Protein AF-0000000066003226 (afdb_homodimer)

Foldseek 3Di:
DDPVLVVVLVDFFFLFQFQAPPFDLPQWDKDKLAKFAAPVGDIQGIKMKIKHKFADADPVNLQEEEEEEALQDARQQADQADGLRHGGHLNNLADYPPHLNHSPRHIYMYIGFDQWRSTIQHQQYAGPVGHGCFLVGDFHALLRRLVVVVSVCVVVVQQAHQEYEYEHSSLLNQLLCQLVVQPRYAETERHLYFQAQDPVLLVLLVVLLVLQVVQPLCVSRPNNPPGRNSHSLRSQLVSQLSVLVQQFFPQLLCVVQVQDWPDPFDPPVTPTDGPSVVVSNSVSSSSRNNGGSSSSSSSSSNSNGRHQCVVQVHSLSSLLSGDHQYAFEHECRARSRHLVRSLSSLQRHPNDPVNSGHHYDYDNGHSCCCSPVSPSNSVRSSVRSPDDD/DDPVLVVVLVDFFFLFLFQAPPFDCPQWDKDKLAKFAAPVGDIQGIKMKIKHKFADADPVNLQEEEEEEALQDARQQADQADGLRHGGHLNNLADYPPHLNHSPRHIYMYIGFDQWRSTIDHQQYAGPVGHGCFLVGDFHALLRRLVVVVSVCVVVVQQAHQEYEYEHSSLLNQLLCQLVVQPRYAETERHLYFQAQDPVLLVLLVVLLVLQVVQPLCVSRPNNPPGRNSHSLRSQLVSQLSVQVQQFFPQLLCVVQVQAWPDPFDPPVGPTDGPSVVVSNSVSSSSRNNGGSSSSSSSSSNVNGRHQCVVQVHSLSSLLSGDHQYAFEHECRARSRHLVRSLSSLQRHPNDPVNSGHHYDYDNGHSCCCSPVSPSNSVRSSVRSPDDD

Radius of gyration: 27.89 Å; Cα contacts (8 Å, |Δi|>4): 1846; chains: 2; bounding box: 55×80×63 Å

Nearest PDB structures (foldseek):
  2vat-assembly4_H  TM=9.452E-01  e=1.539E-33  Hapsidospora chrysogena
  2vax-assembly1_A  TM=9.424E-01  e=2.067E-33  Hapsidospora chrysogena
  2vax-assembly5_G  TM=9.530E-01  e=4.449E-32  Hapsidospora chrysogena
  5jkj-assembly1_B  TM=8.883E-01  e=9.041E-33  uncultured bacterium
  3i1i-assembly1_A  TM=9.016E-01  e=9.016E-30  Bacillus anthracis str. 'Ames Ancestor'

InterPro domains:
  IPR000073 Alpha/beta hydrolase fold-1 [PF00561] (63-371)
  IPR008220 Homoserine/serine acetyltransferase MetX-like [MF_00296] (2-386)
  IPR008220 Homoserine/serine acetyltransferase MetX-like [NF001209] (24-387)
  IPR008220 Homoserine/serine acetyltransferase MetX-like [PIRSF000443] (29-386)
  IPR008220 Homoserine/serine acetyltransferase MetX-like [PTHR32268] (30-386)
  IPR029058 Alpha/Beta hydrolase fold [G3DSA:3.40.50.1820] (39-382)
  IPR029058 Alpha/Beta hydrolase fold [SSF53474] (27-386)

Secondary structure (DSSP, 8-state):
--HHHHHHTSSPPPS-----TTS--TT-EEEEEEEEE-TTS-EEEEEEEEEEEES---TT-TTEEEEE--TT--S--SS--BTTB-S--TTTTTEETTSSEETTT-EEEEEPPTT-SSSSSSTTSB-TTSSB-GGGSPP--HHHHHHHHHHHHHHHT-SSBSEEEEETHHHHHHHHHHHH-TTSBSEEEEES--SB--HHHHHHHHHHHHHHHH-GGGGGG--TTSPTT-SSHHHHHHHHHHHHHHHS-HHHHHHHHTT-BSSSS-SSSSS--BHHHHHHHHHHHHHHTTS-HHHHHHHHHHHHT-BTTTTTT-HHHHHTT--SEEEEEEETT-SSS-HHHHHHHHHH-TTBTTTT--EEEP-TTGGGHHHH-HHHHHHHHHHHHTS--/--HHHHHHTSSPPPS-----TTS--TT-EEEEEEEEE-TTS-EEEEEEEEEEEES---TT-TTEEEEE--TT--S--SS--BTTB-S--TTTTTEETTSSEETTT-EEEEEPPTT-SSSSSSTTSBPTTSSB-GGGSPP--HHHHHHHHHHHHHHHT-SSBSEEEEETHHHHHHHHHHHH-TTSBSEEEEES--SB--HHHHHHHHHHHHHHHH-GGGGGG--TTPPTT-SSHHHHHHHHHHHHHHHS-HHHHHHHHTT-BSSSS-SSSSS--BHHHHHHHHHHHHHHTTS-HHHHHHHHHHHHT-BTTTTTT-HHHHHTT--SEEEEEEETT-SSS-HHHHHHHHHH-TTBTTTT--EEEP-TTGGGHHHH-HHHHHHHHHHHHTS--

Sequence (778 aa):
MTDAQIRSLIGRPPASGAWREGDPVADRLFASVGGVDLEAGGRIPSVRVAYETFGERDPDGGNAVLVLHALTGDSHLRGPAGPGQPTGGWWSGIVGPGLAIDTDRWFVVAPNMLGGCQGTTGPASLAPDGAEWGARFPFITIRDQVAVQAALADALGIDVWAAVVGGSMGGMQALEWGVGLPGRMRRLAILAAPAIASADQIALNSVQAEAIRMDPAYRDGDYFDAADGDGPHRGLALARRMALLNYRSPDELNQRFSRSWQSGISPMGDEGRYAVESYLDFHGNKFTRRFDATSYIRLIDAMSSHDVGRDRGGVEAALASVRAATLVVGIDSDRLFPVPDQRLVARHVPGSVDGGEVVVISSDYGHDGFLIENEAVGRALARLLDTPAMTDAQIRSLIGRPPASGAWREGDPVADRLFASVGGVDLEAGGRIPSVRVAYETFGERDPDGGNAVLVLHALTGDSHLRGPAGPGQPTGGWWSGIVGPGLAIDTDRWFVVAPNMLGGCQGTTGPASLAPDGAEWGARFPFITIRDQVAVQAALADALGIDVWAAVVGGSMGGMQALEWGVGLPGRMRRLAILAAPAIASADQIALNSVQAEAIRMDPAYRDGDYFDAADGDGPHRGLALARRMALLNYRSPDELNQRFSRSWQSGISPMGDEGRYAVESYLDFHGNKFTRRFDATSYIRLIDAMSSHDVGRDRGGVEAALASVRAATLVVGIDSDRLFPVPDQRLVARHVPGSVDGGEVVVISSDYGHDGFLIENEAVGRALARLLDTPA

Solvent-accessible surface area (backbone atoms only — not comparable to full-atom values): 37928 Å² total; per-residue (Å²): 130,53,74,63,62,55,54,75,61,65,58,66,44,47,32,51,19,39,54,47,93,86,52,54,62,62,76,56,43,77,47,78,56,45,56,44,75,36,87,64,57,62,66,46,76,67,36,39,39,19,26,26,74,41,54,60,72,44,94,84,36,63,36,29,30,41,43,34,43,35,86,87,58,54,32,52,41,52,58,76,46,50,71,68,30,91,56,46,28,69,38,52,72,30,43,33,76,84,35,45,48,23,27,81,67,28,13,36,38,16,48,29,51,63,32,32,36,69,54,8,40,23,18,71,33,67,36,95,86,68,44,55,30,32,63,69,45,72,64,54,40,45,67,40,35,41,51,52,51,51,41,47,30,56,74,70,66,46,75,44,29,42,25,34,34,11,32,37,56,7,7,40,35,31,49,44,42,36,47,75,41,30,84,38,33,39,24,35,33,32,32,40,32,46,61,49,45,46,25,46,51,35,39,56,42,50,54,31,41,47,38,27,68,53,19,75,37,23,51,88,40,66,20,84,84,37,54,64,56,45,17,28,45,66,12,36,16,49,24,43,36,57,47,50,64,41,33,40,17,59,64,35,43,28,68,74,27,42,84,39,60,62,52,95,40,46,53,60,64,38,101,27,44,41,29,47,49,52,53,38,49,50,54,11,55,58,45,29,53,60,36,28,61,64,20,51,41,43,45,45,49,11,54,44,61,33,45,61,14,68,98,41,82,33,55,61,53,22,35,51,51,26,62,26,43,26,45,35,33,22,25,70,42,11,72,64,44,36,44,68,43,27,36,55,47,17,58,34,27,75,30,27,75,59,77,32,41,48,47,71,44,84,42,62,41,4,47,46,22,79,69,65,41,35,66,67,50,23,52,54,48,34,54,55,74,68,48,82,118,130,53,73,62,62,55,54,74,60,66,58,66,45,45,32,50,17,39,55,47,93,87,50,53,61,64,76,56,43,77,46,76,56,44,58,45,75,37,88,63,58,63,68,48,76,67,35,40,39,18,23,26,75,43,55,60,72,44,94,83,36,63,34,30,29,40,43,36,44,35,85,88,58,53,32,51,42,51,58,75,48,50,71,68,30,91,58,47,29,70,39,52,71,31,44,32,75,84,34,44,48,23,28,80,67,29,13,36,39,17,49,28,51,63,30,33,36,70,56,9,40,22,17,72,34,68,35,97,84,68,43,54,30,31,63,69,43,73,66,54,41,44,66,40,35,42,52,52,52,51,40,45,31,56,74,70,65,46,74,43,29,44,26,34,35,12,32,37,56,9,7,39,35,30,49,43,40,34,47,76,41,32,85,38,33,40,24,34,32,32,31,40,32,46,62,50,46,47,27,47,52,36,39,56,41,49,56,30,41,46,38,27,67,54,19,75,37,22,51,88,42,67,19,85,81,38,52,63,58,45,16,27,45,66,12,36,16,50,24,44,35,57,49,49,64,42,34,38,15,60,65,36,43,27,68,73,28,43,83,38,58,61,52,95,41,47,54,61,66,38,98,27,44,43,29,50,51,51,51,36,48,51,53,10,55,58,45,30,52,60,35,30,61,62,21,50,42,44,44,46,49,12,52,46,62,33,46,61,14,68,96,40,82,33,54,62,54,21,37,50,52,26,62,25,43,26,46,36,32,21,26,70,41,11,72,64,44,36,43,69,44,25,34,56,48,15,59,34,27,72,30,27,75,58,78,32,42,49,46,71,43,87,42,64,40,4,48,44,24,79,68,67,40,36,67,66,49,24,53,55,47,33,54,55,74,68,47,82,120

Structure (mmCIF, N/CA/C/O backbone):
data_AF-0000000066003226-model_v1
#
loop_
_entity.id
_entity.type
_entity.pdbx_description
1 polymer 'Homoserine O-acetyltransferase'
#
loop_
_atom_site.group_PDB
_atom_site.id
_atom_site.type_symbol
_atom_site.label_atom_id
_atom_site.label_alt_id
_atom_site.label_comp_id
_atom_site.label_asym_id
_atom_site.label_entity_id
_atom_site.label_seq_id
_atom_site.pdbx_PDB_ins_code
_atom_site.Cartn_x
_atom_site.Cartn_y
_atom_site.Cartn_z
_atom_site.occupancy
_atom_site.B_iso_or_equiv
_atom_site.auth_seq_id
_atom_site.auth_comp_id
_atom_site.auth_asym_id
_atom_site.auth_atom_id
_atom_site.pdbx_PDB_model_num
ATOM 1 N N . MET A 1 1 ? -7.594 4.539 -23.125 1 37.53 1 MET A N 1
ATOM 2 C CA . MET A 1 1 ? -8.773 3.68 -23.078 1 37.53 1 MET A CA 1
ATOM 3 C C . MET A 1 1 ? -9.727 3.99 -24.219 1 37.53 1 MET A C 1
ATOM 5 O O . MET A 1 1 ? -10.109 5.145 -24.422 1 37.53 1 MET A O 1
ATOM 9 N N . THR A 1 2 ? -9.844 3.066 -25.031 1 43.62 2 THR A N 1
ATOM 10 C CA . THR A 1 2 ? -10.727 3.326 -26.172 1 43.62 2 THR A CA 1
ATOM 11 C C . THR A 1 2 ? -12.18 3.43 -25.703 1 43.62 2 THR A C 1
ATOM 13 O O . THR A 1 2 ? -12.523 2.961 -24.625 1 43.62 2 THR A O 1
ATOM 16 N N . ASP A 1 3 ? -12.953 4.141 -26.453 1 38.59 3 ASP A N 1
ATOM 17 C CA . ASP A 1 3 ? -14.391 4.234 -26.234 1 38.59 3 ASP A CA 1
ATOM 18 C C . ASP A 1 3 ? -15 2.854 -26 1 38.59 3 ASP A C 1
ATOM 20 O O . ASP A 1 3 ? -15.938 2.711 -25.219 1 38.59 3 ASP A O 1
ATOM 24 N N . ALA A 1 4 ? -14.539 2.025 -26.625 1 39.81 4 ALA A N 1
ATOM 25 C CA . ALA A 1 4 ? -14.992 0.636 -26.641 1 39.81 4 ALA A CA 1
ATOM 26 C C . ALA A 1 4 ? -14.648 -0.058 -25.312 1 39.81 4 ALA A C 1
ATOM 28 O O . ALA A 1 4 ? -15.438 -0.851 -24.797 1 39.81 4 ALA A O 1
ATOM 29 N N . GLN A 1 5 ? -13.461 0.007 -24.766 1 44 5 GLN A N 1
ATOM 30 C CA . GLN A 1 5 ? -13.078 -0.5 -23.453 1 44 5 GLN A CA 1
ATOM 31 C C . GLN A 1 5 ? -13.953 0.107 -22.344 1 44 5 GLN A C 1
ATOM 33 O O . GLN A 1 5 ? -14.375 -0.592 -21.422 1 44 5 GLN A O 1
ATOM 38 N N . ILE A 1 6 ? -14.383 1.393 -22.531 1 47.72 6 ILE A N 1
ATOM 39 C CA . ILE A 1 6 ? -15.242 2.137 -21.609 1 47.72 6 ILE A CA 1
ATOM 40 C C . ILE A 1 6 ? -16.641 1.53 -21.609 1 47.72 6 ILE A C 1
ATOM 42 O O . ILE A 1 6 ? -17.25 1.345 -20.547 1 47.72 6 ILE A O 1
ATOM 46 N N . ARG A 1 7 ? -17.156 1.209 -22.781 1 45.62 7 ARG A N 1
ATOM 47 C CA . ARG A 1 7 ? -18.5 0.667 -22.938 1 45.62 7 ARG A CA 1
ATOM 48 C C . ARG A 1 7 ? -18.594 -0.734 -22.344 1 45.62 7 ARG A C 1
ATOM 50 O O . ARG A 1 7 ? -19.656 -1.139 -21.859 1 45.62 7 ARG A O 1
ATOM 57 N N . SER A 1 8 ? -17.641 -1.606 -22.516 1 48.12 8 SER A N 1
ATOM 58 C CA . SER A 1 8 ? -17.609 -2.977 -22.016 1 48.12 8 SER A CA 1
ATOM 59 C C . SER A 1 8 ? -17.625 -3.008 -20.5 1 48.12 8 SER A C 1
ATOM 61 O O . SER A 1 8 ? -17.891 -4.051 -19.891 1 48.12 8 SER A O 1
ATOM 63 N N . LEU A 1 9 ? -17.109 -1.927 -19.891 1 57 9 LEU A N 1
ATOM 64 C CA . LEU A 1 9 ? -17.156 -1.694 -18.453 1 57 9 LEU A CA 1
ATOM 65 C C . LEU A 1 9 ? -18.531 -1.193 -18.016 1 57 9 LEU A C 1
ATOM 67 O O . LEU A 1 9 ? -18.812 -1.124 -16.828 1 57 9 LEU A O 1
ATOM 71 N N . ILE A 1 10 ? -19.469 -0.965 -18.969 1 61.19 10 ILE A N 1
ATOM 72 C CA . ILE A 1 10 ? -20.719 -0.229 -18.75 1 61.19 10 ILE A CA 1
ATOM 73 C C . ILE A 1 10 ? -21.734 -1.127 -18.062 1 61.19 10 ILE A C 1
ATOM 75 O O . ILE A 1 10 ? -22.562 -0.649 -17.266 1 61.19 10 ILE A O 1
ATOM 79 N N . GLY A 1 11 ? -21.609 -2.418 -18.031 1 76.38 11 GLY A N 1
ATOM 80 C CA . GLY A 1 11 ? -22.609 -3.189 -17.297 1 76.38 11 GLY A CA 1
ATOM 81 C C . GLY A 1 11 ? -22.188 -3.527 -15.883 1 76.38 11 GLY A C 1
ATOM 82 O O . GLY A 1 11 ? -21.031 -3.33 -15.508 1 76.38 11 GLY A O 1
ATOM 83 N N . ARG A 1 12 ? -23.297 -3.949 -15.086 1 87.62 12 ARG A N 1
ATOM 84 C CA . ARG A 1 12 ? -23.016 -4.402 -13.727 1 87.62 12 ARG A CA 1
ATOM 85 C C . ARG A 1 12 ? -22.094 -5.613 -13.734 1 87.62 12 ARG A C 1
ATOM 87 O O . ARG A 1 12 ? -22.297 -6.559 -14.5 1 87.62 12 ARG A O 1
ATOM 94 N N . PRO A 1 13 ? -20.969 -5.551 -13.016 1 92.31 13 PRO A N 1
ATOM 95 C CA . PRO A 1 13 ? -20.062 -6.699 -12.977 1 92.31 13 PRO A CA 1
ATOM 96 C C . PRO A 1 13 ? -20.734 -7.961 -12.43 1 92.31 13 PRO A C 1
ATOM 98 O O . PRO A 1 13 ? -21.609 -7.875 -11.578 1 92.31 13 PRO A O 1
ATOM 101 N N . PRO A 1 14 ? -20.375 -9.078 -12.969 1 93.69 14 PRO A N 1
ATOM 102 C CA . PRO A 1 14 ? -20.875 -10.32 -12.383 1 93.69 14 PRO A CA 1
ATOM 103 C C . PRO A 1 14 ? -20.469 -10.5 -10.93 1 93.69 14 PRO A C 1
ATOM 105 O O . PRO A 1 14 ? -19.516 -9.852 -10.469 1 93.69 14 PRO A O 1
ATOM 108 N N . ALA A 1 15 ? -21.188 -11.398 -10.195 1 95.81 15 ALA A N 1
ATOM 109 C CA . ALA A 1 15 ? -20.859 -11.68 -8.805 1 95.81 15 ALA A CA 1
ATOM 110 C C . ALA A 1 15 ? -19.453 -12.258 -8.688 1 95.81 15 ALA A C 1
ATOM 112 O O . ALA A 1 15 ? -18.766 -12.055 -7.68 1 95.81 15 ALA A O 1
ATOM 113 N N . SER A 1 16 ? -19.078 -12.984 -9.742 1 96.81 16 SER A N 1
ATOM 114 C CA . SER A 1 16 ? -17.75 -13.562 -9.844 1 96.81 16 SER A CA 1
ATOM 115 C C . SER A 1 16 ? -17.266 -13.57 -11.289 1 96.81 16 SER A C 1
ATOM 117 O O . SER A 1 16 ? -18.031 -13.844 -12.211 1 96.81 16 SER A O 1
ATOM 119 N N . GLY A 1 17 ? -15.961 -13.211 -11.445 1 96.25 17 GLY A N 1
ATOM 120 C CA . GLY A 1 17 ? -15.359 -13.273 -12.773 1 96.25 17 GLY A CA 1
ATOM 121 C C . GLY A 1 17 ? -14.75 -14.625 -13.086 1 96.25 17 GLY A C 1
ATOM 122 O O . GLY A 1 17 ? -14.047 -14.773 -14.094 1 96.25 17 GLY A O 1
ATOM 123 N N . ALA A 1 18 ? -14.984 -15.641 -12.289 1 97.5 18 ALA A N 1
ATOM 124 C CA . ALA A 1 18 ? -14.414 -16.969 -12.453 1 97.5 18 ALA A CA 1
ATOM 125 C C . ALA A 1 18 ? -15 -17.672 -13.68 1 97.5 18 ALA A C 1
ATOM 127 O O . ALA A 1 18 ? -16.172 -17.469 -14.016 1 97.5 18 ALA A O 1
ATOM 128 N N . TRP A 1 19 ? -14.219 -18.453 -14.336 1 96.94 19 TRP A N 1
ATOM 129 C CA . TRP A 1 19 ? -14.711 -19.406 -15.328 1 96.94 19 TRP A CA 1
ATOM 130 C C . TRP A 1 19 ? -15.5 -20.531 -14.656 1 96.94 19 TRP A C 1
ATOM 132 O O . TRP A 1 19 ? -15.062 -21.094 -13.648 1 96.94 19 TRP A O 1
ATOM 142 N N . ARG A 1 20 ? -16.656 -20.859 -15.125 1 91.81 20 ARG A N 1
ATOM 143 C CA . ARG A 1 20 ? -17.516 -21.891 -14.547 1 91.81 20 ARG A CA 1
ATOM 144 C C . ARG A 1 20 ? -17.797 -22.984 -15.562 1 91.81 20 ARG A C 1
ATOM 146 O O . ARG A 1 20 ? -17.688 -22.766 -16.766 1 91.81 20 ARG A O 1
ATOM 153 N N . GLU A 1 21 ? -18.141 -24.078 -14.969 1 90.31 21 GLU A N 1
ATOM 154 C CA . GLU A 1 21 ? -18.594 -25.156 -15.852 1 90.31 21 GLU A CA 1
ATOM 155 C C . GLU A 1 21 ? -19.734 -24.688 -16.75 1 90.31 21 GLU A C 1
ATOM 157 O O . GLU A 1 21 ? -20.688 -24.062 -16.266 1 90.31 21 GLU A O 1
ATOM 162 N N . GLY A 1 22 ? -19.656 -24.922 -18 1 92 22 GLY A N 1
ATOM 163 C CA . GLY A 1 22 ? -20.672 -24.469 -18.938 1 92 22 GLY A CA 1
ATOM 164 C C . GLY A 1 22 ? -20.219 -23.281 -19.766 1 92 22 GLY A C 1
ATOM 165 O O . GLY A 1 22 ? -20.766 -23.016 -20.844 1 92 22 GLY A O 1
ATOM 166 N N . ASP A 1 23 ? -19.281 -22.547 -19.203 1 95.56 23 ASP A N 1
ATOM 167 C CA . ASP A 1 23 ? -18.719 -21.453 -19.984 1 95.56 23 ASP A CA 1
ATOM 168 C C . ASP A 1 23 ? -17.938 -21.984 -21.188 1 95.56 23 ASP A C 1
ATOM 170 O O . ASP A 1 23 ? -17.516 -23.156 -21.188 1 95.56 23 ASP A O 1
ATOM 174 N N . PRO A 1 24 ? -17.812 -21.125 -22.188 1 97.5 24 PRO A N 1
ATOM 175 C CA . PRO A 1 24 ? -16.953 -21.562 -23.297 1 97.5 24 PRO A CA 1
ATOM 176 C C . PRO A 1 24 ? -15.562 -21.969 -22.844 1 97.5 24 PRO A C 1
ATOM 178 O O . PRO A 1 24 ? -14.945 -21.281 -22.031 1 97.5 24 PRO A O 1
ATOM 181 N N . VAL A 1 25 ? -15.062 -23.047 -23.328 1 97.19 25 VAL A N 1
ATOM 182 C CA . VAL A 1 25 ? -13.828 -23.672 -22.859 1 97.19 25 VAL A CA 1
ATOM 183 C C . VAL A 1 25 ? -12.625 -22.906 -23.422 1 97.19 25 VAL A C 1
ATOM 185 O O . VAL A 1 25 ? -11.539 -22.922 -22.828 1 97.19 25 VAL A O 1
ATOM 188 N N . ALA A 1 26 ? -12.812 -22.188 -24.484 1 96.69 26 ALA A N 1
ATOM 189 C CA . ALA A 1 26 ? -11.703 -21.547 -25.188 1 96.69 26 ALA A CA 1
ATOM 190 C C . ALA A 1 26 ? -10.617 -22.562 -25.516 1 96.69 26 ALA A C 1
ATOM 192 O O . ALA A 1 26 ? -10.891 -23.609 -26.109 1 96.69 26 ALA A O 1
ATOM 193 N N . ASP A 1 27 ? -9.336 -22.281 -25.141 1 96.81 27 ASP A N 1
ATOM 194 C CA . ASP A 1 27 ? -8.242 -23.172 -25.5 1 96.81 27 ASP A CA 1
ATOM 195 C C . ASP A 1 27 ? -7.828 -24.047 -24.328 1 96.81 27 ASP A C 1
ATOM 197 O O . ASP A 1 27 ? -6.762 -24.656 -24.344 1 96.81 27 ASP A O 1
ATOM 201 N N . ARG A 1 28 ? -8.617 -24.125 -23.312 1 97.62 28 ARG A N 1
ATOM 202 C CA . ARG A 1 28 ? -8.281 -24.891 -22.109 1 97.62 28 ARG A CA 1
ATOM 203 C C . ARG A 1 28 ? -8.43 -26.391 -22.359 1 97.62 28 ARG A C 1
ATOM 205 O O . ARG A 1 28 ? -9.375 -26.812 -23.031 1 97.62 28 ARG A O 1
ATOM 212 N N . LEU A 1 29 ? -7.496 -27.078 -21.938 1 98.5 29 LEU A N 1
ATOM 213 C CA . LEU A 1 29 ? -7.586 -28.516 -21.719 1 98.5 29 LEU A CA 1
ATOM 214 C C . LEU A 1 29 ? -7.777 -28.844 -20.234 1 98.5 29 LEU A C 1
ATOM 216 O O . LEU A 1 29 ? -7.508 -28 -19.375 1 98.5 29 LEU A O 1
ATOM 220 N N . PHE A 1 30 ? -8.328 -30.016 -19.953 1 98.44 30 PHE A N 1
ATOM 221 C CA . PHE A 1 30 ? -8.602 -30.375 -18.562 1 98.44 30 PHE A CA 1
ATOM 222 C C . PHE A 1 30 ? -8.07 -31.766 -18.234 1 98.44 30 PHE A C 1
ATOM 224 O O . PHE A 1 30 ? -8.156 -32.656 -19.062 1 98.44 30 PHE A O 1
ATOM 231 N N . ALA A 1 31 ? -7.484 -31.906 -17.125 1 98.56 31 ALA A N 1
ATOM 232 C CA . ALA A 1 31 ? -7.035 -33.188 -16.609 1 98.56 31 ALA A CA 1
ATOM 233 C C . ALA A 1 31 ? -7.461 -33.375 -15.148 1 98.56 31 ALA A C 1
ATOM 235 O O . ALA A 1 31 ? -7.281 -32.5 -14.328 1 98.56 31 ALA A O 1
ATOM 236 N N . SER A 1 32 ? -8.07 -34.531 -14.852 1 98 32 SER A N 1
ATOM 237 C CA . SER A 1 32 ? -8.328 -34.875 -13.461 1 98 32 SER A CA 1
ATOM 238 C C . SER A 1 32 ? -7.113 -35.531 -12.82 1 98 32 SER A C 1
ATOM 240 O O . SER A 1 32 ? -6.559 -36.5 -13.352 1 98 32 SER A O 1
ATOM 242 N N . VAL A 1 33 ? -6.734 -35.031 -11.641 1 98.12 33 VAL A N 1
ATOM 243 C CA . VAL A 1 33 ? -5.512 -35.562 -11.055 1 98.12 33 VAL A CA 1
ATOM 244 C C . VAL A 1 33 ? -5.836 -36.25 -9.719 1 98.12 33 VAL A C 1
ATOM 246 O O . VAL A 1 33 ? -4.934 -36.562 -8.938 1 98.12 33 VAL A O 1
ATOM 249 N N . GLY A 1 34 ? -7.074 -36.438 -9.461 1 96.94 34 GLY A N 1
ATOM 250 C CA . GLY A 1 34 ? -7.504 -37.125 -8.25 1 96.94 34 GLY A CA 1
ATOM 251 C C . GLY A 1 34 ? -7.422 -36.281 -7.012 1 96.94 34 GLY A C 1
ATOM 252 O O . GLY A 1 34 ? -7.465 -35.031 -7.102 1 96.94 34 GLY A O 1
ATOM 253 N N . GLY A 1 35 ? -7.441 -36.938 -5.809 1 97.38 35 GLY A N 1
ATOM 254 C CA . GLY A 1 35 ? -7.383 -36.25 -4.543 1 97.38 35 GLY A CA 1
ATOM 255 C C . GLY A 1 35 ? -5.988 -35.75 -4.203 1 97.38 35 GLY A C 1
ATOM 256 O O . GLY A 1 35 ? -4.992 -36.344 -4.586 1 97.38 35 GLY A O 1
ATOM 257 N N . VAL A 1 36 ? -5.969 -34.625 -3.529 1 97.12 36 VAL A N 1
ATOM 258 C CA . VAL A 1 36 ? -4.691 -34.031 -3.145 1 97.12 36 VAL A CA 1
ATOM 259 C C . VAL A 1 36 ? -4.699 -33.719 -1.65 1 97.12 36 VAL A C 1
ATOM 261 O O . VAL A 1 36 ? -5.609 -33.031 -1.156 1 97.12 36 VAL A O 1
ATOM 264 N N . ASP A 1 37 ? -3.699 -34.25 -0.918 1 97.62 37 ASP A N 1
ATOM 265 C CA . ASP A 1 37 ? -3.484 -33.875 0.478 1 97.62 37 ASP A CA 1
ATOM 266 C C . ASP A 1 37 ? -2.791 -32.531 0.588 1 97.62 37 ASP A C 1
ATOM 268 O O . ASP A 1 37 ? -1.878 -32.219 -0.185 1 97.62 37 ASP A O 1
ATOM 272 N N . LEU A 1 38 ? -3.244 -31.75 1.48 1 97.25 38 LEU A N 1
ATOM 273 C CA . LEU A 1 38 ? -2.74 -30.391 1.593 1 97.25 38 LEU A CA 1
ATOM 274 C C . LEU A 1 38 ? -1.715 -30.281 2.715 1 97.25 38 LEU A C 1
ATOM 276 O O . LEU A 1 38 ? -1.827 -30.969 3.734 1 97.25 38 LEU A O 1
ATOM 280 N N . GLU A 1 39 ? -0.746 -29.391 2.604 1 95.12 39 GLU A N 1
ATOM 281 C CA . GLU A 1 39 ? 0.329 -29.188 3.566 1 95.12 39 GLU A CA 1
ATOM 282 C C . GLU A 1 39 ? -0.224 -28.781 4.93 1 95.12 39 GLU A C 1
ATOM 284 O O . GLU A 1 39 ? 0.264 -29.234 5.965 1 95.12 39 GLU A O 1
ATOM 289 N N . ALA A 1 40 ? -1.21 -27.938 4.938 1 91.62 40 ALA A N 1
ATOM 290 C CA . ALA A 1 40 ? -1.743 -27.375 6.176 1 91.62 40 ALA A CA 1
ATOM 291 C C . ALA A 1 40 ? -2.771 -28.312 6.801 1 91.62 40 ALA A C 1
ATOM 293 O O . ALA A 1 40 ? -3.363 -28 7.836 1 91.62 40 ALA A O 1
ATOM 294 N N . GLY A 1 41 ? -3.018 -29.453 6.223 1 91.81 41 GLY A N 1
ATOM 295 C CA . GLY A 1 41 ? -4.012 -30.406 6.703 1 91.81 41 GLY A CA 1
ATOM 296 C C . GLY A 1 41 ? -5.262 -30.438 5.848 1 91.81 41 GLY A C 1
ATOM 297 O O . GLY A 1 41 ? -5.629 -29.438 5.23 1 91.81 41 GLY A O 1
ATOM 298 N N . GLY A 1 42 ? -5.883 -31.5 5.754 1 92.94 42 GLY A N 1
ATOM 299 C CA . GLY A 1 42 ? -7.078 -31.672 4.941 1 92.94 42 GLY A CA 1
ATOM 300 C C . GLY A 1 42 ? -6.789 -32.25 3.568 1 92.94 42 GLY A C 1
ATOM 301 O O . GLY A 1 42 ? -5.672 -32.688 3.297 1 92.94 42 GLY A O 1
ATOM 302 N N . ARG A 1 43 ? -7.871 -32.281 2.838 1 95.75 43 ARG A N 1
ATOM 303 C CA . ARG A 1 43 ? -7.777 -32.938 1.528 1 95.75 43 ARG A CA 1
ATOM 304 C C . ARG A 1 43 ? -8.82 -32.375 0.567 1 95.75 43 ARG A C 1
ATOM 306 O O . ARG A 1 43 ? -9.945 -32.094 0.968 1 95.75 43 ARG A O 1
ATOM 313 N N . ILE A 1 44 ? -8.422 -32.094 -0.647 1 97.62 44 ILE A N 1
ATOM 314 C CA . ILE A 1 44 ? -9.375 -31.891 -1.73 1 97.62 44 ILE A CA 1
ATOM 315 C C . ILE A 1 44 ? -9.625 -33.219 -2.465 1 97.62 44 ILE A C 1
ATOM 317 O O . ILE A 1 44 ? -8.703 -33.781 -3.062 1 97.62 44 ILE A O 1
ATOM 321 N N . PRO A 1 45 ? -10.805 -33.688 -2.404 1 97.12 45 PRO A N 1
ATOM 322 C CA . PRO A 1 45 ? -11.07 -35.062 -2.836 1 97.12 45 PRO A CA 1
ATOM 323 C C . PRO A 1 45 ? -10.859 -35.25 -4.336 1 97.12 45 PRO A C 1
ATOM 325 O O . PRO A 1 45 ? -10.562 -36.375 -4.777 1 97.12 45 PRO A O 1
ATOM 328 N N . SER A 1 46 ? -11.07 -34.312 -5.105 1 96.88 46 SER A N 1
ATOM 329 C CA . SER A 1 46 ? -10.898 -34.375 -6.555 1 96.88 46 SER A CA 1
ATOM 330 C C . SER A 1 46 ? -10.438 -33.031 -7.113 1 96.88 46 SER A C 1
ATOM 332 O O . SER A 1 46 ? -11.102 -32 -6.93 1 96.88 46 SER A O 1
ATOM 334 N N . VAL A 1 47 ? -9.297 -33.094 -7.797 1 98.44 47 VAL A N 1
ATOM 335 C CA . VAL A 1 47 ? -8.75 -31.875 -8.375 1 98.44 47 VAL A CA 1
ATOM 336 C C . VAL A 1 47 ? -8.734 -31.984 -9.898 1 98.44 47 VAL A C 1
ATOM 338 O O . VAL A 1 47 ? -8.289 -33 -10.453 1 98.44 47 VAL A O 1
ATOM 341 N N . ARG A 1 48 ? -9.312 -31.062 -10.539 1 98.19 48 ARG A N 1
ATOM 342 C CA . ARG A 1 48 ? -9.219 -30.875 -11.984 1 98.19 48 ARG A CA 1
ATOM 343 C C . ARG A 1 48 ? -8.305 -29.703 -12.328 1 98.19 48 ARG A C 1
ATOM 345 O O . ARG A 1 48 ? -8.406 -28.641 -11.727 1 98.19 48 ARG A O 1
ATOM 352 N N . VAL A 1 49 ? -7.418 -29.938 -13.273 1 98.81 49 VAL A N 1
ATOM 353 C CA . VAL A 1 49 ? -6.473 -28.906 -13.68 1 98.81 49 VAL A CA 1
ATOM 354 C C . VAL A 1 49 ? -6.801 -28.422 -15.094 1 98.81 49 VAL A C 1
ATOM 356 O O . VAL A 1 49 ? -6.898 -29.234 -16.016 1 98.81 49 VAL A O 1
ATOM 359 N N . ALA A 1 50 ? -7.094 -27.141 -15.234 1 98.81 50 ALA A N 1
ATOM 360 C CA . ALA A 1 50 ? -7.16 -26.516 -16.547 1 98.81 50 ALA A CA 1
ATOM 361 C C . ALA A 1 50 ? -5.777 -26.047 -17 1 98.81 50 ALA A C 1
ATOM 363 O O . ALA A 1 50 ? -5.012 -25.5 -16.219 1 98.81 50 ALA A O 1
ATOM 364 N N . TYR A 1 51 ? -5.414 -26.344 -18.219 1 98.88 51 TYR A N 1
ATOM 365 C CA . TYR A 1 51 ? -4.113 -25.938 -18.75 1 98.88 51 TYR A CA 1
ATOM 366 C C . TYR A 1 51 ? -4.18 -25.734 -20.25 1 98.88 51 TYR A C 1
ATOM 368 O O . TYR A 1 51 ? -5.176 -26.094 -20.891 1 98.88 51 TYR A O 1
ATOM 376 N N . GLU A 1 52 ? -3.252 -25.031 -20.781 1 98.81 52 GLU A N 1
ATOM 377 C CA . GLU A 1 52 ? -3.057 -24.906 -22.219 1 98.81 52 GLU A CA 1
ATOM 378 C C . GLU A 1 52 ? -1.695 -25.453 -22.641 1 98.81 52 GLU A C 1
ATOM 380 O O . GLU A 1 52 ? -0.794 -25.594 -21.812 1 98.81 52 GLU A O 1
ATOM 385 N N . THR A 1 53 ? -1.598 -25.875 -23.906 1 98.69 53 THR A N 1
ATOM 386 C CA . THR A 1 53 ? -0.325 -26.312 -24.469 1 98.69 53 THR A CA 1
ATOM 387 C C . THR A 1 53 ? -0.012 -25.562 -25.75 1 98.69 53 THR A C 1
ATOM 389 O O . THR A 1 53 ? -0.922 -25.094 -26.438 1 98.69 53 THR A O 1
ATOM 392 N N . PHE A 1 54 ? 1.219 -25.359 -25.984 1 98.56 54 PHE A N 1
ATOM 393 C CA . PHE A 1 54 ? 1.736 -24.703 -27.172 1 98.56 54 PHE A CA 1
ATOM 394 C C . PHE A 1 54 ? 2.918 -25.484 -27.75 1 98.56 54 PHE A C 1
ATOM 396 O O . PHE A 1 54 ? 3.771 -25.969 -27 1 98.56 54 PHE A O 1
ATOM 403 N N . GLY A 1 55 ? 2.945 -25.656 -29.031 1 98.31 55 GLY A N 1
ATOM 404 C CA . GLY A 1 55 ? 3.979 -26.469 -29.641 1 98.31 55 GLY A CA 1
ATOM 405 C C . GLY A 1 55 ? 3.654 -27.953 -29.641 1 98.31 55 GLY A C 1
ATOM 406 O O . GLY A 1 55 ? 2.549 -28.344 -29.266 1 98.31 55 GLY A O 1
ATOM 407 N N . GLU A 1 56 ? 4.602 -28.734 -30.172 1 98.06 56 GLU A N 1
ATOM 408 C CA . GLU A 1 56 ? 4.406 -30.172 -30.297 1 98.06 56 GLU A CA 1
ATOM 409 C C . GLU A 1 56 ? 5.395 -30.938 -29.422 1 98.06 56 GLU A C 1
ATOM 411 O O . GLU A 1 56 ? 6.59 -30.641 -29.422 1 98.06 56 GLU A O 1
ATOM 416 N N . ARG A 1 57 ? 4.82 -31.875 -28.766 1 97.81 57 ARG A N 1
ATOM 417 C CA . ARG A 1 57 ? 5.656 -32.688 -27.875 1 97.81 57 ARG A CA 1
ATOM 418 C C . ARG A 1 57 ? 6.504 -33.656 -28.688 1 97.81 57 ARG A C 1
ATOM 420 O O . ARG A 1 57 ? 6.008 -34.312 -29.609 1 97.81 57 ARG A O 1
ATOM 427 N N . ASP A 1 58 ? 7.754 -33.75 -28.328 1 96.94 58 ASP A N 1
ATOM 428 C CA . ASP A 1 58 ? 8.625 -34.75 -28.922 1 96.94 58 ASP A CA 1
ATOM 429 C C . ASP A 1 58 ? 8.227 -36.156 -28.469 1 96.94 58 ASP A C 1
ATOM 431 O O . ASP A 1 58 ? 7.648 -36.344 -27.406 1 96.94 58 ASP A O 1
ATOM 435 N N . PRO A 1 59 ? 8.547 -37.125 -29.25 1 94.06 59 PRO A N 1
ATOM 436 C CA . PRO A 1 59 ? 8.219 -38.5 -28.875 1 94.06 59 PRO A CA 1
ATOM 437 C C . PRO A 1 59 ? 8.812 -38.906 -27.531 1 94.06 59 PRO A C 1
ATOM 439 O O . PRO A 1 59 ? 8.18 -39.625 -26.781 1 94.06 59 PRO A O 1
ATOM 442 N N . ASP A 1 60 ? 9.961 -38.438 -27.281 1 91.94 60 ASP A N 1
ATOM 443 C CA . ASP A 1 60 ? 10.602 -38.812 -26.016 1 91.94 60 ASP A CA 1
ATOM 444 C C . ASP A 1 60 ? 10.172 -37.875 -24.891 1 91.94 60 ASP A C 1
ATOM 446 O O . ASP A 1 60 ? 10.539 -38.094 -23.734 1 91.94 60 ASP A O 1
ATOM 450 N N . GLY A 1 61 ? 9.477 -36.875 -25.203 1 92.25 61 GLY A N 1
ATOM 451 C CA . GLY A 1 61 ? 8.969 -35.938 -24.219 1 92.25 61 GLY A CA 1
ATOM 452 C C . GLY A 1 61 ? 10.031 -35 -23.688 1 92.25 61 GLY A C 1
ATOM 453 O O . GLY A 1 61 ? 9.789 -34.219 -22.75 1 92.25 61 GLY A O 1
ATOM 454 N N . GLY A 1 62 ? 11.219 -35 -24.297 1 94.69 62 GLY A N 1
ATOM 455 C CA . GLY A 1 62 ? 12.367 -34.281 -23.766 1 94.69 62 GLY A CA 1
ATOM 456 C C . GLY A 1 62 ? 12.281 -32.781 -23.969 1 94.69 62 GLY A C 1
ATOM 457 O O . GLY A 1 62 ? 13.023 -32.031 -23.359 1 94.69 62 GLY A O 1
ATOM 458 N N . ASN A 1 63 ? 11.297 -32.281 -24.734 1 97.94 63 ASN A N 1
ATOM 459 C CA . ASN A 1 63 ? 11.25 -30.859 -25.078 1 97.94 63 ASN A CA 1
ATOM 460 C C . ASN A 1 63 ? 10.125 -30.156 -24.328 1 97.94 63 ASN A C 1
ATOM 462 O O . ASN A 1 63 ? 9.703 -29.062 -24.719 1 97.94 63 ASN A O 1
ATOM 466 N N . ALA A 1 64 ? 9.555 -30.75 -23.234 1 98.75 64 ALA A N 1
ATOM 467 C CA . ALA A 1 64 ? 8.438 -30.172 -22.5 1 98.75 64 ALA A CA 1
ATOM 468 C C . ALA A 1 64 ? 8.906 -29.078 -21.547 1 98.75 64 ALA A C 1
ATOM 470 O O . ALA A 1 64 ? 9.844 -29.281 -20.766 1 98.75 64 ALA A O 1
ATOM 471 N N . VAL A 1 65 ? 8.297 -27.906 -21.625 1 98.88 65 VAL A N 1
ATOM 472 C CA . VAL A 1 65 ? 8.602 -26.75 -20.781 1 98.88 65 VAL A CA 1
ATOM 473 C C . VAL A 1 65 ? 7.355 -26.359 -20 1 98.88 65 VAL A C 1
ATOM 475 O O . VAL A 1 65 ? 6.273 -26.203 -20.562 1 98.88 65 VAL A O 1
ATOM 478 N N . LEU A 1 66 ? 7.484 -26.234 -18.688 1 98.94 66 LEU A N 1
ATOM 479 C CA . LEU A 1 66 ? 6.402 -25.797 -17.812 1 98.94 66 LEU A CA 1
ATOM 480 C C . LEU A 1 66 ? 6.492 -24.297 -17.547 1 98.94 66 LEU A C 1
ATOM 482 O O . LEU A 1 66 ? 7.531 -23.797 -17.094 1 98.94 66 LEU A O 1
ATOM 486 N N . VAL A 1 67 ? 5.453 -23.531 -17.875 1 98.94 67 VAL A N 1
ATOM 487 C CA . VAL A 1 67 ? 5.406 -22.094 -17.594 1 98.94 67 VAL A CA 1
ATOM 488 C C . VAL A 1 67 ? 4.316 -21.797 -16.578 1 98.94 67 VAL A C 1
ATOM 490 O O . VAL A 1 67 ? 3.154 -22.156 -16.766 1 98.94 67 VAL A O 1
ATOM 493 N N . LEU A 1 68 ? 4.703 -21.172 -15.484 1 98.88 68 LEU A N 1
ATOM 494 C CA . LEU A 1 68 ? 3.822 -20.922 -14.352 1 98.88 68 LEU A CA 1
ATOM 495 C C . LEU A 1 68 ? 3.48 -19.438 -14.234 1 98.88 68 LEU A C 1
ATOM 497 O O . LEU A 1 68 ? 4.379 -18.594 -14.164 1 98.88 68 LEU A O 1
ATOM 501 N N . HIS A 1 69 ? 2.211 -19.141 -14.203 1 98.5 69 HIS A N 1
ATOM 502 C CA . HIS A 1 69 ? 1.761 -17.75 -14.258 1 98.5 69 HIS A CA 1
ATOM 503 C C . HIS A 1 69 ? 1.8 -17.109 -12.875 1 98.5 69 HIS A C 1
ATOM 505 O O . HIS A 1 69 ? 1.849 -17.797 -11.859 1 98.5 69 HIS A O 1
ATOM 511 N N . ALA A 1 70 ? 1.812 -15.789 -12.883 1 98 70 ALA A N 1
ATOM 512 C CA . ALA A 1 70 ? 1.77 -14.977 -11.672 1 98 70 ALA A CA 1
ATOM 513 C C . ALA A 1 70 ? 0.364 -14.953 -11.078 1 98 70 ALA A C 1
ATOM 515 O O . ALA A 1 70 ? -0.543 -15.617 -11.586 1 98 70 ALA A O 1
ATOM 516 N N . LEU A 1 71 ? 0.147 -14.211 -10 1 97 71 LEU A N 1
ATOM 517 C CA . LEU A 1 71 ? -1.032 -14.219 -9.141 1 97 71 LEU A CA 1
ATOM 518 C C . LEU A 1 71 ? -2.307 -14.07 -9.969 1 97 71 LEU A C 1
ATOM 520 O O . LEU A 1 71 ? -3.258 -14.836 -9.781 1 97 71 LEU A O 1
ATOM 524 N N . THR A 1 72 ? -2.342 -13.133 -10.898 1 94.44 72 THR A N 1
ATOM 525 C CA . THR A 1 72 ? -3.598 -12.805 -11.562 1 94.44 72 THR A CA 1
ATOM 526 C C . THR A 1 72 ? -3.584 -13.273 -13.008 1 94.44 72 THR A C 1
ATOM 528 O O . THR A 1 72 ? -4.414 -12.852 -13.812 1 94.44 72 THR A O 1
ATOM 531 N N . GLY A 1 73 ? -2.586 -14.102 -13.359 1 96 73 GLY A N 1
ATOM 532 C CA . GLY A 1 73 ? -2.521 -14.648 -14.703 1 96 73 GLY A CA 1
ATOM 533 C C . GLY A 1 73 ? -3.348 -15.914 -14.875 1 96 73 GLY A C 1
ATOM 534 O O . GLY A 1 73 ? -4.23 -16.203 -14.07 1 96 73 GLY A O 1
ATOM 535 N N . ASP A 1 74 ? -3.135 -16.484 -15.992 1 97.44 74 ASP A N 1
ATOM 536 C CA . ASP A 1 74 ? -3.785 -17.75 -16.328 1 97.44 74 ASP A CA 1
ATOM 537 C C . ASP A 1 74 ? -2.979 -18.531 -17.359 1 97.44 74 ASP A C 1
ATOM 539 O O . ASP A 1 74 ? -1.837 -18.172 -17.656 1 97.44 74 ASP A O 1
ATOM 543 N N . SER A 1 75 ? -3.525 -19.609 -17.828 1 98.38 75 SER A N 1
ATOM 544 C CA . SER A 1 75 ? -2.814 -20.531 -18.703 1 98.38 75 SER A CA 1
ATOM 545 C C . SER A 1 75 ? -2.633 -19.953 -20.094 1 98.38 75 SER A C 1
ATOM 547 O O . SER A 1 75 ? -1.867 -20.469 -20.906 1 98.38 75 SER A O 1
ATOM 549 N N . HIS A 1 76 ? -3.289 -18.828 -20.391 1 98.31 76 HIS A N 1
ATOM 550 C CA . HIS A 1 76 ? -3.316 -18.281 -21.734 1 98.31 76 HIS A CA 1
ATOM 551 C C . HIS A 1 76 ? -2.08 -17.422 -22 1 98.31 76 HIS A C 1
ATOM 553 O O . HIS A 1 76 ? -2.135 -16.188 -21.906 1 98.31 76 HIS A O 1
ATOM 559 N N . LEU A 1 77 ? -1.037 -18.078 -22.484 1 98.19 77 LEU A N 1
ATOM 560 C CA . LEU A 1 77 ? 0.247 -17.422 -22.688 1 98.19 77 LEU A CA 1
ATOM 561 C C . LEU A 1 77 ? 0.241 -16.594 -23.969 1 98.19 77 LEU A C 1
ATOM 563 O O . LEU A 1 77 ? 0.948 -15.594 -24.078 1 98.19 77 LEU A O 1
ATOM 567 N N . ARG A 1 78 ? -0.44 -17.094 -24.906 1 96.5 78 ARG A N 1
ATOM 568 C CA . ARG A 1 78 ? -0.475 -16.469 -26.219 1 96.5 78 ARG A CA 1
ATOM 569 C C . ARG A 1 78 ? -1.814 -16.719 -26.906 1 96.5 78 ARG A C 1
ATOM 571 O O . ARG A 1 78 ? -2.469 -17.734 -26.656 1 96.5 78 ARG A O 1
ATOM 578 N N . GLY A 1 79 ? -2.18 -15.789 -27.797 1 96 79 GLY A N 1
ATOM 579 C CA . GLY A 1 79 ? -3.436 -15.891 -28.531 1 96 79 GLY A CA 1
ATOM 580 C C . GLY A 1 79 ? -4.414 -14.781 -28.172 1 96 79 GLY A C 1
ATOM 581 O O . GLY A 1 79 ? -4.195 -14.031 -27.219 1 96 79 GLY A O 1
ATOM 582 N N . PRO A 1 80 ? -5.438 -14.602 -28.938 1 95 80 PRO A N 1
ATOM 583 C CA . PRO A 1 80 ? -6.406 -13.523 -28.719 1 95 80 PRO A CA 1
ATOM 584 C C . PRO A 1 80 ? -7.367 -13.828 -27.562 1 95 80 PRO A C 1
ATOM 586 O O . PRO A 1 80 ? -7.496 -14.984 -27.156 1 95 80 PRO A O 1
ATOM 589 N N . ALA A 1 81 ? -7.918 -12.773 -27.047 1 94.38 81 ALA A N 1
ATOM 590 C CA . ALA A 1 81 ? -9.078 -12.953 -26.188 1 94.38 81 ALA A CA 1
ATOM 591 C C . ALA A 1 81 ? -10.266 -13.523 -26.969 1 94.38 81 ALA A C 1
ATOM 593 O O . ALA A 1 81 ? -10.258 -13.531 -28.188 1 94.38 81 ALA A O 1
ATOM 594 N N . GLY A 1 82 ? -11.266 -14.008 -26.312 1 92.12 82 GLY A N 1
ATOM 595 C CA . GLY A 1 82 ? -12.469 -14.57 -26.922 1 92.12 82 GLY A CA 1
ATOM 596 C C . GLY A 1 82 ? -13.453 -15.094 -25.891 1 92.12 82 GLY A C 1
ATOM 597 O O . GLY A 1 82 ? -13.289 -14.867 -24.688 1 92.12 82 GLY A O 1
ATOM 598 N N . PRO A 1 83 ? -14.555 -15.68 -26.375 1 94.31 83 PRO A N 1
ATOM 599 C CA . PRO A 1 83 ? -15.508 -16.266 -25.438 1 94.31 83 PRO A CA 1
ATOM 600 C C . PRO A 1 83 ? -14.844 -17.234 -24.453 1 94.31 83 PRO A C 1
ATOM 602 O O . PRO A 1 83 ? -14.172 -18.172 -24.875 1 94.31 83 PRO A O 1
ATOM 605 N N . GLY A 1 84 ? -15 -16.953 -23.156 1 94.62 84 GLY A N 1
ATOM 606 C CA . GLY A 1 84 ? -14.414 -17.781 -22.125 1 94.62 84 GLY A CA 1
ATOM 607 C C . GLY A 1 84 ? -12.984 -17.406 -21.781 1 94.62 84 GLY A C 1
ATOM 608 O O . GLY A 1 84 ? -12.398 -17.953 -20.859 1 94.62 84 GLY A O 1
ATOM 609 N N . GLN A 1 85 ? -12.398 -16.547 -22.609 1 95.62 85 GLN A N 1
ATOM 610 C CA . GLN A 1 85 ? -11.055 -16.031 -22.391 1 95.62 85 GLN A CA 1
ATOM 611 C C . GLN A 1 85 ? -11.039 -14.508 -22.453 1 95.62 85 GLN A C 1
ATOM 613 O O . GLN A 1 85 ? -10.82 -13.93 -23.531 1 95.62 85 GLN A O 1
ATOM 618 N N . PRO A 1 86 ? -11.141 -13.945 -21.297 1 89.62 86 PRO A N 1
ATOM 619 C CA . PRO A 1 86 ? -11.43 -12.508 -21.25 1 89.62 86 PRO A CA 1
ATOM 620 C C . PRO A 1 86 ? -10.25 -11.656 -21.75 1 89.62 86 PRO A C 1
ATOM 622 O O . PRO A 1 86 ? -10.453 -10.531 -22.203 1 89.62 86 PRO A O 1
ATOM 625 N N . THR A 1 87 ? -9.047 -12.141 -21.641 1 92.31 87 THR A N 1
ATOM 626 C CA . THR A 1 87 ? -7.871 -11.367 -22.016 1 92.31 87 THR A CA 1
ATOM 627 C C . THR A 1 87 ? -7.008 -12.148 -23 1 92.31 87 THR A C 1
ATOM 629 O O . THR A 1 87 ? -7.055 -13.383 -23.031 1 92.31 87 THR A O 1
ATOM 632 N N . GLY A 1 88 ? -6.285 -11.391 -23.797 1 94.81 88 GLY A N 1
ATOM 633 C CA . GLY A 1 88 ? -5.305 -12.039 -24.656 1 94.81 88 GLY A CA 1
ATOM 634 C C . GLY A 1 88 ? -4.148 -12.648 -23.875 1 94.81 88 GLY A C 1
ATOM 635 O O . GLY A 1 88 ? -4.043 -12.461 -22.656 1 94.81 88 GLY A O 1
ATOM 636 N N . GLY A 1 89 ? -3.34 -13.375 -24.656 1 96.31 89 GLY A N 1
ATOM 637 C CA . GLY A 1 89 ? -2.184 -14 -24.031 1 96.31 89 GLY A CA 1
ATOM 638 C C . GLY A 1 89 ? -1.27 -13 -23.344 1 96.31 89 GLY A C 1
ATOM 639 O O . GLY A 1 89 ? -0.972 -11.938 -23.891 1 96.31 89 GLY A O 1
ATOM 640 N N . TRP A 1 90 ? -0.83 -13.344 -22.172 1 95.56 90 TRP A N 1
ATOM 641 C CA . TRP A 1 90 ? -0.125 -12.359 -21.359 1 95.56 90 TRP A CA 1
ATOM 642 C C . TRP A 1 90 ? 1.377 -12.414 -21.609 1 95.56 90 TRP A C 1
ATOM 644 O O . TRP A 1 90 ? 2.121 -11.539 -21.172 1 95.56 90 TRP A O 1
ATOM 654 N N . TRP A 1 91 ? 1.846 -13.422 -22.344 1 97.75 91 TRP A N 1
ATOM 655 C CA . TRP A 1 91 ? 3.289 -13.539 -22.531 1 97.75 91 TRP A CA 1
ATOM 656 C C . TRP A 1 91 ? 3.633 -13.766 -24 1 97.75 91 TRP A C 1
ATOM 658 O O . TRP A 1 91 ? 4.551 -14.523 -24.312 1 97.75 91 TRP A O 1
ATOM 668 N N . SER A 1 92 ? 2.934 -13.141 -24.906 1 95.75 92 SER A N 1
ATOM 669 C CA . SER A 1 92 ? 3.033 -13.328 -26.344 1 95.75 92 SER A CA 1
ATOM 670 C C . SER A 1 92 ? 4.387 -12.852 -26.875 1 95.75 92 SER A C 1
ATOM 672 O O . SER A 1 92 ? 4.809 -13.258 -27.953 1 95.75 92 SER A O 1
ATOM 674 N N . GLY A 1 93 ? 5.082 -12.031 -26.125 1 96.75 93 GLY A N 1
ATOM 675 C CA . GLY A 1 93 ? 6.391 -11.547 -26.547 1 96.75 93 GLY A CA 1
ATOM 676 C C . GLY A 1 93 ? 7.512 -12.523 -26.234 1 96.75 93 GLY A C 1
ATOM 677 O O . GLY A 1 93 ? 8.633 -12.367 -26.734 1 96.75 93 GLY A O 1
ATOM 678 N N . ILE A 1 94 ? 7.266 -13.578 -25.5 1 98.31 94 ILE A N 1
ATOM 679 C CA . ILE A 1 94 ? 8.289 -14.5 -25 1 98.31 94 ILE A CA 1
ATOM 680 C C . ILE A 1 94 ? 8.016 -15.898 -25.547 1 98.31 94 ILE A C 1
ATOM 682 O O . ILE A 1 94 ? 8.945 -16.641 -25.859 1 98.31 94 ILE A O 1
ATOM 686 N N . VAL A 1 95 ? 6.715 -16.266 -25.672 1 98.56 95 VAL A N 1
ATOM 687 C CA . VAL A 1 95 ? 6.316 -17.625 -26.047 1 98.56 95 VAL A CA 1
ATOM 688 C C . VAL A 1 95 ? 5.73 -17.609 -27.453 1 98.56 95 VAL A C 1
ATOM 690 O O . VAL A 1 95 ? 4.734 -16.922 -27.719 1 98.56 95 VAL A O 1
ATOM 693 N N . GLY A 1 96 ? 6.301 -18.281 -28.328 1 98.12 96 GLY A N 1
ATOM 694 C CA . GLY A 1 96 ? 5.836 -18.375 -29.703 1 98.12 96 GLY A CA 1
ATOM 695 C C . GLY A 1 96 ? 6.926 -18.797 -30.672 1 98.12 96 GLY A C 1
ATOM 696 O O . GLY A 1 96 ? 8.086 -18.953 -30.281 1 98.12 96 GLY A O 1
ATOM 697 N N . PRO A 1 97 ? 6.512 -18.969 -31.906 1 97.88 97 PRO A N 1
ATOM 698 C CA . PRO A 1 97 ? 7.508 -19.359 -32.906 1 97.88 97 PRO A CA 1
ATOM 699 C C . PRO A 1 97 ? 8.633 -18.344 -33.062 1 97.88 97 PRO A C 1
ATOM 701 O O . PRO A 1 97 ? 8.383 -17.156 -33.281 1 97.88 97 PRO A O 1
ATOM 704 N N . GLY A 1 98 ? 9.836 -18.797 -32.875 1 97.31 98 GLY A N 1
ATOM 705 C CA . GLY A 1 98 ? 11.008 -17.969 -33.094 1 97.31 98 GLY A CA 1
ATOM 706 C C . GLY A 1 98 ? 11.305 -17.062 -31.906 1 97.31 98 GLY A C 1
ATOM 707 O O . GLY A 1 98 ? 12.258 -16.281 -31.953 1 97.31 98 GLY A O 1
ATOM 708 N N . LEU A 1 99 ? 10.547 -17.125 -30.891 1 98.19 99 LEU A N 1
ATOM 709 C CA . LEU A 1 99 ? 10.734 -16.281 -29.719 1 98.19 99 LEU A CA 1
ATOM 710 C C . LEU A 1 99 ? 11.594 -16.984 -28.672 1 98.19 99 LEU A C 1
ATOM 712 O O . LEU A 1 99 ? 12.195 -18.031 -28.953 1 98.19 99 LEU A O 1
ATOM 716 N N . ALA A 1 100 ? 11.828 -16.391 -27.5 1 98.31 100 ALA A N 1
ATOM 717 C CA . ALA A 1 100 ? 12.734 -16.906 -26.484 1 98.31 100 ALA A CA 1
ATOM 718 C C . ALA A 1 100 ? 12.336 -18.312 -26.062 1 98.31 100 ALA A C 1
ATOM 720 O O . ALA A 1 100 ? 13.188 -19.203 -25.938 1 98.31 100 ALA A O 1
ATOM 721 N N . ILE A 1 101 ? 11.047 -18.516 -25.766 1 98.69 101 ILE A N 1
ATOM 722 C CA . ILE A 1 101 ? 10.484 -19.859 -25.656 1 98.69 101 ILE A CA 1
ATOM 723 C C . ILE A 1 101 ? 9.828 -20.266 -26.969 1 98.69 101 ILE A C 1
ATOM 725 O O . ILE A 1 101 ? 8.633 -20.047 -27.172 1 98.69 101 ILE A O 1
ATOM 729 N N . ASP A 1 102 ? 10.594 -20.844 -27.797 1 98.56 102 ASP A N 1
ATOM 730 C CA . ASP A 1 102 ? 10.273 -21.109 -29.188 1 98.56 102 ASP A CA 1
ATOM 731 C C . ASP A 1 102 ? 9.375 -22.344 -29.328 1 98.56 102 ASP A C 1
ATOM 733 O O . ASP A 1 102 ? 9.844 -23.469 -29.234 1 98.56 102 ASP A O 1
ATOM 737 N N . THR A 1 103 ? 8.148 -22.141 -29.703 1 98.31 103 THR A N 1
ATOM 738 C CA . THR A 1 103 ? 7.184 -23.234 -29.734 1 98.31 103 THR A CA 1
ATOM 739 C C . THR A 1 103 ? 7.41 -24.109 -30.969 1 98.31 103 THR A C 1
ATOM 741 O O . THR A 1 103 ? 6.746 -25.125 -31.141 1 98.31 103 THR A O 1
ATOM 744 N N . ASP A 1 104 ? 8.344 -23.703 -31.797 1 98.06 104 ASP A N 1
ATOM 745 C CA . ASP A 1 104 ? 8.805 -24.609 -32.844 1 98.06 104 ASP A CA 1
ATOM 746 C C . ASP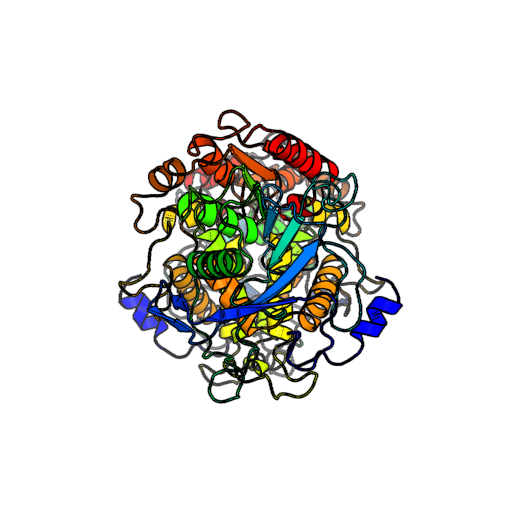 A 1 104 ? 9.758 -25.656 -32.281 1 98.06 104 ASP A C 1
ATOM 748 O O . ASP A 1 104 ? 10 -26.688 -32.906 1 98.06 104 ASP A O 1
ATOM 752 N N . ARG A 1 105 ? 10.273 -25.422 -31.156 1 97.56 105 ARG A N 1
ATOM 753 C CA . ARG A 1 105 ? 11.273 -26.297 -30.531 1 97.56 105 ARG A CA 1
ATOM 754 C C . ARG A 1 105 ? 10.734 -26.922 -29.25 1 97.56 105 ARG A C 1
ATOM 756 O O . ARG A 1 105 ? 11.031 -28.078 -28.953 1 97.56 105 ARG A O 1
ATOM 763 N N . TRP A 1 106 ? 10.047 -26.156 -28.531 1 98.5 106 TRP A N 1
ATOM 764 C CA . TRP A 1 106 ? 9.609 -26.578 -27.203 1 98.5 106 TRP A CA 1
ATOM 765 C C . TRP A 1 106 ? 8.109 -26.859 -27.188 1 98.5 106 TRP A C 1
ATOM 767 O O . TRP A 1 106 ? 7.34 -26.203 -27.875 1 98.5 106 TRP A O 1
ATOM 777 N N . PHE A 1 107 ? 7.723 -27.859 -26.453 1 98.69 107 PHE A N 1
ATOM 778 C CA . PHE A 1 107 ? 6.336 -28.125 -26.078 1 98.69 107 PHE A CA 1
ATOM 779 C C . PHE A 1 107 ? 6 -27.484 -24.734 1 98.69 107 PHE A C 1
ATOM 781 O O . PHE A 1 107 ? 6.418 -27.984 -23.688 1 98.69 107 PHE A O 1
ATOM 788 N N . VAL A 1 108 ? 5.203 -26.453 -24.781 1 98.88 108 VAL A N 1
ATOM 789 C CA . VAL A 1 108 ? 4.969 -25.641 -23.594 1 98.88 108 VAL A CA 1
ATOM 790 C C . VAL A 1 108 ? 3.654 -26.047 -22.938 1 98.88 108 VAL A C 1
ATOM 792 O O . VAL A 1 108 ? 2.631 -26.188 -23.609 1 98.88 108 VAL A O 1
ATOM 795 N N . VAL A 1 109 ? 3.68 -26.312 -21.656 1 98.88 109 VAL A N 1
ATOM 796 C CA . VAL A 1 109 ? 2.49 -26.562 -20.844 1 98.88 109 VAL A CA 1
ATOM 797 C C . VAL A 1 109 ? 2.305 -25.438 -19.828 1 98.88 109 VAL A C 1
ATOM 799 O O . VAL A 1 109 ? 3.24 -25.094 -19.109 1 98.88 109 VAL A O 1
ATOM 802 N N . ALA A 1 110 ? 1.154 -24.812 -19.781 1 98.94 110 ALA A N 1
ATOM 803 C CA . ALA A 1 110 ? 0.819 -23.75 -18.828 1 98.94 110 ALA A CA 1
ATOM 804 C C . ALA A 1 110 ? -0.448 -24.094 -18.047 1 98.94 110 ALA A C 1
ATOM 806 O O . ALA A 1 110 ? -1.56 -23.938 -18.562 1 98.94 110 ALA A O 1
ATOM 807 N N . PRO A 1 111 ? -0.3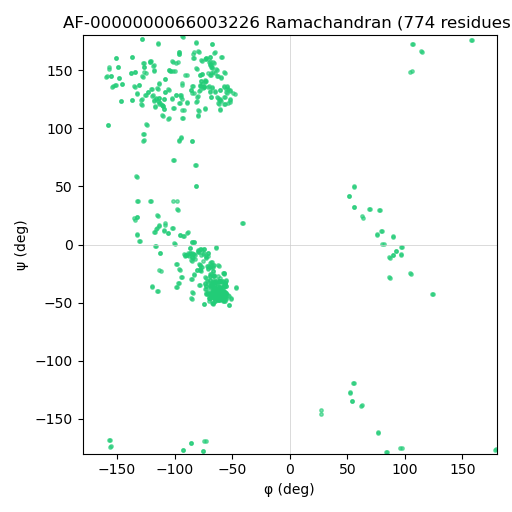44 -24.5 -16.828 1 98.88 111 PRO A N 1
ATOM 808 C CA . PRO A 1 111 ? -1.525 -24.812 -16.031 1 98.88 111 PRO A CA 1
ATOM 809 C C . PRO A 1 111 ? -2.037 -23.609 -15.234 1 98.88 111 PRO A C 1
ATOM 811 O O . PRO A 1 111 ? -1.245 -22.766 -14.812 1 98.88 111 PRO A O 1
ATOM 814 N N . ASN A 1 112 ? -3.312 -23.516 -15.07 1 98.75 112 ASN A N 1
ATOM 815 C CA . ASN A 1 112 ? -3.871 -22.641 -14.047 1 98.75 112 ASN A CA 1
ATOM 816 C C . ASN A 1 112 ? -3.658 -23.203 -12.648 1 98.75 112 ASN A C 1
ATOM 818 O O . ASN A 1 112 ? -3.76 -24.422 -12.438 1 98.75 112 ASN A O 1
ATOM 822 N N . MET A 1 113 ? -3.357 -22.406 -11.719 1 98.44 113 MET A N 1
ATOM 823 C CA . MET A 1 113 ? -2.91 -22.891 -10.414 1 98.44 113 MET A CA 1
ATOM 824 C C . MET A 1 113 ? -4.098 -23.281 -9.547 1 98.44 113 MET A C 1
ATOM 826 O O . MET A 1 113 ? -5.199 -22.766 -9.711 1 98.44 113 MET A O 1
ATOM 830 N N . LEU A 1 114 ? -3.867 -24.219 -8.648 1 98.81 114 LEU A N 1
ATOM 831 C CA . LEU A 1 114 ? -4.836 -24.609 -7.629 1 98.81 114 LEU A CA 1
ATOM 832 C C . LEU A 1 114 ? -5.285 -23.406 -6.816 1 98.81 114 LEU A C 1
ATOM 834 O O . LEU A 1 114 ? -4.457 -22.609 -6.363 1 98.81 114 LEU A O 1
ATOM 838 N N . GLY A 1 115 ? -6.547 -23.266 -6.602 1 98.62 115 GLY A N 1
ATOM 839 C CA . GLY A 1 115 ? -7.09 -22.141 -5.875 1 98.62 115 GLY A CA 1
ATOM 840 C C . GLY A 1 115 ? -7.434 -20.969 -6.777 1 98.62 115 GLY A C 1
ATOM 841 O O . GLY A 1 115 ? -8.039 -19.984 -6.328 1 98.62 115 GLY A O 1
ATOM 842 N N . GLY A 1 116 ? -7.039 -21.016 -8.109 1 98.38 116 GLY A N 1
ATOM 843 C CA . GLY A 1 116 ? -7.355 -19.969 -9.062 1 98.38 116 GLY A CA 1
ATOM 844 C C . GLY A 1 116 ? -8.812 -19.984 -9.5 1 98.38 116 GLY A C 1
ATOM 845 O O . GLY A 1 116 ? -9.641 -20.641 -8.883 1 98.38 116 GLY A O 1
ATOM 846 N N . CYS A 1 117 ? -9.133 -19.188 -10.547 1 98.31 117 CYS A N 1
ATOM 847 C CA . CYS A 1 117 ? -10.547 -19.062 -10.898 1 98.31 117 CYS A CA 1
ATOM 848 C C . CYS A 1 117 ? -10.75 -19.188 -12.398 1 98.31 117 CYS A C 1
ATOM 850 O O . CYS A 1 117 ? -11.734 -18.688 -12.945 1 98.31 117 CYS A O 1
ATOM 852 N N . GLN A 1 118 ? -9.789 -19.797 -13.039 1 97.88 118 GLN A N 1
ATOM 853 C CA . GLN A 1 118 ? -9.906 -19.938 -14.492 1 97.88 118 GLN A CA 1
ATOM 854 C C . GLN A 1 118 ? -9.891 -21.406 -14.906 1 97.88 118 GLN A C 1
ATOM 856 O O . GLN A 1 118 ? -9.242 -21.766 -15.891 1 97.88 118 GLN A O 1
ATOM 861 N N . GLY A 1 119 ? -10.5 -22.234 -14.117 1 97.44 119 GLY A N 1
ATOM 862 C CA . GLY A 1 119 ? -10.758 -23.594 -14.562 1 97.44 119 GLY A CA 1
ATOM 863 C C . GLY A 1 119 ? -10.18 -24.641 -13.633 1 97.44 119 GLY A C 1
ATOM 864 O O . GLY A 1 119 ? -10.82 -25.672 -13.367 1 97.44 119 GLY A O 1
ATOM 865 N N . THR A 1 120 ? -8.953 -24.422 -13.156 1 98.62 120 THR A N 1
ATOM 866 C CA . THR A 1 120 ? -8.414 -25.312 -12.133 1 98.62 120 THR A CA 1
ATOM 867 C C . THR A 1 120 ? -9.211 -25.203 -10.836 1 98.62 120 THR A C 1
ATOM 869 O O . THR A 1 120 ? -9.68 -24.109 -10.492 1 98.62 120 THR A O 1
ATOM 872 N N . THR A 1 121 ? -9.305 -26.328 -10.086 1 98.62 121 THR A N 1
ATOM 873 C CA . THR A 1 121 ? -10.133 -26.391 -8.883 1 98.62 121 THR A CA 1
ATOM 874 C C . THR A 1 121 ? -9.797 -25.234 -7.941 1 98.62 121 THR A C 1
ATOM 876 O O . THR A 1 121 ? -8.625 -25 -7.621 1 98.62 121 THR A O 1
ATOM 879 N N . GLY A 1 122 ? -10.742 -24.484 -7.57 1 98.38 122 GLY A N 1
ATOM 880 C CA . GLY A 1 122 ? -10.68 -23.359 -6.645 1 98.38 122 GLY A CA 1
ATOM 881 C C . GLY A 1 122 ? -12.008 -23.031 -6 1 98.38 122 GLY A C 1
ATOM 882 O O . GLY A 1 122 ? -12.945 -23.828 -6.062 1 98.38 122 GLY A O 1
ATOM 883 N N . PRO A 1 123 ? -12.109 -21.922 -5.363 1 98.12 123 PRO A N 1
ATOM 884 C CA . PRO A 1 123 ? -13.328 -21.547 -4.637 1 98.12 123 PRO A CA 1
ATOM 885 C C . PRO A 1 123 ? -14.57 -21.562 -5.527 1 98.12 123 PRO A C 1
ATOM 887 O O . PRO A 1 123 ? -15.664 -21.906 -5.066 1 98.12 123 PRO A O 1
ATOM 890 N N . ALA A 1 124 ? -14.453 -21.234 -6.789 1 97.38 124 ALA A N 1
ATOM 891 C CA . ALA A 1 124 ? -15.609 -21.125 -7.68 1 97.38 124 ALA A CA 1
ATOM 892 C C . ALA A 1 124 ? -16 -22.484 -8.242 1 97.38 124 ALA A C 1
ATOM 894 O O . ALA A 1 124 ? -17.062 -22.625 -8.852 1 97.38 124 ALA A O 1
ATOM 895 N N . SER A 1 125 ? -15.172 -23.516 -8.086 1 97.25 125 SER A N 1
ATOM 896 C CA . SER A 1 125 ? -15.477 -24.859 -8.547 1 97.25 125 SER A CA 1
ATOM 897 C C . SER A 1 125 ? -16.531 -25.516 -7.668 1 97.25 125 SER A C 1
ATOM 899 O O . SER A 1 125 ? -16.734 -25.109 -6.523 1 97.25 125 SER A O 1
ATOM 901 N N . LEU A 1 126 ? -17.172 -26.547 -8.211 1 95.25 126 LEU A N 1
ATOM 902 C CA . LEU A 1 126 ? -18.188 -27.281 -7.457 1 95.25 126 LEU A CA 1
ATOM 903 C C . LEU A 1 126 ? -17.547 -28.25 -6.48 1 95.25 126 LEU A C 1
ATOM 905 O O . LEU A 1 126 ? -16.656 -29.016 -6.859 1 95.25 126 LEU A O 1
ATOM 909 N N . ALA A 1 127 ? -18.031 -28.203 -5.289 1 94.81 127 ALA A N 1
ATOM 910 C CA . ALA A 1 127 ? -17.656 -29.188 -4.277 1 94.81 127 ALA A CA 1
ATOM 911 C C . ALA A 1 127 ? -18.469 -30.469 -4.438 1 94.81 127 ALA A C 1
ATOM 913 O O . ALA A 1 127 ? -19.344 -30.547 -5.297 1 94.81 127 ALA A O 1
ATOM 914 N N . PRO A 1 128 ? -18.125 -31.469 -3.65 1 93.12 128 PRO A N 1
ATOM 915 C CA . PRO A 1 128 ? -18.828 -32.75 -3.789 1 93.12 128 PRO A CA 1
ATOM 916 C C . PRO A 1 128 ? -20.328 -32.625 -3.596 1 93.12 128 PRO A C 1
ATOM 918 O O . PRO A 1 128 ? -21.094 -33.438 -4.125 1 93.12 128 PRO A O 1
ATOM 921 N N . ASP A 1 129 ? -20.781 -31.656 -2.904 1 94.5 129 ASP A N 1
ATOM 922 C CA . ASP A 1 129 ? -22.219 -31.5 -2.645 1 94.5 129 ASP A CA 1
ATOM 923 C C . ASP A 1 129 ? -22.891 -30.734 -3.779 1 94.5 129 ASP A C 1
ATOM 925 O O . ASP A 1 129 ? -24.094 -30.469 -3.719 1 94.5 129 ASP A O 1
ATOM 929 N N . GLY A 1 130 ? -22.156 -30.297 -4.73 1 93.06 130 GLY A N 1
ATOM 930 C CA . GLY A 1 130 ? -22.75 -29.688 -5.914 1 93.06 130 GLY A CA 1
ATOM 931 C C . GLY A 1 130 ? -22.797 -28.172 -5.84 1 93.06 130 GLY A C 1
ATOM 932 O O . GLY A 1 130 ? -23.172 -27.516 -6.809 1 93.06 130 GLY A O 1
ATOM 933 N N . ALA A 1 131 ? -22.469 -27.688 -4.727 1 94.25 131 ALA A N 1
ATOM 934 C CA . ALA A 1 131 ? -22.359 -26.234 -4.578 1 94.25 131 ALA A CA 1
ATOM 935 C C . ALA A 1 131 ? -20.906 -25.797 -4.695 1 94.25 131 ALA A C 1
ATOM 937 O O . ALA A 1 131 ? -19.984 -26.594 -4.559 1 94.25 131 ALA A O 1
ATOM 938 N N . GLU A 1 132 ? -20.703 -24.516 -5.066 1 95.75 132 GLU A N 1
ATOM 939 C CA . GLU A 1 132 ? -19.344 -24 -5.117 1 95.75 132 GLU A CA 1
ATOM 940 C C . GLU A 1 132 ? -18.641 -24.156 -3.773 1 95.75 132 GLU A C 1
ATOM 942 O O . GLU A 1 132 ? -19.281 -24.109 -2.723 1 95.75 132 GLU A O 1
ATOM 947 N N . TRP A 1 133 ? -17.344 -24.359 -3.785 1 96.44 133 TRP A N 1
ATOM 948 C CA . TRP A 1 133 ? -16.578 -24.422 -2.553 1 96.44 133 TRP A CA 1
ATOM 949 C C . TRP A 1 133 ? -16.75 -23.156 -1.731 1 96.44 133 TRP A C 1
ATOM 951 O O . TRP A 1 133 ? -17 -23.219 -0.525 1 96.44 133 TRP A O 1
ATOM 961 N N . GLY A 1 134 ? -16.641 -21.969 -2.537 1 95.12 134 GLY A N 1
ATOM 962 C CA . GLY A 1 134 ? -16.703 -20.703 -1.835 1 95.12 134 GLY A CA 1
ATOM 963 C C . GLY A 1 134 ? -15.695 -20.594 -0.708 1 95.12 134 GLY A C 1
ATOM 964 O O . GLY A 1 134 ? -14.523 -20.922 -0.887 1 95.12 134 GLY A O 1
ATOM 965 N N . ALA A 1 135 ? -16.172 -20.094 0.439 1 92.62 135 ALA A N 1
ATOM 966 C CA . ALA A 1 135 ? -15.297 -19.875 1.586 1 92.62 135 ALA A CA 1
ATOM 967 C C . ALA A 1 135 ? -14.891 -21.188 2.234 1 92.62 135 ALA A C 1
ATOM 969 O O . ALA A 1 135 ? -13.969 -21.234 3.053 1 92.62 135 ALA A O 1
ATOM 970 N N . ARG A 1 136 ? -15.508 -22.266 1.865 1 94.69 136 ARG A N 1
ATOM 971 C CA . ARG A 1 136 ? -15.172 -23.578 2.404 1 94.69 136 ARG A CA 1
ATOM 972 C C . ARG A 1 136 ? -13.891 -24.109 1.768 1 94.69 136 ARG A C 1
ATOM 974 O O . ARG A 1 136 ? -13.328 -25.109 2.24 1 94.69 136 ARG A O 1
ATOM 981 N N . PHE A 1 137 ? -13.523 -23.547 0.596 1 96.69 137 PHE A N 1
ATOM 982 C CA . PHE A 1 137 ? -12.273 -23.984 -0.009 1 96.69 137 PHE A CA 1
ATOM 983 C C . PHE A 1 137 ? -11.125 -23.891 0.989 1 96.69 137 PHE A C 1
ATOM 985 O O . PHE A 1 137 ? -10.953 -22.859 1.65 1 96.69 137 PHE A O 1
ATOM 992 N N . PRO A 1 138 ? -10.328 -24.875 1.125 1 96.25 138 PRO A N 1
ATOM 993 C CA . PRO A 1 138 ? -9.328 -24.906 2.195 1 96.25 138 PRO A CA 1
ATOM 994 C C . PRO A 1 138 ? -8.172 -23.938 1.944 1 96.25 138 PRO A C 1
ATOM 996 O O . PRO A 1 138 ? -7.996 -23.453 0.823 1 96.25 138 PRO A O 1
ATOM 999 N N . PHE A 1 139 ? -7.461 -23.625 3.045 1 95.81 139 PHE A N 1
ATOM 1000 C CA . PHE A 1 139 ? -6.184 -22.938 2.922 1 95.81 139 PHE A CA 1
ATOM 1001 C C . PHE A 1 139 ? -5.195 -23.766 2.111 1 95.81 139 PHE A C 1
ATOM 1003 O O . PHE A 1 139 ? -5.078 -24.969 2.322 1 95.81 139 PHE A O 1
ATOM 1010 N N . ILE A 1 140 ? -4.52 -23.172 1.165 1 97.44 140 ILE A N 1
ATOM 1011 C CA . ILE A 1 140 ? -3.525 -23.875 0.362 1 97.44 140 ILE A CA 1
ATOM 1012 C C . ILE A 1 140 ? -2.203 -23.109 0.396 1 97.44 140 ILE A C 1
ATOM 1014 O O . ILE A 1 140 ? -2.18 -21.906 0.659 1 97.44 140 ILE A O 1
ATOM 1018 N N . THR A 1 141 ? -1.109 -23.812 0.153 1 98 141 THR A N 1
ATOM 1019 C CA . THR A 1 141 ? 0.231 -23.234 0.087 1 98 141 THR A CA 1
ATOM 1020 C C . THR A 1 141 ? 0.802 -23.359 -1.323 1 98 141 THR A C 1
ATOM 1022 O O . THR A 1 141 ? 0.203 -24 -2.188 1 98 141 THR A O 1
ATOM 1025 N N . ILE A 1 142 ? 1.935 -22.75 -1.511 1 98.5 142 ILE A N 1
ATOM 1026 C CA . ILE A 1 142 ? 2.664 -22.891 -2.766 1 98.5 142 ILE A CA 1
ATOM 1027 C C . ILE A 1 142 ? 3.033 -24.344 -2.986 1 98.5 142 ILE A C 1
ATOM 1029 O O . ILE A 1 142 ? 2.988 -24.844 -4.113 1 98.5 142 ILE A O 1
ATOM 1033 N N . ARG A 1 143 ? 3.365 -25.062 -1.952 1 98.44 143 ARG A N 1
ATOM 1034 C CA . ARG A 1 143 ? 3.691 -26.484 -2.045 1 98.44 143 ARG A CA 1
ATOM 1035 C C . ARG A 1 143 ? 2.504 -27.281 -2.574 1 98.44 143 ARG A C 1
ATOM 1037 O O . ARG A 1 143 ? 2.676 -28.203 -3.377 1 98.44 143 ARG A O 1
ATOM 1044 N N . ASP A 1 144 ? 1.333 -26.953 -2.105 1 98.69 144 ASP A N 1
ATOM 1045 C CA . ASP A 1 144 ? 0.129 -27.641 -2.576 1 98.69 144 ASP A CA 1
ATOM 1046 C C . ASP A 1 144 ? -0.081 -27.406 -4.07 1 98.69 144 ASP A C 1
ATOM 1048 O O . ASP A 1 144 ? -0.483 -28.312 -4.793 1 98.69 144 ASP A O 1
ATOM 1052 N N . GLN A 1 145 ? 0.158 -26.188 -4.516 1 98.81 145 GLN A N 1
ATOM 1053 C CA . GLN A 1 145 ? 0.02 -25.859 -5.93 1 98.81 145 GLN A CA 1
ATOM 1054 C C . GLN A 1 145 ? 1.005 -26.656 -6.781 1 98.81 145 GLN A C 1
ATOM 1056 O O . GLN A 1 145 ? 0.642 -27.172 -7.84 1 98.81 145 GLN A O 1
ATOM 1061 N N . VAL A 1 146 ? 2.219 -26.766 -6.305 1 98.88 146 VAL A N 1
ATOM 1062 C CA . VAL A 1 146 ? 3.25 -27.5 -7.035 1 98.88 146 VAL A CA 1
ATOM 1063 C C . VAL A 1 146 ? 2.924 -28.984 -7.031 1 98.88 146 VAL A C 1
ATOM 1065 O O . VAL A 1 146 ? 3.158 -29.672 -8.023 1 98.88 146 VAL A O 1
ATOM 1068 N N . ALA A 1 147 ? 2.342 -29.5 -5.922 1 98.69 147 ALA A N 1
ATOM 1069 C CA . ALA A 1 147 ? 1.917 -30.891 -5.883 1 98.69 147 ALA A CA 1
ATOM 1070 C C . ALA A 1 147 ? 0.891 -31.188 -6.973 1 98.69 147 ALA A C 1
ATOM 1072 O O . ALA A 1 147 ? 0.947 -32.219 -7.617 1 98.69 147 ALA A O 1
ATOM 1073 N N . VAL A 1 148 ? -0.006 -30.297 -7.16 1 98.88 148 VAL A N 1
ATOM 1074 C CA . VAL A 1 148 ? -1.026 -30.469 -8.195 1 98.88 148 VAL A CA 1
ATOM 1075 C C . VAL A 1 148 ? -0.377 -30.406 -9.57 1 98.88 148 VAL A C 1
ATOM 1077 O O . VAL A 1 148 ? -0.75 -31.172 -10.469 1 98.88 148 VAL A O 1
ATOM 1080 N N . GLN A 1 149 ? 0.57 -29.531 -9.758 1 98.88 149 GLN A N 1
ATOM 1081 C CA . GLN A 1 149 ? 1.291 -29.438 -11.023 1 98.88 149 GLN A CA 1
ATOM 1082 C C . GLN A 1 149 ? 2.074 -30.703 -11.305 1 98.88 149 GLN A C 1
ATOM 1084 O O . GLN A 1 149 ? 2.141 -31.156 -12.453 1 98.88 149 GLN A O 1
ATOM 1089 N N . ALA A 1 150 ? 2.689 -31.25 -10.289 1 98.81 150 ALA A N 1
ATOM 1090 C CA . ALA A 1 150 ? 3.4 -32.531 -10.438 1 98.81 150 ALA A CA 1
ATOM 1091 C C . ALA A 1 150 ? 2.449 -33.625 -10.852 1 98.81 150 ALA A C 1
ATOM 1093 O O . ALA A 1 150 ? 2.781 -34.469 -11.703 1 98.81 150 ALA A O 1
ATOM 1094 N N . ALA A 1 151 ? 1.282 -33.656 -10.227 1 98.75 151 ALA A N 1
ATOM 1095 C CA . ALA A 1 151 ? 0.272 -34.656 -10.602 1 98.75 151 ALA A CA 1
ATOM 1096 C C . ALA A 1 151 ? -0.154 -34.469 -12.055 1 98.75 151 ALA A C 1
ATOM 1098 O O . ALA A 1 151 ? -0.4 -35.469 -12.75 1 98.75 151 ALA A O 1
ATOM 1099 N N . LEU A 1 152 ? -0.277 -33.219 -12.469 1 98.81 152 LEU A N 1
ATOM 1100 C CA . LEU A 1 152 ? -0.575 -32.969 -13.875 1 98.81 152 LEU A CA 1
ATOM 1101 C C . LEU A 1 152 ? 0.527 -33.531 -14.773 1 98.81 152 LEU A C 1
ATOM 1103 O O . LEU A 1 152 ? 0.244 -34.125 -15.812 1 98.81 152 LEU A O 1
ATOM 1107 N N . ALA A 1 153 ? 1.772 -33.25 -14.43 1 98.69 153 ALA A N 1
ATOM 1108 C CA . ALA A 1 153 ? 2.902 -33.781 -15.195 1 98.69 153 ALA A CA 1
ATOM 1109 C C . ALA A 1 153 ? 2.82 -35.281 -15.344 1 98.69 153 ALA A C 1
ATOM 1111 O O . ALA A 1 153 ? 3.018 -35.812 -16.438 1 98.69 153 ALA A O 1
ATOM 1112 N N . ASP A 1 154 ? 2.5 -35.969 -14.258 1 98.19 154 ASP A N 1
ATOM 1113 C CA . ASP A 1 154 ? 2.35 -37.406 -14.281 1 98.19 154 ASP A CA 1
ATOM 1114 C C . ASP A 1 154 ? 1.23 -37.844 -15.234 1 98.19 154 ASP A C 1
ATOM 1116 O O . ASP A 1 154 ? 1.396 -38.781 -16.016 1 98.19 154 ASP A O 1
ATOM 1120 N N . ALA A 1 155 ? 0.154 -37.125 -15.148 1 97.88 155 ALA A N 1
ATOM 1121 C CA . ALA A 1 155 ? -0.988 -37.438 -16.016 1 97.88 155 ALA A CA 1
ATOM 1122 C C . ALA A 1 155 ? -0.635 -37.25 -17.484 1 97.88 155 ALA A C 1
ATOM 1124 O O . ALA A 1 155 ? -1.146 -37.969 -18.344 1 97.88 155 ALA A O 1
ATOM 1125 N N . LEU A 1 156 ? 0.242 -36.344 -17.75 1 97.75 156 LEU A N 1
ATOM 1126 C CA . LEU A 1 156 ? 0.626 -36 -19.125 1 97.75 156 LEU A CA 1
ATOM 1127 C C . LEU A 1 156 ? 1.799 -36.875 -19.578 1 97.75 156 LEU A C 1
ATOM 1129 O O . LEU A 1 156 ? 2.213 -36.812 -20.734 1 97.75 156 LEU A O 1
ATOM 1133 N N . GLY A 1 157 ? 2.336 -37.594 -18.672 1 97.38 157 GLY A N 1
ATOM 1134 C CA . GLY A 1 157 ? 3.459 -38.469 -18.984 1 97.38 157 GLY A CA 1
ATOM 1135 C C . GLY A 1 157 ? 4.773 -37.719 -19.109 1 97.38 157 GLY A C 1
ATOM 1136 O O . GLY A 1 157 ? 5.637 -38.094 -19.906 1 97.38 157 GLY A O 1
ATOM 1137 N N . ILE A 1 158 ? 4.918 -36.656 -18.422 1 97.94 158 ILE A N 1
ATOM 1138 C CA . ILE A 1 158 ? 6.152 -35.875 -18.438 1 97.94 158 ILE A CA 1
ATOM 1139 C C . ILE A 1 158 ? 6.922 -36.125 -17.141 1 97.94 158 ILE A C 1
ATOM 1141 O O . ILE A 1 158 ? 6.555 -35.625 -16.078 1 97.94 158 ILE A O 1
ATOM 1145 N N . ASP A 1 159 ? 8.008 -36.812 -17.203 1 97.38 159 ASP A N 1
ATOM 1146 C CA . ASP A 1 159 ? 8.781 -37.188 -16.031 1 97.38 159 ASP A CA 1
ATOM 1147 C C . ASP A 1 159 ? 9.758 -36.094 -15.641 1 97.38 159 ASP A C 1
ATOM 1149 O O . ASP A 1 159 ? 9.906 -35.75 -14.469 1 97.38 159 ASP A O 1
ATOM 1153 N N . VAL A 1 160 ? 10.453 -35.594 -16.672 1 98.38 160 VAL A N 1
ATOM 1154 C CA . VAL A 1 160 ? 11.445 -34.531 -16.469 1 98.38 160 VAL A CA 1
ATOM 1155 C C . VAL A 1 160 ? 11.172 -33.406 -17.438 1 98.38 160 VAL A C 1
ATOM 1157 O O . VAL A 1 160 ? 11.148 -33.594 -18.656 1 98.38 160 VAL A O 1
ATOM 1160 N N . TRP A 1 161 ? 10.93 -32.219 -16.875 1 98.81 161 TRP A N 1
ATOM 1161 C CA . TRP A 1 161 ? 10.758 -31.016 -17.703 1 98.81 161 TRP A CA 1
ATOM 1162 C C . TRP A 1 161 ? 12.094 -30.562 -18.266 1 98.81 161 TRP A C 1
ATOM 1164 O O . TRP A 1 161 ? 13.117 -30.578 -17.578 1 98.81 161 TRP A O 1
ATOM 1174 N N . ALA A 1 162 ? 12.047 -30.125 -19.516 1 98.62 162 ALA A N 1
ATOM 1175 C CA . ALA A 1 162 ? 13.227 -29.453 -20.047 1 98.62 162 ALA A CA 1
ATOM 1176 C C . ALA A 1 162 ? 13.516 -28.156 -19.281 1 98.62 162 ALA A C 1
ATOM 1178 O O . ALA A 1 162 ? 14.68 -27.781 -19.109 1 98.62 162 ALA A O 1
ATOM 1179 N N . ALA A 1 163 ? 12.461 -27.5 -18.891 1 98.81 163 ALA A N 1
ATOM 1180 C CA . ALA A 1 163 ? 12.586 -26.281 -18.094 1 98.81 163 ALA A CA 1
ATOM 1181 C C . ALA A 1 163 ? 11.289 -26 -17.344 1 98.81 163 ALA A C 1
ATOM 1183 O O . ALA A 1 163 ? 10.203 -26.312 -17.828 1 98.81 163 ALA A O 1
ATOM 1184 N N . VAL A 1 164 ? 11.414 -25.469 -16.156 1 98.94 164 VAL A N 1
ATOM 1185 C CA . VAL A 1 164 ? 10.32 -24.859 -15.398 1 98.94 164 VAL A CA 1
ATOM 1186 C C . VAL A 1 164 ? 10.57 -23.359 -15.25 1 98.94 164 VAL A C 1
ATOM 1188 O O . VAL A 1 164 ? 11.617 -22.938 -14.758 1 98.94 164 VAL A O 1
ATOM 1191 N N . VAL A 1 165 ? 9.633 -22.531 -15.742 1 98.94 165 VAL A N 1
ATOM 1192 C CA . VAL A 1 165 ? 9.773 -21.094 -15.773 1 98.94 165 VAL A CA 1
ATOM 1193 C C . VAL A 1 165 ? 8.617 -20.438 -15.031 1 98.94 165 VAL A C 1
ATOM 1195 O O . VAL A 1 165 ? 7.453 -20.781 -15.242 1 98.94 165 VAL A O 1
ATOM 1198 N N . GLY A 1 166 ? 8.898 -19.516 -14.156 1 98.75 166 GLY A N 1
ATOM 1199 C CA . GLY A 1 166 ? 7.84 -18.797 -13.469 1 98.75 166 GLY A CA 1
ATOM 1200 C C . GLY A 1 166 ? 8.273 -17.422 -12.984 1 98.75 166 GLY A C 1
ATOM 1201 O O . GLY A 1 166 ? 9.43 -17.234 -12.609 1 98.75 166 GLY A O 1
ATOM 1202 N N . GLY A 1 167 ? 7.402 -16.5 -13.008 1 98.5 167 GLY A N 1
ATOM 1203 C CA . GLY A 1 167 ? 7.633 -15.164 -12.477 1 98.5 167 GLY A CA 1
ATOM 1204 C C . GLY A 1 167 ? 6.699 -14.805 -11.328 1 98.5 167 GLY A C 1
ATOM 1205 O O . GLY A 1 167 ? 5.559 -15.273 -11.289 1 98.5 167 GLY A O 1
ATOM 1206 N N . SER A 1 168 ? 7.199 -13.961 -10.391 1 98.12 168 SER A N 1
ATOM 1207 C CA . SER A 1 168 ? 6.375 -13.539 -9.266 1 98.12 168 SER A CA 1
ATOM 1208 C C . SER A 1 168 ? 5.832 -14.734 -8.5 1 98.12 168 SER A C 1
ATOM 1210 O O . SER A 1 168 ? 6.59 -15.617 -8.078 1 98.12 168 SER A O 1
ATOM 1212 N N . MET A 1 169 ? 4.539 -14.906 -8.406 1 98.5 169 MET A N 1
ATOM 1213 C CA . MET A 1 169 ? 3.969 -16.078 -7.738 1 98.5 169 MET A CA 1
ATOM 1214 C C . MET A 1 169 ? 4.312 -17.359 -8.484 1 98.5 169 MET A C 1
ATOM 1216 O O . MET A 1 169 ? 4.535 -18.406 -7.871 1 98.5 169 MET A O 1
ATOM 1220 N N . GLY A 1 170 ? 4.309 -17.281 -9.82 1 98.75 170 GLY A N 1
ATOM 1221 C CA . GLY A 1 170 ? 4.809 -18.406 -10.602 1 98.75 170 GLY A CA 1
ATOM 1222 C C . GLY A 1 170 ? 6.262 -18.719 -10.328 1 98.75 170 GLY A C 1
ATOM 1223 O O . GLY A 1 170 ? 6.676 -19.875 -10.422 1 98.75 170 GLY A O 1
ATOM 1224 N N . GLY A 1 171 ? 7.043 -17.672 -10.016 1 98.88 171 GLY A N 1
ATOM 1225 C CA . GLY A 1 171 ? 8.422 -17.875 -9.617 1 98.88 171 GLY A CA 1
ATOM 1226 C C . GLY A 1 171 ? 8.555 -18.594 -8.289 1 98.88 171 GLY A C 1
ATOM 1227 O O . GLY A 1 171 ? 9.469 -19.406 -8.109 1 98.88 171 GLY A O 1
ATOM 1228 N N . MET A 1 172 ? 7.656 -18.312 -7.355 1 98.81 172 MET A N 1
ATOM 1229 C CA . MET A 1 172 ? 7.598 -19.062 -6.105 1 98.81 172 MET A CA 1
ATOM 1230 C C . MET A 1 172 ? 7.348 -20.531 -6.367 1 98.81 172 MET A C 1
ATOM 1232 O O . MET A 1 172 ? 7.988 -21.391 -5.758 1 98.81 172 MET A O 1
ATOM 1236 N N . GLN A 1 173 ? 6.434 -20.797 -7.277 1 98.88 173 GLN A N 1
ATOM 1237 C CA . GLN A 1 173 ? 6.129 -22.172 -7.641 1 98.88 173 GLN A CA 1
ATOM 1238 C C . GLN A 1 173 ? 7.32 -22.844 -8.32 1 98.88 173 GLN A C 1
ATOM 1240 O O . GLN A 1 173 ? 7.664 -23.984 -8.008 1 98.88 173 GLN A O 1
ATOM 1245 N N . ALA A 1 174 ? 7.941 -22.109 -9.219 1 98.94 174 ALA A N 1
ATOM 1246 C CA . ALA A 1 174 ? 9.125 -22.656 -9.891 1 98.94 174 ALA A CA 1
ATOM 1247 C C . ALA A 1 174 ? 10.211 -23.016 -8.883 1 98.94 174 ALA A C 1
ATOM 1249 O O . ALA A 1 174 ? 10.812 -24.094 -8.969 1 98.94 174 ALA A O 1
ATOM 1250 N N . LEU A 1 175 ? 10.414 -22.109 -7.992 1 98.88 175 LEU A N 1
ATOM 1251 C CA . LEU A 1 175 ? 11.422 -22.359 -6.969 1 98.88 175 LEU A CA 1
ATOM 1252 C C . LEU A 1 175 ? 11.055 -23.578 -6.129 1 98.88 175 LEU A C 1
ATOM 1254 O O . LEU A 1 175 ? 11.914 -24.391 -5.797 1 98.88 175 LEU A O 1
ATOM 1258 N N . GLU A 1 176 ? 9.812 -23.719 -5.773 1 98.81 176 GLU A N 1
ATOM 1259 C CA . GLU A 1 176 ? 9.359 -24.875 -5.023 1 98.81 176 GLU A CA 1
ATOM 1260 C C . GLU A 1 176 ? 9.555 -26.156 -5.824 1 98.81 176 GLU A C 1
ATOM 1262 O O . GLU A 1 176 ? 9.906 -27.203 -5.262 1 98.81 176 GLU A O 1
ATOM 1267 N N . TRP A 1 177 ? 9.312 -26.141 -7.113 1 98.81 177 TRP A N 1
ATOM 1268 C CA . TRP A 1 177 ? 9.656 -27.266 -7.977 1 98.81 177 TRP A CA 1
ATOM 1269 C C . TRP A 1 177 ? 11.125 -27.656 -7.805 1 98.81 177 TRP A C 1
ATOM 1271 O O . TRP A 1 177 ? 11.438 -28.828 -7.59 1 98.81 177 TRP A O 1
ATOM 1281 N N . GLY A 1 178 ? 12.008 -26.688 -7.926 1 98.75 178 GLY A N 1
ATOM 1282 C CA . GLY A 1 178 ? 13.438 -26.922 -7.832 1 98.75 178 GLY A CA 1
ATOM 1283 C C . GLY A 1 178 ? 13.859 -27.562 -6.527 1 98.75 178 GLY A C 1
ATOM 1284 O O . GLY A 1 178 ? 14.703 -28.469 -6.512 1 98.75 178 GLY A O 1
ATOM 1285 N N . VAL A 1 179 ? 13.242 -27.125 -5.449 1 98.69 179 VAL A N 1
ATOM 1286 C CA . VAL A 1 179 ? 13.625 -27.578 -4.117 1 98.69 179 VAL A CA 1
ATOM 1287 C C . VAL A 1 179 ? 12.906 -28.891 -3.793 1 98.69 179 VAL A C 1
ATOM 1289 O O . VAL A 1 179 ? 13.523 -29.828 -3.281 1 98.69 179 VAL A O 1
ATOM 1292 N N . GLY A 1 180 ? 11.695 -29.016 -4.133 1 98.44 180 GLY A N 1
ATOM 1293 C CA . GLY A 1 180 ? 10.867 -30.141 -3.723 1 98.44 180 GLY A CA 1
ATOM 1294 C C . GLY A 1 180 ? 10.992 -31.344 -4.641 1 98.44 180 GLY A C 1
ATOM 1295 O O . GLY A 1 180 ? 10.758 -32.469 -4.223 1 98.44 180 GLY A O 1
ATOM 1296 N N . LEU A 1 181 ? 11.273 -31.062 -5.91 1 98.56 181 LEU A N 1
ATOM 1297 C CA . LEU A 1 181 ? 11.383 -32.094 -6.926 1 98.56 181 LEU A CA 1
ATOM 1298 C C . LEU A 1 181 ? 12.633 -31.906 -7.777 1 98.56 181 LEU A C 1
ATOM 1300 O O . LEU A 1 181 ? 12.547 -31.844 -9.008 1 98.56 181 LEU A O 1
ATOM 1304 N N . PRO A 1 182 ? 13.789 -31.906 -7.125 1 98.31 182 PRO A N 1
ATOM 1305 C CA . PRO A 1 182 ? 15.031 -31.5 -7.797 1 98.31 182 PRO A CA 1
ATOM 1306 C C . PRO A 1 182 ? 15.383 -32.406 -8.984 1 98.31 182 PRO A C 1
ATOM 1308 O O . PRO A 1 182 ? 16.109 -31.984 -9.883 1 98.31 182 PRO A O 1
ATOM 1311 N N . GLY A 1 183 ? 14.844 -33.562 -9.078 1 98.25 183 GLY A N 1
ATOM 1312 C CA . GLY A 1 183 ? 15.164 -34.469 -10.156 1 98.25 183 GLY A CA 1
ATOM 1313 C C . GLY A 1 183 ? 14.195 -34.406 -11.32 1 98.25 183 GLY A C 1
ATOM 1314 O O . GLY A 1 183 ? 14.352 -35.094 -12.32 1 98.25 183 GLY A O 1
ATOM 1315 N N . ARG A 1 184 ? 13.266 -33.438 -11.344 1 98.56 184 ARG A N 1
ATOM 1316 C CA . ARG A 1 184 ? 12.172 -33.469 -12.312 1 98.56 184 ARG A CA 1
ATOM 1317 C C . ARG A 1 184 ? 12.273 -32.312 -13.305 1 98.56 184 ARG A C 1
ATOM 1319 O O . ARG A 1 184 ? 11.305 -32 -13.992 1 98.56 184 ARG A O 1
ATOM 1326 N N . MET A 1 185 ? 13.445 -31.656 -13.406 1 98.31 185 MET A N 1
ATOM 1327 C CA . MET A 1 185 ? 13.648 -30.609 -14.406 1 98.31 185 MET A CA 1
ATOM 1328 C C . MET A 1 185 ? 15.133 -30.422 -14.711 1 98.31 185 MET A C 1
ATOM 1330 O O . MET A 1 185 ? 15.977 -30.672 -13.844 1 98.31 185 MET A O 1
ATOM 1334 N N . ARG A 1 186 ? 15.398 -30.016 -15.852 1 98.38 186 ARG A N 1
ATOM 1335 C CA . ARG A 1 186 ? 16.781 -29.797 -16.266 1 98.38 186 ARG A CA 1
ATOM 1336 C C . ARG A 1 186 ? 17.188 -28.328 -16.094 1 98.38 186 ARG A C 1
ATOM 1338 O O . ARG A 1 186 ? 18.344 -28.031 -15.828 1 98.38 186 ARG A O 1
ATOM 1345 N N . ARG A 1 187 ? 16.281 -27.469 -16.281 1 98.75 187 ARG A N 1
ATOM 1346 C CA . ARG A 1 187 ? 16.516 -26.031 -16.188 1 98.75 187 ARG A CA 1
ATOM 1347 C C . ARG A 1 187 ? 15.414 -25.359 -15.383 1 98.75 187 ARG A C 1
ATOM 1349 O O . ARG A 1 187 ? 14.266 -25.812 -15.383 1 98.75 187 ARG A O 1
ATOM 1356 N N . LEU A 1 188 ? 15.797 -24.281 -14.688 1 98.81 188 LEU A N 1
ATOM 1357 C CA . LEU A 1 188 ? 14.898 -23.547 -13.797 1 98.81 188 LEU A CA 1
ATOM 1358 C C . LEU A 1 188 ? 15.07 -22.047 -13.961 1 98.81 188 LEU A C 1
ATOM 1360 O O . LEU A 1 188 ? 16.188 -21.531 -13.922 1 98.81 188 LEU A O 1
ATOM 1364 N N . ALA A 1 189 ? 13.984 -21.344 -14.258 1 98.88 189 ALA A N 1
ATOM 1365 C CA . ALA A 1 189 ? 14.008 -19.891 -14.336 1 98.88 189 ALA A CA 1
ATOM 1366 C C . ALA A 1 189 ? 13.094 -19.266 -13.289 1 98.88 189 ALA A C 1
ATOM 1368 O O . ALA A 1 189 ? 11.891 -19.531 -13.273 1 98.88 189 ALA A O 1
ATOM 1369 N N . ILE A 1 190 ? 13.656 -18.5 -12.406 1 98.88 190 ILE A N 1
ATOM 1370 C CA . ILE A 1 190 ? 12.938 -17.766 -11.367 1 98.88 190 ILE A CA 1
ATOM 1371 C C . ILE A 1 190 ? 12.984 -16.266 -11.664 1 98.88 190 ILE A C 1
ATOM 1373 O O . ILE A 1 190 ? 14.031 -15.633 -11.531 1 98.88 190 ILE A O 1
ATOM 1377 N N . LEU A 1 191 ? 11.805 -15.711 -12.023 1 98.75 191 LEU A N 1
ATOM 1378 C CA . LEU A 1 191 ? 11.75 -14.297 -12.383 1 98.75 191 LEU A CA 1
ATOM 1379 C C . LEU A 1 191 ? 11.031 -13.492 -11.297 1 98.75 191 LEU A C 1
ATOM 1381 O O . LEU A 1 191 ? 9.852 -13.719 -11.031 1 98.75 191 LEU A O 1
ATOM 1385 N N . ALA A 1 192 ? 11.742 -12.555 -10.648 1 98.25 192 ALA A N 1
ATOM 1386 C CA . ALA A 1 192 ? 11.164 -11.586 -9.719 1 98.25 192 ALA A CA 1
ATOM 1387 C C . ALA A 1 192 ? 10.391 -12.289 -8.609 1 98.25 192 ALA A C 1
ATOM 1389 O O . ALA A 1 192 ? 9.234 -11.961 -8.344 1 98.25 192 ALA A O 1
ATOM 1390 N N . ALA A 1 193 ? 10.969 -13.273 -7.945 1 98.56 193 ALA A N 1
ATOM 1391 C CA . ALA A 1 193 ? 10.32 -14.016 -6.871 1 98.56 193 ALA A CA 1
ATOM 1392 C C . ALA A 1 193 ? 11.289 -14.258 -5.715 1 98.56 193 ALA A C 1
ATOM 1394 O O . ALA A 1 193 ? 12.492 -14.422 -5.93 1 98.56 193 ALA A O 1
ATOM 1395 N N . PRO A 1 194 ? 10.805 -14.297 -4.523 1 97.94 194 PRO A N 1
ATOM 1396 C CA . PRO A 1 194 ? 11.641 -14.531 -3.344 1 97.94 194 PRO A CA 1
ATOM 1397 C C . PRO A 1 194 ? 11.648 -15.992 -2.906 1 97.94 194 PRO A C 1
ATOM 1399 O O . PRO A 1 194 ? 10.844 -16.797 -3.396 1 97.94 194 PRO A O 1
ATOM 1402 N N . ALA A 1 195 ? 12.617 -16.312 -2.027 1 98.38 195 ALA A N 1
ATOM 1403 C CA . ALA A 1 195 ? 12.656 -17.656 -1.428 1 98.38 195 ALA A CA 1
ATOM 1404 C C . ALA A 1 195 ? 11.672 -17.766 -0.264 1 98.38 195 ALA A C 1
ATOM 1406 O O . ALA A 1 195 ? 11.289 -18.859 0.129 1 98.38 195 ALA A O 1
ATOM 1407 N N . ILE A 1 196 ? 11.352 -16.656 0.258 1 96.31 196 ILE A N 1
ATOM 1408 C CA . ILE A 1 196 ? 10.469 -16.594 1.421 1 96.31 196 ILE A CA 1
ATOM 1409 C C . ILE A 1 196 ? 9.695 -15.273 1.411 1 96.31 196 ILE A C 1
ATOM 1411 O O . ILE A 1 196 ? 10.234 -14.227 1.058 1 96.31 196 ILE A O 1
ATOM 1415 N N . ALA A 1 197 ? 8.367 -15.375 1.731 1 94.38 197 ALA A N 1
ATOM 1416 C CA . ALA A 1 197 ? 7.566 -14.156 1.842 1 94.38 197 ALA A CA 1
ATOM 1417 C C . ALA A 1 197 ? 7.988 -13.328 3.053 1 94.38 197 ALA A C 1
ATOM 1419 O O . ALA A 1 197 ? 8.055 -13.844 4.172 1 94.38 197 ALA A O 1
ATOM 1420 N N . SER A 1 198 ? 8.297 -12.078 2.881 1 92.44 198 SER A N 1
ATOM 1421 C CA . SER A 1 198 ? 8.719 -11.203 3.967 1 92.44 198 SER A CA 1
ATOM 1422 C C . SER A 1 198 ? 7.523 -10.703 4.77 1 92.44 198 SER A C 1
ATOM 1424 O O . SER A 1 198 ? 6.375 -10.875 4.352 1 92.44 198 SER A O 1
ATOM 1426 N N . ALA A 1 199 ? 7.793 -10.148 5.914 1 90.69 199 ALA A N 1
ATOM 1427 C CA . ALA A 1 199 ? 6.738 -9.555 6.738 1 90.69 199 ALA A CA 1
ATOM 1428 C C . ALA A 1 199 ? 6.02 -8.438 5.988 1 90.69 199 ALA A C 1
ATOM 1430 O O . ALA A 1 199 ? 4.797 -8.297 6.094 1 90.69 199 ALA A O 1
ATOM 1431 N N . ASP A 1 200 ? 6.746 -7.664 5.25 1 89.88 200 ASP A N 1
ATOM 1432 C CA . ASP A 1 200 ? 6.176 -6.578 4.461 1 89.88 200 ASP A CA 1
ATOM 1433 C C . ASP A 1 200 ? 5.184 -7.109 3.428 1 89.88 200 ASP A C 1
ATOM 1435 O O . ASP A 1 200 ? 4.082 -6.578 3.285 1 89.88 200 ASP A O 1
ATOM 1439 N N . GLN A 1 201 ? 5.613 -8.164 2.746 1 92.12 201 GLN A N 1
ATOM 1440 C CA . GLN A 1 201 ? 4.746 -8.766 1.736 1 92.12 201 GLN A CA 1
ATOM 1441 C C . GLN A 1 201 ? 3.49 -9.359 2.371 1 92.12 201 GLN A C 1
ATOM 1443 O O . GLN A 1 201 ? 2.391 -9.211 1.833 1 92.12 201 GLN A O 1
ATOM 1448 N N . ILE A 1 202 ? 3.666 -10.031 3.471 1 93.56 202 ILE A N 1
ATOM 1449 C CA . ILE A 1 202 ? 2.547 -10.625 4.195 1 93.56 202 ILE A CA 1
ATOM 1450 C C . ILE A 1 202 ? 1.578 -9.523 4.633 1 93.56 202 ILE A C 1
ATOM 1452 O O . ILE A 1 202 ? 0.361 -9.68 4.504 1 93.56 202 ILE A O 1
ATOM 1456 N N . ALA A 1 203 ? 2.1 -8.461 5.105 1 92.56 203 ALA A N 1
ATOM 1457 C CA . ALA A 1 203 ? 1.283 -7.324 5.535 1 92.56 203 ALA A CA 1
ATOM 1458 C C . ALA A 1 203 ? 0.489 -6.75 4.363 1 92.56 203 ALA A C 1
ATOM 1460 O O . ALA A 1 203 ? -0.707 -6.477 4.492 1 92.56 203 ALA A O 1
ATOM 1461 N N . LEU A 1 204 ? 1.158 -6.551 3.256 1 93.75 204 LEU A N 1
ATOM 1462 C CA . LEU A 1 204 ? 0.51 -6.031 2.057 1 93.75 204 LEU A CA 1
ATOM 1463 C C . LEU A 1 204 ? -0.63 -6.945 1.617 1 93.75 204 LEU A C 1
ATOM 1465 O O . LEU A 1 204 ? -1.717 -6.469 1.278 1 93.75 204 LEU A O 1
ATOM 1469 N N . ASN A 1 205 ? -0.38 -8.18 1.655 1 95.56 205 ASN A N 1
ATOM 1470 C CA . ASN A 1 205 ? -1.408 -9.148 1.294 1 95.56 205 ASN A CA 1
ATOM 1471 C C . ASN A 1 205 ? -2.576 -9.117 2.277 1 95.56 205 ASN A C 1
ATOM 1473 O O . ASN A 1 205 ? -3.734 -9.234 1.873 1 95.56 205 ASN A O 1
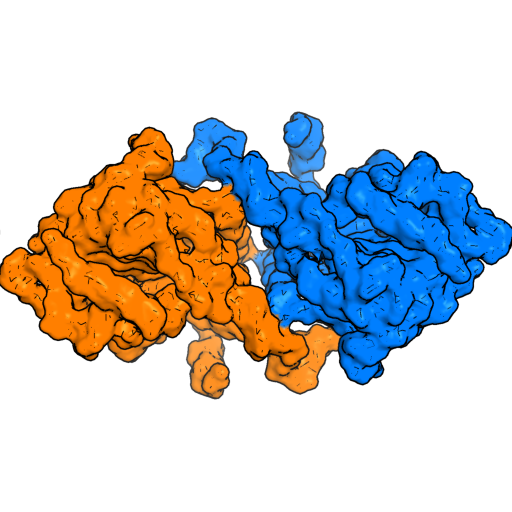ATOM 1477 N N . SER A 1 206 ? -2.283 -8.953 3.512 1 94.44 206 SER A N 1
ATOM 1478 C CA . SER A 1 206 ? -3.311 -8.992 4.547 1 94.44 206 SER A CA 1
ATOM 1479 C C . SER A 1 206 ? -4.309 -7.844 4.379 1 94.44 206 SER A C 1
ATOM 1481 O O . SER A 1 206 ? -5.508 -8.031 4.582 1 94.44 206 SER A O 1
ATOM 1483 N N . VAL A 1 207 ? -3.848 -6.676 4.039 1 95.62 207 VAL A N 1
ATOM 1484 C CA . VAL A 1 207 ? -4.758 -5.543 3.898 1 95.62 207 VAL A CA 1
ATOM 1485 C C . VAL A 1 207 ? -5.613 -5.727 2.646 1 95.62 207 VAL A C 1
ATOM 1487 O O . VAL A 1 207 ? -6.777 -5.312 2.617 1 95.62 207 VAL A O 1
ATOM 1490 N N . GLN A 1 208 ? -5.086 -6.34 1.631 1 97.25 208 GLN A N 1
ATOM 1491 C CA . GLN A 1 208 ? -5.879 -6.637 0.443 1 97.25 208 GLN A CA 1
ATOM 1492 C C . GLN A 1 208 ? -7.004 -7.617 0.763 1 97.25 208 GLN A C 1
ATOM 1494 O O . GLN A 1 208 ? -8.148 -7.406 0.36 1 97.25 208 GLN A O 1
ATOM 1499 N N . ALA A 1 209 ? -6.637 -8.656 1.489 1 96.88 209 ALA A N 1
ATOM 1500 C CA . ALA A 1 209 ? -7.652 -9.625 1.891 1 96.88 209 ALA A CA 1
ATOM 1501 C C . ALA A 1 209 ? -8.742 -8.961 2.727 1 96.88 209 ALA A C 1
ATOM 1503 O O . ALA A 1 209 ? -9.93 -9.234 2.533 1 96.88 209 ALA A O 1
ATOM 1504 N N . GLU A 1 210 ? -8.359 -8.094 3.604 1 95.56 210 GLU A N 1
ATOM 1505 C CA . GLU A 1 210 ? -9.32 -7.414 4.469 1 95.56 210 GLU A CA 1
ATOM 1506 C C . GLU A 1 210 ? -10.25 -6.512 3.662 1 95.56 210 GLU A C 1
ATOM 1508 O O . GLU A 1 210 ? -11.422 -6.363 3.994 1 95.56 210 GLU A O 1
ATOM 1513 N N . ALA A 1 211 ? -9.734 -5.852 2.646 1 96.81 211 ALA A N 1
ATOM 1514 C CA . ALA A 1 211 ? -10.562 -5.02 1.778 1 96.81 211 ALA A CA 1
ATOM 1515 C C . ALA A 1 211 ? -11.719 -5.816 1.187 1 96.81 211 ALA A C 1
ATOM 1517 O O . ALA A 1 211 ? -12.852 -5.328 1.12 1 96.81 211 ALA A O 1
ATOM 1518 N N . ILE A 1 212 ? -11.438 -7.023 0.781 1 97.56 212 ILE A N 1
ATOM 1519 C CA . ILE A 1 212 ? -12.469 -7.883 0.208 1 97.56 212 ILE A CA 1
ATOM 1520 C C . ILE A 1 212 ? -13.453 -8.297 1.296 1 97.56 212 ILE A C 1
ATOM 1522 O O . ILE A 1 212 ? -14.672 -8.211 1.106 1 97.56 212 ILE A O 1
ATOM 1526 N N . ARG A 1 213 ? -12.961 -8.695 2.422 1 95.69 213 ARG A N 1
ATOM 1527 C CA . ARG A 1 213 ? -13.797 -9.211 3.502 1 95.69 213 ARG A CA 1
ATOM 1528 C C . ARG A 1 213 ? -14.703 -8.117 4.055 1 95.69 213 ARG A C 1
ATOM 1530 O O . ARG A 1 213 ? -15.797 -8.398 4.551 1 95.69 213 ARG A O 1
ATOM 1537 N N . MET A 1 214 ? -14.273 -6.891 3.926 1 93.5 214 MET A N 1
ATOM 1538 C CA . MET A 1 214 ? -15.039 -5.766 4.457 1 93.5 214 MET A CA 1
ATOM 1539 C C . MET A 1 214 ? -16.203 -5.426 3.543 1 93.5 214 MET A C 1
ATOM 1541 O O . MET A 1 214 ? -17.141 -4.727 3.951 1 93.5 214 MET A O 1
ATOM 1545 N N . ASP A 1 215 ? -16.156 -5.812 2.264 1 95.19 215 ASP A N 1
ATOM 1546 C CA . ASP A 1 215 ? -17.281 -5.625 1.348 1 95.19 215 ASP A CA 1
ATOM 1547 C C . ASP A 1 215 ? -18.516 -6.375 1.83 1 95.19 215 ASP A C 1
ATOM 1549 O O . ASP A 1 215 ? -18.484 -7.602 1.963 1 95.19 215 ASP A O 1
ATOM 1553 N N . PRO A 1 216 ? -19.562 -5.598 2.148 1 94.75 216 PRO A N 1
ATOM 1554 C CA . PRO A 1 216 ? -20.75 -6.293 2.639 1 94.75 216 PRO A CA 1
ATOM 1555 C C . PRO A 1 216 ? -21.281 -7.332 1.65 1 94.75 216 PRO A C 1
ATOM 1557 O O . PRO A 1 216 ? -21.859 -8.336 2.061 1 94.75 216 PRO A O 1
ATOM 1560 N N . ALA A 1 217 ? -21.016 -7.188 0.379 1 96.81 217 ALA A N 1
ATOM 1561 C CA . ALA A 1 217 ? -21.5 -8.109 -0.642 1 96.81 217 ALA A CA 1
ATOM 1562 C C . ALA A 1 217 ? -20.656 -9.375 -0.697 1 96.81 217 ALA A C 1
ATOM 1564 O O . ALA A 1 217 ? -20.984 -10.32 -1.411 1 96.81 217 ALA A O 1
ATOM 1565 N N . TYR A 1 218 ? -19.578 -9.461 0.042 1 97.56 218 TYR A N 1
ATOM 1566 C CA . TYR A 1 218 ? -18.781 -10.672 0.138 1 97.56 218 TYR A CA 1
ATOM 1567 C C . TYR A 1 218 ? -19.562 -11.781 0.832 1 97.56 218 TYR A C 1
ATOM 1569 O O . TYR A 1 218 ? -19.391 -12.961 0.507 1 97.56 218 TYR A O 1
ATOM 1577 N N . ARG A 1 219 ? -20.438 -11.359 1.82 1 96 219 ARG A N 1
ATOM 1578 C CA . ARG A 1 219 ? -21.359 -12.266 2.49 1 96 219 ARG A CA 1
ATOM 1579 C C . ARG A 1 219 ? -20.625 -13.484 3.033 1 96 219 ARG A C 1
ATOM 1581 O O . ARG A 1 219 ? -21.047 -14.625 2.785 1 96 219 ARG A O 1
ATOM 1588 N N . ASP A 1 220 ? -19.422 -13.297 3.623 1 93.38 220 ASP A N 1
ATOM 1589 C CA . ASP A 1 220 ? -18.594 -14.336 4.227 1 93.38 220 ASP A CA 1
ATOM 1590 C C . ASP A 1 220 ? -18.297 -15.445 3.223 1 93.38 220 ASP A C 1
ATOM 1592 O O . ASP A 1 220 ? -18.266 -16.625 3.578 1 93.38 220 ASP A O 1
ATOM 1596 N N . GLY A 1 221 ? -18.203 -15.07 1.988 1 95.19 221 GLY A N 1
ATOM 1597 C CA . GLY A 1 221 ? -17.828 -16 0.935 1 95.19 221 GLY A CA 1
ATOM 1598 C C . GLY A 1 221 ? -19.016 -16.578 0.186 1 95.19 221 GLY A C 1
ATOM 1599 O O . GLY A 1 221 ? -18.844 -17.328 -0.777 1 95.19 221 GLY A O 1
ATOM 1600 N N . ASP A 1 222 ? -20.25 -16.203 0.608 1 94.81 222 ASP A N 1
ATOM 1601 C CA . ASP A 1 222 ? -21.469 -16.75 -0.001 1 94.81 222 ASP A CA 1
ATOM 1602 C C . ASP A 1 222 ? -22.078 -15.758 -0.99 1 94.81 222 ASP A C 1
ATOM 1604 O O . ASP A 1 222 ? -23.125 -15.164 -0.719 1 94.81 222 ASP A O 1
ATOM 1608 N N . TYR A 1 223 ? -21.453 -15.586 -2.131 1 97.31 223 TYR A N 1
ATOM 1609 C CA . TYR A 1 223 ? -21.938 -14.562 -3.055 1 97.31 223 TYR A CA 1
ATOM 1610 C C . TYR A 1 223 ? -22.109 -15.133 -4.457 1 97.31 223 TYR A C 1
ATOM 1612 O O . TYR A 1 223 ? -22.516 -14.422 -5.375 1 97.31 223 TYR A O 1
ATOM 1620 N N . PHE A 1 224 ? -21.891 -16.406 -4.691 1 95.44 224 PHE A N 1
ATOM 1621 C CA . PHE A 1 224 ? -21.828 -16.969 -6.035 1 95.44 224 PHE A CA 1
ATOM 1622 C C . PHE A 1 224 ? -23.203 -16.953 -6.688 1 95.44 224 PHE A C 1
ATOM 1624 O O . PHE A 1 224 ? -23.328 -16.953 -7.914 1 95.44 224 PHE A O 1
ATOM 1631 N N . ASP A 1 225 ? -24.297 -16.844 -5.918 1 94.25 225 ASP A N 1
ATOM 1632 C CA . ASP A 1 225 ? -25.641 -16.828 -6.465 1 94.25 225 ASP A CA 1
ATOM 1633 C C . ASP A 1 225 ? -26.188 -15.406 -6.539 1 94.25 225 ASP A C 1
ATOM 1635 O O . ASP A 1 225 ? -27.344 -15.188 -6.914 1 94.25 225 ASP A O 1
ATOM 1639 N N . ALA A 1 226 ? -25.391 -14.469 -6.152 1 96.44 226 ALA A N 1
ATOM 1640 C CA . ALA A 1 226 ? -25.844 -13.078 -6.18 1 96.44 226 ALA A CA 1
ATOM 1641 C C . ALA A 1 226 ? -26.047 -12.594 -7.613 1 96.44 226 ALA A C 1
ATOM 1643 O O . ALA A 1 226 ? -25.406 -13.102 -8.539 1 96.44 226 ALA A O 1
ATOM 1644 N N . ALA A 1 227 ? -26.938 -11.609 -7.855 1 96 227 ALA A N 1
ATOM 1645 C CA . ALA A 1 227 ? -27.156 -10.992 -9.164 1 96 227 ALA A CA 1
ATOM 1646 C C . ALA A 1 227 ? -25.969 -10.141 -9.578 1 96 227 ALA A C 1
ATOM 1648 O O . ALA A 1 227 ? -25.156 -9.758 -8.742 1 96 227 ALA A O 1
ATOM 1649 N N . ASP A 1 228 ? -25.828 -9.922 -10.922 1 94 228 ASP A N 1
ATOM 1650 C CA . ASP A 1 228 ? -24.828 -8.977 -11.398 1 94 228 ASP A CA 1
ATOM 1651 C C . ASP A 1 228 ? -24.891 -7.66 -10.625 1 94 228 ASP A C 1
ATOM 1653 O O . ASP A 1 228 ? -25.984 -7.141 -10.367 1 94 228 ASP A O 1
ATOM 1657 N N . GLY A 1 229 ? -23.797 -7.254 -10.18 1 93.75 229 GLY A N 1
ATOM 1658 C CA . GLY A 1 229 ? -23.719 -6.012 -9.43 1 93.75 229 GLY A CA 1
ATOM 1659 C C . GLY A 1 229 ? -23.844 -6.211 -7.93 1 93.75 229 GLY A C 1
ATOM 1660 O O . GLY A 1 229 ? -23.625 -5.281 -7.152 1 93.75 229 GLY A O 1
ATOM 1661 N N . ASP A 1 230 ? -24.125 -7.461 -7.516 1 96.06 230 ASP A N 1
ATOM 1662 C CA . ASP A 1 230 ? -24.391 -7.707 -6.102 1 96.06 230 ASP A CA 1
ATOM 1663 C C . ASP A 1 230 ? -23.312 -8.602 -5.488 1 96.06 230 ASP A C 1
ATOM 1665 O O . ASP A 1 230 ? -23.531 -9.195 -4.426 1 96.06 230 ASP A O 1
ATOM 1669 N N . GLY A 1 231 ? -22.25 -8.758 -6.168 1 97 231 GLY A N 1
ATOM 1670 C CA . GLY A 1 231 ? -21.078 -9.445 -5.621 1 97 231 GLY A CA 1
ATOM 1671 C C . GLY A 1 231 ? -20.078 -8.508 -4.984 1 97 231 GLY A C 1
ATOM 1672 O O . GLY A 1 231 ? -20.297 -7.297 -4.938 1 97 231 GLY A O 1
ATOM 1673 N N . PRO A 1 232 ? -19.031 -9.039 -4.453 1 97.44 232 PRO A N 1
ATOM 1674 C CA . PRO A 1 232 ? -18.047 -8.242 -3.723 1 97.44 232 PRO A CA 1
ATOM 1675 C C . PRO A 1 232 ? -17.062 -7.539 -4.648 1 97.44 232 PRO A C 1
ATOM 1677 O O . PRO A 1 232 ? -15.852 -7.59 -4.41 1 97.44 232 PRO A O 1
ATOM 1680 N N . HIS A 1 233 ? -17.578 -6.828 -5.684 1 96.19 233 HIS A N 1
ATOM 1681 C CA . HIS A 1 233 ? -16.734 -6.223 -6.699 1 96.19 233 HIS A CA 1
ATOM 1682 C C . HIS A 1 233 ? -15.992 -5.004 -6.148 1 96.19 233 HIS A C 1
ATOM 1684 O O . HIS A 1 233 ? -14.883 -4.695 -6.574 1 96.19 233 HIS A O 1
ATOM 1690 N N . ARG A 1 234 ? -16.578 -4.285 -5.125 1 95.62 234 ARG A N 1
ATOM 1691 C CA . ARG A 1 234 ? -15.922 -3.1 -4.578 1 95.62 234 ARG A CA 1
ATOM 1692 C C . ARG A 1 234 ? -14.672 -3.482 -3.787 1 95.62 234 ARG A C 1
ATOM 1694 O O . ARG A 1 234 ? -13.617 -2.865 -3.943 1 95.62 234 ARG A O 1
ATOM 1701 N N . GLY A 1 235 ? -14.867 -4.516 -2.936 1 97.44 235 GLY A N 1
ATOM 1702 C CA . GLY A 1 235 ? -13.727 -4.996 -2.178 1 97.44 235 GLY A CA 1
ATOM 1703 C C . GLY A 1 235 ? -12.617 -5.559 -3.055 1 97.44 235 GLY A C 1
ATOM 1704 O O . GLY A 1 235 ? -11.438 -5.277 -2.834 1 97.44 235 GLY A O 1
ATOM 1705 N N . LEU A 1 236 ? -13 -6.305 -4.062 1 98.06 236 LEU A N 1
ATOM 1706 C CA . LEU A 1 236 ? -12.016 -6.895 -4.969 1 98.06 236 LEU A CA 1
ATOM 1707 C C . LEU A 1 236 ? -11.312 -5.812 -5.777 1 98.06 236 LEU A C 1
ATOM 1709 O O . LEU A 1 236 ? -10.094 -5.883 -5.984 1 98.06 236 LEU A O 1
ATOM 1713 N N . ALA A 1 237 ? -12.102 -4.844 -6.234 1 96.94 237 ALA A N 1
ATOM 1714 C CA . ALA A 1 237 ? -11.516 -3.73 -6.977 1 96.94 237 ALA A CA 1
ATOM 1715 C C . ALA A 1 237 ? -10.508 -2.965 -6.117 1 96.94 237 ALA A C 1
ATOM 1717 O O . ALA A 1 237 ? -9.43 -2.602 -6.59 1 96.94 237 ALA A O 1
ATOM 1718 N N . LEU A 1 238 ? -10.867 -2.746 -4.871 1 96.44 238 LEU A N 1
ATOM 1719 C CA . LEU A 1 238 ? -9.969 -2.041 -3.963 1 96.44 238 LEU A CA 1
ATOM 1720 C C . LEU A 1 238 ? -8.695 -2.848 -3.721 1 96.44 238 LEU A C 1
ATOM 1722 O O . LEU A 1 238 ? -7.594 -2.297 -3.754 1 96.44 238 LEU A O 1
ATOM 1726 N N . ALA A 1 239 ? -8.859 -4.148 -3.479 1 97.69 239 ALA A N 1
ATOM 1727 C CA . ALA A 1 239 ? -7.703 -5.023 -3.316 1 97.69 239 ALA A CA 1
ATOM 1728 C C . ALA A 1 239 ? -6.777 -4.938 -4.523 1 97.69 239 ALA A C 1
ATOM 1730 O O . ALA A 1 239 ? -5.555 -4.84 -4.375 1 97.69 239 ALA A O 1
ATOM 1731 N N . ARG A 1 240 ? -7.34 -4.918 -5.68 1 96.62 240 ARG A N 1
ATOM 1732 C CA . ARG A 1 240 ? -6.559 -4.848 -6.91 1 96.62 240 ARG A CA 1
ATOM 1733 C C . ARG A 1 240 ? -5.832 -3.51 -7.023 1 96.62 240 ARG A C 1
ATOM 1735 O O . ARG A 1 240 ? -4.672 -3.459 -7.438 1 96.62 240 ARG A O 1
ATOM 1742 N N . ARG A 1 241 ? -6.508 -2.434 -6.699 1 94.81 241 ARG A N 1
ATOM 1743 C CA . ARG A 1 241 ? -5.871 -1.12 -6.715 1 94.81 241 ARG A CA 1
ATOM 1744 C C . ARG A 1 241 ? -4.676 -1.079 -5.77 1 94.81 241 ARG A C 1
ATOM 1746 O O . ARG A 1 241 ? -3.617 -0.553 -6.125 1 94.81 241 ARG A O 1
ATOM 1753 N N . MET A 1 242 ? -4.832 -1.654 -4.637 1 94.88 242 MET A N 1
ATOM 1754 C CA . MET A 1 242 ? -3.74 -1.73 -3.668 1 94.88 242 MET A CA 1
ATOM 1755 C C . MET A 1 242 ? -2.566 -2.521 -4.23 1 94.88 242 MET A C 1
ATOM 1757 O O . MET A 1 242 ? -1.412 -2.111 -4.094 1 94.88 242 MET A O 1
ATOM 1761 N N . ALA A 1 243 ? -2.914 -3.59 -4.828 1 94.5 243 ALA A N 1
ATOM 1762 C CA . ALA A 1 243 ? -1.873 -4.43 -5.414 1 94.5 243 ALA A CA 1
ATOM 1763 C C . ALA A 1 243 ? -1.095 -3.672 -6.488 1 94.5 243 ALA A C 1
ATOM 1765 O O . ALA A 1 243 ? 0.134 -3.752 -6.543 1 94.5 243 ALA A O 1
ATOM 1766 N N . LEU A 1 244 ? -1.786 -2.994 -7.336 1 91.81 244 LEU A N 1
ATOM 1767 C CA . LEU A 1 244 ? -1.173 -2.281 -8.453 1 91.81 244 LEU A CA 1
ATOM 1768 C C . LEU A 1 244 ? -0.188 -1.23 -7.949 1 91.81 244 LEU A C 1
ATOM 1770 O O . LEU A 1 244 ? 0.828 -0.966 -8.594 1 91.81 244 LEU A O 1
ATOM 1774 N N . LEU A 1 245 ? -0.458 -0.674 -6.801 1 90.62 245 LEU A N 1
ATOM 1775 C CA . LEU A 1 245 ? 0.44 0.315 -6.215 1 90.62 245 LEU A CA 1
ATOM 1776 C C . LEU A 1 245 ? 1.773 -0.32 -5.832 1 90.62 245 LEU A C 1
ATOM 1778 O O . LEU A 1 245 ? 2.799 0.365 -5.777 1 90.62 245 LEU A O 1
ATOM 1782 N N . ASN A 1 246 ? 1.743 -1.653 -5.641 1 87.31 246 ASN A N 1
ATOM 1783 C CA . ASN A 1 246 ? 2.963 -2.359 -5.266 1 87.31 246 ASN A CA 1
ATOM 1784 C C . ASN A 1 246 ? 3.654 -2.973 -6.48 1 87.31 246 ASN A C 1
ATOM 1786 O O . ASN A 1 246 ? 4.848 -3.279 -6.434 1 87.31 246 ASN A O 1
ATOM 1790 N N . TYR A 1 247 ? 2.863 -3.162 -7.555 1 86.75 247 TYR A N 1
ATOM 1791 C CA . TYR A 1 247 ? 3.424 -3.805 -8.734 1 86.75 247 TYR A CA 1
ATOM 1792 C C . TYR A 1 247 ? 4.164 -2.797 -9.609 1 86.75 247 TYR A C 1
ATOM 1794 O O . TYR A 1 247 ? 5.094 -3.158 -10.336 1 86.75 247 TYR A O 1
ATOM 1802 N N . ARG A 1 248 ? 3.764 -1.563 -9.5 1 78.62 248 ARG A N 1
ATOM 1803 C CA . ARG A 1 248 ? 4.336 -0.518 -10.344 1 78.62 248 ARG A CA 1
ATOM 1804 C C . ARG A 1 248 ? 5.316 0.345 -9.555 1 78.62 248 ARG A C 1
ATOM 1806 O O . ARG A 1 248 ? 5.199 0.468 -8.336 1 78.62 248 ARG A O 1
ATOM 1813 N N . SER A 1 249 ? 6.277 0.833 -10.219 1 78.06 249 SER A N 1
ATOM 1814 C CA . SER A 1 249 ? 7.238 1.701 -9.547 1 78.06 249 SER A CA 1
ATOM 1815 C C . SER A 1 249 ? 6.676 3.105 -9.352 1 78.06 249 SER A C 1
ATOM 1817 O O . SER A 1 249 ? 5.922 3.598 -10.195 1 78.06 249 SER A O 1
ATOM 1819 N N . PRO A 1 250 ? 7.109 3.688 -8.195 1 71 250 PRO A N 1
ATOM 1820 C CA . PRO A 1 250 ? 6.719 5.086 -8 1 71 250 PRO A CA 1
ATOM 1821 C C . PRO A 1 250 ? 7.141 5.98 -9.164 1 71 250 PRO A C 1
ATOM 1823 O O . PRO A 1 250 ? 6.391 6.875 -9.562 1 71 250 PRO A O 1
ATOM 1826 N N . ASP A 1 251 ? 8.25 5.645 -9.664 1 71.25 251 ASP A N 1
ATOM 1827 C CA . ASP A 1 251 ? 8.758 6.457 -10.773 1 71.25 251 ASP A CA 1
ATOM 1828 C C . ASP A 1 251 ? 7.859 6.336 -12 1 71.25 251 ASP A C 1
ATOM 1830 O O . ASP A 1 251 ? 7.594 7.328 -12.68 1 71.25 251 ASP A O 1
ATOM 1834 N N . GLU A 1 252 ? 7.371 5.172 -12.273 1 72.81 252 GLU A N 1
ATOM 1835 C CA . GLU A 1 252 ? 6.477 4.965 -13.414 1 72.81 252 GLU A CA 1
ATOM 1836 C C . GLU A 1 252 ? 5.148 5.688 -13.211 1 72.81 252 GLU A C 1
ATOM 1838 O O . GLU A 1 252 ? 4.664 6.375 -14.109 1 72.81 252 GLU A O 1
ATOM 1843 N N . LEU A 1 253 ? 4.629 5.562 -12.07 1 74.69 253 LEU A N 1
ATOM 1844 C CA . LEU A 1 253 ? 3.367 6.23 -11.773 1 74.69 253 LEU A CA 1
ATOM 1845 C C . LEU A 1 253 ? 3.525 7.746 -11.844 1 74.69 253 LEU A C 1
ATOM 1847 O O . LEU A 1 253 ? 2.68 8.438 -12.422 1 74.69 253 LEU A O 1
ATOM 1851 N N . ASN A 1 254 ? 4.59 8.188 -11.352 1 72.19 254 ASN A N 1
ATOM 1852 C CA . ASN A 1 254 ? 4.828 9.633 -11.336 1 72.19 254 ASN A CA 1
ATOM 1853 C C . ASN A 1 254 ? 5.105 10.172 -12.734 1 72.19 254 ASN A C 1
ATOM 1855 O O . ASN A 1 254 ? 4.633 11.25 -13.086 1 72.19 254 ASN A O 1
ATOM 1859 N N . GLN A 1 255 ? 5.914 9.398 -13.461 1 66.25 255 GLN A N 1
ATOM 1860 C CA . GLN A 1 255 ? 6.23 9.805 -14.82 1 66.25 255 GLN A CA 1
ATOM 1861 C C . GLN A 1 255 ? 4.992 9.758 -15.711 1 66.25 255 GLN A C 1
ATOM 1863 O O . GLN A 1 255 ? 4.762 10.656 -16.516 1 66.25 255 GLN A O 1
ATOM 1868 N N . ARG A 1 256 ? 4.184 8.766 -15.539 1 68.25 256 ARG A N 1
ATOM 1869 C CA . ARG A 1 256 ? 3.018 8.547 -16.391 1 68.25 256 ARG A CA 1
ATOM 1870 C C . ARG A 1 256 ? 1.918 9.562 -16.078 1 68.25 256 ARG A C 1
ATOM 1872 O O . ARG A 1 256 ? 1.226 10.031 -16.969 1 68.25 256 ARG A O 1
ATOM 1879 N N . PHE A 1 257 ? 1.75 9.875 -14.836 1 73.5 257 PHE A N 1
ATOM 1880 C CA . PHE A 1 257 ? 0.566 10.641 -14.461 1 73.5 257 PHE A CA 1
ATOM 1881 C C . PHE A 1 257 ? 0.95 12.039 -13.992 1 73.5 257 PHE A C 1
ATOM 1883 O O . PHE A 1 257 ? 0.128 12.953 -14.023 1 73.5 257 PHE A O 1
ATOM 1890 N N . SER A 1 258 ? 2.221 12.297 -13.844 1 59.56 258 SER A N 1
ATOM 1891 C CA . SER A 1 258 ? 2.516 13.562 -13.188 1 59.56 258 SER A CA 1
ATOM 1892 C C . SER A 1 258 ? 1.384 13.977 -12.25 1 59.56 258 SER A C 1
ATOM 1894 O O . SER A 1 258 ? 0.708 13.125 -11.672 1 59.56 258 SER A O 1
ATOM 1896 N N . ARG A 1 259 ? 0.952 15.031 -11.961 1 58.47 259 ARG A N 1
ATOM 1897 C CA . ARG A 1 259 ? -0.219 15.492 -11.219 1 58.47 259 ARG A CA 1
ATOM 1898 C C . ARG A 1 259 ? -1.349 15.875 -12.164 1 58.47 259 ARG A C 1
ATOM 1900 O O . ARG A 1 259 ? -2.08 16.828 -11.906 1 58.47 259 ARG A O 1
ATOM 1907 N N . SER A 1 260 ? -1.372 15.031 -13.188 1 57.53 260 SER A N 1
ATOM 1908 C CA . SER A 1 260 ? -2.34 15.391 -14.219 1 57.53 260 SER A CA 1
ATOM 1909 C C . SER A 1 260 ? -3.758 15.008 -13.805 1 57.53 260 SER A C 1
ATOM 1911 O O . SER A 1 260 ? -3.955 14.062 -13.047 1 57.53 260 SER A O 1
ATOM 1913 N N . TRP A 1 261 ? -4.598 16.031 -14.117 1 56.78 261 TRP A N 1
ATOM 1914 C CA . TRP A 1 261 ? -6.02 15.797 -13.898 1 56.78 261 TRP A CA 1
ATOM 1915 C C . TRP A 1 261 ? -6.598 14.914 -15.008 1 56.78 261 TRP A C 1
ATOM 1917 O O . TRP A 1 261 ? -6.172 14.992 -16.156 1 56.78 261 TRP A O 1
ATOM 1927 N N . GLN A 1 262 ? -7.527 13.953 -14.633 1 51.59 262 GLN A N 1
ATOM 1928 C CA . GLN A 1 262 ? -8.148 13.062 -15.609 1 51.59 262 GLN A CA 1
ATOM 1929 C C . GLN A 1 262 ? -9.008 13.836 -16.594 1 51.59 262 GLN A C 1
ATOM 1931 O O . GLN A 1 262 ? -9.078 13.484 -17.781 1 51.59 262 GLN A O 1
ATOM 1936 N N . SER A 1 263 ? -9.812 14.758 -16.016 1 54.78 263 SER A N 1
ATOM 1937 C CA . SER A 1 263 ? -10.711 15.57 -16.828 1 54.78 263 SER A CA 1
ATOM 1938 C C . SER A 1 263 ? -10.539 17.062 -16.531 1 54.78 263 SER A C 1
ATOM 1940 O O . SER A 1 263 ? -9.625 17.453 -15.805 1 54.78 263 SER A O 1
ATOM 1942 N N . GLY A 1 264 ? -11.211 17.812 -17.203 1 54.06 264 GLY A N 1
ATOM 1943 C CA . GLY A 1 264 ? -11.227 19.25 -16.984 1 54.06 264 GLY A CA 1
ATOM 1944 C C . GLY A 1 264 ? -11.797 19.641 -15.641 1 54.06 264 GLY A C 1
ATOM 1945 O O . GLY A 1 264 ? -11.727 20.812 -15.25 1 54.06 264 GLY A O 1
ATOM 1946 N N . ILE A 1 265 ? -12.258 18.578 -14.875 1 55.41 265 ILE A N 1
ATOM 1947 C CA . ILE A 1 265 ? -12.828 18.891 -13.57 1 55.41 265 ILE A CA 1
ATOM 1948 C C . ILE A 1 265 ? -11.758 18.734 -12.492 1 55.41 265 ILE A C 1
ATOM 1950 O O . ILE A 1 265 ? -11.086 17.703 -12.414 1 55.41 265 ILE A O 1
ATOM 1954 N N . SER A 1 266 ? -11.656 19.766 -11.727 1 63.78 266 SER A N 1
ATOM 1955 C CA . SER A 1 266 ? -10.594 19.828 -10.727 1 63.78 266 SER A CA 1
ATOM 1956 C C . SER A 1 266 ? -10.766 18.75 -9.664 1 63.78 266 SER A C 1
ATOM 1958 O O . SER A 1 266 ? -11.875 18.531 -9.164 1 63.78 266 SER A O 1
ATOM 1960 N N . PRO A 1 267 ? -9.727 18.016 -9.328 1 67.81 267 PRO A N 1
ATOM 1961 C CA . PRO A 1 267 ? -9.773 17.078 -8.211 1 67.81 267 PRO A CA 1
ATOM 1962 C C . PRO A 1 267 ? -9.812 17.766 -6.852 1 67.81 267 PRO A C 1
ATOM 1964 O O . PRO A 1 267 ? -9.977 17.109 -5.82 1 67.81 267 PRO A O 1
ATOM 1967 N N . MET A 1 268 ? -9.648 19.031 -6.941 1 69.44 268 MET A N 1
ATOM 1968 C CA . MET A 1 268 ? -9.664 19.828 -5.715 1 69.44 268 MET A CA 1
ATOM 1969 C C . MET A 1 268 ? -11.055 20.391 -5.449 1 69.44 268 MET A C 1
ATOM 1971 O O . MET A 1 268 ? -11.367 21.516 -5.863 1 69.44 268 MET A O 1
ATOM 1975 N N . GLY A 1 269 ? -11.766 19.641 -4.73 1 67.44 269 GLY A N 1
ATOM 1976 C CA . GLY A 1 269 ? -13.062 20.156 -4.301 1 67.44 269 GLY A CA 1
ATOM 1977 C C . GLY A 1 269 ? -14.164 19.891 -5.305 1 67.44 269 GLY A C 1
ATOM 1978 O O . GLY A 1 269 ? -15.352 19.922 -4.953 1 67.44 269 GLY A O 1
ATOM 1979 N N . ASP A 1 270 ? -13.672 19.828 -6.602 1 67.62 270 ASP A N 1
ATOM 1980 C CA . ASP A 1 270 ? -14.672 19.516 -7.621 1 67.62 270 ASP A CA 1
ATOM 1981 C C . ASP A 1 270 ? -14.727 18.016 -7.891 1 67.62 270 ASP A C 1
ATOM 1983 O O . ASP A 1 270 ? -13.914 17.25 -7.371 1 67.62 270 ASP A O 1
ATOM 1987 N N . GLU A 1 271 ? -15.805 17.438 -8.047 1 67 271 GLU A N 1
ATOM 1988 C CA . GLU A 1 271 ? -16.078 16.016 -8.273 1 67 271 GLU A CA 1
ATOM 1989 C C . GLU A 1 271 ? -15.07 15.406 -9.25 1 67 271 GLU A C 1
ATOM 1991 O O . GLU A 1 271 ? -15.32 14.344 -9.82 1 67 271 GLU A O 1
ATOM 1996 N N . GLY A 1 272 ? -13.867 16.156 -9.414 1 69.62 272 GLY A N 1
ATOM 1997 C CA . GLY A 1 272 ? -12.844 15.617 -10.289 1 69.62 272 GLY A CA 1
ATOM 1998 C C . GLY A 1 272 ? -11.945 14.609 -9.609 1 69.62 272 GLY A C 1
ATOM 1999 O O . GLY A 1 272 ? -12.031 14.422 -8.391 1 69.62 272 GLY A O 1
ATOM 2000 N N . ARG A 1 273 ? -11.195 13.82 -10.523 1 75.81 273 ARG A N 1
ATOM 2001 C CA . ARG A 1 273 ? -10.258 12.812 -10.031 1 75.81 273 ARG A CA 1
ATOM 2002 C C . ARG A 1 273 ? -8.875 13.008 -10.648 1 75.81 273 ARG A C 1
ATOM 2004 O O . ARG A 1 273 ? -8.75 13.531 -11.758 1 75.81 273 ARG A O 1
ATOM 2011 N N . TYR A 1 274 ? -7.871 12.742 -9.867 1 79.5 274 TYR A N 1
ATOM 2012 C CA . TYR A 1 274 ? -6.535 12.664 -10.445 1 79.5 274 TYR A CA 1
ATOM 2013 C C . TYR A 1 274 ? -6.438 11.531 -11.453 1 79.5 274 TYR A C 1
ATOM 2015 O O . TYR A 1 274 ? -7.121 10.508 -11.312 1 79.5 274 TYR A O 1
ATOM 2023 N N . ALA A 1 275 ? -5.555 11.719 -12.453 1 78.06 275 ALA A N 1
ATOM 2024 C CA . ALA A 1 275 ? -5.383 10.719 -13.5 1 78.06 275 ALA A CA 1
ATOM 2025 C C . ALA A 1 275 ? -4.988 9.367 -12.914 1 78.06 275 ALA A C 1
ATOM 2027 O O . ALA A 1 275 ? -5.453 8.32 -13.375 1 78.06 275 ALA A O 1
ATOM 2028 N N . VAL A 1 276 ? -4.156 9.336 -11.945 1 78.31 276 VAL A N 1
ATOM 2029 C CA . VAL A 1 276 ? -3.697 8.094 -11.336 1 78.31 276 VAL A CA 1
ATOM 2030 C C . VAL A 1 276 ? -4.875 7.375 -10.672 1 78.31 276 VAL A C 1
ATOM 2032 O O . VAL A 1 276 ? -4.965 6.148 -10.727 1 78.31 276 VAL A O 1
ATOM 2035 N N . GLU A 1 277 ? -5.75 8.102 -10.055 1 82.12 277 GLU A N 1
ATOM 2036 C CA . GLU A 1 277 ? -6.938 7.504 -9.453 1 82.12 277 GLU A CA 1
ATOM 2037 C C . GLU A 1 277 ? -7.832 6.859 -10.508 1 82.12 277 GLU A C 1
ATOM 2039 O O . GLU A 1 277 ? -8.344 5.758 -10.305 1 82.12 277 GLU A O 1
ATOM 2044 N N . SER A 1 278 ? -8.016 7.543 -11.602 1 79.69 278 SER A N 1
ATOM 2045 C CA . SER A 1 278 ? -8.812 7.02 -12.703 1 79.69 278 SER A CA 1
ATOM 2046 C C . SER A 1 278 ? -8.211 5.742 -13.266 1 79.69 278 SER A C 1
ATOM 2048 O O . SER A 1 278 ? -8.93 4.793 -13.586 1 79.69 278 SER A O 1
ATOM 2050 N N . TYR A 1 279 ? -6.945 5.793 -13.414 1 81 279 TYR A N 1
ATOM 2051 C CA . TYR A 1 279 ? -6.223 4.621 -13.891 1 81 279 TYR A CA 1
ATOM 2052 C C . TYR A 1 279 ? -6.457 3.428 -12.977 1 81 279 TYR A C 1
ATOM 2054 O O . TYR A 1 279 ? -6.797 2.336 -13.438 1 81 279 TYR A O 1
ATOM 2062 N N . LEU A 1 280 ? -6.301 3.676 -11.688 1 80.81 280 LEU A N 1
ATOM 2063 C CA . LEU A 1 280 ? -6.484 2.609 -10.703 1 80.81 280 LEU A CA 1
ATOM 2064 C C . LEU A 1 280 ? -7.93 2.131 -10.688 1 80.81 280 LEU A C 1
ATOM 2066 O O . LEU A 1 280 ? -8.195 0.932 -10.562 1 80.81 280 LEU A O 1
ATOM 2070 N N . ASP A 1 281 ? -8.82 3.027 -10.812 1 81.06 281 ASP A N 1
ATOM 2071 C CA . ASP A 1 281 ? -10.234 2.686 -10.852 1 81.06 281 ASP A CA 1
ATOM 2072 C C . ASP A 1 281 ? -10.555 1.797 -12.047 1 81.06 281 ASP A C 1
ATOM 2074 O O . ASP A 1 281 ? -11.227 0.771 -11.906 1 81.06 281 ASP A O 1
ATOM 2078 N N . PHE A 1 282 ? -10.07 2.197 -13.18 1 79.06 282 PHE A N 1
ATOM 2079 C CA . PHE A 1 282 ? -10.312 1.449 -14.406 1 79.06 282 PHE A CA 1
ATOM 2080 C C . PHE A 1 282 ? -9.766 0.032 -14.297 1 79.06 282 PHE A C 1
ATOM 2082 O O . PHE A 1 282 ? -10.477 -0.939 -14.555 1 79.06 282 PHE A O 1
ATOM 2089 N N . HIS A 1 283 ? -8.641 -0.098 -13.844 1 82.31 283 HIS A N 1
ATOM 2090 C CA . HIS A 1 283 ? -7.996 -1.405 -13.766 1 82.31 283 HIS A CA 1
ATOM 2091 C C . HIS A 1 283 ? -8.609 -2.262 -12.664 1 82.31 283 HIS A C 1
ATOM 2093 O O . HIS A 1 283 ? -8.734 -3.48 -12.812 1 82.31 283 HIS A O 1
ATOM 2099 N N . GLY A 1 284 ? -8.977 -1.591 -11.617 1 83.94 284 GLY A N 1
ATOM 2100 C CA . GLY A 1 284 ? -9.688 -2.318 -10.578 1 83.94 284 GLY A CA 1
ATOM 2101 C C . GLY A 1 284 ? -11.008 -2.896 -11.047 1 83.94 284 GLY A C 1
ATOM 2102 O O . GLY A 1 284 ? -11.305 -4.066 -10.805 1 83.94 284 GLY A O 1
ATOM 2103 N N . ASN A 1 285 ? -11.711 -2.129 -11.75 1 86.31 285 ASN A N 1
ATOM 2104 C CA . ASN A 1 285 ? -13.031 -2.539 -12.219 1 86.31 285 ASN A CA 1
ATOM 2105 C C . ASN A 1 285 ? -12.93 -3.617 -13.297 1 86.31 285 ASN A C 1
ATOM 2107 O O . ASN A 1 285 ? -13.703 -4.574 -13.305 1 86.31 285 ASN A O 1
ATOM 2111 N N . LYS A 1 286 ? -11.984 -3.457 -14.188 1 88.56 286 LYS A N 1
ATOM 2112 C CA . LYS A 1 286 ? -11.766 -4.477 -15.203 1 88.56 286 LYS A CA 1
ATOM 2113 C C . LYS A 1 286 ? -11.383 -5.812 -14.57 1 88.56 286 LYS A C 1
ATOM 2115 O O . LYS A 1 286 ? -11.82 -6.867 -15.031 1 88.56 286 LYS A O 1
ATOM 2120 N N . PHE A 1 287 ? -10.68 -5.762 -13.594 1 93.81 287 PHE A N 1
ATOM 2121 C CA . PHE A 1 287 ? -10.18 -6.941 -12.898 1 93.81 287 PHE A CA 1
ATOM 2122 C C . PHE A 1 287 ? -11.328 -7.754 -12.312 1 93.81 287 PHE A C 1
ATOM 2124 O O . PHE A 1 287 ? -11.305 -8.984 -12.344 1 93.81 287 PHE A O 1
ATOM 2131 N N . THR A 1 288 ? -12.328 -7.043 -11.797 1 93.75 288 THR A N 1
ATOM 2132 C CA . THR A 1 288 ? -13.438 -7.711 -11.117 1 93.75 288 THR A CA 1
ATOM 2133 C C . THR A 1 288 ? -14.242 -8.555 -12.102 1 93.75 288 THR A C 1
ATOM 2135 O O . THR A 1 288 ? -14.969 -9.461 -11.695 1 93.75 288 THR A O 1
ATOM 2138 N N . ARG A 1 289 ? -14.086 -8.312 -13.32 1 93.62 289 ARG A N 1
ATOM 2139 C CA . ARG A 1 289 ? -14.875 -9.023 -14.32 1 93.62 289 ARG A CA 1
ATOM 2140 C C . ARG A 1 289 ? -14.188 -10.328 -14.734 1 93.62 289 ARG A C 1
ATOM 2142 O O . ARG A 1 289 ? -14.805 -11.18 -15.375 1 93.62 289 ARG A O 1
ATOM 2149 N N . ARG A 1 290 ? -12.984 -10.531 -14.312 1 95.06 290 ARG A N 1
ATOM 2150 C CA . ARG A 1 290 ? -12.289 -11.727 -14.773 1 95.06 290 ARG A CA 1
ATOM 2151 C C . ARG A 1 290 ? -11.633 -12.461 -13.617 1 95.06 290 ARG A C 1
ATOM 2153 O O . ARG A 1 290 ? -10.812 -13.359 -13.82 1 95.06 290 ARG A O 1
ATOM 2160 N N . PHE A 1 291 ? -11.891 -12.062 -12.422 1 97.94 291 PHE A N 1
ATOM 2161 C CA . PHE A 1 291 ? -11.289 -12.719 -11.266 1 97.94 291 PHE A CA 1
ATOM 2162 C C . PHE A 1 291 ? -12.32 -12.922 -10.164 1 97.94 291 PHE A C 1
ATOM 2164 O O . PHE A 1 291 ? -13.422 -12.367 -10.227 1 97.94 291 PHE A O 1
ATOM 2171 N N . ASP A 1 292 ? -12.07 -13.781 -9.258 1 98.44 292 ASP A N 1
ATOM 2172 C CA . ASP A 1 292 ? -12.977 -14.117 -8.164 1 98.44 292 ASP A CA 1
ATOM 2173 C C . ASP A 1 292 ? -12.406 -13.68 -6.816 1 98.44 292 ASP A C 1
ATOM 2175 O O . ASP A 1 292 ? -11.219 -13.852 -6.555 1 98.44 292 ASP A O 1
ATOM 2179 N N . ALA A 1 293 ? -13.289 -13.133 -5.973 1 98.5 293 ALA A N 1
ATOM 2180 C CA . ALA A 1 293 ? -12.867 -12.523 -4.715 1 98.5 293 ALA A CA 1
ATOM 2181 C C . ALA A 1 293 ? -12.273 -13.57 -3.77 1 98.5 293 ALA A C 1
ATOM 2183 O O . ALA A 1 293 ? -11.203 -13.359 -3.189 1 98.5 293 ALA A O 1
ATOM 2184 N N . THR A 1 294 ? -12.938 -14.695 -3.559 1 98.56 294 THR A N 1
ATOM 2185 C CA . THR A 1 294 ? -12.445 -15.711 -2.635 1 98.56 294 THR A CA 1
ATOM 2186 C C . THR A 1 294 ? -11.18 -16.375 -3.174 1 98.56 294 THR A C 1
ATOM 2188 O O . THR A 1 294 ? -10.266 -16.688 -2.408 1 98.56 294 THR A O 1
ATOM 2191 N N . SER A 1 295 ? -11.117 -16.578 -4.492 1 98.69 295 SER A N 1
ATOM 2192 C CA . SER A 1 295 ? -9.875 -17.062 -5.094 1 98.69 295 SER A CA 1
ATOM 2193 C C . SER A 1 295 ? -8.711 -16.109 -4.797 1 98.69 295 SER A C 1
ATOM 2195 O O . SER A 1 295 ? -7.613 -16.562 -4.469 1 98.69 295 SER A O 1
ATOM 2197 N N . TYR A 1 296 ? -8.984 -14.828 -4.977 1 98.69 296 TYR A N 1
ATOM 2198 C CA . TYR A 1 296 ? -7.945 -13.844 -4.699 1 98.69 296 TYR A CA 1
ATOM 2199 C C . TYR A 1 296 ? -7.418 -13.984 -3.279 1 98.69 296 TYR A C 1
ATOM 2201 O O . TYR A 1 296 ? -6.203 -14.008 -3.062 1 98.69 296 TYR A O 1
ATOM 2209 N N . ILE A 1 297 ? -8.289 -14.117 -2.316 1 98.06 297 ILE A N 1
ATOM 2210 C CA . ILE A 1 297 ? -7.906 -14.258 -0.917 1 98.06 297 ILE A CA 1
ATOM 2211 C C . ILE A 1 297 ? -7.066 -15.516 -0.735 1 98.06 297 ILE A C 1
ATOM 2213 O O . ILE A 1 297 ? -6.004 -15.484 -0.111 1 98.06 297 ILE A O 1
ATOM 2217 N N . ARG A 1 298 ? -7.488 -16.641 -1.305 1 97.81 298 ARG A N 1
ATOM 2218 C CA . ARG A 1 298 ? -6.785 -17.906 -1.14 1 97.81 298 ARG A CA 1
ATOM 2219 C C . ARG A 1 298 ? -5.398 -17.844 -1.772 1 97.81 298 ARG A C 1
ATOM 2221 O O . ARG A 1 298 ? -4.438 -18.391 -1.227 1 97.81 298 ARG A O 1
ATOM 2228 N N . LEU A 1 299 ? -5.305 -17.203 -2.883 1 98.44 299 LEU A N 1
ATOM 2229 C CA . LEU A 1 299 ? -4.027 -17.141 -3.59 1 98.44 299 LEU A CA 1
ATOM 2230 C C . LEU A 1 299 ? -3.047 -16.219 -2.863 1 98.44 299 LEU A C 1
ATOM 2232 O O . LEU A 1 299 ? -1.857 -16.531 -2.766 1 98.44 299 LEU A O 1
ATOM 2236 N N . ILE A 1 300 ? -3.49 -15.062 -2.369 1 97.19 300 ILE A N 1
ATOM 2237 C CA . ILE A 1 300 ? -2.555 -14.203 -1.656 1 97.19 300 ILE A CA 1
ATOM 2238 C C . ILE A 1 300 ? -2.166 -14.852 -0.329 1 97.19 300 ILE A C 1
ATOM 2240 O O . ILE A 1 300 ? -1.036 -14.695 0.141 1 97.19 300 ILE A O 1
ATOM 2244 N N . ASP A 1 301 ? -3.082 -15.641 0.256 1 96 301 ASP A N 1
ATOM 2245 C CA . ASP A 1 301 ? -2.717 -16.422 1.432 1 96 301 ASP A CA 1
ATOM 2246 C C . ASP A 1 301 ? -1.618 -17.422 1.1 1 96 301 ASP A C 1
ATOM 2248 O O . ASP A 1 301 ? -0.682 -17.609 1.88 1 96 301 ASP A O 1
ATOM 2252 N N . ALA A 1 302 ? -1.786 -18.078 0.001 1 97.62 302 ALA A N 1
ATOM 2253 C CA . ALA A 1 302 ? -0.759 -19.016 -0.445 1 97.62 302 ALA A CA 1
ATOM 2254 C C . ALA A 1 302 ? 0.581 -18.312 -0.636 1 97.62 302 ALA A C 1
ATOM 2256 O O . ALA A 1 302 ? 1.619 -18.812 -0.195 1 97.62 302 ALA A O 1
ATOM 2257 N N . MET A 1 303 ? 0.565 -17.172 -1.277 1 97.25 303 MET A N 1
ATOM 2258 C CA . MET A 1 303 ? 1.772 -16.391 -1.476 1 97.25 303 MET A CA 1
ATOM 2259 C C . MET A 1 303 ? 2.41 -16.016 -0.139 1 97.25 303 MET A C 1
ATOM 2261 O O . MET A 1 303 ? 3.629 -16.109 0.019 1 97.25 303 MET A O 1
ATOM 2265 N N . SER A 1 304 ? 1.564 -15.641 0.822 1 94.62 304 SER A N 1
ATOM 2266 C CA . SER A 1 304 ? 2.031 -15.227 2.143 1 94.62 304 SER A CA 1
ATOM 2267 C C . SER A 1 304 ? 2.668 -16.391 2.893 1 94.62 304 SER A C 1
ATOM 2269 O O . SER A 1 304 ? 3.553 -16.188 3.727 1 94.62 304 SER A O 1
ATOM 2271 N N . SER A 1 305 ? 2.271 -17.594 2.588 1 93.5 305 SER A N 1
ATOM 2272 C CA . SER A 1 305 ? 2.77 -18.766 3.299 1 93.5 305 SER A CA 1
ATOM 2273 C C . SER A 1 305 ? 4.09 -19.25 2.707 1 93.5 305 SER A C 1
ATOM 2275 O O . SER A 1 305 ? 4.719 -20.156 3.246 1 93.5 305 SER A O 1
ATOM 2277 N N . HIS A 1 306 ? 4.527 -18.703 1.621 1 97.06 306 HIS A N 1
ATOM 2278 C CA . HIS A 1 306 ? 5.676 -19.203 0.87 1 97.06 306 HIS A CA 1
ATOM 2279 C C . HIS A 1 306 ? 6.945 -19.141 1.712 1 97.06 306 HIS A C 1
ATOM 2281 O O . HIS A 1 306 ? 7.297 -18.094 2.248 1 97.06 306 HIS A O 1
ATOM 2287 N N . ASP A 1 307 ? 7.582 -20.188 1.917 1 96.56 307 ASP A N 1
ATOM 2288 C CA . ASP A 1 307 ? 8.859 -20.406 2.594 1 96.56 307 ASP A CA 1
ATOM 2289 C C . ASP A 1 307 ? 9.5 -21.703 2.141 1 96.56 307 ASP A C 1
ATOM 2291 O O . ASP A 1 307 ? 9.133 -22.781 2.619 1 96.56 307 ASP A O 1
ATOM 2295 N N . VAL A 1 308 ? 10.5 -21.625 1.273 1 97.69 308 VAL A N 1
ATOM 2296 C CA . VAL A 1 308 ? 11.078 -22.844 0.722 1 97.69 308 VAL A CA 1
ATOM 2297 C C . VAL A 1 308 ? 11.883 -23.562 1.8 1 97.69 308 VAL A C 1
ATOM 2299 O O . VAL A 1 308 ? 12.195 -24.75 1.662 1 97.69 308 VAL A O 1
ATOM 2302 N N . GLY A 1 309 ? 12.25 -22.891 2.834 1 97.38 309 GLY A N 1
ATOM 2303 C CA . GLY A 1 309 ? 13.07 -23.469 3.885 1 97.38 309 GLY A CA 1
ATOM 2304 C C . GLY A 1 309 ? 12.266 -24.203 4.934 1 97.38 309 GLY A C 1
ATOM 2305 O O . GLY A 1 309 ? 12.828 -24.938 5.754 1 97.38 309 GLY A O 1
ATOM 2306 N N . ARG A 1 310 ? 10.938 -23.984 4.906 1 94.75 310 ARG A N 1
ATOM 2307 C CA . ARG A 1 310 ? 10.078 -24.578 5.934 1 94.75 310 ARG A CA 1
ATOM 2308 C C . ARG A 1 310 ? 10.242 -26.094 5.98 1 94.75 310 ARG A C 1
ATOM 2310 O O . ARG A 1 310 ? 10.031 -26.781 4.977 1 94.75 310 ARG A O 1
ATOM 2317 N N . ASP A 1 311 ? 10.641 -26.625 7.141 1 95 311 ASP A N 1
ATOM 2318 C CA . ASP A 1 311 ? 10.844 -28.047 7.414 1 95 311 ASP A CA 1
ATOM 2319 C C . ASP A 1 311 ? 11.961 -28.625 6.543 1 95 311 ASP A C 1
ATOM 2321 O O . ASP A 1 311 ? 11.961 -29.812 6.223 1 95 311 ASP A O 1
ATOM 2325 N N . ARG A 1 312 ? 12.914 -27.781 6.055 1 97.62 312 ARG A N 1
ATOM 2326 C CA . ARG A 1 312 ? 13.992 -28.234 5.18 1 97.62 312 ARG A CA 1
ATOM 2327 C C . ARG A 1 312 ? 15.336 -27.688 5.641 1 97.62 312 ARG A C 1
ATOM 2329 O O . ARG A 1 312 ? 16.234 -27.453 4.828 1 97.62 312 ARG A O 1
ATOM 2336 N N . GLY A 1 313 ? 15.391 -27.375 6.879 1 97.06 313 GLY A N 1
ATOM 2337 C CA . GLY A 1 313 ? 16.641 -26.922 7.457 1 97.06 313 GLY A CA 1
ATOM 2338 C C . GLY A 1 313 ? 16.953 -25.469 7.176 1 97.06 313 GLY A C 1
ATOM 2339 O O . GLY A 1 313 ? 18.078 -25.016 7.387 1 97.06 313 GLY A O 1
ATOM 2340 N N . GLY A 1 314 ? 16 -24.734 6.672 1 97.44 314 GLY A N 1
ATOM 2341 C CA . GLY A 1 314 ? 16.188 -23.312 6.375 1 97.44 314 GLY A CA 1
ATOM 2342 C C . GLY A 1 314 ? 16.312 -23.031 4.891 1 97.44 314 GLY A C 1
ATOM 2343 O O . GLY A 1 314 ? 16.422 -23.953 4.082 1 97.44 314 GLY A O 1
ATOM 2344 N N . VAL A 1 315 ? 16.328 -21.734 4.559 1 97.81 315 VAL A N 1
ATOM 2345 C CA . VAL A 1 315 ? 16.266 -21.281 3.17 1 97.81 315 VAL A CA 1
ATOM 2346 C C . VAL A 1 315 ? 17.531 -21.719 2.438 1 97.81 315 VAL A C 1
ATOM 2348 O O . VAL A 1 315 ? 17.469 -22.312 1.356 1 97.81 315 VAL A O 1
ATOM 2351 N N . GLU A 1 316 ? 18.688 -21.516 3.057 1 98.12 316 GLU A N 1
ATOM 2352 C CA . GLU A 1 316 ? 19.953 -21.828 2.402 1 98.12 316 GLU A CA 1
ATOM 2353 C C . GLU A 1 316 ? 20.078 -23.312 2.131 1 98.12 316 GLU A C 1
ATOM 2355 O O . GLU A 1 316 ? 20.469 -23.719 1.034 1 98.12 316 GLU A O 1
ATOM 2360 N N . ALA A 1 317 ? 19.703 -24.094 3.1 1 98.38 317 ALA A N 1
ATOM 2361 C CA . ALA A 1 317 ? 19.766 -25.547 2.939 1 98.38 317 ALA A CA 1
ATOM 2362 C C . ALA A 1 317 ? 18.828 -26.016 1.838 1 98.38 317 ALA A C 1
ATOM 2364 O O . ALA A 1 317 ? 19.172 -26.891 1.04 1 98.38 317 ALA A O 1
ATOM 2365 N N . ALA A 1 318 ? 17.625 -25.453 1.802 1 98.69 318 ALA A N 1
ATOM 2366 C CA . ALA A 1 318 ? 16.641 -25.812 0.779 1 98.69 318 ALA A CA 1
ATOM 2367 C C . ALA A 1 318 ? 17.156 -25.453 -0.615 1 98.69 318 ALA A C 1
ATOM 2369 O O . ALA A 1 318 ? 17.078 -26.266 -1.539 1 98.69 318 ALA A O 1
ATOM 2370 N N . LEU A 1 319 ? 17.688 -24.297 -0.756 1 98.75 319 LEU A N 1
ATOM 2371 C CA . LEU A 1 319 ? 18.172 -23.812 -2.047 1 98.75 319 LEU A CA 1
ATOM 2372 C C . LEU A 1 319 ? 19.344 -24.672 -2.535 1 98.75 319 LEU A C 1
ATOM 2374 O O . LEU A 1 319 ? 19.484 -24.891 -3.738 1 98.75 319 LEU A O 1
ATOM 2378 N N . ALA A 1 320 ? 20.125 -25.172 -1.672 1 98.38 320 ALA A N 1
ATOM 2379 C CA . ALA A 1 320 ? 21.281 -25.984 -2.01 1 98.38 320 ALA A CA 1
ATOM 2380 C C . ALA A 1 320 ? 20.875 -27.328 -2.623 1 98.38 320 ALA A C 1
ATOM 2382 O O . ALA A 1 320 ? 21.688 -28 -3.252 1 98.38 320 ALA A O 1
ATOM 2383 N N . SER A 1 321 ? 19.609 -27.656 -2.465 1 98.25 321 SER A N 1
ATOM 2384 C CA . SER A 1 321 ? 19.141 -28.953 -2.953 1 98.25 321 SER A CA 1
ATOM 2385 C C . SER A 1 321 ? 18.766 -28.875 -4.43 1 98.25 321 SER A C 1
ATOM 2387 O O . SER A 1 321 ? 18.578 -29.906 -5.078 1 98.25 321 SER A O 1
ATOM 2389 N N . VAL A 1 322 ? 18.688 -27.719 -5.012 1 98.62 322 VAL A N 1
ATOM 2390 C CA . VAL A 1 322 ? 18.328 -27.547 -6.414 1 98.62 322 VAL A CA 1
ATOM 2391 C C . VAL A 1 322 ? 19.422 -28.109 -7.309 1 98.62 322 VAL A C 1
ATOM 2393 O O . VAL A 1 322 ? 20.609 -27.844 -7.102 1 98.62 322 VAL A O 1
ATOM 2396 N N . ARG A 1 323 ? 19.016 -28.875 -8.352 1 97.69 323 ARG A N 1
ATOM 2397 C CA . ARG A 1 323 ? 19.984 -29.516 -9.219 1 97.69 323 ARG A CA 1
ATOM 2398 C C . ARG A 1 323 ? 19.969 -28.906 -10.617 1 97.69 323 ARG A C 1
ATOM 2400 O O . ARG A 1 323 ? 20.953 -28.984 -11.344 1 97.69 323 ARG A O 1
ATOM 2407 N N . ALA A 1 324 ? 18.891 -28.312 -10.961 1 98.06 324 ALA A N 1
ATOM 2408 C CA . ALA A 1 324 ? 18.703 -27.781 -12.312 1 98.06 324 ALA A CA 1
ATOM 2409 C C . ALA A 1 324 ? 19.609 -26.594 -12.57 1 98.06 324 ALA A C 1
ATOM 2411 O O . ALA A 1 324 ? 19.938 -25.844 -11.648 1 98.06 324 ALA A O 1
ATOM 2412 N N . ALA A 1 325 ? 20.062 -26.438 -13.867 1 98.38 325 ALA A N 1
ATOM 2413 C CA . ALA A 1 325 ? 20.625 -25.141 -14.273 1 98.38 325 ALA A CA 1
ATOM 2414 C C . ALA A 1 325 ? 19.609 -24.016 -14.039 1 98.38 325 ALA A C 1
ATOM 2416 O O . ALA A 1 325 ? 18.469 -24.109 -14.469 1 98.38 325 ALA A O 1
ATOM 2417 N N . THR A 1 326 ? 20.078 -22.953 -13.297 1 98.62 326 THR A N 1
ATOM 2418 C CA . THR A 1 326 ? 19.078 -22.031 -12.766 1 98.62 326 THR A CA 1
ATOM 2419 C C . THR A 1 326 ? 19.375 -20.594 -13.188 1 98.62 326 THR A C 1
ATOM 2421 O O . THR A 1 326 ? 20.516 -20.125 -13.055 1 98.62 326 THR A O 1
ATOM 2424 N N . LEU A 1 327 ? 18.406 -19.953 -13.734 1 98.75 327 LEU A N 1
ATOM 2425 C CA . LEU A 1 327 ? 18.391 -18.516 -14 1 98.75 327 LEU A CA 1
ATOM 2426 C C . LEU A 1 327 ? 17.562 -17.781 -12.961 1 98.75 327 LEU A C 1
ATOM 2428 O O . LEU A 1 327 ? 16.422 -18.156 -12.695 1 98.75 327 LEU A O 1
ATOM 2432 N N . VAL A 1 328 ? 18.156 -16.781 -12.312 1 98.81 328 VAL A N 1
ATOM 2433 C CA . VAL A 1 328 ? 17.453 -15.922 -11.375 1 98.81 328 VAL A CA 1
ATOM 2434 C C . VAL A 1 328 ? 17.469 -14.477 -11.891 1 98.81 328 VAL A C 1
ATOM 2436 O O . VAL A 1 328 ? 18.547 -13.914 -12.125 1 98.81 328 VAL A O 1
ATOM 2439 N N . VAL A 1 329 ? 16.281 -13.891 -12.055 1 98.81 329 VAL A N 1
ATOM 2440 C CA . VAL A 1 329 ? 16.156 -12.539 -12.602 1 98.81 329 VAL A CA 1
ATOM 2441 C C . VAL A 1 329 ? 15.469 -11.633 -11.578 1 98.81 329 VAL A C 1
ATOM 2443 O O . VAL A 1 329 ? 14.5 -12.039 -10.93 1 98.81 329 VAL A O 1
ATOM 2446 N N . GLY A 1 330 ? 15.984 -10.469 -11.359 1 98.44 330 GLY A N 1
ATOM 2447 C CA . GLY A 1 330 ? 15.352 -9.406 -10.594 1 98.44 330 GLY A CA 1
ATOM 2448 C C . GLY A 1 330 ? 15.164 -8.133 -11.391 1 98.44 330 GLY A C 1
ATOM 2449 O O . GLY A 1 330 ? 15.758 -7.961 -12.453 1 98.44 330 GLY A O 1
ATOM 2450 N N . ILE A 1 331 ? 14.25 -7.316 -10.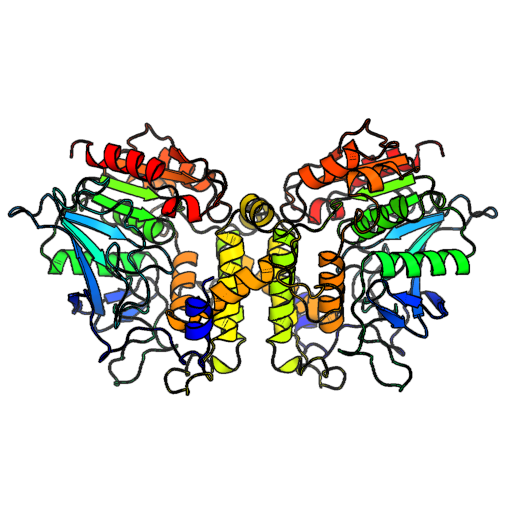992 1 98 331 ILE A N 1
ATOM 2451 C CA . ILE A 1 331 ? 14 -6 -11.562 1 98 331 ILE A CA 1
ATOM 2452 C C . ILE A 1 331 ? 14.453 -4.918 -10.586 1 98 331 ILE A C 1
ATOM 2454 O O . ILE A 1 331 ? 14.055 -4.926 -9.414 1 98 331 ILE A O 1
ATOM 2458 N N . ASP A 1 332 ? 15.18 -3.969 -10.992 1 96.06 332 ASP A N 1
ATOM 2459 C CA . ASP A 1 332 ? 15.82 -3.021 -10.086 1 96.06 332 ASP A CA 1
ATOM 2460 C C . ASP A 1 332 ? 14.789 -2.139 -9.391 1 96.06 332 ASP A C 1
ATOM 2462 O O . ASP A 1 332 ? 14.953 -1.779 -8.227 1 96.06 332 ASP A O 1
ATOM 2466 N N . SER A 1 333 ? 13.695 -1.814 -10.086 1 92.75 333 SER A N 1
ATOM 2467 C CA . SER A 1 333 ? 12.695 -0.904 -9.539 1 92.75 333 SER A CA 1
ATOM 2468 C C . SER A 1 333 ? 11.586 -1.666 -8.812 1 92.75 333 SER A C 1
ATOM 2470 O O . SER A 1 333 ? 10.578 -1.079 -8.422 1 92.75 333 SER A O 1
ATOM 2472 N N . ASP A 1 334 ? 11.734 -2.998 -8.641 1 94.75 334 ASP A N 1
ATOM 2473 C CA . ASP A 1 334 ? 10.727 -3.834 -7.996 1 94.75 334 ASP A CA 1
ATOM 2474 C C . ASP A 1 334 ? 10.703 -3.598 -6.484 1 94.75 334 ASP A C 1
ATOM 2476 O O . ASP A 1 334 ? 11.641 -3.959 -5.777 1 94.75 334 ASP A O 1
ATOM 2480 N N . ARG A 1 335 ? 9.57 -3.121 -6.02 1 88.69 335 ARG A N 1
ATOM 2481 C CA . ARG A 1 335 ? 9.438 -2.875 -4.586 1 88.69 335 ARG A CA 1
ATOM 2482 C C . ARG A 1 335 ? 8.703 -4.027 -3.9 1 88.69 335 ARG A C 1
ATOM 2484 O O . ARG A 1 335 ? 8.742 -4.148 -2.674 1 88.69 335 ARG A O 1
ATOM 2491 N N . LEU A 1 336 ? 8.023 -4.836 -4.668 1 93.19 336 LEU A N 1
ATOM 2492 C CA . LEU A 1 336 ? 7.301 -5.973 -4.105 1 93.19 336 LEU A CA 1
ATOM 2493 C C . LEU A 1 336 ? 8.266 -7.082 -3.701 1 93.19 336 LEU A C 1
ATOM 2495 O O . LEU A 1 336 ? 8.219 -7.57 -2.57 1 93.19 336 LEU A O 1
ATOM 2499 N N . PHE A 1 337 ? 9.102 -7.441 -4.582 1 96 337 PHE A N 1
ATOM 2500 C CA . PHE A 1 337 ? 10.18 -8.398 -4.363 1 96 337 PHE A CA 1
ATOM 2501 C C . PHE A 1 337 ? 11.523 -7.809 -4.789 1 96 337 PHE A C 1
ATOM 2503 O O . PHE A 1 337 ? 11.992 -8.055 -5.898 1 96 337 PHE A O 1
ATOM 2510 N N . PRO A 1 338 ? 12.188 -7.145 -3.865 1 94.06 338 PRO A N 1
ATOM 2511 C CA . PRO A 1 338 ? 13.406 -6.414 -4.23 1 94.06 338 PRO A CA 1
ATOM 2512 C C . PRO A 1 338 ? 14.562 -7.344 -4.594 1 94.06 338 PRO A C 1
ATOM 2514 O O . PRO A 1 338 ? 14.578 -8.508 -4.195 1 94.06 338 PRO A O 1
ATOM 2517 N N . VAL A 1 339 ? 15.547 -6.852 -5.281 1 97.31 339 VAL A N 1
ATOM 2518 C CA . VAL A 1 339 ? 16.656 -7.582 -5.891 1 97.31 339 VAL A CA 1
ATOM 2519 C C . VAL A 1 339 ? 17.391 -8.383 -4.824 1 97.31 339 VAL A C 1
ATOM 2521 O O . VAL A 1 339 ? 17.828 -9.508 -5.074 1 97.31 339 VAL A O 1
ATOM 2524 N N . PRO A 1 340 ? 17.516 -7.867 -3.598 1 96.06 340 PRO A N 1
ATOM 2525 C CA . PRO A 1 340 ? 18.203 -8.664 -2.584 1 96.06 340 PRO A CA 1
ATOM 2526 C C . PRO A 1 340 ? 17.547 -10.023 -2.352 1 96.06 340 PRO A C 1
ATOM 2528 O O . PRO A 1 340 ? 18.25 -11 -2.041 1 96.06 340 PRO A O 1
ATOM 2531 N N . ASP A 1 341 ? 16.25 -10.117 -2.512 1 96.5 341 ASP A N 1
ATOM 2532 C CA . ASP A 1 341 ? 15.562 -11.391 -2.369 1 96.5 341 ASP A CA 1
ATOM 2533 C C . ASP A 1 341 ? 16.031 -12.398 -3.416 1 96.5 341 ASP A C 1
ATOM 2535 O O . ASP A 1 341 ? 16.266 -13.57 -3.104 1 96.5 341 ASP A O 1
ATOM 2539 N N . GLN A 1 342 ? 16.203 -11.914 -4.648 1 98.44 342 GLN A N 1
ATOM 2540 C CA . GLN A 1 342 ? 16.672 -12.781 -5.73 1 98.44 342 GLN A CA 1
ATOM 2541 C C . GLN A 1 342 ? 18.156 -13.102 -5.574 1 98.44 342 GLN A C 1
ATOM 2543 O O . GLN A 1 342 ? 18.609 -14.188 -5.941 1 98.44 342 GLN A O 1
ATOM 2548 N N . ARG A 1 343 ? 18.906 -12.156 -5.059 1 98.19 343 ARG A N 1
ATOM 2549 C CA . ARG A 1 343 ? 20.328 -12.391 -4.82 1 98.19 343 ARG A CA 1
ATOM 2550 C C . ARG A 1 343 ? 20.531 -13.531 -3.832 1 98.19 343 ARG A C 1
ATOM 2552 O O . ARG A 1 343 ? 21.453 -14.344 -3.992 1 98.19 343 ARG A O 1
ATOM 2559 N N . LEU A 1 344 ? 19.688 -13.57 -2.84 1 97.81 344 LEU A N 1
ATOM 2560 C CA . LEU A 1 344 ? 19.734 -14.672 -1.884 1 97.81 344 LEU A CA 1
ATOM 2561 C C . LEU A 1 344 ? 19.547 -16.016 -2.59 1 97.81 344 LEU A C 1
ATOM 2563 O O . LEU A 1 344 ? 20.266 -16.969 -2.301 1 97.81 344 LEU A O 1
ATOM 2567 N N . VAL A 1 345 ? 18.641 -16.094 -3.52 1 98.62 345 VAL A N 1
ATOM 2568 C CA . VAL A 1 345 ? 18.359 -17.328 -4.25 1 98.62 345 VAL A CA 1
ATOM 2569 C C . VAL A 1 345 ? 19.562 -17.688 -5.125 1 98.62 345 VAL A C 1
ATOM 2571 O O . VAL A 1 345 ? 20.094 -18.812 -5.043 1 98.62 345 VAL A O 1
ATOM 2574 N N . ALA A 1 346 ? 20.031 -16.719 -5.891 1 98.5 346 ALA A N 1
ATOM 2575 C CA . ALA A 1 346 ? 21.109 -16.969 -6.84 1 98.5 346 ALA A CA 1
ATOM 2576 C C . ALA A 1 346 ? 22.375 -17.438 -6.125 1 98.5 346 ALA A C 1
ATOM 2578 O O . ALA A 1 346 ? 23.078 -18.328 -6.613 1 98.5 346 ALA A O 1
ATOM 2579 N N . ARG A 1 347 ? 22.609 -16.891 -5.012 1 97.88 347 ARG A N 1
ATOM 2580 C CA . ARG A 1 347 ? 23.828 -17.172 -4.254 1 97.88 347 ARG A CA 1
ATOM 2581 C C . ARG A 1 347 ? 23.828 -18.594 -3.727 1 97.88 347 ARG A C 1
ATOM 2583 O O . ARG A 1 347 ? 24.906 -19.203 -3.543 1 97.88 347 ARG A O 1
ATOM 2590 N N . HIS A 1 348 ? 22.656 -19.172 -3.539 1 98.31 348 HIS A N 1
ATOM 2591 C CA . HIS A 1 348 ? 22.641 -20.406 -2.777 1 98.31 348 HIS A CA 1
ATOM 2592 C C . HIS A 1 348 ? 22.156 -21.578 -3.633 1 98.31 348 HIS A C 1
ATOM 2594 O O . HIS A 1 348 ? 22.094 -22.719 -3.16 1 98.31 348 HIS A O 1
ATOM 2600 N N . VAL A 1 349 ? 21.797 -21.312 -4.895 1 98.12 349 VAL A N 1
ATOM 2601 C CA . VAL A 1 349 ? 21.484 -22.391 -5.836 1 98.12 349 VAL A CA 1
ATOM 2602 C C . VAL A 1 349 ? 22.766 -22.828 -6.547 1 98.12 349 VAL A C 1
ATOM 2604 O O . VAL A 1 349 ? 23.422 -22.031 -7.211 1 98.12 349 VAL A O 1
ATOM 2607 N N . PRO A 1 350 ? 23.141 -24.062 -6.473 1 96.69 350 PRO A N 1
ATOM 2608 C CA . PRO A 1 350 ? 24.422 -24.5 -7.023 1 96.69 350 PRO A CA 1
ATOM 2609 C C . PRO A 1 350 ? 24.484 -24.359 -8.539 1 96.69 350 PRO A C 1
ATOM 2611 O O . PRO A 1 350 ? 25.547 -24.047 -9.086 1 96.69 350 PRO A O 1
ATOM 2614 N N . GLY A 1 351 ? 23.422 -24.516 -9.281 1 94.88 351 GLY A N 1
ATOM 2615 C CA . GLY A 1 351 ? 23.438 -24.547 -10.734 1 94.88 351 GLY A CA 1
ATOM 2616 C C . GLY A 1 351 ? 23.078 -23.203 -11.352 1 94.88 351 GLY A C 1
ATOM 2617 O O . GLY A 1 351 ? 22.484 -23.156 -12.438 1 94.88 351 GLY A O 1
ATOM 2618 N N . SER A 1 352 ? 23.391 -22.094 -10.672 1 95.06 352 SER A N 1
ATOM 2619 C CA . SER A 1 352 ? 23.141 -20.781 -11.242 1 95.06 352 SER A CA 1
ATOM 2620 C C . SER A 1 352 ? 23.953 -20.562 -12.516 1 95.06 352 SER A C 1
ATOM 2622 O O . SER A 1 352 ? 25.172 -20.672 -12.5 1 95.06 352 SER A O 1
ATOM 2624 N N . VAL A 1 353 ? 23.266 -20.219 -13.547 1 95.88 353 VAL A N 1
ATOM 2625 C CA . VAL A 1 353 ? 23.938 -20.109 -14.844 1 95.88 353 VAL A CA 1
ATOM 2626 C C . VAL A 1 353 ? 24.703 -18.797 -14.922 1 95.88 353 VAL A C 1
ATOM 2628 O O . VAL A 1 353 ? 25.5 -18.578 -15.836 1 95.88 353 VAL A O 1
ATOM 2631 N N . ASP A 1 354 ? 24.562 -17.953 -13.961 1 95.88 354 ASP A N 1
ATOM 2632 C CA . ASP A 1 354 ? 25.234 -16.656 -13.922 1 95.88 354 ASP A CA 1
ATOM 2633 C C . ASP A 1 354 ? 26.219 -16.594 -12.758 1 95.88 354 ASP A C 1
ATOM 2635 O O . ASP A 1 354 ? 26.469 -15.516 -12.203 1 95.88 354 ASP A O 1
ATOM 2639 N N . GLY A 1 355 ? 26.719 -17.734 -12.297 1 94.5 355 GLY A N 1
ATOM 2640 C CA . GLY A 1 355 ? 27.781 -17.812 -11.312 1 94.5 355 GLY A CA 1
ATOM 2641 C C . GLY A 1 355 ? 27.359 -17.344 -9.93 1 94.5 355 GLY A C 1
ATOM 2642 O O . GLY A 1 355 ? 28.125 -16.672 -9.234 1 94.5 355 GLY A O 1
ATOM 2643 N N . GLY A 1 356 ? 26.203 -17.516 -9.648 1 95.75 356 GLY A N 1
ATOM 2644 C CA . GLY A 1 356 ? 25.703 -17.141 -8.328 1 95.75 356 GLY A CA 1
ATOM 2645 C C . GLY A 1 356 ? 25.203 -15.719 -8.266 1 95.75 356 GLY A C 1
ATOM 2646 O O . GLY A 1 356 ? 24.812 -15.234 -7.199 1 95.75 356 GLY A O 1
ATOM 2647 N N . GLU A 1 357 ? 25.156 -15.117 -9.383 1 97 357 GLU A N 1
ATOM 2648 C CA . GLU A 1 357 ? 24.688 -13.734 -9.438 1 97 357 GLU A CA 1
ATOM 2649 C C . GLU A 1 357 ? 23.281 -13.648 -10.008 1 97 357 GLU A C 1
ATOM 2651 O O . GLU A 1 357 ? 22.859 -14.516 -10.781 1 97 357 GLU A O 1
ATOM 2656 N N . VAL A 1 358 ? 22.609 -12.672 -9.562 1 98.12 358 VAL A N 1
ATOM 2657 C CA . VAL A 1 358 ? 21.297 -12.367 -10.094 1 98.12 358 VAL A CA 1
ATOM 2658 C C . VAL A 1 358 ? 21.422 -11.523 -11.359 1 98.12 358 VAL A C 1
ATOM 2660 O O . VAL A 1 358 ? 22.297 -10.641 -11.438 1 98.12 358 VAL A O 1
ATOM 2663 N N . VAL A 1 359 ? 20.641 -11.852 -12.391 1 98.44 359 VAL A N 1
ATOM 2664 C CA . VAL A 1 359 ? 20.516 -10.961 -13.539 1 98.44 359 VAL A CA 1
ATOM 2665 C C . VAL A 1 359 ? 19.531 -9.828 -13.211 1 98.44 359 VAL A C 1
ATOM 2667 O O . VAL A 1 359 ? 18.344 -10.07 -13 1 98.44 359 VAL A O 1
ATOM 2670 N N . VAL A 1 360 ? 20 -8.617 -13.18 1 98.56 360 VAL A N 1
ATOM 2671 C CA . VAL A 1 360 ? 19.156 -7.48 -12.828 1 98.56 360 VAL A CA 1
ATOM 2672 C C . VAL A 1 360 ? 18.734 -6.738 -14.094 1 98.56 360 VAL A C 1
ATOM 2674 O O . VAL A 1 360 ? 19.578 -6.281 -14.859 1 98.56 360 VAL A O 1
ATOM 2677 N N . ILE A 1 361 ? 17.469 -6.688 -14.359 1 98.12 361 ILE A N 1
ATOM 2678 C CA . ILE A 1 361 ? 16.891 -5.938 -15.469 1 98.12 361 ILE A CA 1
ATOM 2679 C C . ILE A 1 361 ? 16.469 -4.551 -14.992 1 98.12 361 ILE A C 1
ATOM 2681 O O . ILE A 1 361 ? 15.781 -4.422 -13.977 1 98.12 361 ILE A O 1
ATOM 2685 N N . SER A 1 362 ? 16.938 -3.516 -15.641 1 96.5 362 SER A N 1
ATOM 2686 C CA . SER A 1 362 ? 16.484 -2.154 -15.367 1 96.5 362 SER A CA 1
ATOM 2687 C C . SER A 1 362 ? 15.156 -1.858 -16.047 1 96.5 362 SER A C 1
ATOM 2689 O O . SER A 1 362 ? 15.023 -2.059 -17.266 1 96.5 362 SER A O 1
ATOM 2691 N N . SER A 1 363 ? 14.211 -1.481 -15.289 1 94.38 363 SER A N 1
ATOM 2692 C CA . SER A 1 363 ? 12.883 -1.224 -15.82 1 94.38 363 SER A CA 1
ATOM 2693 C C . SER A 1 363 ? 12.172 -0.126 -15.031 1 94.38 363 SER A C 1
ATOM 2695 O O . SER A 1 363 ? 12.312 -0.043 -13.812 1 94.38 363 SER A O 1
ATOM 2697 N N . ASP A 1 364 ? 11.391 0.722 -15.703 1 89.62 364 ASP A N 1
ATOM 2698 C CA . ASP A 1 364 ? 10.57 1.736 -15.047 1 89.62 364 ASP A CA 1
ATOM 2699 C C . ASP A 1 364 ? 9.242 1.146 -14.562 1 89.62 364 ASP A C 1
ATOM 2701 O O . ASP A 1 364 ? 8.461 1.825 -13.898 1 89.62 364 ASP A O 1
ATOM 2705 N N . TYR A 1 365 ? 9.055 -0.144 -14.75 1 90.19 365 TYR A N 1
ATOM 2706 C CA . TYR A 1 365 ? 7.715 -0.698 -14.555 1 90.19 365 TYR A CA 1
ATOM 2707 C C . TYR A 1 365 ? 7.637 -1.488 -13.25 1 90.19 365 TYR A C 1
ATOM 2709 O O . TYR A 1 365 ? 6.676 -2.232 -13.031 1 90.19 365 TYR A O 1
ATOM 2717 N N . GLY A 1 366 ? 8.711 -1.35 -12.43 1 93.25 366 GLY A N 1
ATOM 2718 C CA . GLY A 1 366 ? 8.68 -2.021 -11.141 1 93.25 366 GLY A CA 1
ATOM 2719 C C . GLY A 1 366 ? 8.586 -3.531 -11.258 1 93.25 366 GLY A C 1
ATOM 2720 O O . GLY A 1 366 ? 9.289 -4.141 -12.07 1 93.25 366 GLY A O 1
ATOM 2721 N N . HIS A 1 367 ? 7.801 -4.113 -10.43 1 94.44 367 HIS A N 1
ATOM 2722 C CA . HIS A 1 367 ? 7.621 -5.562 -10.391 1 94.44 367 HIS A CA 1
ATOM 2723 C C . HIS A 1 367 ? 7.18 -6.102 -11.742 1 94.44 367 HIS A C 1
ATOM 2725 O O . HIS A 1 367 ? 7.625 -7.172 -12.164 1 94.44 367 HIS A O 1
ATOM 2731 N N . ASP A 1 368 ? 6.391 -5.367 -12.5 1 92.38 368 ASP A N 1
ATOM 2732 C CA . ASP A 1 368 ? 5.832 -5.82 -13.773 1 92.38 368 ASP A CA 1
ATOM 2733 C C . ASP A 1 368 ? 6.898 -5.832 -14.867 1 92.38 368 ASP A C 1
ATOM 2735 O O . ASP A 1 368 ? 6.648 -6.312 -15.977 1 92.38 368 ASP A O 1
ATOM 2739 N N . GLY A 1 369 ? 8.055 -5.383 -14.508 1 93.88 369 GLY A N 1
ATOM 2740 C CA . GLY A 1 369 ? 9.141 -5.438 -15.469 1 93.88 369 GLY A CA 1
ATOM 2741 C C . GLY A 1 369 ? 9.383 -6.828 -16.016 1 93.88 369 GLY A C 1
ATOM 2742 O O . GLY A 1 369 ? 9.773 -6.984 -17.188 1 93.88 369 GLY A O 1
ATOM 2743 N N . PHE A 1 370 ? 9.125 -7.828 -15.242 1 93.94 370 PHE A N 1
ATOM 2744 C CA . PHE A 1 370 ? 9.375 -9.18 -15.719 1 93.94 370 PHE A CA 1
ATOM 2745 C C . PHE A 1 370 ? 8.367 -9.578 -16.797 1 93.94 370 PHE A C 1
ATOM 2747 O O . PHE A 1 370 ? 8.617 -10.492 -17.578 1 93.94 370 PHE A O 1
ATOM 2754 N N . LEU A 1 371 ? 7.203 -8.891 -16.859 1 92.75 371 LEU A N 1
ATOM 2755 C CA . LEU A 1 371 ? 6.164 -9.172 -17.844 1 92.75 371 LEU A CA 1
ATOM 2756 C C . LEU A 1 371 ? 6.312 -8.258 -19.062 1 92.75 371 LEU A C 1
ATOM 2758 O O . LEU A 1 371 ? 5.898 -8.617 -20.172 1 92.75 371 LEU A O 1
ATOM 2762 N N . ILE A 1 372 ? 6.867 -7.078 -18.859 1 92.5 372 ILE A N 1
ATOM 2763 C CA . ILE A 1 372 ? 6.809 -6.027 -19.875 1 92.5 372 ILE A CA 1
ATOM 2764 C C . ILE A 1 372 ? 8.117 -5.996 -20.656 1 92.5 372 ILE A C 1
ATOM 2766 O O . ILE A 1 372 ? 8.117 -5.797 -21.875 1 92.5 372 ILE A O 1
ATOM 2770 N N . GLU A 1 373 ? 9.25 -6.25 -19.984 1 95.81 373 GLU A N 1
ATOM 2771 C CA . GLU A 1 373 ? 10.562 -6.152 -20.609 1 95.81 373 GLU A CA 1
ATOM 2772 C C . GLU A 1 373 ? 10.898 -7.414 -21.391 1 95.81 373 GLU A C 1
ATOM 2774 O O . GLU A 1 373 ? 11.891 -8.086 -21.109 1 95.81 373 GLU A O 1
ATOM 2779 N N . ASN A 1 374 ? 10.188 -7.637 -22.484 1 96.25 374 ASN A N 1
ATOM 2780 C CA . ASN A 1 374 ? 10.266 -8.867 -23.266 1 96.25 374 ASN A CA 1
ATOM 2781 C C . ASN A 1 374 ? 11.672 -9.102 -23.797 1 96.25 374 ASN A C 1
ATOM 2783 O O . ASN A 1 374 ? 12.164 -10.227 -23.781 1 96.25 374 ASN A O 1
ATOM 2787 N N . GLU A 1 375 ? 12.289 -8.039 -24.219 1 97.38 375 GLU A N 1
ATOM 2788 C CA . GLU A 1 375 ? 13.609 -8.211 -24.828 1 97.38 375 GLU A CA 1
ATOM 2789 C C . GLU A 1 375 ? 14.625 -8.68 -23.797 1 97.38 375 GLU A C 1
ATOM 2791 O O . GLU A 1 375 ? 15.312 -9.68 -24.016 1 97.38 375 GLU A O 1
ATOM 2796 N N . ALA A 1 376 ? 14.68 -7.98 -22.703 1 98 376 ALA A N 1
ATOM 2797 C CA . ALA A 1 376 ? 15.664 -8.312 -21.672 1 98 376 ALA A CA 1
ATOM 2798 C C . ALA A 1 376 ? 15.367 -9.68 -21.047 1 98 376 ALA A C 1
ATOM 2800 O O . ALA A 1 376 ? 16.266 -10.492 -20.859 1 98 376 ALA A O 1
ATOM 2801 N N . VAL A 1 377 ? 14.125 -9.922 -20.75 1 98.44 377 VAL A N 1
ATOM 2802 C CA . VAL A 1 377 ? 13.703 -11.195 -20.172 1 98.44 377 VAL A CA 1
ATOM 2803 C C . VAL A 1 377 ? 13.93 -12.32 -21.172 1 98.44 377 VAL A C 1
ATOM 2805 O O . VAL A 1 377 ? 14.438 -13.383 -20.828 1 98.44 377 VAL A O 1
ATOM 2808 N N . GLY A 1 378 ? 13.539 -12.078 -22.422 1 98.44 378 GLY A N 1
ATOM 2809 C CA . GLY A 1 378 ? 13.703 -13.07 -23.469 1 98.44 378 GLY A CA 1
ATOM 2810 C C . GLY A 1 378 ? 15.148 -13.477 -23.688 1 98.44 378 GLY A C 1
ATOM 2811 O O . GLY A 1 378 ? 15.453 -14.664 -23.844 1 98.44 378 GLY A O 1
ATOM 2812 N N . ARG A 1 379 ? 16.031 -12.5 -23.656 1 98.12 379 ARG A N 1
ATOM 2813 C CA . ARG A 1 379 ? 17.453 -12.781 -23.828 1 98.12 379 ARG A CA 1
ATOM 2814 C C . ARG A 1 379 ? 17.953 -13.695 -22.719 1 98.12 379 ARG A C 1
ATOM 2816 O O . ARG A 1 379 ? 18.719 -14.633 -22.969 1 98.12 379 ARG A O 1
ATOM 2823 N N . ALA A 1 380 ? 17.547 -13.422 -21.531 1 98.38 380 ALA A N 1
ATOM 2824 C CA . ALA A 1 380 ? 17.984 -14.227 -20.391 1 98.38 380 ALA A CA 1
ATOM 2825 C C . ALA A 1 380 ? 17.438 -15.648 -20.484 1 98.38 380 ALA A C 1
ATOM 2827 O O . ALA A 1 380 ? 18.156 -16.625 -20.219 1 98.38 380 ALA A O 1
ATOM 2828 N N . LEU A 1 381 ? 16.203 -15.773 -20.875 1 98.62 381 LEU A N 1
ATOM 2829 C CA . LEU A 1 381 ? 15.562 -17.078 -20.984 1 98.62 381 LEU A CA 1
ATOM 2830 C C . LEU A 1 381 ? 16.188 -17.891 -22.109 1 98.62 381 LEU A C 1
ATOM 2832 O O . LEU A 1 381 ? 16.406 -19.094 -21.969 1 98.62 381 LEU A O 1
ATOM 2836 N N . ALA A 1 382 ? 16.422 -17.234 -23.219 1 97.88 382 ALA A N 1
ATOM 2837 C CA . ALA A 1 382 ? 17.047 -17.922 -24.344 1 97.88 382 ALA A CA 1
ATOM 2838 C C . ALA A 1 382 ? 18.406 -18.484 -23.953 1 97.88 382 ALA A C 1
ATOM 2840 O O . ALA A 1 382 ? 18.75 -19.609 -24.328 1 97.88 382 ALA A O 1
ATOM 2841 N N . ARG A 1 383 ? 19.141 -17.688 -23.203 1 97.25 383 ARG A N 1
ATOM 2842 C CA . ARG A 1 383 ? 20.438 -18.141 -22.734 1 97.25 383 ARG A CA 1
ATOM 2843 C C . ARG A 1 383 ? 20.297 -19.391 -21.859 1 97.25 383 ARG A C 1
ATOM 2845 O O . ARG A 1 383 ? 21.047 -20.344 -22.016 1 97.25 383 ARG A O 1
ATOM 2852 N N . LEU A 1 384 ? 19.344 -19.406 -20.969 1 98.31 384 LEU A N 1
ATOM 2853 C CA . LEU A 1 384 ? 19.109 -20.562 -20.109 1 98.31 384 LEU A CA 1
ATOM 2854 C C . LEU A 1 384 ? 18.734 -21.781 -20.938 1 98.31 384 LEU A C 1
ATOM 2856 O O . LEU A 1 384 ? 19.266 -22.875 -20.719 1 98.31 384 LEU A O 1
ATOM 2860 N N . LEU A 1 385 ? 17.797 -21.609 -21.891 1 97.81 385 LEU A N 1
ATOM 2861 C CA . LEU A 1 385 ? 17.25 -22.719 -22.656 1 97.81 385 LEU A CA 1
ATOM 2862 C C . LEU A 1 385 ? 18.297 -23.297 -23.609 1 97.81 385 LEU A C 1
ATOM 2864 O O . LEU A 1 385 ? 18.156 -24.438 -24.062 1 97.81 385 LEU A O 1
ATOM 2868 N N . ASP A 1 386 ? 19.344 -22.516 -23.812 1 94.88 386 ASP A N 1
ATOM 2869 C CA . ASP A 1 386 ? 20.438 -23 -24.656 1 94.88 386 ASP A CA 1
ATOM 2870 C C . ASP A 1 386 ? 21.5 -23.703 -23.828 1 94.88 386 ASP A C 1
ATOM 2872 O O . ASP A 1 386 ? 22.422 -24.312 -24.391 1 94.88 386 ASP A O 1
ATOM 2876 N N . THR A 1 387 ? 21.328 -23.594 -22.562 1 92 387 THR A N 1
ATOM 2877 C CA . THR A 1 387 ? 22.281 -24.281 -21.688 1 92 387 THR A CA 1
ATOM 2878 C C . THR A 1 387 ? 22.078 -25.797 -21.766 1 92 387 THR A C 1
ATOM 2880 O O . THR A 1 387 ? 20.953 -26.281 -21.781 1 92 387 THR A O 1
ATOM 2883 N N . PRO A 1 388 ? 23.172 -26.531 -21.844 1 83.56 388 PRO A N 1
ATOM 2884 C CA . PRO A 1 388 ? 23.078 -27.984 -21.953 1 83.56 388 PRO A CA 1
ATOM 2885 C C . PRO A 1 388 ? 22.438 -28.625 -20.719 1 83.56 388 PRO A C 1
ATOM 2887 O O . PRO A 1 388 ? 22.625 -28.141 -19.609 1 83.56 388 PRO A O 1
ATOM 2890 N N . ALA A 1 389 ? 21.688 -29.688 -21.047 1 70.19 389 ALA A N 1
ATOM 2891 C CA . ALA A 1 389 ? 20.969 -30.406 -20 1 70.19 389 ALA A CA 1
ATOM 2892 C C . ALA A 1 389 ? 21.906 -31.25 -19.156 1 70.19 389 ALA A C 1
ATOM 2894 O O . ALA A 1 389 ? 22.953 -31.703 -19.656 1 70.19 389 ALA A O 1
ATOM 2895 N N . MET B 1 1 ? 2.656 -5.387 23.703 1 39.56 1 MET B N 1
ATOM 2896 C CA . MET B 1 1 ? 1.354 -4.906 24.156 1 39.56 1 MET B CA 1
ATOM 2897 C C . MET B 1 1 ? 1.026 -5.441 25.547 1 39.56 1 MET B C 1
ATOM 2899 O O . MET B 1 1 ? 1.114 -6.645 25.781 1 39.56 1 MET B O 1
ATOM 2903 N N . THR B 1 2 ? 0.953 -4.602 26.422 1 43.66 2 THR B N 1
ATOM 2904 C CA . THR B 1 2 ? 0.658 -5.039 27.781 1 43.66 2 THR B CA 1
ATOM 2905 C C . THR B 1 2 ? -0.769 -5.57 27.875 1 43.66 2 THR B C 1
ATOM 2907 O O . THR B 1 2 ? -1.606 -5.281 27.016 1 43.66 2 THR B O 1
ATOM 2910 N N . ASP B 1 3 ? -1.012 -6.453 28.781 1 38.09 3 ASP B N 1
ATOM 2911 C CA . ASP B 1 3 ? -2.35 -6.953 29.078 1 38.09 3 ASP B CA 1
ATOM 2912 C C . ASP B 1 3 ? -3.352 -5.809 29.188 1 38.09 3 ASP B C 1
ATOM 2914 O O . ASP B 1 3 ? -4.516 -5.953 28.812 1 38.09 3 ASP B O 1
ATOM 2918 N N . ALA B 1 4 ? -2.928 -4.84 29.688 1 39.16 4 ALA B N 1
ATOM 2919 C CA . ALA B 1 4 ? -3.719 -3.637 29.953 1 39.16 4 ALA B CA 1
ATOM 2920 C C . ALA B 1 4 ? -4.094 -2.938 28.641 1 39.16 4 ALA B C 1
ATOM 2922 O O . ALA B 1 4 ? -5.219 -2.449 28.5 1 39.16 4 ALA B O 1
ATOM 2923 N N . GLN B 1 5 ? -3.217 -2.699 27.672 1 44.38 5 GLN B N 1
ATOM 2924 C CA . GLN B 1 5 ? -3.518 -2.143 26.359 1 44.38 5 GLN B CA 1
ATOM 2925 C C . GLN B 1 5 ? -4.523 -3.016 25.609 1 44.38 5 GLN B C 1
ATOM 2927 O O . GLN B 1 5 ? -5.43 -2.502 24.953 1 44.38 5 GLN B O 1
ATOM 2932 N N . ILE B 1 6 ? -4.465 -4.344 25.859 1 48.09 6 ILE B N 1
ATOM 2933 C CA . ILE B 1 6 ? -5.395 -5.316 25.297 1 48.09 6 ILE B CA 1
ATOM 2934 C C . ILE B 1 6 ? -6.793 -5.078 25.859 1 48.09 6 ILE B C 1
ATOM 2936 O O . ILE B 1 6 ? -7.777 -5.09 25.125 1 48.09 6 ILE B O 1
ATOM 2940 N N . ARG B 1 7 ? -6.859 -4.859 27.156 1 45.62 7 ARG B N 1
ATOM 2941 C CA . ARG B 1 7 ? -8.133 -4.68 27.844 1 45.62 7 ARG B CA 1
ATOM 2942 C C . ARG B 1 7 ? -8.797 -3.369 27.422 1 45.62 7 ARG B C 1
ATOM 2944 O O . ARG B 1 7 ? -10.031 -3.275 27.391 1 45.62 7 ARG B O 1
ATOM 2951 N N . SER B 1 8 ? -8.094 -2.262 27.328 1 47.94 8 SER B N 1
ATOM 2952 C CA . SER B 1 8 ? -8.625 -0.961 26.938 1 47.94 8 SER B CA 1
ATOM 2953 C C . SER B 1 8 ? -9.219 -1.013 25.531 1 47.94 8 SER B C 1
ATOM 2955 O O . SER B 1 8 ? -9.984 -0.124 25.141 1 47.94 8 SER B O 1
ATOM 2957 N N . LEU B 1 9 ? -8.688 -1.925 24.672 1 56.09 9 LEU B N 1
ATOM 2958 C CA . LEU B 1 9 ? -9.188 -2.227 23.344 1 56.09 9 LEU B CA 1
ATOM 2959 C C . LEU B 1 9 ? -10.438 -3.102 23.406 1 56.09 9 LEU B C 1
ATOM 2961 O O . LEU B 1 9 ? -11.133 -3.277 22.406 1 56.09 9 LEU B O 1
ATOM 2965 N N . ILE B 1 10 ? -10.797 -3.623 24.625 1 61.41 10 ILE B N 1
ATOM 2966 C CA . ILE B 1 10 ? -11.789 -4.676 24.812 1 61.41 10 ILE B CA 1
ATOM 2967 C C . ILE B 1 10 ? -13.188 -4.098 24.641 1 61.41 10 ILE B C 1
ATOM 2969 O O . ILE B 1 10 ? -14.102 -4.797 24.188 1 61.41 10 ILE B O 1
ATOM 2973 N N . GLY B 1 11 ? -13.398 -2.814 24.641 1 76.31 11 GLY B N 1
ATOM 2974 C CA . GLY B 1 11 ? -14.75 -2.348 24.406 1 76.31 11 GLY B CA 1
ATOM 2975 C C . GLY B 1 11 ? -15 -1.964 22.953 1 76.31 11 GLY B C 1
ATOM 2976 O O . GLY B 1 11 ? -14.062 -1.854 22.172 1 76.31 11 GLY B O 1
ATOM 2977 N N . ARG B 1 12 ? -16.359 -1.865 22.625 1 87.75 12 ARG B N 1
ATOM 2978 C CA . ARG B 1 12 ? -16.734 -1.411 21.297 1 87.75 12 ARG B CA 1
ATOM 2979 C C . ARG B 1 12 ? -16.234 0.005 21.031 1 87.75 12 ARG B C 1
ATOM 2981 O O . ARG B 1 12 ? -16.391 0.892 21.875 1 87.75 12 ARG B O 1
ATOM 2988 N N . PRO B 1 13 ? -15.469 0.225 19.953 1 92.5 13 PRO B N 1
ATOM 2989 C CA . PRO B 1 13 ? -14.977 1.573 19.656 1 92.5 13 PRO B CA 1
ATOM 2990 C C . PRO B 1 13 ? -16.109 2.58 19.453 1 92.5 13 PRO B C 1
ATOM 2992 O O . PRO B 1 13 ? -17.188 2.219 18.969 1 92.5 13 PRO B O 1
ATOM 2995 N N . PRO B 1 14 ? -15.898 3.781 19.906 1 93.75 14 PRO B N 1
ATOM 2996 C CA . PRO B 1 14 ? -16.891 4.812 19.625 1 93.75 14 PRO B CA 1
ATOM 2997 C C . PRO B 1 14 ? -17.109 5.027 18.125 1 93.75 14 PRO B C 1
ATOM 2999 O O . PRO B 1 14 ? -16.25 4.641 17.312 1 93.75 14 PRO B O 1
ATOM 3002 N N . ALA B 1 15 ? -18.266 5.652 17.766 1 95.88 15 ALA B N 1
ATOM 3003 C CA . ALA B 1 15 ? -18.547 5.949 16.359 1 95.88 15 ALA B CA 1
ATOM 3004 C C . ALA B 1 15 ? -17.5 6.887 15.773 1 95.88 15 ALA B C 1
ATOM 3006 O O . ALA B 1 15 ? -17.203 6.828 14.578 1 95.88 15 ALA B O 1
ATOM 3007 N N . SER B 1 16 ? -16.984 7.734 16.656 1 96.81 16 SER B N 1
ATOM 3008 C CA . SER B 1 16 ? -15.914 8.664 16.297 1 96.81 16 SER B CA 1
ATOM 3009 C C . SER B 1 16 ? -14.953 8.875 17.469 1 96.81 16 SER B C 1
ATOM 3011 O O . SER B 1 16 ? -15.383 8.977 18.625 1 96.81 16 SER B O 1
ATOM 3013 N N . GLY B 1 17 ? -13.648 8.898 17.125 1 96.25 17 GLY B N 1
ATOM 3014 C CA . GLY B 1 17 ? -12.648 9.188 18.141 1 96.25 17 GLY B CA 1
ATOM 3015 C C . GLY B 1 17 ? -12.359 10.664 18.281 1 96.25 17 GLY B C 1
ATOM 3016 O O . GLY B 1 17 ? -11.414 11.055 18.984 1 96.25 17 GLY B O 1
ATOM 3017 N N . ALA B 1 18 ? -13.117 11.539 17.672 1 97.5 18 ALA B N 1
ATOM 3018 C CA . ALA B 1 18 ? -12.914 12.984 17.703 1 97.5 18 ALA B CA 1
ATOM 3019 C C . ALA B 1 18 ? -13.188 13.562 19.094 1 97.5 18 ALA B C 1
ATOM 3021 O O . ALA B 1 18 ? -14.047 13.062 19.812 1 97.5 18 ALA B O 1
ATOM 3022 N N . TRP B 1 19 ? -12.461 14.57 19.453 1 96.94 19 TRP B N 1
ATOM 3023 C CA . TRP B 1 19 ? -12.797 15.398 20.609 1 96.94 19 TRP B CA 1
ATOM 3024 C C . TRP B 1 19 ? -14.047 16.219 20.328 1 96.94 19 TRP B C 1
ATOM 3026 O O . TRP B 1 19 ? -14.172 16.844 19.266 1 96.94 19 TRP B O 1
ATOM 3036 N N . ARG B 1 20 ? -15 16.25 21.219 1 91.75 20 ARG B N 1
ATOM 3037 C CA . ARG B 1 20 ? -16.25 16.984 21.047 1 91.75 20 ARG B CA 1
ATOM 3038 C C . ARG B 1 20 ? -16.438 18.016 22.156 1 91.75 20 ARG B C 1
ATOM 3040 O O . ARG B 1 20 ? -15.844 17.891 23.219 1 91.75 20 ARG B O 1
ATOM 3047 N N . GLU B 1 21 ? -17.25 18.938 21.766 1 90.25 21 GLU B N 1
ATOM 3048 C CA . GLU B 1 21 ? -17.609 19.891 22.797 1 90.25 21 GLU B CA 1
ATOM 3049 C C . GLU B 1 21 ? -18.188 19.188 24.031 1 90.25 21 GLU B C 1
ATOM 3051 O O . GLU B 1 21 ? -19.047 18.312 23.891 1 90.25 21 GLU B O 1
ATOM 3056 N N . GLY B 1 22 ? -17.734 19.5 25.172 1 91.94 22 GLY B N 1
ATOM 3057 C CA . GLY B 1 22 ? -18.156 18.844 26.406 1 91.94 22 GLY B CA 1
ATOM 3058 C C . GLY B 1 22 ? -17.141 17.875 26.938 1 91.94 22 GLY B C 1
ATOM 3059 O O . GLY B 1 22 ? -17.156 17.516 28.125 1 91.94 22 GLY B O 1
ATOM 3060 N N . ASP B 1 23 ? -16.312 17.375 26.031 1 95.5 23 ASP B N 1
ATOM 3061 C CA . ASP B 1 23 ? -15.234 16.516 26.5 1 95.5 23 ASP B CA 1
ATOM 3062 C C . ASP B 1 23 ? -14.234 17.297 27.359 1 95.5 23 ASP B C 1
ATOM 3064 O O . ASP B 1 23 ? -14.164 18.531 27.266 1 95.5 23 ASP B O 1
ATOM 3068 N N . PRO B 1 24 ? -13.539 16.562 28.203 1 97.5 24 PRO B N 1
ATOM 3069 C CA . PRO B 1 24 ? -12.492 17.266 28.953 1 97.5 24 PRO B CA 1
ATOM 3070 C C . PRO B 1 24 ? -11.516 18 28.031 1 97.5 24 PRO B C 1
ATOM 3072 O O . PRO B 1 24 ? -11.078 17.469 27.016 1 97.5 24 PRO B O 1
ATOM 3075 N N . VAL B 1 25 ? -11.18 19.188 28.359 1 97.12 25 VAL B N 1
ATOM 3076 C CA . VAL B 1 25 ? -10.422 20.094 27.516 1 97.12 25 VAL B CA 1
ATOM 3077 C C . VAL B 1 25 ? -8.938 19.719 27.562 1 97.12 25 VAL B C 1
ATOM 3079 O O . VAL B 1 25 ? -8.188 20 26.609 1 97.12 25 VAL B O 1
ATOM 3082 N N . ALA B 1 26 ? -8.539 19.031 28.578 1 96.62 26 ALA B N 1
ATOM 3083 C CA . ALA B 1 26 ? -7.117 18.75 28.812 1 96.62 26 ALA B CA 1
ATOM 3084 C C . ALA B 1 26 ? -6.301 20.047 28.781 1 96.62 26 ALA B C 1
ATOM 3086 O O . ALA B 1 26 ? -6.621 21 29.484 1 96.62 26 ALA B O 1
ATOM 3087 N N . ASP B 1 27 ? -5.215 20.109 27.938 1 96.75 27 ASP B N 1
ATOM 3088 C CA . ASP B 1 27 ? -4.348 21.281 27.922 1 96.75 27 ASP B CA 1
ATOM 3089 C C . ASP B 1 27 ? -4.645 22.172 26.719 1 96.75 27 ASP B C 1
ATOM 3091 O O . ASP B 1 27 ? -3.855 23.062 26.391 1 96.75 27 ASP B O 1
ATOM 3095 N N . ARG B 1 28 ? -5.734 21.969 26.062 1 97.69 28 ARG B N 1
ATOM 3096 C CA . ARG B 1 28 ? -6.074 22.75 24.875 1 97.69 28 ARG B CA 1
ATOM 3097 C C . ARG B 1 28 ? -6.52 24.156 25.234 1 97.69 28 ARG B C 1
ATOM 3099 O O . ARG B 1 28 ? -7.227 24.359 26.219 1 97.69 28 ARG B O 1
ATOM 3106 N N . LEU B 1 29 ? -6.031 25.062 24.531 1 98.5 29 LEU B N 1
ATOM 3107 C CA . LEU B 1 29 ? -6.574 26.406 24.438 1 98.5 29 LEU B CA 1
ATOM 3108 C C . LEU B 1 29 ? -7.363 26.578 23.141 1 98.5 29 LEU B C 1
ATOM 3110 O O . LEU B 1 29 ? -7.219 25.797 22.203 1 98.5 29 LEU B O 1
ATOM 3114 N N . PHE B 1 30 ? -8.273 27.547 23.125 1 98.44 30 PHE B N 1
ATOM 3115 C CA . PHE B 1 30 ? -9.117 27.75 21.953 1 98.44 30 PHE B CA 1
ATOM 3116 C C . PHE B 1 30 ? -9.133 29.219 21.531 1 98.44 30 PHE B C 1
ATOM 3118 O O . PHE B 1 30 ? -9.148 30.109 22.391 1 98.44 30 PHE B O 1
ATOM 3125 N N . ALA B 1 31 ? -9.055 29.453 20.297 1 98.56 31 ALA B N 1
ATOM 3126 C CA . ALA B 1 31 ? -9.188 30.797 19.719 1 98.56 31 ALA B CA 1
ATOM 3127 C C . ALA B 1 31 ? -10.141 30.781 18.531 1 98.56 31 ALA B C 1
ATOM 3129 O O . ALA B 1 31 ? -10.047 29.922 17.641 1 98.56 31 ALA B O 1
ATOM 3130 N N . SER B 1 32 ? -11.102 31.688 18.531 1 98 32 SER B N 1
ATOM 3131 C CA . SER B 1 32 ? -11.945 31.891 17.344 1 98 32 SER B CA 1
ATOM 3132 C C . SER B 1 32 ? -11.266 32.812 16.344 1 98 32 SER B C 1
ATOM 3134 O O . SER B 1 32 ? -10.836 33.906 16.688 1 98 32 SER B O 1
ATOM 3136 N N . VAL B 1 33 ? -11.219 32.375 15.086 1 98.12 33 VAL B N 1
ATOM 3137 C CA . VAL B 1 33 ? -10.484 33.188 14.125 1 98.12 33 VAL B CA 1
ATOM 3138 C C . VAL B 1 33 ? -11.438 33.688 13.039 1 98.12 33 VAL B C 1
ATOM 3140 O O . VAL B 1 33 ? -10.992 34.156 11.992 1 98.12 33 VAL B O 1
ATOM 3143 N N . GLY B 1 34 ? -12.688 33.531 13.234 1 97 34 GLY B N 1
ATOM 3144 C CA . GLY B 1 34 ? -13.695 34 12.305 1 97 34 GLY B CA 1
ATOM 3145 C C . GLY B 1 34 ? -13.836 33.125 11.07 1 97 34 GLY B C 1
ATOM 3146 O O . GLY B 1 34 ? -13.508 31.938 11.109 1 97 34 GLY B O 1
ATOM 3147 N N . GLY B 1 35 ? -14.469 33.719 9.992 1 97.38 35 GLY B N 1
ATOM 3148 C CA . GLY B 1 35 ? -14.68 33 8.758 1 97.38 35 GLY B CA 1
ATOM 3149 C C . GLY B 1 35 ? -13.422 32.875 7.914 1 97.38 35 GLY B C 1
ATOM 3150 O O . GLY B 1 35 ? -12.562 33.75 7.941 1 97.38 35 GLY B O 1
ATOM 3151 N N . VAL B 1 36 ? -13.352 31.75 7.223 1 97.19 36 VAL B N 1
ATOM 3152 C CA . VAL B 1 36 ? -12.188 31.516 6.371 1 97.19 36 VAL B CA 1
ATOM 3153 C C . VAL B 1 36 ? -12.648 31.125 4.969 1 97.19 36 VAL B C 1
ATOM 3155 O O . VAL B 1 36 ? -13.461 30.203 4.805 1 97.19 36 VAL B O 1
ATOM 3158 N N . ASP B 1 37 ? -12.18 31.891 3.955 1 97.62 37 ASP B N 1
ATOM 3159 C CA . ASP B 1 37 ? -12.391 31.516 2.559 1 97.62 37 ASP B CA 1
ATOM 3160 C C . ASP B 1 37 ? -11.445 30.391 2.137 1 97.62 37 ASP B C 1
ATOM 3162 O O . ASP B 1 37 ? -10.273 30.391 2.516 1 97.62 37 ASP B O 1
ATOM 3166 N N . LEU B 1 38 ? -11.969 29.484 1.422 1 97.25 38 LEU B N 1
ATOM 3167 C CA . LEU B 1 38 ? -11.188 28.297 1.067 1 97.25 38 LEU B CA 1
ATOM 3168 C C . LEU B 1 38 ? -10.656 28.406 -0.357 1 97.25 38 LEU B C 1
ATOM 3170 O O . LEU B 1 38 ? -11.312 28.969 -1.229 1 97.25 38 LEU B O 1
ATOM 3174 N N . GLU B 1 39 ? -9.508 27.828 -0.647 1 95.12 39 GLU B N 1
ATOM 3175 C CA . GLU B 1 39 ? -8.844 27.859 -1.946 1 95.12 39 GLU B CA 1
ATOM 3176 C C . GLU B 1 39 ? -9.727 27.25 -3.031 1 95.12 39 GLU B C 1
ATOM 3178 O O . GLU B 1 39 ? -9.789 27.75 -4.152 1 95.12 39 GLU B O 1
ATOM 3183 N N . ALA B 1 40 ? -10.383 26.172 -2.715 1 91.56 40 ALA B N 1
ATOM 3184 C CA . ALA B 1 40 ? -11.164 25.422 -3.703 1 91.56 40 ALA B CA 1
ATOM 3185 C C . ALA B 1 40 ? -12.562 26.016 -3.859 1 91.56 40 ALA B C 1
ATOM 3187 O O . ALA B 1 40 ? -13.383 25.5 -4.605 1 91.56 40 ALA B O 1
ATOM 3188 N N . GLY B 1 41 ? -12.859 27.078 -3.184 1 91.81 41 GLY B N 1
ATOM 3189 C CA . GLY B 1 41 ? -14.172 27.703 -3.219 1 91.81 41 GLY B CA 1
ATOM 3190 C C . GLY B 1 41 ? -14.992 27.438 -1.966 1 91.81 41 GLY B C 1
ATOM 3191 O O . GLY B 1 41 ? -14.812 26.422 -1.305 1 91.81 41 GLY B O 1
ATOM 3192 N N . GLY B 1 42 ? -15.789 28.297 -1.599 1 92.88 42 GLY B N 1
ATOM 3193 C CA . GLY B 1 42 ? -16.609 28.172 -0.401 1 92.88 42 GLY B CA 1
ATOM 3194 C C . GLY B 1 42 ? -16.016 28.891 0.8 1 92.88 42 GLY B C 1
ATOM 3195 O O . GLY B 1 42 ? -15.039 29.625 0.668 1 92.88 42 GLY B O 1
ATOM 3196 N N . ARG B 1 43 ? -16.719 28.672 1.873 1 95.81 43 ARG B N 1
ATOM 3197 C CA . ARG B 1 43 ? -16.344 29.375 3.086 1 95.81 43 ARG B CA 1
ATOM 3198 C C . ARG B 1 43 ? -16.766 28.609 4.332 1 95.81 43 ARG B C 1
ATOM 3200 O O . ARG B 1 43 ? -17.844 28.016 4.355 1 95.81 43 ARG B O 1
ATOM 3207 N N . ILE B 1 44 ? -15.914 28.531 5.312 1 97.62 44 ILE B N 1
ATOM 3208 C CA . ILE B 1 44 ? -16.312 28.125 6.656 1 97.62 44 ILE B CA 1
ATOM 3209 C C . ILE B 1 44 ? -16.625 29.375 7.492 1 97.62 44 ILE B C 1
ATOM 3211 O O . ILE B 1 44 ? -15.734 30.188 7.742 1 97.62 44 ILE B O 1
ATOM 3215 N N . PRO B 1 45 ? -17.828 29.5 7.891 1 97.19 45 PRO B N 1
ATOM 3216 C CA . PRO B 1 45 ? -18.281 30.766 8.461 1 97.19 45 PRO B CA 1
ATOM 3217 C C . PRO B 1 45 ? -17.594 31.094 9.789 1 97.19 45 PRO B C 1
ATOM 3219 O O . PRO B 1 45 ? -17.469 32.281 10.148 1 97.19 45 PRO B O 1
ATOM 3222 N N . SER B 1 46 ? -17.25 30.172 10.531 1 96.88 46 SER B N 1
ATOM 3223 C CA . SER B 1 46 ? -16.578 30.344 11.82 1 96.88 46 SER B CA 1
ATOM 3224 C C . SER B 1 46 ? -15.609 29.203 12.102 1 96.88 46 SER B C 1
ATOM 3226 O O . SER B 1 46 ? -16 28.047 12.125 1 96.88 46 SER B O 1
ATOM 3228 N N . VAL B 1 47 ? -14.367 29.625 12.328 1 98.44 47 VAL B N 1
ATOM 3229 C CA . VAL B 1 47 ? -13.344 28.625 12.609 1 98.44 47 VAL B CA 1
ATOM 3230 C C . VAL B 1 47 ? -12.812 28.812 14.031 1 98.44 47 VAL B C 1
ATOM 3232 O O . VAL B 1 47 ? -12.484 29.938 14.43 1 98.44 47 VAL B O 1
ATOM 3235 N N . ARG B 1 48 ? -12.852 27.797 14.789 1 98.19 48 ARG B N 1
ATOM 3236 C CA . ARG B 1 48 ? -12.195 27.734 16.094 1 98.19 48 ARG B CA 1
ATOM 3237 C C . ARG B 1 48 ? -10.938 26.859 16.016 1 98.19 48 ARG B C 1
ATOM 3239 O O . ARG B 1 48 ? -10.961 25.766 15.445 1 98.19 48 ARG B O 1
ATOM 3246 N N . VAL B 1 49 ? -9.859 27.359 16.578 1 98.81 49 VAL B N 1
ATOM 3247 C CA . VAL B 1 49 ? -8.594 26.641 16.562 1 98.81 49 VAL B CA 1
ATOM 3248 C C . VAL B 1 49 ? -8.25 26.172 17.969 1 98.81 49 VAL B C 1
ATOM 3250 O O . VAL B 1 49 ? -8.219 26.969 18.906 1 98.81 49 VAL B O 1
ATOM 3253 N N . ALA B 1 50 ? -8.117 24.875 18.141 1 98.81 50 ALA B N 1
ATOM 3254 C CA . ALA B 1 50 ? -7.531 24.328 19.359 1 98.81 50 ALA B CA 1
ATOM 3255 C C . ALA B 1 50 ? -6.008 24.266 19.266 1 98.81 50 ALA B C 1
ATOM 3257 O O . ALA B 1 50 ? -5.461 23.906 18.219 1 98.81 50 ALA B O 1
ATOM 3258 N N . TYR B 1 51 ? -5.316 24.703 20.266 1 98.88 51 TYR B N 1
ATOM 3259 C CA . TYR B 1 51 ? -3.859 24.703 20.266 1 98.88 51 TYR B CA 1
ATOM 3260 C C . TYR B 1 51 ? -3.318 24.562 21.688 1 98.88 51 TYR B C 1
ATOM 3262 O O . TYR B 1 51 ? -4.07 24.656 22.656 1 98.88 51 TYR B O 1
ATOM 3270 N N . GLU B 1 52 ? -2.105 24.172 21.812 1 98.81 52 GLU B N 1
ATOM 3271 C CA . GLU B 1 52 ? -1.377 24.172 23.078 1 98.81 52 GLU B CA 1
ATOM 3272 C C . GLU B 1 52 ? -0.155 25.078 23.016 1 98.81 52 GLU B C 1
ATOM 3274 O O . GLU B 1 52 ? 0.312 25.422 21.922 1 98.81 52 GLU B O 1
ATOM 3279 N N . THR B 1 53 ? 0.266 25.578 24.156 1 98.69 53 THR B N 1
ATOM 3280 C CA . THR B 1 53 ? 1.488 26.375 24.25 1 98.69 53 THR B CA 1
ATOM 3281 C C . THR B 1 53 ? 2.438 25.781 25.297 1 98.69 53 THR B C 1
ATOM 3283 O O . THR B 1 53 ? 2 25.141 26.25 1 98.69 53 THR B O 1
ATOM 3286 N N . PHE B 1 54 ? 3.678 25.938 25.047 1 98.56 54 PHE B N 1
ATOM 3287 C CA . PHE B 1 54 ? 4.746 25.5 25.938 1 98.56 54 PHE B CA 1
ATOM 3288 C C . PHE B 1 54 ? 5.805 26.594 26.078 1 98.56 54 PHE B C 1
ATOM 3290 O O . PHE B 1 54 ? 6.164 27.25 25.109 1 98.56 54 PHE B O 1
ATOM 3297 N N . GLY B 1 55 ? 6.246 26.828 27.266 1 98.31 55 GLY B N 1
ATOM 3298 C CA . GLY B 1 55 ? 7.176 27.922 27.516 1 98.31 55 GLY B CA 1
ATOM 3299 C C . GLY B 1 55 ? 6.484 29.266 27.703 1 98.31 55 GLY B C 1
ATOM 3300 O O . GLY B 1 55 ? 5.258 29.328 27.781 1 98.31 55 GLY B O 1
ATOM 3301 N N . GLU B 1 56 ? 7.312 30.297 27.906 1 98.06 56 GLU B N 1
ATOM 3302 C CA . GLU B 1 56 ? 6.801 31.641 28.172 1 98.06 56 GLU B CA 1
ATOM 3303 C C . GLU B 1 56 ? 7.156 32.594 27.031 1 98.06 56 GLU B C 1
ATOM 3305 O O . GLU B 1 56 ? 8.305 32.625 26.578 1 98.06 56 GLU B O 1
ATOM 3310 N N . ARG B 1 57 ? 6.156 33.312 26.672 1 97.81 57 ARG B N 1
ATOM 3311 C CA . ARG B 1 57 ? 6.363 34.281 25.594 1 97.81 57 ARG B CA 1
ATOM 3312 C C . ARG B 1 57 ? 7.152 35.469 26.094 1 97.81 57 ARG B C 1
ATOM 3314 O O . ARG B 1 57 ? 6.867 36.031 27.156 1 97.81 57 ARG B O 1
ATOM 3321 N N . ASP B 1 58 ? 8.109 35.906 25.312 1 96.94 58 ASP B N 1
ATOM 3322 C CA . ASP B 1 58 ? 8.836 37.125 25.594 1 96.94 58 ASP B CA 1
ATOM 3323 C C . ASP B 1 58 ? 7.941 38.344 25.406 1 96.94 58 ASP B C 1
ATOM 3325 O O . ASP B 1 58 ? 6.992 38.312 24.625 1 96.94 58 ASP B O 1
ATOM 3329 N N . PRO B 1 59 ? 8.258 39.375 26.062 1 94 59 PRO B N 1
ATOM 3330 C CA . PRO B 1 59 ? 7.461 40.594 25.906 1 94 59 PRO B CA 1
ATOM 3331 C C . PRO B 1 59 ? 7.398 41.094 24.469 1 94 59 PRO B C 1
ATOM 3333 O O . PRO B 1 59 ? 6.359 41.562 24.031 1 94 59 PRO B O 1
ATOM 3336 N N . ASP B 1 60 ? 8.461 40.938 23.781 1 92 60 ASP B N 1
ATOM 3337 C CA . ASP B 1 60 ? 8.477 41.406 22.391 1 92 60 ASP B CA 1
ATOM 3338 C C . ASP B 1 60 ? 7.93 40.344 21.453 1 92 60 ASP B C 1
ATOM 3340 O O . ASP B 1 60 ? 7.777 40.562 20.25 1 92 60 ASP B O 1
ATOM 3344 N N . GLY B 1 61 ? 7.684 39.188 21.953 1 92.31 61 GLY B N 1
ATOM 3345 C CA . GLY B 1 61 ? 7.121 38.094 21.172 1 92.31 61 GLY B CA 1
ATOM 3346 C C . GLY B 1 61 ? 8.133 37.438 20.25 1 92.31 61 GLY B C 1
ATOM 3347 O O . GLY B 1 61 ? 7.77 36.625 19.406 1 92.31 61 GLY B O 1
ATOM 3348 N N . GLY B 1 62 ? 9.414 37.812 20.375 1 94.75 62 GLY B N 1
ATOM 3349 C CA . GLY B 1 62 ? 10.43 37.406 19.422 1 94.75 62 GLY B CA 1
ATOM 3350 C C . GLY B 1 62 ? 10.828 35.938 19.578 1 94.75 62 GLY B C 1
ATOM 3351 O O . GLY B 1 62 ? 11.469 35.375 18.688 1 94.75 62 GLY B O 1
ATOM 3352 N N . ASN B 1 63 ? 10.359 35.25 20.609 1 97.94 63 ASN B N 1
ATOM 3353 C CA . ASN B 1 63 ? 10.812 33.875 20.859 1 97.94 63 ASN B CA 1
ATOM 3354 C C . ASN B 1 63 ? 9.727 32.844 20.547 1 97.94 63 ASN B C 1
ATOM 3356 O O . ASN B 1 63 ? 9.789 31.719 21 1 97.94 63 ASN B O 1
ATOM 3360 N N . ALA B 1 64 ? 8.672 33.219 19.75 1 98.75 64 ALA B N 1
ATOM 3361 C CA . ALA B 1 64 ? 7.559 32.344 19.453 1 98.75 64 ALA B CA 1
ATOM 3362 C C . ALA B 1 64 ? 7.93 31.359 18.328 1 98.75 64 ALA B C 1
ATOM 3364 O O . ALA B 1 64 ? 8.438 31.766 17.281 1 98.75 64 ALA B O 1
ATOM 3365 N N . VAL B 1 65 ? 7.734 30.062 18.578 1 98.88 65 VAL B N 1
ATOM 3366 C CA . VAL B 1 65 ? 8.008 28.984 17.609 1 98.88 65 VAL B CA 1
ATOM 3367 C C . VAL B 1 65 ? 6.719 28.234 17.312 1 98.88 65 VAL B C 1
ATOM 3369 O O . VAL B 1 65 ? 6 27.812 18.219 1 98.88 65 VAL B O 1
ATOM 3372 N N . LEU B 1 66 ? 6.387 28.078 16.031 1 98.94 66 LEU B N 1
ATOM 3373 C CA . LEU B 1 66 ? 5.219 27.328 15.594 1 98.94 66 LEU B CA 1
ATOM 3374 C C . LEU B 1 66 ? 5.605 25.891 15.234 1 98.94 66 LEU B C 1
ATOM 3376 O O . LEU B 1 66 ? 6.504 25.672 14.422 1 98.94 66 LEU B O 1
ATOM 3380 N N . VAL B 1 67 ? 5.004 24.891 15.875 1 98.94 67 VAL B N 1
ATOM 3381 C CA . VAL B 1 67 ? 5.25 23.484 15.57 1 98.94 67 VAL B CA 1
ATOM 3382 C C . VAL B 1 67 ? 3.988 22.859 14.984 1 98.94 67 VAL B C 1
ATOM 3384 O O . VAL B 1 67 ? 2.924 22.891 15.609 1 98.94 67 VAL B O 1
ATOM 3387 N N . LEU B 1 68 ? 4.109 22.312 13.797 1 98.88 68 LEU B N 1
ATOM 3388 C CA . LEU B 1 68 ? 2.979 21.781 13.047 1 98.88 68 LEU B CA 1
ATOM 3389 C C . LEU B 1 68 ? 3.031 20.25 12.984 1 98.88 68 LEU B C 1
ATOM 3391 O O . LEU B 1 68 ? 4.031 19.672 12.547 1 98.88 68 LEU B O 1
ATOM 3395 N N . HIS B 1 69 ? 1.972 19.609 13.398 1 98.5 69 HIS B N 1
ATOM 3396 C CA . HIS B 1 69 ? 1.961 18.156 13.547 1 98.5 69 HIS B CA 1
ATOM 3397 C C . HIS B 1 69 ? 1.664 17.484 12.219 1 98.5 69 HIS B C 1
ATOM 3399 O O . HIS B 1 69 ? 1.152 18.109 11.289 1 98.5 69 HIS B O 1
ATOM 3405 N N . ALA B 1 70 ? 2.033 16.203 12.148 1 98 70 ALA B N 1
ATOM 3406 C CA . ALA B 1 70 ? 1.771 15.352 11 1 98 70 ALA B CA 1
ATOM 3407 C C . ALA B 1 70 ? 0.31 14.922 10.953 1 98 70 ALA B C 1
ATOM 3409 O O . ALA B 1 70 ? -0.492 15.336 11.797 1 98 70 ALA B O 1
ATOM 3410 N N . LEU B 1 71 ? -0.077 14.102 9.992 1 97 71 LEU B N 1
ATOM 3411 C CA . LEU B 1 71 ? -1.441 13.742 9.625 1 97 71 LEU B CA 1
ATOM 3412 C C . LEU B 1 71 ? -2.234 13.297 10.844 1 97 71 LEU B C 1
ATOM 3414 O O . LEU B 1 71 ? -3.357 13.758 11.062 1 97 71 LEU B O 1
ATOM 3418 N N . THR B 1 72 ? -1.662 12.438 11.68 1 94.44 72 THR B N 1
ATOM 3419 C CA . THR B 1 72 ? -2.449 11.812 12.734 1 94.44 72 THR B CA 1
ATOM 3420 C C . THR B 1 72 ? -2.047 12.352 14.102 1 94.44 72 THR B C 1
ATOM 3422 O O . THR B 1 72 ? -2.383 11.766 15.133 1 94.44 72 THR B O 1
ATOM 3425 N N . GLY B 1 73 ? -1.256 13.43 14.109 1 96.06 73 GLY B N 1
ATOM 3426 C CA . GLY B 1 73 ? -0.859 14.047 15.367 1 96.06 73 GLY B CA 1
ATOM 3427 C C . GLY B 1 73 ? -1.873 15.047 15.891 1 96.06 73 GLY B C 1
ATOM 3428 O O . GLY B 1 73 ? -3.031 1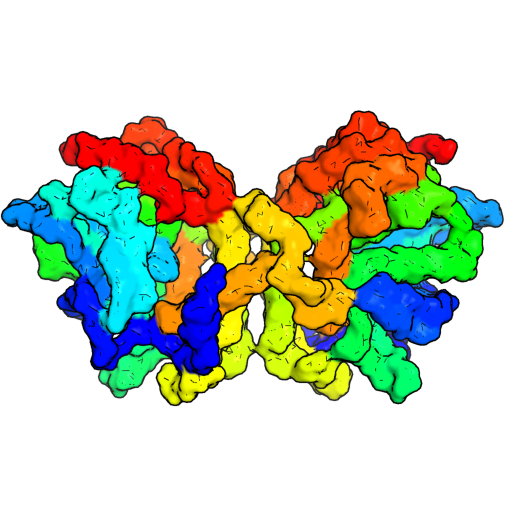5.039 15.469 1 96.06 73 GLY B O 1
ATOM 3429 N N . ASP B 1 74 ? -1.445 15.711 16.875 1 97.5 74 ASP B N 1
ATOM 3430 C CA . ASP B 1 74 ? -2.246 16.766 17.484 1 97.5 74 ASP B CA 1
ATOM 3431 C C . ASP B 1 74 ? -1.359 17.781 18.203 1 97.5 74 ASP B C 1
ATOM 3433 O O . ASP B 1 74 ? -0.137 17.766 18.047 1 97.5 74 ASP B O 1
ATOM 3437 N N . SER B 1 75 ? -1.972 18.703 18.875 1 98.38 75 SER B N 1
ATOM 3438 C CA . SER B 1 75 ? -1.269 19.828 19.484 1 98.38 75 SER B CA 1
ATOM 3439 C C . SER B 1 75 ? -0.441 19.391 20.688 1 98.38 75 SER B C 1
ATOM 3441 O O . SER B 1 75 ? 0.395 20.141 21.188 1 98.38 75 SER B O 1
ATOM 3443 N N . HIS B 1 76 ? -0.615 18.141 21.141 1 98.31 76 HIS B N 1
ATOM 3444 C CA . HIS B 1 76 ? 0 17.688 22.375 1 98.31 76 HIS B CA 1
ATOM 3445 C C . HIS B 1 76 ? 1.431 17.203 22.141 1 98.31 76 HIS B C 1
ATOM 3447 O O . HIS B 1 76 ? 1.679 16.016 22 1 98.31 76 HIS B O 1
ATOM 3453 N N . LEU B 1 77 ? 2.363 18.156 22.234 1 98.19 77 LEU B N 1
ATOM 3454 C CA . LEU B 1 77 ? 3.76 17.875 21.922 1 98.19 77 LEU B CA 1
ATOM 3455 C C . LEU B 1 77 ? 4.441 17.141 23.078 1 98.19 77 LEU B C 1
ATOM 3457 O O . LEU B 1 77 ? 5.375 16.359 22.859 1 98.19 77 LEU B O 1
ATOM 3461 N N . ARG B 1 78 ? 4.043 17.484 24.234 1 96.56 78 ARG B N 1
ATOM 3462 C CA . ARG B 1 78 ? 4.652 16.938 25.438 1 96.56 78 ARG B CA 1
ATOM 3463 C C . ARG B 1 78 ? 3.637 16.844 26.578 1 96.56 78 ARG B C 1
ATOM 3465 O O . ARG B 1 78 ? 2.688 17.625 26.625 1 96.56 78 ARG B O 1
ATOM 3472 N N . GLY B 1 79 ? 3.877 15.906 27.484 1 96.06 79 GLY B N 1
ATOM 3473 C CA . GLY B 1 79 ? 2.99 15.703 28.609 1 96.06 79 GLY B CA 1
ATOM 3474 C C . GLY B 1 79 ? 2.285 14.359 28.594 1 96.06 79 GLY B C 1
ATOM 3475 O O . GLY B 1 79 ? 2.344 13.641 27.578 1 96.06 79 GLY B O 1
ATOM 3476 N N . PRO B 1 80 ? 1.694 13.945 29.656 1 95.06 80 PRO B N 1
ATOM 3477 C CA . PRO B 1 80 ? 1.037 12.641 29.734 1 95.06 80 PRO B CA 1
ATOM 3478 C C . PRO B 1 80 ? -0.318 12.617 29.031 1 95.06 80 PRO B C 1
ATOM 3480 O O . PRO B 1 80 ? -0.89 13.672 28.75 1 95.06 80 PRO B O 1
ATOM 3483 N N . ALA B 1 81 ? -0.724 11.422 28.703 1 94.38 81 ALA B N 1
ATOM 3484 C CA . ALA B 1 81 ? -2.123 11.234 28.328 1 94.38 81 ALA B CA 1
ATOM 3485 C C . ALA B 1 81 ? -3.049 11.5 29.5 1 94.38 81 ALA B C 1
ATOM 3487 O O . ALA B 1 81 ? -2.594 11.578 30.656 1 94.38 81 ALA B O 1
ATOM 3488 N N . GLY B 1 82 ? -4.301 11.672 29.297 1 92 82 GLY B N 1
ATOM 3489 C CA . GLY B 1 82 ? -5.309 11.914 30.312 1 92 82 GLY B CA 1
ATOM 3490 C C . GLY B 1 82 ? -6.703 12.102 29.75 1 92 82 GLY B C 1
ATOM 3491 O O . GLY B 1 82 ? -6.934 11.852 28.562 1 92 82 GLY B O 1
ATOM 3492 N N . PRO B 1 83 ? -7.668 12.406 30.625 1 94.19 83 PRO B N 1
ATOM 3493 C CA . PRO B 1 83 ? -9.016 12.664 30.125 1 94.19 83 PRO B CA 1
ATOM 3494 C C . PRO B 1 83 ? -9.039 13.727 29.031 1 94.19 83 PRO B C 1
ATOM 3496 O O . PRO B 1 83 ? -8.539 14.836 29.219 1 94.19 83 PRO B O 1
ATOM 3499 N N . GLY B 1 84 ? -9.562 13.336 27.859 1 94.44 84 GLY B N 1
ATOM 3500 C CA . GLY B 1 84 ? -9.641 14.242 26.719 1 94.44 84 GLY B CA 1
ATOM 3501 C C . GLY B 1 84 ? -8.383 14.242 25.875 1 94.44 84 GLY B C 1
ATOM 3502 O O . GLY B 1 84 ? -8.344 14.883 24.828 1 94.44 84 GLY B O 1
ATOM 3503 N N . GLN B 1 85 ? -7.324 13.633 26.391 1 95.62 85 GLN B N 1
ATOM 3504 C CA . GLN B 1 85 ? -6.062 13.484 25.672 1 95.62 85 GLN B CA 1
ATOM 3505 C C . GLN B 1 85 ? -5.617 12.023 25.641 1 95.62 85 GLN B C 1
ATOM 3507 O O . GLN B 1 85 ? -4.883 11.57 26.516 1 95.62 85 GLN B O 1
ATOM 3512 N N . PRO B 1 86 ? -5.984 11.406 24.562 1 89.81 86 PRO B N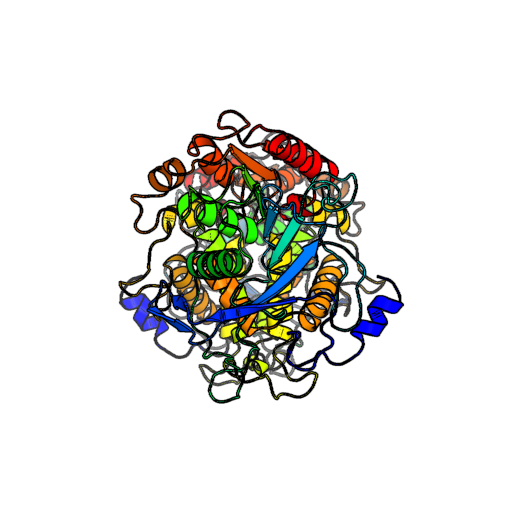 1
ATOM 3513 C CA . PRO B 1 86 ? -5.871 9.945 24.547 1 89.81 86 PRO B CA 1
ATOM 3514 C C . PRO B 1 86 ? -4.422 9.469 24.531 1 89.81 86 PRO B C 1
ATOM 3516 O O . PRO B 1 86 ? -4.133 8.352 24.969 1 89.81 86 PRO B O 1
ATOM 3519 N N . THR B 1 87 ? -3.518 10.25 24.016 1 92.31 87 THR B N 1
ATOM 3520 C CA . THR B 1 87 ? -2.123 9.836 23.906 1 92.31 87 THR B CA 1
ATOM 3521 C C . THR B 1 87 ? -1.202 10.867 24.547 1 92.31 87 THR B C 1
ATOM 3523 O O . THR B 1 87 ? -1.562 12.047 24.672 1 92.31 87 THR B O 1
ATOM 3526 N N . GLY B 1 88 ? -0.06 10.375 25 1 94.94 88 GLY B N 1
ATOM 3527 C CA . GLY B 1 88 ? 0.951 11.305 25.469 1 94.94 88 GLY B CA 1
ATOM 3528 C C . GLY B 1 88 ? 1.543 12.164 24.375 1 94.94 88 GLY B C 1
ATOM 3529 O O . GLY B 1 88 ? 1.247 11.953 23.188 1 94.94 88 GLY B O 1
ATOM 3530 N N . GLY B 1 89 ? 2.348 13.125 24.844 1 96.38 89 GLY B N 1
ATOM 3531 C CA . GLY B 1 89 ? 2.988 14.008 23.891 1 96.38 89 GLY B CA 1
ATOM 3532 C C . GLY B 1 89 ? 3.826 13.258 22.859 1 96.38 89 GLY B C 1
ATOM 3533 O O . GLY B 1 89 ? 4.578 12.352 23.219 1 96.38 89 GLY B O 1
ATOM 3534 N N . TRP B 1 90 ? 3.703 13.641 21.625 1 95.62 90 TRP B N 1
ATOM 3535 C CA . TRP B 1 90 ? 4.301 12.844 20.562 1 95.62 90 TRP B CA 1
ATOM 3536 C C . TRP B 1 90 ? 5.723 13.312 20.266 1 95.62 90 TRP B C 1
ATOM 3538 O O . TRP B 1 90 ? 6.461 12.641 19.531 1 95.62 90 TRP B O 1
ATOM 3548 N N . TRP B 1 91 ? 6.129 14.438 20.828 1 97.75 91 TRP B N 1
ATOM 3549 C CA . TRP B 1 91 ? 7.453 14.953 20.484 1 97.75 91 TRP B CA 1
ATOM 3550 C C . TRP B 1 91 ? 8.227 15.336 21.75 1 97.75 91 TRP B C 1
ATOM 3552 O O . TRP B 1 91 ? 8.969 16.328 21.75 1 97.75 91 TRP B O 1
ATOM 3562 N N . SER B 1 92 ? 8.102 14.594 22.797 1 95.88 92 SER B N 1
ATOM 3563 C CA . SER B 1 92 ? 8.656 14.883 24.125 1 95.88 92 SER B CA 1
ATOM 3564 C C . SER B 1 92 ? 10.18 14.812 24.094 1 95.88 92 SER B C 1
ATOM 3566 O O . SER B 1 92 ? 10.844 15.367 24.984 1 95.88 92 SER B O 1
ATOM 3568 N N . GLY B 1 93 ? 10.758 14.172 23.109 1 96.75 93 GLY B N 1
ATOM 3569 C CA . GLY B 1 93 ? 12.203 14.078 23 1 96.75 93 GLY B CA 1
ATOM 3570 C C . GLY B 1 93 ? 12.836 15.297 22.359 1 96.75 93 GLY B C 1
ATOM 3571 O O . GLY B 1 93 ? 14.055 15.477 22.406 1 96.75 93 GLY B O 1
ATOM 3572 N N . ILE B 1 94 ? 12.062 16.219 21.812 1 98.31 94 ILE B N 1
ATOM 3573 C CA . ILE B 1 94 ? 12.547 17.344 21.031 1 98.31 94 ILE B CA 1
ATOM 3574 C C . ILE B 1 94 ? 12.125 18.656 21.703 1 98.31 94 ILE B C 1
ATOM 3576 O O . ILE B 1 94 ? 12.867 19.641 21.703 1 98.31 94 ILE B O 1
ATOM 3580 N N . VAL B 1 95 ? 10.914 18.656 22.312 1 98.56 95 VAL B N 1
ATOM 3581 C CA . VAL B 1 95 ? 10.328 19.875 22.891 1 98.56 95 VAL B CA 1
ATOM 3582 C C . VAL B 1 95 ? 10.32 19.781 24.406 1 98.56 95 VAL B C 1
ATOM 3584 O O . VAL B 1 95 ? 9.719 18.859 24.969 1 98.56 95 VAL B O 1
ATOM 3587 N N . GLY B 1 96 ? 10.961 20.641 25.031 1 98.12 96 GLY B N 1
ATOM 3588 C CA . GLY B 1 96 ? 11.016 20.672 26.484 1 98.12 96 GLY B CA 1
ATOM 3589 C C . GLY B 1 96 ? 12.227 21.406 27.031 1 98.12 96 GLY B C 1
ATOM 3590 O O . GLY B 1 96 ? 13.078 21.844 26.25 1 98.12 96 GLY B O 1
ATOM 3591 N N . PRO B 1 97 ? 12.266 21.516 28.328 1 97.88 97 PRO B N 1
ATOM 3592 C CA . PRO B 1 97 ? 13.406 22.219 28.922 1 97.88 97 PRO B CA 1
ATOM 3593 C C . PRO B 1 97 ? 14.742 21.547 28.594 1 97.88 97 PRO B C 1
ATOM 3595 O O . PRO B 1 97 ? 14.914 20.359 28.844 1 97.88 97 PRO B O 1
ATOM 3598 N N . GLY B 1 98 ? 15.625 22.312 28.031 1 97.31 98 GLY B N 1
ATOM 3599 C CA . GLY B 1 98 ? 16.969 21.828 27.75 1 97.31 98 GLY B CA 1
ATOM 3600 C C . GLY B 1 98 ? 17.047 20.984 26.5 1 97.31 98 GLY B C 1
ATOM 3601 O O . GLY B 1 98 ? 18.125 20.484 26.141 1 97.31 98 GLY B O 1
ATOM 3602 N N . LEU B 1 99 ? 15.984 20.781 25.828 1 98.19 99 LEU B N 1
ATOM 3603 C CA . LEU B 1 99 ? 15.961 19.969 24.625 1 98.19 99 LEU B CA 1
ATOM 3604 C C . LEU B 1 99 ? 16.156 20.812 23.375 1 98.19 99 LEU B C 1
ATOM 3606 O O . LEU B 1 99 ? 16.531 21.984 23.469 1 98.19 99 LEU B O 1
ATOM 3610 N N . ALA B 1 100 ? 16.109 20.25 22.172 1 98.31 100 ALA B N 1
ATOM 3611 C CA . ALA B 1 100 ? 16.406 20.938 20.922 1 98.31 100 ALA B CA 1
ATOM 3612 C C . ALA B 1 100 ? 15.523 22.172 20.75 1 98.31 100 ALA B C 1
ATOM 3614 O O . ALA B 1 100 ? 16 23.234 20.359 1 98.31 100 ALA B O 1
ATOM 3615 N N . ILE B 1 101 ? 14.219 22 20.953 1 98.62 101 ILE B N 1
ATOM 3616 C CA . ILE B 1 101 ? 13.312 23.125 21.125 1 98.62 101 ILE B CA 1
ATOM 3617 C C . ILE B 1 101 ? 13.094 23.406 22.609 1 98.62 101 ILE B C 1
ATOM 3619 O O . ILE B 1 101 ? 12.156 22.875 23.203 1 98.62 101 ILE B O 1
ATOM 3623 N N . ASP B 1 102 ? 13.922 24.219 23.109 1 98.5 102 ASP B N 1
ATOM 3624 C CA . ASP B 1 102 ? 14.062 24.453 24.547 1 98.5 102 ASP B CA 1
ATOM 3625 C C . ASP B 1 102 ? 12.984 25.391 25.062 1 98.5 102 ASP B C 1
ATOM 3627 O O . ASP B 1 102 ? 13.07 26.609 24.875 1 98.5 102 ASP B O 1
ATOM 3631 N N . THR B 1 103 ? 12.078 24.906 25.844 1 98.31 103 THR B N 1
ATOM 3632 C CA . THR B 1 103 ? 10.938 25.688 26.297 1 98.31 103 THR B CA 1
ATOM 3633 C C . THR B 1 103 ? 11.344 26.656 27.391 1 98.31 103 THR B C 1
ATOM 3635 O O . THR B 1 103 ? 10.539 27.469 27.844 1 98.31 103 THR B O 1
ATOM 3638 N N . ASP B 1 104 ? 12.578 26.562 27.797 1 98.06 104 ASP B N 1
ATOM 3639 C CA . ASP B 1 104 ? 13.125 27.625 28.656 1 98.06 104 ASP B CA 1
ATOM 3640 C C . ASP B 1 104 ? 13.492 28.859 27.844 1 98.06 104 ASP B C 1
ATOM 3642 O O . ASP B 1 104 ? 13.664 29.938 28.391 1 98.06 104 ASP B O 1
ATOM 3646 N N . ARG B 1 105 ? 13.617 28.703 26.594 1 97.56 105 ARG B N 1
ATOM 3647 C CA . ARG B 1 105 ? 14.055 29.781 25.688 1 97.56 105 ARG B CA 1
ATOM 3648 C C . ARG B 1 105 ? 12.938 30.172 24.734 1 97.56 105 ARG B C 1
ATOM 3650 O O . ARG B 1 105 ? 12.789 31.344 24.406 1 97.56 105 ARG B O 1
ATOM 3657 N N . TRP B 1 106 ? 12.258 29.219 24.281 1 98.5 106 TRP B N 1
ATOM 3658 C CA . TRP B 1 106 ? 11.273 29.422 23.219 1 98.5 106 TRP B CA 1
ATOM 3659 C C . TRP B 1 106 ? 9.852 29.297 23.766 1 98.5 106 TRP B C 1
ATOM 3661 O O . TRP B 1 106 ? 9.586 28.484 24.641 1 98.5 106 TRP B O 1
ATOM 3671 N N . PHE B 1 107 ? 8.977 30.109 23.266 1 98.69 107 PHE B N 1
ATOM 3672 C CA . PHE B 1 107 ? 7.535 29.984 23.438 1 98.69 107 PHE B CA 1
ATOM 3673 C C . PHE B 1 107 ? 6.922 29.203 22.266 1 98.69 107 PHE B C 1
ATOM 3675 O O . PHE B 1 107 ? 6.781 29.734 21.172 1 98.69 107 PHE B O 1
ATOM 3682 N N . VAL B 1 108 ? 6.5 28 22.547 1 98.88 108 VAL B N 1
ATOM 3683 C CA . VAL B 1 108 ? 6.082 27.078 21.484 1 98.88 108 VAL B CA 1
ATOM 3684 C C . VAL B 1 108 ? 4.559 27.094 21.375 1 98.88 108 VAL B C 1
ATOM 3686 O O . VAL B 1 108 ? 3.852 26.984 22.375 1 98.88 108 VAL B O 1
ATOM 3689 N N . VAL B 1 109 ? 4.047 27.281 20.188 1 98.88 109 VAL B N 1
ATOM 3690 C CA . VAL B 1 109 ? 2.627 27.172 19.875 1 98.88 109 VAL B CA 1
ATOM 3691 C C . VAL B 1 109 ? 2.396 25.984 18.938 1 98.88 109 VAL B C 1
ATOM 3693 O O . VAL B 1 109 ? 3.062 25.875 17.906 1 98.88 109 VAL B O 1
ATOM 3696 N N . ALA B 1 110 ? 1.52 25.062 19.266 1 98.94 110 ALA B N 1
ATOM 3697 C CA . ALA B 1 110 ? 1.159 23.906 18.453 1 98.94 110 ALA B CA 1
ATOM 3698 C C . ALA B 1 110 ? -0.345 23.859 18.203 1 98.94 110 ALA B C 1
ATOM 3700 O O . ALA B 1 110 ? -1.11 23.438 19.078 1 98.94 110 ALA B O 1
ATOM 3701 N N . PRO B 1 111 ? -0.805 24.234 17.062 1 98.88 111 PRO B N 1
ATOM 3702 C CA . PRO B 1 111 ? -2.236 24.172 16.75 1 98.88 111 PRO B CA 1
ATOM 3703 C C . PRO B 1 111 ? -2.652 22.828 16.141 1 98.88 111 PRO B C 1
ATOM 3705 O O . PRO B 1 111 ? -1.873 22.203 15.414 1 98.88 111 PRO B O 1
ATOM 3708 N N . ASN B 1 112 ? -3.83 22.391 16.438 1 98.75 112 ASN B N 1
ATOM 3709 C CA . ASN B 1 112 ? -4.461 21.344 15.641 1 98.75 112 ASN B CA 1
ATOM 3710 C C . ASN B 1 112 ? -4.934 21.875 14.289 1 98.75 112 ASN B C 1
ATOM 3712 O O . ASN B 1 112 ? -5.43 22.984 14.195 1 98.75 112 ASN B O 1
ATOM 3716 N N . MET B 1 113 ? -4.773 21.141 13.273 1 98.44 113 MET B N 1
ATOM 3717 C CA . MET B 1 113 ? -4.977 21.656 11.922 1 98.44 113 MET B CA 1
ATOM 3718 C C . MET B 1 113 ? -6.461 21.672 11.57 1 98.44 113 MET B C 1
ATOM 3720 O O . MET B 1 113 ? -7.242 20.875 12.094 1 98.44 113 MET B O 1
ATOM 3724 N N . LEU B 1 114 ? -6.832 22.594 10.711 1 98.81 114 LEU B N 1
ATOM 3725 C CA . LEU B 1 114 ? -8.172 22.656 10.125 1 98.81 114 LEU B CA 1
ATOM 3726 C C . LEU B 1 114 ? -8.539 21.328 9.477 1 98.81 114 LEU B C 1
ATOM 3728 O O . LEU B 1 114 ? -7.754 20.766 8.711 1 98.81 114 LEU B O 1
ATOM 3732 N N . GLY B 1 115 ? -9.711 20.844 9.719 1 98.62 115 GLY B N 1
ATOM 3733 C CA . GLY B 1 115 ? -10.148 19.562 9.188 1 98.62 115 GLY B CA 1
ATOM 3734 C C . GLY B 1 115 ? -9.82 18.391 10.094 1 98.62 115 GLY B C 1
ATOM 3735 O O . GLY B 1 115 ? -10.266 17.266 9.844 1 98.62 115 GLY B O 1
ATOM 3736 N N . GLY B 1 116 ? -8.992 18.625 11.188 1 98.38 116 GLY B N 1
ATOM 3737 C CA . GLY B 1 116 ? -8.648 17.594 12.141 1 98.38 116 GLY B CA 1
ATOM 3738 C C . GLY B 1 116 ? -9.789 17.219 13.07 1 98.38 116 GLY B C 1
ATOM 3739 O O . GLY B 1 116 ? -10.938 17.609 12.828 1 98.38 116 GLY B O 1
ATOM 3740 N N . CYS B 1 117 ? -9.492 16.422 14.133 1 98.31 117 CYS B N 1
ATOM 3741 C CA . CYS B 1 117 ? -10.594 15.953 14.969 1 98.31 117 CYS B CA 1
ATOM 3742 C C . CYS B 1 117 ? -10.258 16.094 16.453 1 98.31 117 CYS B C 1
ATOM 3744 O O . CYS B 1 117 ? -10.805 15.367 17.281 1 98.31 117 CYS B O 1
ATOM 3746 N N . GLN B 1 118 ? -9.336 16.984 16.719 1 97.88 118 GLN B N 1
ATOM 3747 C CA . GLN B 1 118 ? -8.953 17.156 18.109 1 97.88 118 GLN B CA 1
ATOM 3748 C C . GLN B 1 118 ? -9.18 18.594 18.562 1 97.88 118 GLN B C 1
ATOM 3750 O O . GLN B 1 118 ? -8.344 19.172 19.266 1 97.88 118 GLN B O 1
ATOM 3755 N N . GLY B 1 119 ? -10.227 19.188 18.094 1 97.44 119 GLY B N 1
ATOM 3756 C CA . GLY B 1 119 ? -10.664 20.453 18.672 1 97.44 119 GLY B CA 1
ATOM 3757 C C . GLY B 1 119 ? -10.773 21.562 17.641 1 97.44 119 GLY B C 1
ATOM 3758 O O . GLY B 1 119 ? -11.711 22.359 17.688 1 97.44 119 GLY B O 1
ATOM 3759 N N . THR B 1 120 ? -9.789 21.641 16.734 1 98.62 120 THR B N 1
ATOM 3760 C CA . THR B 1 120 ? -9.922 22.594 15.641 1 98.62 120 THR B CA 1
ATOM 3761 C C . THR B 1 120 ? -11.07 22.203 14.719 1 98.62 120 THR B C 1
ATOM 3763 O O . THR B 1 120 ? -11.32 21.016 14.508 1 98.62 120 THR B O 1
ATOM 3766 N N . THR B 1 121 ? -11.734 23.219 14.117 1 98.62 121 THR B N 1
ATOM 3767 C CA . THR B 1 121 ? -12.914 23 13.297 1 98.62 121 THR B CA 1
ATOM 3768 C C . THR B 1 121 ? -12.648 21.938 12.242 1 98.62 121 THR B C 1
ATOM 3770 O O . THR B 1 121 ? -11.664 22.016 11.508 1 98.62 121 THR B O 1
ATOM 3773 N N . GLY B 1 122 ? -13.438 20.922 12.203 1 98.38 122 GLY B N 1
ATOM 3774 C CA . GLY B 1 122 ? -13.406 19.812 11.258 1 98.38 122 GLY B CA 1
ATOM 3775 C C . GLY B 1 122 ? -14.742 19.109 11.117 1 98.38 122 GLY B C 1
ATOM 3776 O O . GLY B 1 122 ? -15.773 19.625 11.562 1 98.38 122 GLY B O 1
ATOM 3777 N N . PRO B 1 123 ? -14.758 18 10.5 1 98.12 123 PRO B N 1
ATOM 3778 C CA . PRO B 1 123 ? -16.016 17.281 10.242 1 98.12 123 PRO B CA 1
ATOM 3779 C C . PRO B 1 123 ? -16.797 17 11.523 1 98.12 123 PRO B C 1
ATOM 3781 O O . PRO B 1 123 ? -18.031 17 11.508 1 98.12 123 PRO B O 1
ATOM 3784 N N . ALA B 1 124 ? -16.141 16.766 12.641 1 97.38 124 ALA B N 1
ATOM 3785 C CA . ALA B 1 124 ? -16.812 16.391 13.883 1 97.38 124 ALA B CA 1
ATOM 3786 C C . ALA B 1 124 ? -17.344 17.625 14.617 1 97.38 124 ALA B C 1
ATOM 3788 O O . ALA B 1 124 ? -18.094 17.5 15.578 1 97.38 124 ALA B O 1
ATOM 3789 N N . SER B 1 125 ? -16.938 18.844 14.219 1 97.19 125 SER B N 1
ATOM 3790 C CA . SER B 1 125 ? -17.406 20.078 14.828 1 97.19 125 SER B CA 1
ATOM 3791 C C . SER B 1 125 ? -18.844 20.391 14.422 1 97.19 125 SER B C 1
ATOM 3793 O O . SER B 1 125 ? -19.328 19.875 13.414 1 97.19 125 SER B O 1
ATOM 3795 N N . LEU B 1 126 ? -19.5 21.219 15.219 1 95.25 126 LEU B N 1
ATOM 3796 C CA . LEU B 1 126 ? -20.875 21.609 14.914 1 95.25 126 LEU B CA 1
ATOM 3797 C C . LEU B 1 126 ? -20.906 22.672 13.82 1 95.25 126 LEU B C 1
ATOM 3799 O O . LEU B 1 126 ? -20.172 23.672 13.891 1 95.25 126 LEU B O 1
ATOM 3803 N N . ALA B 1 127 ? -21.75 22.438 12.883 1 94.69 127 ALA B N 1
ATOM 3804 C CA . ALA B 1 127 ? -22.047 23.422 11.859 1 94.69 127 ALA B CA 1
ATOM 3805 C C . ALA B 1 127 ? -23.062 24.453 12.359 1 94.69 127 ALA B C 1
ATOM 3807 O O . ALA B 1 127 ? -23.562 24.344 13.484 1 94.69 127 ALA B O 1
ATOM 3808 N N . PRO B 1 128 ? -23.297 25.469 11.547 1 93 128 PRO B N 1
ATOM 3809 C CA . PRO B 1 128 ? -24.219 26.516 11.992 1 93 128 PRO B CA 1
ATOM 3810 C C . PRO B 1 128 ? -25.609 25.984 12.352 1 93 128 PRO B C 1
ATOM 3812 O O . PRO B 1 128 ? -26.312 26.578 13.172 1 93 128 PRO B O 1
ATOM 3815 N N . ASP B 1 129 ? -26 24.891 11.828 1 94.44 129 ASP B N 1
ATOM 3816 C CA . ASP B 1 129 ? -27.328 24.344 12.094 1 94.44 129 ASP B CA 1
ATOM 3817 C C . ASP B 1 129 ? -27.328 23.484 13.359 1 94.44 129 ASP B C 1
ATOM 3819 O O . ASP B 1 129 ? -28.344 22.906 13.719 1 94.44 129 ASP B O 1
ATOM 3823 N N . GLY B 1 130 ? -26.203 23.312 13.961 1 93 130 GLY B N 1
ATOM 3824 C CA . GLY B 1 130 ? -26.141 22.625 15.242 1 93 130 GLY B CA 1
ATOM 3825 C C . GLY B 1 130 ? -25.797 21.156 15.117 1 93 130 GLY B C 1
ATOM 3826 O O . GLY B 1 130 ? -25.609 20.469 16.125 1 93 130 GLY B O 1
ATOM 3827 N N . ALA B 1 131 ? -25.797 20.719 13.938 1 94.12 131 ALA B N 1
ATOM 3828 C CA . ALA B 1 131 ? -25.344 19.344 13.688 1 94.12 131 ALA B CA 1
ATOM 3829 C C . ALA B 1 131 ? -23.891 19.312 13.258 1 94.12 131 ALA B C 1
ATOM 3831 O O . ALA B 1 131 ? -23.328 20.328 12.836 1 94.12 131 ALA B O 1
ATOM 3832 N N . GLU B 1 132 ? -23.234 18.156 13.461 1 95.69 132 GLU B N 1
ATOM 3833 C CA . GLU B 1 132 ? -21.859 18.031 12.992 1 95.69 132 GLU B CA 1
ATOM 3834 C C . GLU B 1 132 ? -21.766 18.297 11.492 1 95.69 132 GLU B C 1
ATOM 3836 O O . GLU B 1 132 ? -22.703 18.016 10.742 1 95.69 132 GLU B O 1
ATOM 3841 N N . TRP B 1 133 ? -20.656 18.844 11.047 1 96.44 133 TRP B N 1
ATOM 3842 C CA . TRP B 1 133 ? -20.422 19.047 9.625 1 96.44 133 TRP B CA 1
ATOM 3843 C C . TRP B 1 133 ? -20.531 17.734 8.859 1 96.44 133 TRP B C 1
ATOM 3845 O O . TRP B 1 133 ? -21.203 17.656 7.824 1 96.44 133 TRP B O 1
ATOM 3855 N N . GLY B 1 134 ? -19.844 16.672 9.516 1 95.12 134 GLY B N 1
ATOM 3856 C CA . GLY B 1 134 ? -19.812 15.391 8.812 1 95.12 134 GLY B CA 1
ATOM 3857 C C . GLY B 1 134 ? -19.281 15.5 7.398 1 95.12 134 GLY B C 1
ATOM 3858 O O . GLY B 1 134 ? -18.266 16.141 7.156 1 95.12 134 GLY B O 1
ATOM 3859 N N . ALA B 1 135 ? -20 14.836 6.473 1 92.56 135 ALA B N 1
ATOM 3860 C CA . ALA B 1 135 ? -19.562 14.797 5.078 1 92.56 135 ALA B CA 1
ATOM 3861 C C . ALA B 1 135 ? -19.781 16.141 4.395 1 92.56 135 ALA B C 1
ATOM 3863 O O . ALA B 1 135 ? -19.266 16.375 3.299 1 92.56 135 ALA B O 1
ATOM 3864 N N . ARG B 1 136 ? -20.5 17.031 5.012 1 94.69 136 ARG B N 1
ATOM 3865 C CA . ARG B 1 136 ? -20.734 18.359 4.453 1 94.69 136 ARG B CA 1
ATOM 3866 C C . ARG B 1 136 ? -19.516 19.25 4.617 1 94.69 136 ARG B C 1
ATOM 3868 O O . ARG B 1 136 ? -19.438 20.328 4.027 1 94.69 136 ARG B O 1
ATOM 3875 N N . PHE B 1 137 ? -18.609 18.875 5.551 1 96.69 137 PHE B N 1
ATOM 3876 C CA . PHE B 1 137 ? -17.391 19.656 5.684 1 96.69 137 PHE B CA 1
ATOM 3877 C C . PHE B 1 137 ? -16.703 19.812 4.336 1 96.69 137 PHE B C 1
ATOM 3879 O O . PHE B 1 137 ? -16.516 18.844 3.607 1 96.69 137 PHE B O 1
ATOM 3886 N N . PRO B 1 138 ? -16.297 20.969 3.973 1 96.25 138 PRO B N 1
ATOM 3887 C CA . PRO B 1 138 ? -15.797 21.219 2.619 1 96.25 138 PRO B CA 1
ATOM 3888 C C . PRO B 1 138 ? -14.414 20.609 2.383 1 96.25 138 PRO B C 1
ATOM 3890 O O . PRO B 1 138 ? -13.727 20.25 3.34 1 96.25 138 PRO B O 1
ATOM 3893 N N . PHE B 1 139 ? -14.102 20.438 1.085 1 95.75 139 PHE B N 1
ATOM 3894 C CA . PHE B 1 139 ? -12.734 20.125 0.7 1 95.75 139 PHE B CA 1
ATOM 3895 C C . PHE B 1 139 ? -11.781 21.234 1.138 1 95.75 139 PHE B C 1
ATOM 3897 O O . PHE B 1 139 ? -12.078 22.422 0.965 1 95.75 139 PHE B O 1
ATOM 3904 N N . ILE B 1 140 ? -10.68 20.891 1.746 1 97.44 140 ILE B N 1
ATOM 3905 C CA . ILE B 1 140 ? -9.688 21.875 2.172 1 97.44 140 ILE B CA 1
ATOM 3906 C C . ILE B 1 140 ? -8.312 21.5 1.622 1 97.44 140 ILE B C 1
ATOM 3908 O O . ILE B 1 140 ? -8.062 20.328 1.311 1 97.44 140 ILE B O 1
ATOM 3912 N N . THR B 1 141 ? -7.438 22.484 1.487 1 98 141 THR B N 1
ATOM 3913 C CA . THR B 1 141 ? -6.062 22.297 1.034 1 98 141 THR B CA 1
ATOM 3914 C C . THR B 1 141 ? -5.074 22.641 2.148 1 98 141 THR B C 1
ATOM 3916 O O . THR B 1 141 ? -5.469 23.141 3.203 1 98 141 THR B O 1
ATOM 3919 N N . ILE B 1 142 ? -3.832 22.359 1.877 1 98.56 142 ILE B N 1
ATOM 3920 C CA . ILE B 1 142 ? -2.766 22.75 2.791 1 98.56 142 ILE B CA 1
ATOM 3921 C C . ILE B 1 142 ? -2.75 24.266 2.938 1 98.56 142 ILE B C 1
ATOM 3923 O O . ILE B 1 142 ? -2.518 24.797 4.031 1 98.56 142 ILE B O 1
ATOM 3927 N N . ARG B 1 143 ? -3.018 25 1.891 1 98.44 143 ARG B N 1
ATOM 3928 C CA . ARG B 1 143 ? -3.076 26.453 1.935 1 98.44 143 ARG B CA 1
ATOM 3929 C C . ARG B 1 143 ? -4.16 26.922 2.896 1 98.44 143 ARG B C 1
ATOM 3931 O O . ARG B 1 143 ? -3.965 27.906 3.627 1 98.44 143 ARG B O 1
ATOM 3938 N N . ASP B 1 144 ? -5.293 26.281 2.869 1 98.69 144 ASP B N 1
ATOM 3939 C CA . ASP B 1 144 ? -6.379 26.625 3.779 1 98.69 144 ASP B CA 1
ATOM 3940 C C . ASP B 1 144 ? -5.965 26.438 5.234 1 98.69 144 ASP B C 1
ATOM 3942 O O . ASP B 1 144 ? -6.309 27.234 6.102 1 98.69 144 ASP B O 1
ATOM 3946 N N . GLN B 1 145 ? -5.262 25.359 5.496 1 98.81 145 GLN B N 1
ATOM 3947 C CA . GLN B 1 145 ? -4.785 25.062 6.844 1 98.81 145 GLN B CA 1
ATOM 3948 C C . GLN B 1 145 ? -3.811 26.141 7.32 1 98.81 145 GLN B C 1
ATOM 3950 O O . GLN B 1 145 ? -3.887 26.594 8.469 1 98.81 145 GLN B O 1
ATOM 3955 N N . VAL B 1 146 ? -2.93 26.547 6.449 1 98.88 146 VAL B N 1
ATOM 3956 C CA . VAL B 1 146 ? -1.943 27.562 6.793 1 98.88 146 VAL B CA 1
ATOM 3957 C C . VAL B 1 146 ? -2.637 28.922 6.988 1 98.88 146 VAL B C 1
ATOM 3959 O O . VAL B 1 146 ? -2.256 29.703 7.863 1 98.88 146 VAL B O 1
ATOM 3962 N N . ALA B 1 147 ? -3.695 29.188 6.188 1 98.69 147 ALA B N 1
ATOM 3963 C CA . ALA B 1 147 ? -4.469 30.406 6.375 1 98.69 147 ALA B CA 1
ATOM 3964 C C . ALA B 1 147 ? -5.07 30.469 7.773 1 98.69 147 ALA B C 1
ATOM 3966 O O . ALA B 1 147 ? -5.066 31.531 8.414 1 98.69 147 ALA B O 1
ATOM 3967 N N . VAL B 1 148 ? -5.559 29.391 8.234 1 98.88 148 VAL B N 1
ATOM 3968 C CA . VAL B 1 148 ? -6.137 29.312 9.57 1 98.88 148 VAL B CA 1
ATOM 3969 C C . VAL B 1 148 ? -5.043 29.516 10.617 1 98.88 148 VAL B C 1
ATOM 3971 O O . VAL B 1 148 ? -5.254 30.188 11.633 1 98.88 148 VAL B O 1
ATOM 3974 N N . GLN B 1 149 ? -3.896 28.922 10.398 1 98.88 149 GLN B N 1
ATOM 3975 C CA . GLN B 1 149 ? -2.768 29.094 11.312 1 98.88 149 GLN B CA 1
ATOM 3976 C C . GLN B 1 149 ? -2.311 30.547 11.359 1 98.88 149 GLN B C 1
ATOM 3978 O O . GLN B 1 149 ? -1.959 31.062 12.422 1 98.88 149 GLN B O 1
ATOM 3983 N N . ALA B 1 150 ? -2.279 31.188 10.211 1 98.81 150 ALA B N 1
ATOM 3984 C CA . ALA B 1 150 ? -1.93 32.594 10.164 1 98.81 150 ALA B CA 1
ATOM 3985 C C . ALA B 1 150 ? -2.932 33.438 10.945 1 98.81 150 ALA B C 1
ATOM 3987 O O . ALA B 1 150 ? -2.549 34.375 11.664 1 98.81 150 ALA B O 1
ATOM 3988 N N . ALA B 1 151 ? -4.207 33.125 10.797 1 98.75 151 ALA B N 1
ATOM 3989 C CA . ALA B 1 151 ? -5.242 33.812 11.555 1 98.75 151 ALA B CA 1
ATOM 3990 C C . ALA B 1 151 ? -5.047 33.625 13.055 1 98.75 151 ALA B C 1
ATOM 3992 O O . ALA B 1 151 ? -5.281 34.531 13.844 1 98.75 151 ALA B O 1
ATOM 3993 N N . LEU B 1 152 ? -4.668 32.406 13.43 1 98.81 152 LEU B N 1
ATOM 3994 C CA . LEU B 1 152 ? -4.359 32.156 14.828 1 98.81 152 LEU B CA 1
ATOM 3995 C C . LEU B 1 152 ? -3.195 33.031 15.297 1 98.81 152 LEU B C 1
ATOM 3997 O O . LEU B 1 152 ? -3.24 33.594 16.391 1 98.81 152 LEU B O 1
ATOM 4001 N N . ALA B 1 153 ? -2.139 33.062 14.5 1 98.69 153 ALA B N 1
ATOM 4002 C CA . ALA B 1 153 ? -0.991 33.906 14.836 1 98.69 153 ALA B CA 1
ATOM 4003 C C . ALA B 1 153 ? -1.419 35.375 15.078 1 98.69 153 ALA B C 1
ATOM 4005 O O . ALA B 1 153 ? -0.989 36 16.047 1 98.69 153 ALA B O 1
ATOM 4006 N N . ASP B 1 154 ? -2.283 35.875 14.219 1 98.25 154 ASP B N 1
ATOM 4007 C CA . ASP B 1 154 ? -2.799 37.25 14.375 1 98.25 154 ASP B CA 1
ATOM 4008 C C . ASP B 1 154 ? -3.564 37.375 15.688 1 98.25 154 ASP B C 1
ATOM 4010 O O . ASP B 1 154 ? -3.389 38.375 16.406 1 98.25 154 ASP B O 1
ATOM 4014 N N . ALA B 1 155 ? -4.363 36.406 15.969 1 97.94 155 ALA B N 1
ATOM 4015 C CA . ALA B 1 155 ? -5.152 36.438 17.188 1 97.94 155 ALA B CA 1
ATOM 4016 C C . ALA B 1 155 ? -4.25 36.438 18.422 1 97.94 155 ALA B C 1
ATOM 4018 O O . ALA B 1 155 ? -4.582 37 19.453 1 97.94 155 ALA B O 1
ATOM 4019 N N . LEU B 1 156 ? -3.123 35.781 18.312 1 97.75 156 LEU B N 1
ATOM 4020 C CA . LEU B 1 156 ? -2.197 35.656 19.438 1 97.75 156 LEU B CA 1
ATOM 4021 C C . LEU B 1 156 ? -1.222 36.844 19.469 1 97.75 156 LEU B C 1
ATOM 4023 O O . LEU B 1 156 ? -0.416 36.969 20.391 1 97.75 156 LEU B O 1
ATOM 4027 N N . GLY B 1 157 ? -1.27 37.625 18.469 1 97.44 157 GLY B N 1
ATOM 4028 C CA . GLY B 1 157 ? -0.386 38.781 18.406 1 97.44 157 GLY B CA 1
ATOM 4029 C C . GLY B 1 157 ? 1.032 38.406 18 1 97.44 157 GLY B C 1
ATOM 4030 O O . GLY B 1 157 ? 1.989 39.062 18.453 1 97.44 157 GLY B O 1
ATOM 4031 N N . ILE B 1 158 ? 1.194 37.438 17.266 1 97.94 158 ILE B N 1
ATOM 4032 C CA . ILE B 1 158 ? 2.508 37 16.781 1 97.94 158 ILE B CA 1
ATOM 4033 C C . ILE B 1 158 ? 2.66 37.375 15.305 1 97.94 158 ILE B C 1
ATOM 4035 O O . ILE B 1 158 ? 2.09 36.719 14.43 1 97.94 158 ILE B O 1
ATOM 4039 N N . ASP B 1 159 ? 3.465 38.344 15 1 97.38 159 ASP B N 1
ATOM 4040 C CA . ASP B 1 159 ? 3.631 38.844 13.641 1 97.38 159 ASP B CA 1
ATOM 4041 C C . ASP B 1 159 ? 4.668 38 12.875 1 97.38 159 ASP B C 1
ATOM 4043 O O . ASP B 1 159 ? 4.465 37.688 11.711 1 97.38 159 ASP B O 1
ATOM 4047 N N . VAL B 1 160 ? 5.789 37.781 13.562 1 98.38 160 VAL B N 1
ATOM 4048 C CA . VAL B 1 160 ? 6.883 37.031 12.969 1 98.38 160 VAL B CA 1
ATOM 4049 C C . VAL B 1 160 ? 7.301 35.906 13.906 1 98.38 160 VAL B C 1
ATOM 4051 O O . VAL B 1 160 ? 7.664 36.156 15.055 1 98.38 160 VAL B O 1
ATOM 4054 N N . TRP B 1 161 ? 7.199 34.656 13.406 1 98.81 161 TRP B N 1
ATOM 4055 C CA . TRP B 1 161 ? 7.668 33.531 14.172 1 98.81 161 TRP B CA 1
ATOM 4056 C C . TRP B 1 161 ? 9.195 33.469 14.195 1 98.81 161 TRP B C 1
ATOM 4058 O O . TRP B 1 161 ? 9.844 33.719 13.18 1 98.81 161 TRP B O 1
ATOM 4068 N N . ALA B 1 162 ? 9.719 33.094 15.367 1 98.62 162 ALA B N 1
ATOM 4069 C CA . ALA B 1 162 ? 11.148 32.812 15.398 1 98.62 162 ALA B CA 1
ATOM 4070 C C . ALA B 1 162 ? 11.469 31.594 14.516 1 98.62 162 ALA B C 1
ATOM 4072 O O . ALA B 1 162 ? 12.547 31.531 13.914 1 98.62 162 ALA B O 1
ATOM 4073 N N . ALA B 1 163 ? 10.562 30.672 14.492 1 98.81 163 ALA B N 1
ATOM 4074 C CA . ALA B 1 163 ? 10.711 29.484 13.641 1 98.81 163 ALA B CA 1
ATOM 4075 C C . ALA B 1 163 ? 9.359 28.812 13.391 1 98.81 163 ALA B C 1
ATOM 4077 O O . ALA B 1 163 ? 8.477 28.844 14.25 1 98.81 163 ALA B O 1
ATOM 4078 N N . VAL B 1 164 ? 9.18 28.281 12.219 1 98.94 164 VAL B N 1
ATOM 4079 C CA . VAL B 1 164 ? 8.102 27.359 11.883 1 98.94 164 VAL B CA 1
ATOM 4080 C C . VAL B 1 164 ? 8.672 25.969 11.578 1 98.94 164 VAL B C 1
ATOM 4082 O O . VAL B 1 164 ? 9.539 25.828 10.719 1 98.94 164 VAL B O 1
ATOM 4085 N N . VAL B 1 165 ? 8.234 24.969 12.328 1 98.94 165 VAL B N 1
ATOM 4086 C CA . VAL B 1 165 ? 8.766 23.609 12.234 1 98.94 165 VAL B CA 1
ATOM 4087 C C . VAL B 1 165 ? 7.633 22.625 11.922 1 98.94 165 VAL B C 1
ATOM 4089 O O . VAL B 1 165 ? 6.574 22.672 12.562 1 98.94 165 VAL B O 1
ATOM 4092 N N . GLY B 1 166 ? 7.812 21.781 10.977 1 98.75 166 GLY B N 1
ATOM 4093 C CA . GLY B 1 166 ? 6.816 20.766 10.68 1 98.75 166 GLY B CA 1
ATOM 4094 C C . GLY B 1 166 ? 7.395 19.547 9.992 1 98.75 166 GLY B C 1
ATOM 4095 O O . GLY B 1 166 ? 8.352 19.641 9.219 1 98.75 166 GLY B O 1
ATOM 4096 N N . GLY B 1 167 ? 6.879 18.406 10.281 1 98.44 167 GLY B N 1
ATOM 4097 C CA . GLY B 1 167 ? 7.25 17.156 9.633 1 98.44 167 GLY B CA 1
ATOM 4098 C C . GLY B 1 167 ? 6.098 16.516 8.891 1 98.44 167 GLY B C 1
ATOM 4099 O O . GLY B 1 167 ? 4.938 16.656 9.289 1 98.44 167 GLY B O 1
ATOM 4100 N N . SER B 1 168 ? 6.434 15.773 7.793 1 98.19 168 SER B N 1
ATOM 4101 C CA . SER B 1 168 ? 5.402 15.094 7.02 1 98.19 168 SER B CA 1
ATOM 4102 C C . SER B 1 168 ? 4.316 16.062 6.566 1 98.19 168 SER B C 1
ATOM 4104 O O . SER B 1 168 ? 4.613 17.094 5.945 1 98.19 168 SER B O 1
ATOM 4106 N N . MET B 1 169 ? 3.084 15.875 6.965 1 98.5 169 MET B N 1
ATOM 4107 C CA . MET B 1 169 ? 2.02 16.812 6.605 1 98.5 169 MET B CA 1
ATOM 4108 C C . MET B 1 169 ? 2.256 18.172 7.242 1 98.5 169 MET B C 1
ATOM 4110 O O . MET B 1 169 ? 1.948 19.203 6.645 1 98.5 169 MET B O 1
ATOM 4114 N N . GLY B 1 170 ? 2.756 18.172 8.469 1 98.75 170 GLY B N 1
ATOM 4115 C CA . GLY B 1 170 ? 3.184 19.422 9.078 1 98.75 170 GLY B CA 1
ATOM 4116 C C . GLY B 1 170 ? 4.297 20.109 8.312 1 98.75 170 GLY B C 1
ATOM 4117 O O . GLY B 1 170 ? 4.391 21.328 8.305 1 98.75 170 GLY B O 1
ATOM 4118 N N . GLY B 1 171 ? 5.16 19.281 7.688 1 98.88 171 GLY B N 1
ATOM 4119 C CA . GLY B 1 171 ? 6.195 19.828 6.824 1 98.88 171 GLY B CA 1
ATOM 4120 C C . GLY B 1 171 ? 5.641 20.5 5.578 1 98.88 171 GLY B C 1
ATOM 4121 O O . GLY B 1 171 ? 6.172 21.516 5.121 1 98.88 171 GLY B O 1
ATOM 4122 N N . MET B 1 172 ? 4.578 19.938 5.02 1 98.81 172 MET B N 1
ATOM 4123 C CA . MET B 1 172 ? 3.871 20.578 3.914 1 98.81 172 MET B CA 1
ATOM 4124 C C . MET B 1 172 ? 3.346 21.938 4.324 1 98.81 172 MET B C 1
ATOM 4126 O O . MET B 1 172 ? 3.467 22.906 3.566 1 98.81 172 MET B O 1
ATOM 4130 N N . GLN B 1 173 ? 2.793 21.984 5.516 1 98.88 173 GLN B N 1
ATOM 4131 C CA . GLN B 1 173 ? 2.281 23.25 6.035 1 98.88 173 GLN B CA 1
ATOM 4132 C C . GLN B 1 173 ? 3.414 24.25 6.273 1 98.88 173 GLN B C 1
ATOM 4134 O O . GLN B 1 173 ? 3.301 25.422 5.914 1 98.88 173 GLN B O 1
ATOM 4139 N N . ALA B 1 174 ? 4.488 23.766 6.836 1 98.94 174 ALA B N 1
ATOM 4140 C CA . ALA B 1 174 ? 5.645 24.641 7.062 1 98.94 174 ALA B CA 1
ATOM 4141 C C . ALA B 1 174 ? 6.152 25.219 5.75 1 98.94 174 ALA B C 1
ATOM 4143 O O . ALA B 1 174 ? 6.43 26.422 5.664 1 98.94 174 ALA B O 1
ATOM 4144 N N . LEU B 1 175 ? 6.246 24.375 4.809 1 98.88 175 LEU B N 1
ATOM 4145 C CA . LEU B 1 175 ? 6.707 24.828 3.502 1 98.88 175 LEU B CA 1
ATOM 4146 C C . LEU B 1 175 ? 5.746 25.859 2.92 1 98.88 175 LEU B C 1
ATOM 4148 O O . LEU B 1 175 ? 6.18 26.859 2.338 1 98.88 175 LEU B O 1
ATOM 4152 N N . GLU B 1 176 ? 4.48 25.625 3.047 1 98.81 176 GLU B N 1
ATOM 4153 C CA . GLU B 1 176 ? 3.488 26.594 2.576 1 98.81 176 GLU B CA 1
ATOM 4154 C C . GLU B 1 176 ? 3.611 27.922 3.316 1 98.81 176 GLU B C 1
ATOM 4156 O O . GLU B 1 176 ? 3.434 28.984 2.721 1 98.81 176 GLU B O 1
ATOM 4161 N N . TRP B 1 177 ? 3.865 27.906 4.602 1 98.81 177 TRP B N 1
ATOM 4162 C CA . TRP B 1 177 ? 4.18 29.125 5.34 1 98.81 177 TRP B CA 1
ATOM 4163 C C . TRP B 1 177 ? 5.32 29.891 4.668 1 98.81 177 TRP B C 1
ATOM 4165 O O . TRP B 1 177 ? 5.207 31.094 4.41 1 98.81 177 TRP B O 1
ATOM 4175 N N . GLY B 1 178 ? 6.418 29.203 4.414 1 98.75 178 GLY B N 1
ATOM 4176 C CA . GLY B 1 178 ? 7.602 29.797 3.822 1 98.75 178 GLY B CA 1
ATOM 4177 C C . GLY B 1 178 ? 7.332 30.469 2.486 1 98.75 178 GLY B C 1
ATOM 4178 O O . GLY B 1 178 ? 7.84 31.562 2.213 1 98.75 178 GLY B O 1
ATOM 4179 N N . VAL B 1 179 ? 6.508 29.812 1.684 1 98.69 179 VAL B N 1
ATOM 4180 C CA . VAL B 1 179 ? 6.242 30.281 0.328 1 98.69 179 VAL B CA 1
ATOM 4181 C C . VAL B 1 179 ? 5.137 31.344 0.353 1 98.69 179 VAL B C 1
ATOM 4183 O O . VAL B 1 179 ? 5.246 32.375 -0.296 1 98.69 179 VAL B O 1
ATOM 4186 N N . GLY B 1 180 ? 4.137 31.141 1.108 1 98.44 180 GLY B N 1
ATOM 4187 C CA . GLY B 1 180 ? 2.949 31.984 1.085 1 98.44 180 GLY B CA 1
ATOM 4188 C C . GLY B 1 180 ? 3.068 33.219 1.956 1 98.44 180 GLY B C 1
ATOM 4189 O O . GLY B 1 180 ? 2.4 34.219 1.712 1 98.44 180 GLY B O 1
ATOM 4190 N N . LEU B 1 181 ? 3.852 33.094 3.025 1 98.62 181 LEU B N 1
ATOM 4191 C CA . LEU B 1 181 ? 4.031 34.188 3.988 1 98.62 181 LEU B CA 1
ATOM 4192 C C . LEU B 1 181 ? 5.508 34.375 4.316 1 98.62 181 LEU B C 1
ATOM 4194 O O . LEU B 1 181 ? 5.898 34.344 5.484 1 98.62 181 LEU B O 1
ATOM 4198 N N . PRO B 1 182 ? 6.305 34.656 3.283 1 98.31 182 PRO B N 1
ATOM 4199 C CA . PRO B 1 182 ? 7.762 34.625 3.441 1 98.31 182 PRO B CA 1
ATOM 4200 C C . PRO B 1 182 ? 8.258 35.656 4.465 1 98.31 182 PRO B C 1
ATOM 4202 O O . PRO B 1 182 ? 9.359 35.5 5.012 1 98.31 182 PRO B O 1
ATOM 4205 N N . GLY B 1 183 ? 7.512 36.625 4.812 1 98.25 183 GLY B N 1
ATOM 4206 C CA . GLY B 1 183 ? 7.945 37.656 5.746 1 98.25 183 GLY B CA 1
ATOM 4207 C C . GLY B 1 183 ? 7.52 37.375 7.176 1 98.25 183 GLY B C 1
ATOM 4208 O O . GLY B 1 183 ? 7.82 38.156 8.086 1 98.25 183 GLY B O 1
ATOM 4209 N N . ARG B 1 184 ? 6.957 36.188 7.484 1 98.56 184 ARG B N 1
ATOM 4210 C CA . ARG B 1 184 ? 6.32 35.969 8.781 1 98.56 184 ARG B CA 1
ATOM 4211 C C . ARG B 1 184 ? 7.082 34.938 9.609 1 98.56 184 ARG B C 1
ATOM 4213 O O . ARG B 1 184 ? 6.551 34.406 10.586 1 98.56 184 ARG B O 1
ATOM 4220 N N . MET B 1 185 ? 8.344 34.625 9.242 1 98.31 185 MET B N 1
ATOM 4221 C CA . MET B 1 185 ? 9.172 33.75 10.047 1 98.31 185 MET B CA 1
ATOM 4222 C C . MET B 1 185 ? 10.656 33.969 9.781 1 98.31 185 MET B C 1
ATOM 4224 O O . MET B 1 185 ? 11.031 34.406 8.688 1 98.31 185 MET B O 1
ATOM 4228 N N . ARG B 1 186 ? 11.414 33.688 10.734 1 98.38 186 ARG B N 1
ATOM 4229 C CA . ARG B 1 186 ? 12.859 33.875 10.609 1 98.38 186 ARG B CA 1
ATOM 4230 C C . ARG B 1 186 ? 13.547 32.594 10.234 1 98.38 186 ARG B C 1
ATOM 4232 O O . ARG B 1 186 ? 14.57 32.594 9.547 1 98.38 186 ARG B O 1
ATOM 4239 N N . ARG B 1 187 ? 13.039 31.516 10.688 1 98.75 187 ARG B N 1
ATOM 4240 C CA . ARG B 1 187 ? 13.594 30.203 10.445 1 98.75 187 ARG B CA 1
ATOM 4241 C C . ARG B 1 187 ? 12.508 29.203 10.055 1 98.75 187 ARG B C 1
ATOM 4243 O O . ARG B 1 187 ? 11.359 29.328 10.484 1 98.75 187 ARG B O 1
ATOM 4250 N N . LEU B 1 188 ? 12.891 28.234 9.211 1 98.81 188 LEU B N 1
ATOM 4251 C CA . LEU B 1 188 ? 11.961 27.25 8.672 1 98.81 188 LEU B CA 1
ATOM 4252 C C . LEU B 1 188 ? 12.578 25.859 8.688 1 98.81 188 LEU B C 1
ATOM 4254 O O . LEU B 1 188 ? 13.695 25.672 8.219 1 98.81 188 LEU B O 1
ATOM 4258 N N . ALA B 1 189 ? 11.906 24.906 9.32 1 98.88 189 ALA B N 1
ATOM 4259 C CA . ALA B 1 189 ? 12.344 23.516 9.305 1 98.88 189 ALA B CA 1
ATOM 4260 C C . ALA B 1 189 ? 11.312 22.625 8.625 1 98.88 189 ALA B C 1
ATOM 4262 O O . ALA B 1 189 ? 10.164 22.547 9.062 1 98.88 189 ALA B O 1
ATOM 4263 N N . ILE B 1 190 ? 11.711 21.984 7.566 1 98.88 190 ILE B N 1
ATOM 4264 C CA . ILE B 1 190 ? 10.883 21.031 6.824 1 98.88 190 ILE B CA 1
ATOM 4265 C C . ILE B 1 190 ? 11.438 19.625 7.004 1 98.88 190 ILE B C 1
ATOM 4267 O O . ILE B 1 190 ? 12.5 19.281 6.473 1 98.88 190 ILE B O 1
ATOM 4271 N N . LEU B 1 191 ? 10.672 18.781 7.727 1 98.75 191 LEU B N 1
ATOM 4272 C CA . LEU B 1 191 ? 11.125 17.422 8.008 1 98.75 191 LEU B CA 1
ATOM 4273 C C . LEU B 1 191 ? 10.312 16.406 7.223 1 98.75 191 LEU B C 1
ATOM 4275 O O . LEU B 1 191 ? 9.094 16.297 7.414 1 98.75 191 LEU B O 1
ATOM 4279 N N . ALA B 1 192 ? 10.961 15.664 6.309 1 98.25 192 ALA B N 1
ATOM 4280 C CA . ALA B 1 192 ? 10.367 14.531 5.605 1 98.25 192 ALA B CA 1
ATOM 4281 C C . ALA B 1 192 ? 9.094 14.945 4.879 1 98.25 192 ALA B C 1
ATOM 4283 O O . ALA B 1 192 ? 8.047 14.305 5.039 1 98.25 192 ALA B O 1
ATOM 4284 N N . ALA B 1 193 ? 9.102 16.016 4.109 1 98.56 193 ALA B N 1
ATOM 4285 C CA . ALA B 1 193 ? 7.938 16.5 3.379 1 98.56 193 ALA B CA 1
ATOM 4286 C C . ALA B 1 193 ? 8.32 16.938 1.967 1 98.56 193 ALA B C 1
ATOM 4288 O O . ALA B 1 193 ? 9.422 17.438 1.742 1 98.56 193 ALA B O 1
ATOM 4289 N N . PRO B 1 194 ? 7.445 16.781 1.037 1 97.94 194 PRO B N 1
ATOM 4290 C CA . PRO B 1 194 ? 7.703 17.172 -0.351 1 97.94 194 PRO B CA 1
ATOM 4291 C C . PRO B 1 194 ? 7.152 18.547 -0.685 1 97.94 194 PRO B C 1
ATOM 4293 O O . PRO B 1 194 ? 6.398 19.125 0.102 1 97.94 194 PRO B O 1
ATOM 4296 N N . ALA B 1 195 ? 7.609 19.078 -1.836 1 98.38 195 ALA B N 1
ATOM 4297 C CA . ALA B 1 195 ? 7.066 20.344 -2.338 1 98.38 195 ALA B CA 1
ATOM 4298 C C . ALA B 1 195 ? 5.742 20.125 -3.062 1 98.38 195 ALA B C 1
ATOM 4300 O O . ALA B 1 195 ? 4.957 21.047 -3.229 1 98.38 195 ALA B O 1
ATOM 4301 N N . ILE B 1 196 ? 5.566 18.938 -3.486 1 96.38 196 ILE B N 1
ATOM 4302 C CA . ILE B 1 196 ? 4.375 18.594 -4.25 1 96.38 196 ILE B CA 1
ATOM 4303 C C . ILE B 1 196 ? 4.039 17.109 -4.031 1 96.38 196 ILE B C 1
ATOM 4305 O O . ILE B 1 196 ? 4.938 16.266 -3.953 1 96.38 196 ILE B O 1
ATOM 4309 N N . ALA B 1 197 ? 2.703 16.828 -3.846 1 94.38 197 ALA B N 1
ATOM 4310 C CA . ALA B 1 197 ? 2.279 15.438 -3.723 1 94.38 197 ALA B CA 1
ATOM 4311 C C . ALA B 1 197 ? 2.449 14.695 -5.043 1 94.38 197 ALA B C 1
ATOM 4313 O O . ALA B 1 197 ? 1.979 15.156 -6.086 1 94.38 197 ALA B O 1
ATOM 4314 N N . SER B 1 198 ? 3.125 13.586 -5.062 1 92.5 198 SER B N 1
ATOM 4315 C CA . SER B 1 198 ? 3.344 12.789 -6.266 1 92.5 198 SER B CA 1
ATOM 4316 C C . SER B 1 198 ? 2.117 11.945 -6.602 1 92.5 198 SER B C 1
ATOM 4318 O O . SER B 1 198 ? 1.2 11.82 -5.789 1 92.5 198 SER B O 1
ATOM 4320 N N . ALA B 1 199 ? 2.098 11.422 -7.797 1 90.69 199 ALA B N 1
ATOM 4321 C CA . ALA B 1 199 ? 1.024 10.523 -8.211 1 90.69 199 ALA B CA 1
ATOM 4322 C C . ALA B 1 199 ? 0.956 9.297 -7.305 1 90.69 199 ALA B C 1
ATOM 4324 O O . ALA B 1 199 ? -0.133 8.828 -6.965 1 90.69 199 ALA B O 1
ATOM 4325 N N . ASP B 1 200 ? 2.082 8.789 -6.922 1 89.81 200 ASP B N 1
ATOM 4326 C CA . ASP B 1 200 ? 2.152 7.633 -6.035 1 89.81 200 ASP B CA 1
ATOM 4327 C C . ASP B 1 200 ? 1.5 7.934 -4.688 1 89.81 200 ASP B C 1
ATOM 4329 O O . ASP B 1 200 ? 0.712 7.133 -4.184 1 89.81 200 ASP B O 1
ATOM 4333 N N . GLN B 1 201 ? 1.841 9.102 -4.164 1 92.19 201 GLN B N 1
ATOM 4334 C CA . GLN B 1 201 ? 1.272 9.5 -2.877 1 92.19 201 GLN B CA 1
ATOM 4335 C C . GLN B 1 201 ? -0.237 9.695 -2.982 1 92.19 201 GLN B C 1
ATOM 4337 O O . GLN B 1 201 ? -0.984 9.289 -2.09 1 92.19 201 GLN B O 1
ATOM 4342 N N . ILE B 1 202 ? -0.665 10.336 -4.035 1 93.56 202 ILE B N 1
ATOM 4343 C CA . ILE B 1 202 ? -2.084 10.562 -4.273 1 93.56 202 ILE B CA 1
ATOM 4344 C C . ILE B 1 202 ? -2.812 9.227 -4.383 1 93.56 202 ILE B C 1
ATOM 4346 O O . ILE B 1 202 ? -3.893 9.047 -3.814 1 93.56 202 ILE B O 1
ATOM 4350 N N . ALA B 1 203 ? -2.225 8.312 -5.062 1 92.56 203 ALA B N 1
ATOM 4351 C CA . ALA B 1 203 ? -2.805 6.98 -5.219 1 92.56 203 ALA B CA 1
ATOM 4352 C C . ALA B 1 203 ? -2.934 6.277 -3.873 1 92.56 203 ALA B C 1
ATOM 4354 O O . ALA B 1 203 ? -3.973 5.684 -3.572 1 92.56 203 ALA B O 1
ATOM 4355 N N . LEU B 1 204 ? -1.882 6.324 -3.096 1 93.81 204 LEU B N 1
ATOM 4356 C CA . LEU B 1 204 ? -1.886 5.715 -1.771 1 93.81 204 LEU B CA 1
ATOM 4357 C C . LEU B 1 204 ? -2.99 6.309 -0.904 1 93.81 204 LEU B C 1
ATOM 4359 O O . LEU B 1 204 ? -3.707 5.574 -0.217 1 93.81 204 LEU B O 1
ATOM 4363 N N . ASN B 1 205 ? -3.123 7.559 -0.969 1 95.62 205 ASN B N 1
ATOM 4364 C CA . ASN B 1 205 ? -4.172 8.234 -0.214 1 95.62 205 ASN B CA 1
ATOM 4365 C C . ASN B 1 205 ? -5.562 7.84 -0.707 1 95.62 205 ASN B C 1
ATOM 4367 O O . ASN B 1 205 ? -6.48 7.66 0.094 1 95.62 205 ASN B O 1
ATOM 4371 N N . SER B 1 206 ? -5.699 7.684 -1.971 1 94.5 206 SER B N 1
ATOM 4372 C CA . SER B 1 206 ? -7.004 7.391 -2.561 1 94.5 206 SER B CA 1
ATOM 4373 C C . SER B 1 206 ? -7.523 6.031 -2.102 1 94.5 206 SER B C 1
ATOM 4375 O O . SER B 1 206 ? -8.719 5.875 -1.848 1 94.5 206 SER B O 1
ATOM 4377 N N . VAL B 1 207 ? -6.668 5.051 -2.01 1 95.69 207 VAL B N 1
ATOM 4378 C CA . VAL B 1 207 ? -7.129 3.725 -1.604 1 95.69 207 VAL B CA 1
ATOM 4379 C C . VAL B 1 207 ? -7.488 3.734 -0.121 1 95.69 207 VAL B C 1
ATOM 4381 O O . VAL B 1 207 ? -8.406 3.027 0.306 1 95.69 207 VAL B O 1
ATOM 4384 N N . GLN B 1 208 ? -6.824 4.527 0.666 1 97.25 208 GLN B N 1
ATOM 4385 C CA . GLN B 1 208 ? -7.184 4.664 2.074 1 97.25 208 GLN B CA 1
ATOM 4386 C C . GLN B 1 208 ? -8.57 5.285 2.229 1 97.25 208 GLN B C 1
ATOM 4388 O O . GLN B 1 208 ? -9.391 4.797 3.006 1 97.25 208 GLN B O 1
ATOM 4393 N N . ALA B 1 209 ? -8.781 6.348 1.479 1 96.88 209 ALA B N 1
ATOM 4394 C CA . ALA B 1 209 ? -10.094 6.984 1.519 1 96.88 209 ALA B CA 1
ATOM 4395 C C . ALA B 1 209 ? -11.188 6.012 1.101 1 96.88 209 ALA B C 1
ATOM 4397 O O . ALA B 1 209 ? -12.25 5.961 1.721 1 96.88 209 ALA B O 1
ATOM 4398 N N . GLU B 1 210 ? -10.93 5.227 0.104 1 95.62 210 GLU B N 1
ATOM 4399 C CA . GLU B 1 210 ? -11.914 4.27 -0.39 1 95.62 210 GLU B CA 1
ATOM 4400 C C . GLU B 1 210 ? -12.203 3.193 0.651 1 95.62 210 GLU B C 1
ATOM 4402 O O . GLU B 1 210 ? -13.336 2.721 0.76 1 95.62 210 GLU B O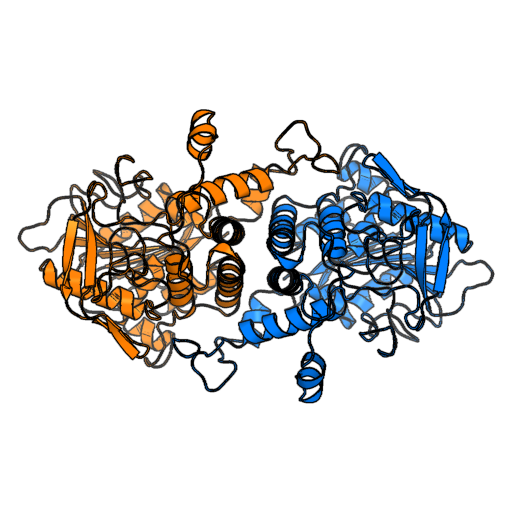 1
ATOM 4407 N N . ALA B 1 211 ? -11.211 2.752 1.379 1 96.81 211 ALA B N 1
ATOM 4408 C CA . ALA B 1 211 ? -11.414 1.772 2.443 1 96.81 211 ALA B CA 1
ATOM 4409 C C . ALA B 1 211 ? -12.445 2.264 3.451 1 96.81 211 ALA B C 1
ATOM 4411 O O . ALA B 1 211 ? -13.305 1.494 3.898 1 96.81 211 ALA B O 1
ATOM 4412 N N . ILE B 1 212 ? -12.367 3.523 3.787 1 97.56 212 ILE B N 1
ATOM 4413 C CA . ILE B 1 212 ? -13.312 4.105 4.734 1 97.56 212 ILE B CA 1
ATOM 4414 C C . ILE B 1 212 ? -14.703 4.188 4.102 1 97.56 212 ILE B C 1
ATOM 4416 O O . ILE B 1 212 ? -15.695 3.789 4.711 1 97.56 212 ILE B O 1
ATOM 4420 N N . ARG B 1 213 ? -14.766 4.645 2.895 1 95.69 213 ARG B N 1
ATOM 4421 C CA . ARG B 1 213 ? -16.047 4.855 2.217 1 95.69 213 ARG B CA 1
ATOM 4422 C C . ARG B 1 213 ? -16.766 3.531 1.975 1 95.69 213 ARG B C 1
ATOM 4424 O O . ARG B 1 213 ? -17.984 3.486 1.921 1 95.69 213 ARG B O 1
ATOM 4431 N N . MET B 1 214 ? -16 2.473 1.87 1 93.5 214 MET B N 1
ATOM 4432 C CA . MET B 1 214 ? -16.562 1.158 1.594 1 93.5 214 MET B CA 1
ATOM 4433 C C . MET B 1 214 ? -17.188 0.561 2.852 1 93.5 214 MET B C 1
ATOM 4435 O O . MET B 1 214 ? -17.984 -0.381 2.77 1 93.5 214 MET B O 1
ATOM 4439 N N . ASP B 1 215 ? -16.781 1.008 4.047 1 95.19 215 ASP B N 1
ATOM 4440 C CA . ASP B 1 215 ? -17.406 0.571 5.293 1 95.19 215 ASP B CA 1
ATOM 4441 C C . ASP B 1 215 ? -18.891 0.936 5.328 1 95.19 215 ASP B C 1
ATOM 4443 O O . ASP B 1 215 ? -19.234 2.113 5.258 1 95.19 215 ASP B O 1
ATOM 4447 N N . PRO B 1 216 ? -19.719 -0.102 5.379 1 94.69 216 PRO B N 1
ATOM 4448 C CA . PRO B 1 216 ? -21.156 0.216 5.391 1 94.69 216 PRO B CA 1
ATOM 4449 C C . PRO B 1 216 ? -21.547 1.126 6.551 1 94.69 216 PRO B C 1
ATOM 4451 O O . PRO B 1 216 ? -22.484 1.915 6.43 1 94.69 216 PRO B O 1
ATOM 4454 N N . ALA B 1 217 ? -20.812 1.122 7.629 1 96.81 217 ALA B N 1
ATOM 4455 C CA . ALA B 1 217 ? -21.141 1.929 8.805 1 96.81 217 ALA B CA 1
ATOM 4456 C C . ALA B 1 217 ? -20.703 3.377 8.609 1 96.81 217 ALA B C 1
ATOM 4458 O O . ALA B 1 217 ? -21 4.238 9.438 1 96.81 217 ALA B O 1
ATOM 4459 N N . TYR B 1 218 ? -20.031 3.715 7.535 1 97.5 218 TYR B N 1
ATOM 4460 C CA . TYR B 1 218 ? -19.672 5.094 7.223 1 97.5 218 TYR B CA 1
ATOM 4461 C C . TYR B 1 218 ? -20.922 5.918 6.91 1 97.5 218 TYR B C 1
ATOM 4463 O O . TYR B 1 218 ? -20.969 7.113 7.215 1 97.5 218 TYR B O 1
ATOM 4471 N N . ARG B 1 219 ? -21.938 5.223 6.297 1 95.88 219 ARG B N 1
ATOM 4472 C CA . ARG B 1 219 ? -23.25 5.812 6.051 1 95.88 219 ARG B CA 1
ATOM 4473 C C . ARG B 1 219 ? -23.125 7.16 5.348 1 95.88 219 ARG B C 1
ATOM 4475 O O . ARG B 1 219 ? -23.703 8.156 5.789 1 95.88 219 ARG B O 1
ATOM 4482 N N . ASP B 1 220 ? -22.203 7.27 4.352 1 93.38 220 ASP B N 1
ATOM 4483 C CA . ASP B 1 220 ? -21.953 8.461 3.547 1 93.38 220 ASP B CA 1
ATOM 4484 C C . ASP B 1 220 ? -21.625 9.664 4.43 1 93.38 220 ASP B C 1
ATOM 4486 O O . ASP B 1 220 ? -22.047 10.781 4.148 1 93.38 220 ASP B O 1
ATOM 4490 N N . GLY B 1 221 ? -21 9.383 5.535 1 95.12 221 GLY B N 1
ATOM 4491 C CA . GLY B 1 221 ? -20.531 10.43 6.426 1 95.12 221 GLY B CA 1
ATOM 4492 C C . GLY B 1 221 ? -21.484 10.711 7.578 1 95.12 221 GLY B C 1
ATOM 4493 O O . GLY B 1 221 ? -21.188 11.531 8.445 1 95.12 221 GLY B O 1
ATOM 4494 N N . ASP B 1 222 ? -22.641 10 7.609 1 94.81 222 ASP B N 1
ATOM 4495 C CA . ASP B 1 222 ? -23.641 10.219 8.641 1 94.81 222 ASP B CA 1
ATOM 4496 C C . ASP B 1 222 ? -23.562 9.156 9.734 1 94.81 222 ASP B C 1
ATOM 4498 O O . ASP B 1 222 ? -24.438 8.289 9.828 1 94.81 222 ASP B O 1
ATOM 4502 N N . TYR B 1 223 ? -22.562 9.219 10.562 1 97.31 223 TYR B N 1
ATOM 4503 C CA . TYR B 1 223 ? -22.375 8.156 11.539 1 97.31 223 TYR B CA 1
ATOM 4504 C C . TYR B 1 223 ? -22.172 8.727 12.938 1 97.31 223 TYR B C 1
ATOM 4506 O O . TYR B 1 223 ? -22.016 7.98 13.906 1 97.31 223 TYR B O 1
ATOM 4514 N N . PHE B 1 224 ? -22.234 10.039 13.148 1 95.44 224 PHE B N 1
ATOM 4515 C CA . PHE B 1 224 ? -21.844 10.664 14.406 1 95.44 224 PHE B CA 1
ATOM 4516 C C . PHE B 1 224 ? -22.828 10.305 15.516 1 95.44 224 PHE B C 1
ATOM 4518 O O . PHE B 1 224 ? -22.484 10.328 16.703 1 95.44 224 PHE B O 1
ATOM 4525 N N . ASP B 1 225 ? -24.047 9.867 15.195 1 94.38 225 ASP B N 1
ATOM 4526 C CA . ASP B 1 225 ? -25.047 9.508 16.188 1 94.38 225 ASP B CA 1
ATOM 4527 C C . ASP B 1 225 ? -25.109 7.996 16.391 1 94.38 225 ASP B C 1
ATOM 4529 O O . ASP B 1 225 ? -25.953 7.5 17.141 1 94.38 225 ASP B O 1
ATOM 4533 N N . ALA B 1 226 ? -24.297 7.289 15.695 1 96.38 226 ALA B N 1
ATOM 4534 C CA . ALA B 1 226 ? -24.312 5.832 15.812 1 96.38 226 ALA B CA 1
ATOM 4535 C C . ALA B 1 226 ? -23.828 5.387 17.188 1 96.38 226 ALA B C 1
ATOM 4537 O O . ALA B 1 226 ? -23.062 6.094 17.844 1 96.38 226 ALA B O 1
ATOM 4538 N N . ALA B 1 227 ? -24.281 4.219 17.688 1 95.94 227 ALA B N 1
ATOM 4539 C CA . ALA B 1 227 ? -23.844 3.629 18.953 1 95.94 227 ALA B CA 1
ATOM 4540 C C . ALA B 1 227 ? -22.406 3.146 18.844 1 95.94 227 ALA B C 1
ATOM 4542 O O . ALA B 1 227 ? -21.875 2.969 17.75 1 95.94 227 ALA B O 1
ATOM 4543 N N . ASP B 1 228 ? -21.734 3.021 20.047 1 93.94 228 ASP B N 1
ATOM 4544 C CA . ASP B 1 228 ? -20.406 2.406 20.062 1 93.94 228 ASP B CA 1
ATOM 4545 C C . ASP B 1 228 ? -20.406 1.089 19.297 1 93.94 228 ASP B C 1
ATOM 4547 O O . ASP B 1 228 ? -21.328 0.284 19.422 1 93.94 228 ASP B O 1
ATOM 4551 N N . GLY B 1 229 ? -19.469 0.978 18.453 1 93.75 229 GLY B N 1
ATOM 4552 C CA . GLY B 1 229 ? -19.359 -0.237 17.656 1 93.75 229 GLY B CA 1
ATOM 4553 C C . GLY B 1 229 ? -20.078 -0.156 16.328 1 93.75 229 GLY B C 1
ATOM 4554 O O . GLY B 1 229 ? -19.891 -1.021 15.469 1 93.75 229 GLY B O 1
ATOM 4555 N N . ASP B 1 230 ? -20.797 0.945 16.109 1 96.06 230 ASP B N 1
ATOM 4556 C CA . ASP B 1 230 ? -21.625 1.039 14.914 1 96.06 230 ASP B CA 1
ATOM 4557 C C . ASP B 1 230 ? -21.141 2.154 13.992 1 96.06 230 ASP B C 1
ATOM 4559 O O . ASP B 1 230 ? -21.875 2.609 13.109 1 96.06 230 ASP B O 1
ATOM 4563 N N . GLY B 1 231 ? -19.969 2.643 14.234 1 97.06 231 GLY B N 1
ATOM 4564 C CA . GLY B 1 231 ? -19.328 3.588 13.344 1 97.06 231 GLY B CA 1
ATOM 4565 C C . GLY B 1 231 ? -18.406 2.922 12.336 1 97.06 231 GLY B C 1
ATOM 4566 O O . GLY B 1 231 ? -18.281 1.696 12.32 1 97.06 231 GLY B O 1
ATOM 4567 N N . PRO B 1 232 ? -17.812 3.688 11.5 1 97.44 232 PRO B N 1
ATOM 4568 C CA . PRO B 1 232 ? -16.969 3.145 10.43 1 97.44 232 PRO B CA 1
ATOM 4569 C C . PRO B 1 232 ? -15.562 2.787 10.898 1 97.44 232 PRO B C 1
ATOM 4571 O O . PRO B 1 232 ? -14.586 3.15 10.242 1 97.44 232 PRO B O 1
ATOM 4574 N N . HIS B 1 233 ? -15.469 2.012 12.008 1 96.25 233 HIS B N 1
ATOM 4575 C CA . HIS B 1 233 ? -14.18 1.711 12.617 1 96.25 233 HIS B CA 1
ATOM 4576 C C . HIS B 1 233 ? -13.398 0.703 11.781 1 96.25 233 HIS B C 1
ATOM 4578 O O . HIS B 1 233 ? -12.164 0.726 11.766 1 96.25 233 HIS B O 1
ATOM 4584 N N . ARG B 1 234 ? -14.086 -0.192 11.008 1 95.75 234 ARG B N 1
ATOM 4585 C CA . ARG B 1 234 ? -13.375 -1.183 10.203 1 95.75 234 ARG B CA 1
ATOM 4586 C C . ARG B 1 234 ? -12.656 -0.523 9.031 1 95.75 234 ARG B C 1
ATOM 4588 O O . ARG B 1 234 ? -11.492 -0.826 8.766 1 95.75 234 ARG B O 1
ATOM 4595 N N . GLY B 1 235 ? -13.414 0.372 8.367 1 97.5 235 GLY B N 1
ATOM 4596 C CA . GLY B 1 235 ? -12.797 1.104 7.27 1 97.5 235 GLY B CA 1
ATOM 4597 C C . GLY B 1 235 ? -11.641 1.987 7.715 1 97.5 235 GLY B C 1
ATOM 4598 O O . GLY B 1 235 ? -10.594 2.023 7.066 1 97.5 235 GLY B O 1
ATOM 4599 N N . LEU B 1 236 ? -11.82 2.66 8.828 1 98.12 236 LEU B N 1
ATOM 4600 C CA . LEU B 1 236 ? -10.773 3.535 9.344 1 98.12 236 LEU B CA 1
ATOM 4601 C C . LEU B 1 236 ? -9.555 2.727 9.789 1 98.12 236 LEU B C 1
ATOM 4603 O O . LEU B 1 236 ? -8.414 3.131 9.539 1 98.12 236 LEU B O 1
ATOM 4607 N N . ALA B 1 237 ? -9.836 1.606 10.445 1 96.94 237 ALA B N 1
ATOM 4608 C CA . ALA B 1 237 ? -8.742 0.735 10.867 1 96.94 237 ALA B CA 1
ATOM 4609 C C . ALA B 1 237 ? -7.953 0.224 9.664 1 96.94 237 ALA B C 1
ATOM 4611 O O . ALA B 1 237 ? -6.719 0.193 9.688 1 96.94 237 ALA B O 1
ATOM 4612 N N . LEU B 1 238 ? -8.656 -0.149 8.625 1 96.5 238 LEU B N 1
ATOM 4613 C CA . LEU B 1 238 ? -8 -0.633 7.414 1 96.5 238 LEU B CA 1
ATOM 4614 C C . LEU B 1 238 ? -7.168 0.471 6.77 1 96.5 238 LEU B C 1
ATOM 4616 O O . LEU B 1 238 ? -6.023 0.24 6.371 1 96.5 238 LEU B O 1
ATOM 4620 N N . ALA B 1 239 ? -7.762 1.669 6.668 1 97.69 239 ALA B N 1
ATOM 4621 C CA . ALA B 1 239 ? -7.023 2.812 6.141 1 97.69 239 ALA B CA 1
ATOM 4622 C C . ALA B 1 239 ? -5.734 3.041 6.926 1 97.69 239 ALA B C 1
ATOM 4624 O O . ALA B 1 239 ? -4.672 3.27 6.336 1 97.69 239 ALA B O 1
ATOM 4625 N N . ARG B 1 240 ? -5.812 2.928 8.203 1 96.62 240 ARG B N 1
ATOM 4626 C CA . ARG B 1 240 ? -4.652 3.133 9.062 1 96.62 240 ARG B CA 1
ATOM 4627 C C . ARG B 1 240 ? -3.604 2.047 8.836 1 96.62 240 ARG B C 1
ATOM 4629 O O . ARG B 1 240 ? -2.404 2.332 8.797 1 96.62 240 ARG B O 1
ATOM 4636 N N . ARG B 1 241 ? -4.027 0.816 8.727 1 94.94 241 ARG B N 1
ATOM 4637 C CA . ARG B 1 241 ? -3.1 -0.274 8.445 1 94.94 241 ARG B CA 1
ATOM 4638 C C . ARG B 1 241 ? -2.363 -0.038 7.129 1 94.94 241 ARG B C 1
ATOM 4640 O O . ARG B 1 241 ? -1.149 -0.24 7.043 1 94.94 241 ARG B O 1
ATOM 4647 N N . MET B 1 242 ? -3.068 0.409 6.152 1 94.94 242 MET B N 1
ATOM 4648 C CA . MET B 1 242 ? -2.469 0.727 4.859 1 94.94 242 MET B CA 1
ATOM 4649 C C . MET B 1 242 ? -1.428 1.832 5 1 94.94 242 MET B C 1
ATOM 4651 O O . MET B 1 242 ? -0.338 1.739 4.434 1 94.94 242 MET B O 1
ATOM 4655 N N . ALA B 1 243 ? -1.808 2.805 5.742 1 94.62 243 ALA B N 1
ATOM 4656 C CA . ALA B 1 243 ? -0.893 3.922 5.957 1 94.62 243 ALA B CA 1
ATOM 4657 C C . ALA B 1 243 ? 0.392 3.459 6.637 1 94.62 243 ALA B C 1
ATOM 4659 O O . ALA B 1 243 ? 1.489 3.867 6.25 1 94.62 243 ALA B O 1
ATOM 4660 N N . LEU B 1 244 ? 0.262 2.66 7.641 1 92 244 LEU B N 1
ATOM 4661 C CA . LEU B 1 244 ? 1.405 2.199 8.422 1 92 244 LEU B CA 1
ATOM 4662 C C . LEU B 1 244 ? 2.385 1.426 7.543 1 92 244 LEU B C 1
ATOM 4664 O O . LEU B 1 244 ? 3.598 1.48 7.762 1 92 244 LEU B O 1
ATOM 4668 N N . LEU B 1 245 ? 1.879 0.761 6.547 1 90.75 245 LEU B N 1
ATOM 4669 C CA . LEU B 1 245 ? 2.734 0.022 5.625 1 90.75 245 LEU B CA 1
ATOM 4670 C C . LEU B 1 245 ? 3.613 0.973 4.82 1 90.75 245 LEU B C 1
ATOM 4672 O O . LEU B 1 245 ? 4.695 0.592 4.367 1 90.75 245 LEU B O 1
ATOM 4676 N N . ASN B 1 246 ? 3.15 2.232 4.711 1 87.44 246 ASN B N 1
ATOM 4677 C CA . ASN B 1 246 ? 3.91 3.223 3.955 1 87.44 246 ASN B CA 1
ATOM 4678 C C . ASN B 1 246 ? 4.809 4.055 4.863 1 87.44 246 ASN B C 1
ATOM 4680 O O . ASN B 1 246 ? 5.777 4.664 4.402 1 87.44 246 ASN B O 1
ATOM 4684 N N . TYR B 1 247 ? 4.441 4.086 6.16 1 87.06 247 TYR B N 1
ATOM 4685 C CA . TYR B 1 247 ? 5.199 4.918 7.09 1 87.06 247 TYR B CA 1
ATOM 4686 C C . TYR B 1 247 ? 6.445 4.195 7.582 1 87.06 247 TYR B C 1
ATOM 4688 O O . TYR B 1 247 ? 7.441 4.832 7.938 1 87.06 247 TYR B O 1
ATOM 4696 N N . ARG B 1 248 ? 6.383 2.895 7.578 1 78.62 248 ARG B N 1
ATOM 4697 C CA . ARG B 1 248 ? 7.48 2.088 8.102 1 78.62 248 ARG B CA 1
ATOM 4698 C C . ARG B 1 248 ? 8.312 1.487 6.973 1 78.62 248 ARG B C 1
ATOM 4700 O O . ARG B 1 248 ? 7.805 1.284 5.867 1 78.62 248 ARG B O 1
ATOM 4707 N N . SER B 1 249 ? 9.539 1.31 7.227 1 78.38 249 SER B N 1
ATOM 4708 C CA . SER B 1 249 ? 10.391 0.699 6.211 1 78.38 249 SER B CA 1
ATOM 4709 C C . SER B 1 249 ? 10.195 -0.812 6.16 1 78.38 249 SER B C 1
ATOM 4711 O O . SER B 1 249 ? 9.961 -1.448 7.188 1 78.38 249 SER B O 1
ATOM 4713 N N . PRO B 1 250 ? 10.32 -1.315 4.887 1 71.81 250 PRO B N 1
ATOM 4714 C CA . PRO B 1 250 ? 10.273 -2.775 4.773 1 71.81 250 PRO B CA 1
ATOM 4715 C C . PRO B 1 250 ? 11.312 -3.471 5.652 1 71.81 250 PRO B C 1
ATOM 4717 O O . PRO B 1 250 ? 11.023 -4.512 6.25 1 71.81 250 PRO B O 1
ATOM 4720 N N . ASP B 1 251 ? 12.398 -2.824 5.734 1 72.44 251 ASP B N 1
ATOM 4721 C CA . ASP B 1 251 ? 13.461 -3.42 6.535 1 72.44 251 ASP B CA 1
ATOM 4722 C C . ASP B 1 251 ? 13.07 -3.484 8.008 1 72.44 251 ASP B C 1
ATOM 4724 O O . ASP B 1 251 ? 13.344 -4.48 8.688 1 72.44 251 ASP B O 1
ATOM 4728 N N . GLU B 1 252 ? 12.43 -2.484 8.508 1 72.75 252 GLU B N 1
ATOM 4729 C CA . GLU B 1 252 ? 11.984 -2.467 9.898 1 72.75 252 GLU B CA 1
ATOM 4730 C C . GLU B 1 252 ? 10.922 -3.529 10.148 1 72.75 252 GLU B C 1
ATOM 4732 O O . GLU B 1 252 ? 11 -4.273 11.133 1 72.75 252 GLU B O 1
ATOM 4737 N N . LEU B 1 253 ? 10.008 -3.594 9.281 1 75.12 253 LEU B N 1
ATOM 4738 C CA . LEU B 1 253 ? 8.953 -4.59 9.43 1 75.12 253 LEU B CA 1
ATOM 4739 C C . LEU B 1 253 ? 9.531 -6.004 9.359 1 75.12 253 LEU B C 1
ATOM 4741 O O . LEU B 1 253 ? 9.164 -6.863 10.164 1 75.12 253 LEU B O 1
ATOM 4745 N N . ASN B 1 254 ? 10.43 -6.18 8.5 1 72.62 254 ASN B N 1
ATOM 4746 C CA . ASN B 1 254 ? 11.016 -7.5 8.32 1 72.62 254 ASN B CA 1
ATOM 4747 C C . ASN B 1 254 ? 11.914 -7.875 9.492 1 72.62 254 ASN B C 1
ATOM 4749 O O . ASN B 1 254 ? 11.914 -9.023 9.938 1 72.62 254 ASN B O 1
ATOM 4753 N N . GLN B 1 255 ? 12.695 -6.887 9.914 1 66.75 255 GLN B N 1
ATOM 4754 C CA . GLN B 1 255 ? 13.578 -7.129 11.047 1 66.75 255 GLN B CA 1
ATOM 4755 C C . GLN B 1 255 ? 12.781 -7.363 12.328 1 66.75 255 GLN B C 1
ATOM 4757 O O . GLN B 1 255 ? 13.109 -8.258 13.109 1 66.75 255 GLN B O 1
ATOM 4762 N N . ARG B 1 256 ? 11.734 -6.633 12.508 1 68.25 256 ARG B N 1
ATOM 4763 C CA . ARG B 1 256 ? 10.938 -6.695 13.727 1 68.25 256 ARG B CA 1
ATOM 4764 C C . ARG B 1 256 ? 10.117 -7.977 13.789 1 68.25 256 ARG B C 1
ATOM 4766 O O . ARG B 1 256 ? 9.945 -8.57 14.852 1 68.25 256 ARG B O 1
ATOM 4773 N N . PHE B 1 257 ? 9.602 -8.391 12.672 1 73.69 257 PHE B N 1
ATOM 4774 C CA . PHE B 1 257 ? 8.617 -9.461 12.711 1 73.69 257 PHE B CA 1
ATOM 4775 C C . PHE B 1 257 ? 9.164 -10.727 12.055 1 73.69 257 PHE B C 1
ATOM 4777 O O . PHE B 1 257 ? 8.68 -11.828 12.328 1 73.69 257 PHE B O 1
ATOM 4784 N N . SER B 1 258 ? 10.312 -10.648 11.445 1 59.66 258 SER B N 1
ATOM 4785 C CA . SER B 1 258 ? 10.68 -11.82 10.648 1 59.66 258 SER B CA 1
ATOM 4786 C C . SER B 1 258 ? 9.438 -12.562 10.164 1 59.66 258 SER B C 1
ATOM 4788 O O . SER B 1 258 ? 8.414 -11.945 9.875 1 59.66 258 SER B O 1
ATOM 4790 N N . ARG B 1 259 ? 9.219 -13.703 10.039 1 59.22 259 ARG B N 1
ATOM 4791 C CA . ARG B 1 259 ? 8.023 -14.492 9.75 1 59.22 259 ARG B CA 1
ATOM 4792 C C . ARG B 1 259 ? 7.461 -15.117 11.023 1 59.22 259 ARG B C 1
ATOM 4794 O O . ARG B 1 259 ? 6.953 -16.234 11 1 59.22 259 ARG B O 1
ATOM 4801 N N . SER B 1 260 ? 7.598 -14.258 12.016 1 58.06 260 SER B N 1
ATOM 4802 C CA . SER B 1 260 ? 7.203 -14.805 13.312 1 58.06 260 SER B CA 1
ATOM 4803 C C . SER B 1 260 ? 5.684 -14.844 13.453 1 58.06 260 SER B C 1
ATOM 4805 O O . SER B 1 260 ? 4.977 -14.023 12.859 1 58.06 260 SER B O 1
ATOM 4807 N N . TRP B 1 261 ? 5.316 -16.031 13.992 1 58 261 TRP B N 1
ATOM 4808 C CA . TRP B 1 261 ? 3.904 -16.203 14.312 1 58 261 TRP B CA 1
ATOM 4809 C C . TRP B 1 261 ? 3.547 -15.461 15.602 1 58 261 TRP B C 1
ATOM 4811 O O . TRP B 1 261 ? 4.367 -15.359 16.516 1 58 261 TRP B O 1
ATOM 4821 N N . GLN B 1 262 ? 2.324 -14.805 15.641 1 52.03 262 GLN B N 1
ATOM 4822 C CA . GLN B 1 262 ? 1.88 -14.07 16.812 1 52.03 262 GLN B CA 1
ATOM 4823 C C . GLN B 1 262 ? 1.691 -15 18.016 1 52.03 262 GLN B C 1
ATOM 4825 O O . GLN B 1 262 ? 1.957 -14.609 19.156 1 52.03 262 GLN B O 1
ATOM 4830 N N . SER B 1 263 ? 1.018 -16.125 17.719 1 54.16 263 SER B N 1
ATOM 4831 C CA . SER B 1 263 ? 0.746 -17.109 18.75 1 54.16 263 SER B CA 1
ATOM 4832 C C . SER B 1 263 ? 1.186 -18.516 18.312 1 54.16 263 SER B C 1
ATOM 4834 O O . SER B 1 263 ? 1.822 -18.672 17.281 1 54.16 263 SER B O 1
ATOM 4836 N N . GLY B 1 264 ? 1.046 -19.391 19.141 1 53.75 264 GLY B N 1
ATOM 4837 C CA . GLY B 1 264 ? 1.341 -20.781 18.859 1 53.75 264 GLY B CA 1
ATOM 4838 C C . GLY B 1 264 ? 0.442 -21.375 17.797 1 53.75 264 GLY B C 1
ATOM 4839 O O . GLY B 1 264 ? 0.673 -22.5 17.344 1 53.75 264 GLY B O 1
ATOM 4840 N N . ILE B 1 265 ? -0.529 -20.531 17.312 1 55.72 265 ILE B N 1
ATOM 4841 C CA . ILE B 1 265 ? -1.437 -21.031 16.281 1 55.72 265 ILE B CA 1
ATOM 4842 C C . ILE B 1 265 ? -0.915 -20.656 14.906 1 55.72 265 ILE B C 1
ATOM 4844 O O . ILE B 1 265 ? -0.62 -19.484 14.641 1 55.72 265 ILE B O 1
ATOM 4848 N N . SER B 1 266 ? -0.839 -21.656 14.109 1 64.19 266 SER B N 1
ATOM 4849 C CA . SER B 1 266 ? -0.237 -21.484 12.789 1 64.19 266 SER B CA 1
ATOM 4850 C C . SER B 1 266 ? -1.065 -20.547 11.922 1 64.19 266 SER B C 1
ATOM 4852 O O . SER B 1 266 ? -2.291 -20.656 11.859 1 64.19 266 SER B O 1
ATOM 4854 N N . PRO B 1 267 ? -0.454 -19.562 11.281 1 68.38 267 PRO B N 1
ATOM 4855 C CA . PRO B 1 267 ? -1.162 -18.734 10.312 1 68.38 267 PRO B CA 1
ATOM 4856 C C . PRO B 1 267 ? -1.498 -19.484 9.023 1 68.38 267 PRO B C 1
ATOM 4858 O O . PRO B 1 267 ? -2.197 -18.938 8.156 1 68.38 267 PRO B O 1
ATOM 4861 N N . MET B 1 268 ? -0.971 -20.656 8.977 1 69.88 268 MET B N 1
ATOM 4862 C CA . MET B 1 268 ? -1.214 -21.484 7.801 1 69.88 268 MET B CA 1
ATOM 4863 C C . MET B 1 268 ? -2.393 -22.422 8.031 1 69.88 268 MET B C 1
ATOM 4865 O O . MET B 1 268 ? -2.213 -23.547 8.492 1 69.88 268 MET B O 1
ATOM 4869 N N . GLY B 1 269 ? -3.484 -21.953 7.645 1 67.62 269 GLY B N 1
ATOM 4870 C CA . GLY B 1 269 ? -4.648 -22.828 7.691 1 67.62 269 GLY B CA 1
ATOM 4871 C C . GLY B 1 269 ? -5.34 -22.828 9.039 1 67.62 269 GLY B C 1
ATOM 4872 O O . GLY B 1 269 ? -6.512 -23.203 9.141 1 67.62 269 GLY B O 1
ATOM 4873 N N . ASP B 1 270 ? -4.445 -22.547 10.07 1 67.62 270 ASP B N 1
ATOM 4874 C CA . ASP B 1 270 ? -5.047 -22.469 11.398 1 67.62 270 ASP B CA 1
ATOM 4875 C C . ASP B 1 270 ? -5.41 -21.031 11.75 1 67.62 270 ASP B C 1
ATOM 4877 O O . ASP B 1 270 ? -5.07 -20.094 11.023 1 67.62 270 ASP B O 1
ATOM 4881 N N . GLU B 1 271 ? -6.469 -20.75 12.289 1 67 271 GLU B N 1
ATOM 4882 C CA . GLU B 1 271 ? -7.016 -19.453 12.664 1 67 271 GLU B CA 1
ATOM 4883 C C . GLU B 1 271 ? -5.938 -18.547 13.25 1 67 271 GLU B C 1
ATOM 4885 O O . GLU B 1 271 ? -6.246 -17.578 13.938 1 67 271 GLU B O 1
ATOM 4890 N N . GLY B 1 272 ? -4.602 -18.938 12.953 1 69.44 272 GLY B N 1
ATOM 4891 C CA . GLY B 1 272 ? -3.523 -18.078 13.438 1 69.44 272 GLY B CA 1
ATOM 4892 C C . GLY B 1 272 ? -3.242 -16.906 12.523 1 69.44 272 GLY B C 1
ATOM 4893 O O . GLY B 1 272 ? -3.809 -16.812 11.438 1 69.44 272 GLY B O 1
ATOM 4894 N N . ARG B 1 273 ? -2.439 -15.906 13.141 1 75.88 273 ARG B N 1
ATOM 4895 C CA . ARG B 1 273 ? -2.055 -14.703 12.398 1 75.88 273 ARG B CA 1
ATOM 4896 C C . ARG B 1 273 ? -0.548 -14.484 12.461 1 75.88 273 ARG B C 1
ATOM 4898 O O . ARG B 1 273 ? 0.107 -14.898 13.422 1 75.88 273 ARG B O 1
ATOM 4905 N N . TYR B 1 274 ? -0.011 -13.984 11.391 1 79.38 274 TYR B N 1
ATOM 4906 C CA . TYR B 1 274 ? 1.371 -13.523 11.445 1 79.38 274 TYR B CA 1
ATOM 4907 C C . TYR B 1 274 ? 1.514 -12.352 12.414 1 79.38 274 TYR B C 1
ATOM 4909 O O . TYR B 1 274 ? 0.58 -11.562 12.586 1 79.38 274 TYR B O 1
ATOM 4917 N N . ALA B 1 275 ? 2.709 -12.25 13 1 78.06 275 ALA B N 1
ATOM 4918 C CA . ALA B 1 275 ? 2.977 -11.195 13.969 1 78.06 275 ALA B CA 1
ATOM 4919 C C . ALA B 1 275 ? 2.756 -9.812 13.352 1 78.06 275 ALA B C 1
ATOM 4921 O O . ALA B 1 275 ? 2.225 -8.914 14.008 1 78.06 275 ALA B O 1
ATOM 4922 N N . VAL B 1 276 ? 3.139 -9.609 12.156 1 78.44 276 VAL B N 1
ATOM 4923 C CA . VAL B 1 276 ? 2.996 -8.32 11.492 1 78.44 276 VAL B CA 1
ATOM 4924 C C . VAL B 1 276 ? 1.517 -7.973 11.336 1 78.44 276 VAL B C 1
ATOM 4926 O O . VAL B 1 276 ? 1.123 -6.812 11.484 1 78.44 276 VAL B O 1
ATOM 4929 N N . GLU B 1 277 ? 0.702 -8.938 11.039 1 82.31 277 GLU B N 1
ATOM 4930 C CA . GLU B 1 277 ? -0.737 -8.711 10.93 1 82.31 277 GLU B CA 1
ATOM 4931 C C . GLU B 1 277 ? -1.329 -8.281 12.266 1 82.31 277 GLU B C 1
ATOM 4933 O O . GLU B 1 277 ? -2.154 -7.363 12.32 1 82.31 277 GLU B O 1
ATOM 4938 N N . SER B 1 278 ? -0.911 -8.922 13.312 1 79.81 278 SER B N 1
ATOM 4939 C CA . SER B 1 278 ? -1.37 -8.586 14.656 1 79.81 278 SER B CA 1
ATOM 4940 C C . SER B 1 278 ? -0.965 -7.164 15.039 1 79.81 278 SER B C 1
ATOM 4942 O O . SER B 1 278 ? -1.751 -6.43 15.641 1 79.81 278 SER B O 1
ATOM 4944 N N . TYR B 1 279 ? 0.23 -6.867 14.719 1 81.25 279 TYR B N 1
ATOM 4945 C CA . TYR B 1 279 ? 0.73 -5.52 14.969 1 81.25 279 TYR B CA 1
ATOM 4946 C C . TYR B 1 279 ? -0.126 -4.48 14.258 1 81.25 279 TYR B C 1
ATOM 4948 O O . TYR B 1 279 ? -0.558 -3.5 14.867 1 81.25 279 TYR B O 1
ATOM 4956 N N . LEU B 1 280 ? -0.385 -4.746 12.992 1 81.38 280 LEU B N 1
ATOM 4957 C CA . LEU B 1 280 ? -1.183 -3.814 12.203 1 81.38 280 LEU B CA 1
ATOM 4958 C C . LEU B 1 280 ? -2.613 -3.742 12.727 1 81.38 280 LEU B C 1
ATOM 4960 O O . LEU B 1 280 ? -3.209 -2.664 12.766 1 81.38 280 LEU B O 1
ATOM 4964 N N . ASP B 1 281 ? -3.117 -4.832 13.117 1 81.19 281 ASP B N 1
ATOM 4965 C CA . ASP B 1 281 ? -4.465 -4.883 13.68 1 81.19 281 ASP B CA 1
ATOM 4966 C C . ASP B 1 281 ? -4.555 -4.055 14.961 1 81.19 281 ASP B C 1
ATOM 4968 O O . ASP B 1 281 ? -5.477 -3.254 15.125 1 81.19 281 ASP B O 1
ATOM 4972 N N . PHE B 1 282 ? -3.607 -4.25 15.82 1 78.5 282 PHE B N 1
ATOM 4973 C CA . PHE B 1 282 ? -3.578 -3.533 17.094 1 78.5 282 PHE B CA 1
ATOM 4974 C C . PHE B 1 282 ? -3.51 -2.027 16.859 1 78.5 282 PHE B C 1
ATOM 4976 O O . PHE B 1 282 ? -4.32 -1.274 17.406 1 78.5 282 PHE B O 1
ATOM 4983 N N . HIS B 1 283 ? -2.705 -1.632 16.047 1 82.94 283 HIS B N 1
ATOM 4984 C CA . HIS B 1 283 ? -2.508 -0.206 15.812 1 82.94 283 HIS B CA 1
ATOM 4985 C C . HIS B 1 283 ? -3.684 0.396 15.055 1 82.94 283 HIS B C 1
ATOM 4987 O O . HIS B 1 283 ? -4.066 1.544 15.297 1 82.94 283 HIS B O 1
ATOM 4993 N N . GLY B 1 284 ? -4.215 -0.399 14.156 1 84.44 284 GLY B N 1
ATOM 4994 C CA . GLY B 1 284 ? -5.418 0.058 13.484 1 84.44 284 GLY B CA 1
ATOM 4995 C C . GLY B 1 284 ? -6.586 0.279 14.422 1 84.44 284 GLY B C 1
ATOM 4996 O O . GLY B 1 284 ? -7.254 1.312 14.359 1 84.44 284 GLY B O 1
ATOM 4997 N N . ASN B 1 285 ? -6.75 -0.606 15.297 1 86.5 285 ASN B N 1
ATOM 4998 C CA . ASN B 1 285 ? -7.871 -0.542 16.234 1 86.5 285 ASN B CA 1
ATOM 4999 C C . ASN B 1 285 ? -7.684 0.577 17.25 1 86.5 285 ASN B C 1
ATOM 5001 O O . ASN B 1 285 ? -8.633 1.284 17.594 1 86.5 285 ASN B O 1
ATOM 5005 N N . LYS B 1 286 ? -6.48 0.725 17.734 1 88.62 286 LYS B N 1
ATOM 5006 C CA . LYS B 1 286 ? -6.191 1.817 18.656 1 88.62 286 LYS B CA 1
ATOM 5007 C C . LYS B 1 286 ? -6.438 3.172 18 1 88.62 286 LYS B C 1
ATOM 5009 O O . LYS B 1 286 ? -6.949 4.094 18.641 1 88.62 286 LYS B O 1
ATOM 5014 N N . PHE B 1 287 ? -6.156 3.254 16.828 1 93.94 287 PHE B N 1
ATOM 5015 C CA . PHE B 1 287 ? -6.273 4.488 16.062 1 93.94 287 PHE B CA 1
ATOM 5016 C C . PHE B 1 287 ? -7.73 4.926 15.961 1 93.94 287 PHE B C 1
ATOM 5018 O O . PHE B 1 287 ? -8.031 6.121 16.047 1 93.94 287 PHE B O 1
ATOM 5025 N N . THR B 1 288 ? -8.625 3.953 15.82 1 93.81 288 THR B N 1
ATOM 5026 C CA . THR B 1 288 ? -10.039 4.262 15.625 1 93.81 288 THR B CA 1
ATOM 5027 C C . THR B 1 288 ? -10.625 4.914 16.875 1 93.81 288 THR B C 1
ATOM 5029 O O . THR B 1 288 ? -11.664 5.578 16.797 1 93.81 288 THR B O 1
ATOM 5032 N N . ARG B 1 289 ? -9.977 4.781 17.938 1 93.69 289 ARG B N 1
ATOM 5033 C CA . ARG B 1 289 ? -10.508 5.309 19.203 1 93.69 289 ARG B CA 1
ATOM 5034 C C . ARG B 1 289 ? -10.094 6.762 19.391 1 93.69 289 ARG B C 1
ATOM 5036 O O . ARG B 1 289 ? -10.641 7.453 20.266 1 93.69 289 ARG B O 1
ATOM 5043 N N . ARG B 1 290 ? -9.227 7.262 18.578 1 95.12 290 ARG B N 1
ATOM 5044 C CA . ARG B 1 290 ? -8.758 8.625 18.812 1 95.12 290 ARG B CA 1
ATOM 5045 C C . ARG B 1 290 ? -8.789 9.445 17.531 1 95.12 290 ARG B C 1
ATOM 5047 O O . ARG B 1 290 ? -8.219 10.539 17.484 1 95.12 290 ARG B O 1
ATOM 5054 N N . PHE B 1 291 ? -9.359 8.93 16.5 1 97.94 291 PHE B N 1
ATOM 5055 C CA . PHE B 1 291 ? -9.414 9.664 15.234 1 97.94 291 PHE B CA 1
ATOM 5056 C C . PHE B 1 291 ? -10.789 9.531 14.594 1 97.94 291 PHE B C 1
ATOM 5058 O O . PHE B 1 291 ? -11.602 8.703 15.016 1 97.94 291 PHE B O 1
ATOM 5065 N N . ASP B 1 292 ? -11.117 10.367 13.703 1 98.44 292 ASP B N 1
ATOM 5066 C CA . ASP B 1 292 ? -12.414 10.398 13.031 1 98.44 292 ASP B CA 1
ATOM 5067 C C . ASP B 1 292 ? -12.281 10.055 11.547 1 98.44 292 ASP B C 1
ATOM 5069 O O . ASP B 1 292 ? -11.359 10.531 10.883 1 98.44 292 ASP B O 1
ATOM 5073 N N . ALA B 1 293 ? -13.219 9.258 11.055 1 98.5 293 ALA B N 1
ATOM 5074 C CA . ALA B 1 293 ? -13.133 8.719 9.695 1 98.5 293 ALA B CA 1
ATOM 5075 C C . ALA B 1 293 ? -13.227 9.836 8.656 1 98.5 293 ALA B C 1
ATOM 5077 O O . ALA B 1 293 ? -12.43 9.891 7.723 1 98.5 293 ALA B O 1
ATOM 5078 N N . THR B 1 294 ? -14.195 10.734 8.766 1 98.56 294 THR B N 1
ATOM 5079 C CA . THR B 1 294 ? -14.367 11.797 7.777 1 98.56 294 THR B CA 1
ATOM 5080 C C . THR B 1 294 ? -13.219 12.797 7.855 1 98.56 294 THR B C 1
ATOM 5082 O O . THR B 1 294 ? -12.766 13.312 6.832 1 98.56 294 THR B O 1
ATOM 5085 N N . SER B 1 295 ? -12.734 13.086 9.07 1 98.69 295 SER B N 1
ATOM 5086 C CA . SER B 1 295 ? -11.539 13.906 9.203 1 98.69 295 SER B CA 1
ATOM 5087 C C . SER B 1 295 ? -10.359 13.297 8.461 1 98.69 295 SER B C 1
ATOM 5089 O O . SER B 1 295 ? -9.609 14 7.777 1 98.69 295 SER B O 1
ATOM 5091 N N . TYR B 1 296 ? -10.188 12 8.656 1 98.69 296 TYR B N 1
ATOM 5092 C CA . TYR B 1 296 ? -9.102 11.305 7.977 1 98.69 296 TYR B CA 1
ATOM 5093 C C . TYR B 1 296 ? -9.18 11.516 6.469 1 98.69 296 TYR B C 1
ATOM 5095 O O . TYR B 1 296 ? -8.18 11.859 5.828 1 98.69 296 TYR B O 1
ATOM 5103 N N . ILE B 1 297 ? -10.344 11.352 5.891 1 98.06 297 ILE B N 1
ATOM 5104 C CA . ILE B 1 297 ? -10.547 11.516 4.457 1 98.06 297 ILE B CA 1
ATOM 5105 C C . ILE B 1 297 ? -10.203 12.945 4.047 1 98.06 297 ILE B C 1
ATOM 5107 O O . ILE B 1 297 ? -9.469 13.164 3.08 1 98.06 297 ILE B O 1
ATOM 5111 N N . ARG B 1 298 ? -10.672 13.945 4.789 1 97.81 298 ARG B N 1
ATOM 5112 C CA . ARG B 1 298 ? -10.445 15.344 4.441 1 97.81 298 ARG B CA 1
ATOM 5113 C C . ARG B 1 298 ? -8.961 15.695 4.527 1 97.81 298 ARG B C 1
ATOM 5115 O O . ARG B 1 298 ? -8.453 16.453 3.701 1 97.81 298 ARG B O 1
ATOM 5122 N N . LEU B 1 299 ? -8.305 15.148 5.488 1 98.44 299 LEU B N 1
ATOM 5123 C CA . LEU B 1 299 ? -6.895 15.469 5.688 1 98.44 299 LEU B CA 1
ATOM 5124 C C . LEU B 1 299 ? -6.031 14.82 4.609 1 98.44 299 LEU B C 1
ATOM 5126 O O . LEU B 1 299 ? -5.09 15.438 4.105 1 98.44 299 LEU B O 1
ATOM 5130 N N . ILE B 1 300 ? -6.293 13.562 4.25 1 97.19 300 ILE B N 1
ATOM 5131 C CA . ILE B 1 300 ? -5.48 12.953 3.201 1 97.19 300 ILE B CA 1
ATOM 5132 C C . ILE B 1 300 ? -5.789 13.609 1.858 1 97.19 300 ILE B C 1
ATOM 5134 O O . ILE B 1 300 ? -4.91 13.734 1.004 1 97.19 300 ILE B O 1
ATOM 5138 N N . ASP B 1 301 ? -7.039 14.086 1.685 1 96 301 ASP B N 1
ATOM 5139 C CA . ASP B 1 301 ? -7.348 14.875 0.498 1 96 301 ASP B CA 1
ATOM 5140 C C . ASP B 1 301 ? -6.52 16.156 0.46 1 96 301 ASP B C 1
ATOM 5142 O O . ASP B 1 301 ? -6.02 16.547 -0.597 1 96 301 ASP B O 1
ATOM 5146 N N . ALA B 1 302 ? -6.441 16.797 1.588 1 97.62 302 ALA B N 1
ATOM 5147 C CA . ALA B 1 302 ? -5.617 18 1.679 1 97.62 302 ALA B CA 1
ATOM 5148 C C . ALA B 1 302 ? -4.164 17.688 1.335 1 97.62 302 ALA B C 1
ATOM 5150 O O . ALA B 1 302 ? -3.531 18.422 0.574 1 97.62 302 ALA B O 1
ATOM 5151 N N . MET B 1 303 ? -3.645 16.625 1.876 1 97.25 303 MET B N 1
ATOM 5152 C CA . MET B 1 303 ? -2.281 16.188 1.579 1 97.25 303 MET B CA 1
ATOM 5153 C C . MET B 1 303 ? -2.1 15.953 0.085 1 97.25 303 MET B C 1
ATOM 5155 O O . MET B 1 303 ? -1.097 16.359 -0.499 1 97.25 303 MET B O 1
ATOM 5159 N N . SER B 1 304 ? -3.096 15.305 -0.526 1 94.62 304 SER B N 1
ATOM 5160 C CA . SER B 1 304 ? -3.047 14.969 -1.944 1 94.62 304 SER B CA 1
ATOM 5161 C C . SER B 1 304 ? -3.066 16.219 -2.814 1 94.62 304 SER B C 1
ATOM 5163 O O . SER B 1 304 ? -2.525 16.219 -3.922 1 94.62 304 SER B O 1
ATOM 5165 N N . SER B 1 305 ? -3.639 17.281 -2.322 1 93.44 305 SER B N 1
ATOM 5166 C CA . SER B 1 305 ? -3.768 18.516 -3.104 1 93.44 305 SER B CA 1
ATOM 5167 C C . SER B 1 305 ? -2.504 19.359 -3.01 1 93.44 305 SER B C 1
ATOM 5169 O O . SER B 1 305 ? -2.385 20.375 -3.691 1 93.44 305 SER B O 1
ATOM 5171 N N . HIS B 1 306 ? -1.571 19.016 -2.188 1 97.06 306 HIS B N 1
ATOM 5172 C CA . HIS B 1 306 ? -0.404 19.828 -1.876 1 97.06 306 HIS B CA 1
ATOM 5173 C C . HIS B 1 306 ? 0.439 20.078 -3.121 1 97.06 306 HIS B C 1
ATOM 5175 O O . HIS B 1 306 ? 0.842 19.141 -3.805 1 97.06 306 HIS B O 1
ATOM 5181 N N . ASP B 1 307 ? 0.649 21.25 -3.488 1 96.56 307 ASP B N 1
ATOM 5182 C CA . ASP B 1 307 ? 1.482 21.766 -4.57 1 96.56 307 ASP B CA 1
ATOM 5183 C C . ASP B 1 307 ? 1.869 23.219 -4.312 1 96.56 307 ASP B C 1
ATOM 5185 O O . ASP B 1 307 ? 1.081 24.125 -4.57 1 96.56 307 ASP B O 1
ATOM 5189 N N . VAL B 1 308 ? 3.1 23.438 -3.871 1 97.75 308 VAL B N 1
ATOM 5190 C CA . VAL B 1 308 ? 3.49 24.797 -3.508 1 97.75 308 VAL B CA 1
ATOM 5191 C C . VAL B 1 308 ? 3.629 25.656 -4.766 1 97.75 308 VAL B C 1
ATOM 5193 O O . VAL B 1 308 ? 3.643 26.891 -4.691 1 97.75 308 VAL B O 1
ATOM 5196 N N . GLY B 1 309 ? 3.762 25.047 -5.898 1 97.38 309 GLY B N 1
ATOM 5197 C CA . GLY B 1 309 ? 3.963 25.766 -7.148 1 97.38 309 GLY B CA 1
ATOM 5198 C C . GLY B 1 309 ? 2.666 26.219 -7.793 1 97.38 309 GLY B C 1
ATOM 5199 O O . GLY B 1 309 ? 2.678 27.031 -8.719 1 97.38 309 GLY B O 1
ATOM 5200 N N . ARG B 1 310 ? 1.546 25.656 -7.297 1 94.88 310 ARG B N 1
ATOM 5201 C CA . ARG B 1 310 ? 0.251 25.938 -7.906 1 94.88 310 ARG B CA 1
ATOM 5202 C C . ARG B 1 310 ? -0.032 27.438 -7.926 1 94.88 310 ARG B C 1
ATOM 5204 O O . ARG B 1 310 ? -0.035 28.094 -6.879 1 94.88 310 ARG B O 1
ATOM 5211 N N . ASP B 1 311 ? -0.234 28 -9.117 1 95.06 311 ASP B N 1
ATOM 5212 C CA . ASP B 1 311 ? -0.533 29.406 -9.367 1 95.06 311 ASP B CA 1
ATOM 5213 C C . ASP B 1 311 ? 0.628 30.312 -8.938 1 95.06 311 ASP B C 1
ATOM 5215 O O . ASP B 1 311 ? 0.424 31.469 -8.586 1 95.06 311 ASP B O 1
ATOM 5219 N N . ARG B 1 312 ? 1.872 29.766 -8.867 1 97.62 312 ARG B N 1
ATOM 5220 C CA . ARG B 1 312 ? 3.035 30.531 -8.422 1 97.62 312 ARG B CA 1
ATOM 5221 C C . ARG B 1 312 ? 4.215 30.344 -9.367 1 97.62 312 ARG B C 1
ATOM 5223 O O . ARG B 1 312 ? 5.371 30.406 -8.953 1 97.62 312 ARG B O 1
ATOM 5230 N N . GLY B 1 313 ? 3.891 30 -10.555 1 97.06 313 GLY B N 1
ATOM 5231 C CA . GLY B 1 313 ? 4.922 29.875 -11.578 1 97.06 313 GLY B CA 1
ATOM 5232 C C . GLY B 1 313 ? 5.691 28.578 -11.5 1 97.06 313 GLY B C 1
ATOM 5233 O O . GLY B 1 313 ? 6.742 28.438 -12.133 1 97.06 313 GLY B O 1
ATOM 5234 N N . GLY B 1 314 ? 5.234 27.641 -10.727 1 97.44 314 GLY B N 1
ATOM 5235 C CA . GLY B 1 314 ? 5.895 26.344 -10.594 1 97.44 314 GLY B CA 1
ATOM 5236 C C . GLY B 1 314 ? 6.605 26.188 -9.266 1 97.44 314 GLY B C 1
ATOM 5237 O O . GLY B 1 314 ? 6.746 27.141 -8.5 1 97.44 314 GLY B O 1
ATOM 5238 N N . VAL B 1 315 ? 7.09 24.953 -9.031 1 97.81 315 VAL B N 1
ATOM 5239 C CA . VAL B 1 315 ? 7.66 24.578 -7.738 1 97.81 315 VAL B CA 1
ATOM 5240 C C . VAL B 1 315 ? 8.938 25.375 -7.488 1 97.81 315 VAL B C 1
ATOM 5242 O O . VAL B 1 315 ? 9.102 25.969 -6.426 1 97.81 315 VAL B O 1
ATOM 5245 N N . GLU B 1 316 ? 9.805 25.453 -8.484 1 98.12 316 GLU B N 1
ATOM 5246 C CA . GLU B 1 316 ? 11.086 26.125 -8.32 1 98.12 316 GLU B CA 1
ATOM 5247 C C . GLU B 1 316 ? 10.898 27.609 -8.039 1 98.12 316 GLU B C 1
ATOM 5249 O O . GLU B 1 316 ? 11.539 28.156 -7.141 1 98.12 316 GLU B O 1
ATOM 5254 N N . ALA B 1 317 ? 10.008 28.203 -8.773 1 98.44 317 ALA B N 1
ATOM 5255 C CA . ALA B 1 317 ? 9.727 29.625 -8.57 1 98.44 317 ALA B CA 1
ATOM 5256 C C . ALA B 1 317 ? 9.156 29.875 -7.184 1 98.44 317 ALA B C 1
ATOM 5258 O O . ALA B 1 317 ? 9.523 30.859 -6.523 1 98.44 317 ALA B O 1
ATOM 5259 N N . ALA B 1 318 ? 8.25 29.016 -6.742 1 98.69 318 ALA B N 1
ATOM 5260 C CA . ALA B 1 318 ? 7.648 29.156 -5.418 1 98.69 318 ALA B CA 1
ATOM 5261 C C . ALA B 1 318 ? 8.703 29.016 -4.32 1 98.69 318 ALA B C 1
ATOM 5263 O O . ALA B 1 318 ? 8.75 29.828 -3.393 1 98.69 318 ALA B O 1
ATOM 5264 N N . LEU B 1 319 ? 9.539 28.047 -4.445 1 98.75 319 LEU B N 1
ATOM 5265 C CA . LEU B 1 319 ? 10.57 27.781 -3.441 1 98.75 319 LEU B CA 1
ATOM 5266 C C . LEU B 1 319 ? 11.562 28.938 -3.365 1 98.75 319 LEU B C 1
ATOM 5268 O O . LEU B 1 319 ? 12.062 29.266 -2.287 1 98.75 319 LEU B O 1
ATOM 5272 N N . ALA B 1 320 ? 11.805 29.609 -4.43 1 98.38 320 ALA B N 1
ATOM 5273 C CA . ALA B 1 320 ? 12.75 30.719 -4.496 1 98.38 320 ALA B CA 1
ATOM 5274 C C . ALA B 1 320 ? 12.242 31.922 -3.705 1 98.38 320 ALA B C 1
ATOM 5276 O O . ALA B 1 320 ? 13.008 32.812 -3.377 1 98.38 320 ALA B O 1
ATOM 5277 N N . SER B 1 321 ? 10.969 31.891 -3.377 1 98.19 321 SER B N 1
ATOM 5278 C CA . SER B 1 321 ? 10.367 33.031 -2.684 1 98.19 321 SER B CA 1
ATOM 5279 C C . SER B 1 321 ? 10.586 32.938 -1.178 1 98.19 321 SER B C 1
ATOM 5281 O O . SER B 1 321 ? 10.383 33.906 -0.454 1 98.19 321 SER B O 1
ATOM 5283 N N . VAL B 1 322 ? 11.055 31.828 -0.665 1 98.62 322 VAL B N 1
ATOM 5284 C CA . VAL B 1 322 ? 11.281 31.625 0.763 1 98.62 322 VAL B CA 1
ATOM 5285 C C . VAL B 1 322 ? 12.43 32.531 1.226 1 98.62 322 VAL B C 1
ATOM 5287 O O . VAL B 1 322 ? 13.484 32.562 0.587 1 98.62 322 VAL B O 1
ATOM 5290 N N . ARG B 1 323 ? 12.234 33.188 2.389 1 97.69 323 ARG B N 1
ATOM 5291 C CA . ARG B 1 323 ? 13.242 34.125 2.879 1 97.69 323 ARG B CA 1
ATOM 5292 C C . ARG B 1 323 ? 13.898 33.625 4.156 1 97.69 323 ARG B C 1
ATOM 5294 O O . ARG B 1 323 ? 15.023 34 4.48 1 97.69 323 ARG B O 1
ATOM 5301 N N . ALA B 1 324 ? 13.219 32.75 4.836 1 98.06 324 ALA B N 1
ATOM 5302 C CA . ALA B 1 324 ? 13.68 32.281 6.133 1 98.06 324 ALA B CA 1
ATOM 5303 C C . ALA B 1 324 ? 14.906 31.375 5.984 1 98.06 324 ALA B C 1
ATOM 5305 O O . ALA B 1 324 ? 15.07 30.703 4.965 1 98.06 324 ALA B O 1
ATOM 5306 N N . ALA B 1 325 ? 15.828 31.406 7.012 1 98.38 325 ALA B N 1
ATOM 5307 C CA . ALA B 1 325 ? 16.812 30.344 7.125 1 98.38 325 ALA B CA 1
ATOM 5308 C C . ALA B 1 325 ? 16.141 28.984 7.211 1 98.38 325 ALA B C 1
ATOM 5310 O O . ALA B 1 325 ? 15.242 28.781 8.031 1 98.38 325 ALA B O 1
ATOM 5311 N N . THR B 1 326 ? 16.562 28.031 6.297 1 98.56 326 THR B N 1
ATOM 5312 C CA . THR B 1 326 ? 15.719 26.859 6.129 1 98.56 326 THR B CA 1
ATOM 5313 C C . THR B 1 326 ? 16.531 25.578 6.332 1 98.56 326 THR B C 1
ATOM 5315 O O . THR B 1 326 ? 17.609 25.438 5.77 1 98.56 326 THR B O 1
ATOM 5318 N N . LEU B 1 327 ? 16.031 24.734 7.172 1 98.75 327 LEU B N 1
ATOM 5319 C CA . LEU B 1 327 ? 16.516 23.359 7.348 1 98.75 327 LEU B CA 1
ATOM 5320 C C . LEU B 1 327 ? 15.586 22.375 6.641 1 98.75 327 LEU B C 1
ATOM 5322 O O . LEU B 1 327 ? 14.367 22.422 6.82 1 98.75 327 LEU B O 1
ATOM 5326 N N . VAL B 1 328 ? 16.156 21.547 5.77 1 98.81 328 VAL B N 1
ATOM 5327 C CA . VAL B 1 328 ? 15.406 20.469 5.113 1 98.81 328 VAL B CA 1
ATOM 5328 C C . VAL B 1 328 ? 16 19.125 5.504 1 98.81 328 VAL B C 1
ATOM 5330 O O . VAL B 1 328 ? 17.188 18.875 5.312 1 98.81 328 VAL B O 1
ATOM 5333 N N . VAL B 1 329 ? 15.148 18.234 6.055 1 98.81 329 VAL B N 1
ATOM 5334 C CA . VAL B 1 329 ? 15.594 16.938 6.535 1 98.81 329 VAL B CA 1
ATOM 5335 C C . VAL B 1 329 ? 14.859 15.828 5.789 1 98.81 329 VAL B C 1
ATOM 5337 O O . VAL B 1 329 ? 13.656 15.93 5.551 1 98.81 329 VAL B O 1
ATOM 5340 N N . GLY B 1 330 ? 15.562 14.836 5.34 1 98.5 330 GLY B N 1
ATOM 5341 C CA . GLY B 1 330 ? 15.008 13.609 4.801 1 98.5 330 GLY B CA 1
ATOM 5342 C C . GLY B 1 330 ? 15.469 12.367 5.539 1 98.5 330 GLY B C 1
ATOM 5343 O O . GLY B 1 330 ? 16.422 12.422 6.312 1 98.5 330 GLY B O 1
ATOM 5344 N N . ILE B 1 331 ? 14.727 11.32 5.449 1 98 331 ILE B N 1
ATOM 5345 C CA . ILE B 1 331 ? 15.062 10.016 6.004 1 98 331 ILE B CA 1
ATOM 5346 C C . ILE B 1 331 ? 15.406 9.039 4.875 1 98 331 ILE B C 1
ATOM 5348 O O . ILE B 1 331 ? 14.625 8.883 3.932 1 98 331 ILE B O 1
ATOM 5352 N N . ASP B 1 332 ? 16.453 8.344 4.949 1 96.12 332 ASP B N 1
ATOM 5353 C CA . ASP B 1 332 ? 16.953 7.559 3.824 1 96.12 332 ASP B CA 1
ATOM 5354 C C . ASP B 1 332 ? 16.016 6.395 3.51 1 96.12 332 ASP B C 1
ATOM 5356 O O . ASP B 1 332 ? 15.844 6.027 2.346 1 96.12 332 ASP B O 1
ATOM 5360 N N . SER B 1 333 ? 15.391 5.824 4.535 1 92.88 333 SER B N 1
ATOM 5361 C CA . SER B 1 333 ? 14.539 4.648 4.344 1 92.88 333 SER B CA 1
ATOM 5362 C C . SER B 1 333 ? 13.086 5.047 4.109 1 92.88 333 SER B C 1
ATOM 5364 O O . SER B 1 333 ? 12.203 4.188 4.082 1 92.88 333 SER B O 1
ATOM 5366 N N . ASP B 1 334 ? 12.797 6.355 3.959 1 94.81 334 ASP B N 1
ATOM 5367 C CA . ASP B 1 334 ? 11.438 6.859 3.766 1 94.81 334 ASP B CA 1
ATOM 5368 C C . ASP B 1 334 ? 10.93 6.543 2.359 1 94.81 334 ASP B C 1
ATOM 5370 O O . ASP B 1 334 ? 11.414 7.113 1.379 1 94.81 334 ASP B O 1
ATOM 5374 N N . ARG B 1 335 ? 9.891 5.75 2.309 1 88.81 335 ARG B N 1
ATOM 5375 C CA . ARG B 1 335 ? 9.32 5.402 1.013 1 88.81 335 ARG B CA 1
ATOM 5376 C C . ARG B 1 335 ? 8.109 6.273 0.693 1 88.81 335 ARG B C 1
ATOM 5378 O O . ARG B 1 335 ? 7.668 6.336 -0.456 1 88.81 335 ARG B O 1
ATOM 5385 N N . LEU B 1 336 ? 7.562 6.918 1.695 1 93.31 336 LEU B N 1
ATOM 5386 C CA . LEU B 1 336 ? 6.41 7.785 1.487 1 93.31 336 LEU B CA 1
ATOM 5387 C C . LEU B 1 336 ? 6.828 9.094 0.815 1 93.31 336 LEU B C 1
ATOM 5389 O O . LEU B 1 336 ? 6.246 9.484 -0.199 1 93.31 336 LEU B O 1
ATOM 5393 N N . PHE B 1 337 ? 7.789 9.719 1.355 1 96.06 337 PHE B N 1
ATOM 5394 C CA . PHE B 1 337 ? 8.414 10.922 0.808 1 96.06 337 PHE B CA 1
ATOM 5395 C C . PHE B 1 337 ? 9.922 10.734 0.689 1 96.06 337 PHE B C 1
ATOM 5397 O O . PHE B 1 337 ? 10.672 11.148 1.571 1 96.06 337 PHE B O 1
ATOM 5404 N N . PRO B 1 338 ? 10.359 10.234 -0.443 1 94.06 338 PRO B N 1
ATOM 5405 C CA . PRO B 1 338 ? 11.773 9.875 -0.58 1 94.06 338 PRO B CA 1
ATOM 5406 C C . PRO B 1 338 ? 12.688 11.094 -0.606 1 94.06 338 PRO B C 1
ATOM 5408 O O . PRO B 1 338 ? 12.242 12.203 -0.927 1 94.06 338 PRO B O 1
ATOM 5411 N N . VAL B 1 339 ? 13.945 10.922 -0.35 1 97.31 339 VAL B N 1
ATOM 5412 C CA . VAL B 1 339 ? 14.961 11.953 -0.141 1 97.31 339 VAL B CA 1
ATOM 5413 C C . VAL B 1 339 ? 15.023 12.867 -1.362 1 97.31 339 VAL B C 1
ATOM 5415 O O . VAL B 1 339 ? 15.203 14.078 -1.229 1 97.31 339 VAL B O 1
ATOM 5418 N N . PRO B 1 340 ? 14.828 12.352 -2.564 1 96.06 340 PRO B N 1
ATOM 5419 C CA . PRO B 1 340 ? 14.867 13.25 -3.719 1 96.06 340 PRO B CA 1
ATOM 5420 C C . PRO B 1 340 ? 13.836 14.367 -3.633 1 96.06 340 PRO B C 1
ATOM 5422 O O . PRO B 1 340 ? 14.078 15.477 -4.121 1 96.06 340 PRO B O 1
ATOM 5425 N N . ASP B 1 341 ? 12.711 14.109 -3.012 1 96.56 341 ASP B N 1
ATOM 5426 C CA . ASP B 1 341 ? 11.703 15.148 -2.834 1 96.56 341 ASP B CA 1
ATOM 5427 C C . ASP B 1 341 ? 12.234 16.297 -1.977 1 96.56 341 ASP B C 1
ATOM 5429 O O . ASP B 1 341 ? 12 17.469 -2.287 1 96.56 341 ASP B O 1
ATOM 5433 N N . GLN B 1 342 ? 12.961 15.945 -0.914 1 98.44 342 GLN B N 1
ATOM 5434 C CA . GLN B 1 342 ? 13.531 16.953 -0.031 1 98.44 342 GLN B CA 1
ATOM 5435 C C . GLN B 1 342 ? 14.719 17.656 -0.693 1 98.44 342 GLN B C 1
ATOM 5437 O O . GLN B 1 342 ? 14.953 18.844 -0.454 1 98.44 342 GLN B O 1
ATOM 5442 N N . ARG B 1 343 ? 15.445 16.922 -1.494 1 98.19 343 ARG B N 1
ATOM 5443 C CA . ARG B 1 343 ? 16.562 17.516 -2.213 1 98.19 343 ARG B CA 1
ATOM 5444 C C . ARG B 1 343 ? 16.094 18.625 -3.152 1 98.19 343 ARG B C 1
ATOM 5446 O O . ARG B 1 343 ? 16.75 19.656 -3.291 1 98.19 343 ARG B O 1
ATOM 5453 N N . LEU B 1 344 ? 14.969 18.375 -3.775 1 97.81 344 LEU B N 1
ATOM 5454 C CA . LEU B 1 344 ? 14.367 19.391 -4.625 1 97.81 344 LEU B CA 1
ATOM 5455 C C . LEU B 1 344 ? 14.102 20.672 -3.836 1 97.81 344 LEU B C 1
ATOM 5457 O O . LEU B 1 344 ? 14.375 21.781 -4.316 1 97.81 344 LEU B O 1
ATOM 5461 N N . VAL B 1 345 ? 13.594 20.547 -2.633 1 98.62 345 VAL B N 1
ATOM 5462 C CA . VAL B 1 345 ? 13.281 21.703 -1.789 1 98.62 345 VAL B CA 1
ATOM 5463 C C . VAL B 1 345 ? 14.57 22.422 -1.391 1 98.62 345 VAL B C 1
ATOM 5465 O O . VAL B 1 345 ? 14.711 23.625 -1.602 1 98.62 345 VAL B O 1
ATOM 5468 N N . ALA B 1 346 ? 15.523 21.656 -0.893 1 98.5 346 ALA B N 1
ATOM 5469 C CA . ALA B 1 346 ? 16.766 22.234 -0.386 1 98.5 346 ALA B CA 1
ATOM 5470 C C . ALA B 1 346 ? 17.516 22.984 -1.484 1 98.5 346 ALA B C 1
ATOM 5472 O O . ALA B 1 346 ? 18.078 24.047 -1.238 1 98.5 346 ALA B O 1
ATOM 5473 N N . ARG B 1 347 ? 17.469 22.469 -2.633 1 97.88 347 ARG B N 1
ATOM 5474 C CA . ARG B 1 347 ? 18.219 23.016 -3.76 1 97.88 347 ARG B CA 1
ATOM 5475 C C . ARG B 1 347 ? 17.641 24.375 -4.184 1 97.88 347 ARG B C 1
ATOM 5477 O O . ARG B 1 347 ? 18.375 25.219 -4.707 1 97.88 347 ARG B O 1
ATOM 5484 N N . HIS B 1 348 ? 16.375 24.594 -3.912 1 98.31 348 HIS B N 1
ATOM 5485 C CA . HIS B 1 348 ? 15.75 25.75 -4.555 1 98.31 348 HIS B CA 1
ATOM 5486 C C . HIS B 1 348 ? 15.305 26.781 -3.521 1 98.31 348 HIS B C 1
ATOM 5488 O O . HIS B 1 348 ? 14.758 27.828 -3.877 1 98.31 348 HIS B O 1
ATOM 5494 N N . VAL B 1 349 ? 15.516 26.5 -2.227 1 98.12 349 VAL B N 1
ATOM 5495 C CA . VAL B 1 349 ? 15.289 27.5 -1.184 1 98.12 349 VAL B CA 1
ATOM 5496 C C . VAL B 1 349 ? 16.562 28.297 -0.954 1 98.12 349 VAL B C 1
ATOM 5498 O O . VAL B 1 349 ? 17.609 27.734 -0.606 1 98.12 349 VAL B O 1
ATOM 5501 N N . PRO B 1 350 ? 16.531 29.562 -1.106 1 96.75 350 PRO B N 1
ATOM 5502 C CA . PRO B 1 350 ? 17.75 30.375 -1.034 1 96.75 350 PRO B CA 1
ATOM 5503 C C . PRO B 1 350 ? 18.406 30.328 0.344 1 96.75 350 PRO B C 1
ATOM 5505 O O . PRO B 1 350 ? 19.641 30.359 0.448 1 96.75 350 PRO B O 1
ATOM 5508 N N . GLY B 1 351 ? 17.672 30.234 1.427 1 95.06 351 GLY B N 1
ATOM 5509 C CA . GLY B 1 351 ? 18.203 30.344 2.777 1 95.06 351 GLY B CA 1
ATOM 5510 C C . GLY B 1 351 ? 18.469 29 3.416 1 95.06 351 GLY B C 1
ATOM 5511 O O . GLY B 1 351 ? 18.359 28.844 4.637 1 95.06 351 GLY B O 1
ATOM 5512 N N . SER B 1 352 ? 18.797 27.984 2.607 1 95.19 352 SER B N 1
ATOM 5513 C CA . SER B 1 352 ? 19.125 26.672 3.17 1 95.19 352 SER B CA 1
ATOM 5514 C C . SER B 1 352 ? 20.375 26.75 4.047 1 95.19 352 SER B C 1
ATOM 5516 O O . SER B 1 352 ? 21.438 27.188 3.592 1 95.19 352 SER B O 1
ATOM 5518 N N . VAL B 1 353 ? 20.234 26.281 5.238 1 95.88 353 VAL B N 1
ATOM 5519 C CA . VAL B 1 353 ? 21.328 26.438 6.191 1 95.88 353 VAL B CA 1
ATOM 5520 C C . VAL B 1 353 ? 22.406 25.375 5.922 1 95.88 353 VAL B C 1
ATOM 5522 O O . VAL B 1 353 ? 23.5 25.453 6.473 1 95.88 353 VAL B O 1
ATOM 5525 N N . ASP B 1 354 ? 22.156 24.469 5.043 1 95.88 354 ASP B N 1
ATOM 5526 C CA . ASP B 1 354 ? 23.094 23.422 4.695 1 95.88 354 ASP B CA 1
ATOM 5527 C C . ASP B 1 354 ? 23.578 23.562 3.252 1 95.88 354 ASP B C 1
ATOM 5529 O O . ASP B 1 354 ? 23.891 22.562 2.596 1 95.88 354 ASP B O 1
ATOM 5533 N N . GLY B 1 355 ? 23.531 24.766 2.707 1 94.5 355 GLY B N 1
ATOM 5534 C CA . GLY B 1 355 ? 24.109 25.078 1.408 1 94.5 355 GLY B CA 1
ATOM 5535 C C . GLY B 1 355 ? 23.359 24.438 0.254 1 94.5 355 GLY B C 1
ATOM 5536 O O . GLY B 1 355 ? 23.969 23.969 -0.708 1 94.5 355 GLY B O 1
ATOM 5537 N N . GLY B 1 356 ? 22.172 24.281 0.419 1 95.75 356 GLY B N 1
ATOM 5538 C CA . GLY B 1 356 ? 21.359 23.719 -0.644 1 95.75 356 GLY B CA 1
ATOM 5539 C C . GLY B 1 356 ? 21.266 22.203 -0.59 1 95.75 356 GLY B C 1
ATOM 5540 O O . GLY B 1 356 ? 20.672 21.578 -1.472 1 95.75 356 GLY B O 1
ATOM 5541 N N . GLU B 1 357 ? 21.781 21.672 0.425 1 97 357 GLU B N 1
ATOM 5542 C CA . GLU B 1 357 ? 21.766 20.219 0.577 1 97 357 GLU B CA 1
ATOM 5543 C C . GLU B 1 357 ? 20.734 19.781 1.613 1 97 357 GLU B C 1
ATOM 5545 O O . GLU B 1 357 ? 20.406 20.547 2.527 1 97 357 GLU B O 1
ATOM 5550 N N . VAL B 1 358 ? 20.25 18.641 1.387 1 98.06 358 VAL B N 1
ATOM 5551 C CA . VAL B 1 358 ? 19.344 18.031 2.344 1 98.06 358 VAL B CA 1
ATOM 5552 C C . VAL B 1 358 ? 20.141 17.312 3.428 1 98.06 358 VAL B C 1
ATOM 5554 O O . VAL B 1 358 ? 21.172 16.703 3.143 1 98.06 358 VAL B O 1
ATOM 5557 N N . VAL B 1 359 ? 19.734 17.469 4.68 1 98.44 359 VAL B N 1
ATOM 5558 C CA . VAL B 1 359 ? 20.266 16.641 5.758 1 98.44 359 VAL B CA 1
ATOM 5559 C C . VAL B 1 359 ? 19.578 15.266 5.742 1 98.44 359 VAL B C 1
ATOM 5561 O O . VAL B 1 359 ? 18.375 15.164 5.977 1 98.44 359 VAL B O 1
ATOM 5564 N N . VAL B 1 360 ? 20.297 14.219 5.484 1 98.56 360 VAL B N 1
ATOM 5565 C CA . VAL B 1 360 ? 19.734 12.883 5.402 1 98.56 360 VAL B CA 1
ATOM 5566 C C . VAL B 1 360 ? 20 12.125 6.695 1 98.56 360 VAL B C 1
ATOM 5568 O O . VAL B 1 360 ? 21.156 11.953 7.09 1 98.56 360 VAL B O 1
ATOM 5571 N N . ILE B 1 361 ? 18.984 11.75 7.395 1 98.12 361 ILE B N 1
ATOM 5572 C CA . ILE B 1 361 ? 19.078 10.93 8.602 1 98.12 361 ILE B CA 1
ATOM 5573 C C . ILE B 1 361 ? 18.891 9.461 8.234 1 98.12 361 ILE B C 1
ATOM 5575 O O . ILE B 1 361 ? 17.953 9.094 7.527 1 98.12 361 ILE B O 1
ATOM 5579 N N . SER B 1 362 ? 19.812 8.617 8.633 1 96.5 362 SER B N 1
ATOM 5580 C CA . SER B 1 362 ? 19.688 7.172 8.469 1 96.5 362 SER B CA 1
ATOM 5581 C C . SER B 1 362 ? 18.828 6.566 9.57 1 96.5 362 SER B C 1
ATOM 5583 O O . SER B 1 362 ? 19.078 6.785 10.758 1 96.5 362 SER B O 1
ATOM 5585 N N . SER B 1 363 ? 17.812 5.914 9.172 1 94.44 363 SER B N 1
ATOM 5586 C CA . SER B 1 363 ? 16.875 5.336 10.141 1 94.44 363 SER B CA 1
ATOM 5587 C C . SER B 1 363 ? 16.266 4.047 9.609 1 94.44 363 SER B C 1
ATOM 5589 O O . SER B 1 363 ? 15.969 3.939 8.414 1 94.44 363 SER B O 1
ATOM 5591 N N . ASP B 1 364 ? 16.031 3.055 10.469 1 89.75 364 ASP B N 1
ATOM 5592 C CA . ASP B 1 364 ? 15.328 1.825 10.109 1 89.75 364 ASP B CA 1
ATOM 5593 C C . ASP B 1 364 ? 13.812 2.016 10.172 1 89.75 364 ASP B C 1
ATOM 5595 O O . ASP B 1 364 ? 13.055 1.119 9.797 1 89.75 364 ASP B O 1
ATOM 5599 N N . TYR B 1 365 ? 13.359 3.215 10.477 1 90.19 365 TYR B N 1
ATOM 5600 C CA . TYR B 1 365 ? 11.953 3.383 10.805 1 90.19 365 TYR B CA 1
ATOM 5601 C C . TYR B 1 365 ? 11.203 4.051 9.664 1 90.19 365 TYR B C 1
ATOM 5603 O O . TYR B 1 365 ? 10.062 4.5 9.836 1 90.19 365 TYR B O 1
ATOM 5611 N N . GLY B 1 366 ? 11.906 4.164 8.5 1 93.31 366 GLY B N 1
ATOM 5612 C CA . GLY B 1 366 ? 11.234 4.734 7.344 1 93.31 366 GLY B CA 1
ATOM 5613 C C . GLY B 1 366 ? 10.797 6.168 7.559 1 93.31 366 GLY B C 1
ATOM 5614 O O . GLY B 1 366 ? 11.547 6.984 8.094 1 93.31 366 GLY B O 1
ATOM 5615 N N . HIS B 1 367 ? 9.633 6.477 7.109 1 94.5 367 HIS B N 1
ATOM 5616 C CA . HIS B 1 367 ? 9.07 7.816 7.203 1 94.5 367 HIS B CA 1
ATOM 5617 C C . HIS B 1 367 ? 9.016 8.289 8.656 1 94.5 367 HIS B C 1
ATOM 5619 O O . HIS B 1 367 ? 9.281 9.461 8.938 1 94.5 367 HIS B O 1
ATOM 5625 N N . ASP B 1 368 ? 8.789 7.41 9.602 1 92.38 368 ASP B N 1
ATOM 5626 C CA . ASP B 1 368 ? 8.625 7.758 11.016 1 92.38 368 ASP B CA 1
ATOM 5627 C C . ASP B 1 368 ? 9.961 8.109 11.648 1 92.38 368 ASP B C 1
ATOM 5629 O O . ASP B 1 368 ? 10.016 8.562 12.797 1 92.38 368 ASP B O 1
ATOM 5633 N N . GLY B 1 369 ? 10.984 7.973 10.875 1 93.88 369 GLY B N 1
ATOM 5634 C CA . GLY B 1 369 ? 12.297 8.367 11.383 1 93.88 369 GLY B CA 1
ATOM 5635 C C . GLY B 1 369 ? 12.336 9.797 11.883 1 93.88 369 GLY B C 1
ATOM 5636 O O . GLY B 1 369 ? 13.055 10.109 12.828 1 93.88 369 GLY B O 1
ATOM 5637 N N . PHE B 1 370 ? 11.555 10.648 11.297 1 93.88 370 PHE B N 1
ATOM 5638 C CA . PHE B 1 370 ? 11.594 12.047 11.719 1 93.88 370 PHE B CA 1
ATOM 5639 C C . PHE B 1 370 ? 10.969 12.203 13.102 1 93.88 370 PHE B C 1
ATOM 5641 O O . PHE B 1 370 ? 11.234 13.188 13.797 1 93.88 370 PHE B O 1
ATOM 5648 N N . LEU B 1 371 ? 10.125 11.242 13.547 1 92.75 371 LEU B N 1
ATOM 5649 C CA . LEU B 1 371 ? 9.484 11.281 14.859 1 92.75 371 LEU B CA 1
ATOM 5650 C C . LEU B 1 371 ? 10.305 10.508 15.891 1 92.75 371 LEU B C 1
ATOM 5652 O O . LEU B 1 371 ? 10.242 10.805 17.078 1 92.75 371 LEU B O 1
ATOM 5656 N N . ILE B 1 372 ? 11.039 9.516 15.438 1 92.44 372 ILE B N 1
ATOM 5657 C CA . ILE B 1 372 ? 11.641 8.539 16.344 1 92.44 372 ILE B CA 1
ATOM 5658 C C . ILE B 1 372 ? 13.102 8.906 16.609 1 92.44 372 ILE B C 1
ATOM 5660 O O . ILE B 1 372 ? 13.586 8.773 17.734 1 92.44 372 ILE B O 1
ATOM 5664 N N . GLU B 1 373 ? 13.789 9.414 15.578 1 95.75 373 GLU B N 1
ATOM 5665 C CA . GLU B 1 373 ? 15.219 9.703 15.68 1 95.75 373 GLU B CA 1
ATOM 5666 C C . GLU B 1 373 ? 15.461 11.047 16.359 1 95.75 373 GLU B C 1
ATOM 5668 O O . GLU B 1 373 ? 16.062 11.945 15.773 1 95.75 373 GLU B O 1
ATOM 5673 N N . ASN B 1 374 ? 15.164 11.125 17.641 1 96.12 374 ASN B N 1
ATOM 5674 C CA . ASN B 1 374 ? 15.188 12.367 18.406 1 96.12 374 ASN B CA 1
ATOM 5675 C C . ASN B 1 374 ? 16.578 13 18.406 1 96.12 374 ASN B C 1
ATOM 5677 O O . ASN B 1 374 ? 16.703 14.219 18.281 1 96.12 374 ASN B O 1
ATOM 5681 N N . GLU B 1 375 ? 17.562 12.164 18.531 1 97.38 375 GLU B N 1
ATOM 5682 C CA . GLU B 1 375 ? 18.906 12.711 18.625 1 97.38 375 GLU B CA 1
ATOM 5683 C C . GLU B 1 375 ? 19.328 13.391 17.312 1 97.38 375 GLU B C 1
ATOM 5685 O O . GLU B 1 375 ? 19.75 14.547 17.312 1 97.38 375 GLU B O 1
ATOM 5690 N N . ALA B 1 376 ? 19.156 12.672 16.234 1 98 376 ALA B N 1
ATOM 5691 C CA . ALA B 1 376 ? 19.578 13.203 14.945 1 98 376 ALA B CA 1
ATOM 5692 C C . ALA B 1 376 ? 18.719 14.406 14.547 1 98 376 ALA B C 1
ATOM 5694 O O . ALA B 1 376 ? 19.234 15.422 14.094 1 98 376 ALA B O 1
ATOM 5695 N N . VAL B 1 377 ? 17.438 14.289 14.727 1 98.44 377 VAL B N 1
ATOM 5696 C CA . VAL B 1 377 ? 16.516 15.367 14.398 1 98.44 377 VAL B CA 1
ATOM 5697 C C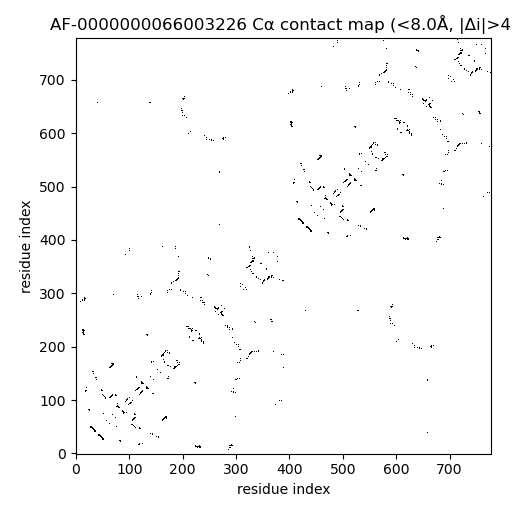 . VAL B 1 377 ? 16.766 16.562 15.312 1 98.44 377 VAL B C 1
ATOM 5699 O O . VAL B 1 377 ? 16.812 17.703 14.852 1 98.44 377 VAL B O 1
ATOM 5702 N N . GLY B 1 378 ? 16.938 16.297 16.609 1 98.44 378 GLY B N 1
ATOM 5703 C CA . GLY B 1 378 ? 17.203 17.344 17.578 1 98.44 378 GLY B CA 1
ATOM 5704 C C . GLY B 1 378 ? 18.469 18.141 17.266 1 98.44 378 GLY B C 1
ATOM 5705 O O . GLY B 1 378 ? 18.469 19.359 17.375 1 98.44 378 GLY B O 1
ATOM 5706 N N . ARG B 1 379 ? 19.5 17.438 16.875 1 98.06 379 ARG B N 1
ATOM 5707 C CA . ARG B 1 379 ? 20.75 18.094 16.531 1 98.06 379 ARG B CA 1
ATOM 5708 C C . ARG B 1 379 ? 20.562 19.047 15.352 1 98.06 379 ARG B C 1
ATOM 5710 O O . ARG B 1 379 ? 21.094 20.156 15.359 1 98.06 379 ARG B O 1
ATOM 5717 N N . ALA B 1 380 ? 19.844 18.625 14.383 1 98.38 380 ALA B N 1
ATOM 5718 C CA . ALA B 1 380 ? 19.594 19.453 13.211 1 98.38 380 ALA B CA 1
ATOM 5719 C C . ALA B 1 380 ? 18.75 20.672 13.57 1 98.38 380 ALA B C 1
ATOM 5721 O O . ALA B 1 380 ? 19.047 21.797 13.117 1 98.38 380 ALA B O 1
ATOM 5722 N N . LEU B 1 381 ? 17.766 20.484 14.383 1 98.62 381 LEU B N 1
ATOM 5723 C CA . LEU B 1 381 ? 16.891 21.578 14.781 1 98.62 381 LEU B CA 1
ATOM 5724 C C . LEU B 1 381 ? 17.625 22.578 15.648 1 98.62 381 LEU B C 1
ATOM 5726 O O . LEU B 1 381 ? 17.438 23.797 15.5 1 98.62 381 LEU B O 1
ATOM 5730 N N . ALA B 1 382 ? 18.422 22.062 16.562 1 97.81 382 ALA B N 1
ATOM 5731 C CA . ALA B 1 382 ? 19.203 22.953 17.422 1 97.81 382 ALA B CA 1
ATOM 5732 C C . ALA B 1 382 ? 20.125 23.859 16.594 1 97.81 382 ALA B C 1
ATOM 5734 O O . ALA B 1 382 ? 20.266 25.047 16.875 1 97.81 382 ALA B O 1
ATOM 5735 N N . ARG B 1 383 ? 20.719 23.234 15.594 1 97.19 383 ARG B N 1
ATOM 5736 C CA . ARG B 1 383 ? 21.594 24 14.711 1 97.19 383 ARG B CA 1
ATOM 5737 C C . ARG B 1 383 ? 20.812 25.109 14.008 1 97.19 383 ARG B C 1
ATOM 5739 O O . ARG B 1 383 ? 21.281 26.25 13.922 1 97.19 383 ARG B O 1
ATOM 5746 N N . LEU B 1 384 ? 19.641 24.828 13.531 1 98.25 384 LEU B N 1
ATOM 5747 C CA . LEU B 1 384 ? 18.812 25.828 12.875 1 98.25 384 LEU B CA 1
ATOM 5748 C C . LEU B 1 384 ? 18.453 26.953 13.844 1 98.25 384 LEU B C 1
ATOM 5750 O O . LEU B 1 384 ? 18.547 28.125 13.508 1 98.25 384 LEU B O 1
ATOM 5754 N N . LEU B 1 385 ? 18 26.594 15.055 1 97.75 385 LEU B N 1
ATOM 5755 C CA . LEU B 1 385 ? 17.5 27.547 16.031 1 97.75 385 LEU B CA 1
ATOM 5756 C C . LEU B 1 385 ? 18.609 28.438 16.562 1 97.75 385 LEU B C 1
ATOM 5758 O O . LEU B 1 385 ? 18.359 29.516 17.109 1 97.75 385 LEU B O 1
ATOM 5762 N N . ASP B 1 386 ? 19.828 27.984 16.344 1 94.62 386 ASP B N 1
ATOM 5763 C CA . ASP B 1 386 ? 20.984 28.766 16.75 1 94.62 386 ASP B CA 1
ATOM 5764 C C . ASP B 1 386 ? 21.453 29.703 15.633 1 94.62 386 ASP B C 1
ATOM 5766 O O . ASP B 1 386 ? 22.312 30.562 15.844 1 94.62 386 ASP B O 1
ATOM 5770 N N . THR B 1 387 ? 20.859 29.484 14.508 1 91.56 387 THR B N 1
ATOM 5771 C CA . THR B 1 387 ? 21.219 30.359 13.391 1 91.56 387 THR B CA 1
ATOM 5772 C C . THR B 1 387 ? 20.656 31.766 13.609 1 91.56 387 THR B C 1
ATOM 5774 O O . THR B 1 387 ? 19.531 31.922 14.062 1 91.56 387 THR B O 1
ATOM 5777 N N . PRO B 1 388 ? 21.484 32.75 13.344 1 83.06 388 PRO B N 1
ATOM 5778 C CA . PRO B 1 388 ? 21.031 34.156 13.555 1 83.06 388 PRO B CA 1
ATOM 5779 C C . PRO B 1 388 ? 19.844 34.531 12.672 1 83.06 388 PRO B C 1
ATOM 5781 O O . PRO B 1 388 ? 19.75 34.062 11.531 1 83.06 388 PRO B O 1
ATOM 5784 N N . ALA B 1 389 ? 19.016 35.344 13.281 1 69.88 389 ALA B N 1
ATOM 5785 C CA . ALA B 1 389 ? 17.797 35.781 12.617 1 69.88 389 ALA B CA 1
ATOM 5786 C C . ALA B 1 389 ? 18.109 36.812 11.531 1 69.88 389 ALA B C 1
ATOM 5788 O O . ALA B 1 389 ? 19.078 37.562 11.641 1 69.88 389 ALA B O 1
#

pLDDT: mean 92.67, std 11.47, range [37.53, 98.94]

Organism: Clavibacter michiganensis subsp. michiganensis (strain NCPPB 382) (NCBI:txid443906)